Protein AF-0000000080483993 (afdb_homodimer)

Solvent-accessible surface area (backbone atoms only — not comparable to full-atom values): 46300 Å² total; per-residue (Å²): 133,82,78,55,28,38,34,27,38,22,36,31,54,15,24,45,31,13,52,54,37,19,35,74,72,31,67,90,57,52,43,38,30,31,16,55,50,74,76,43,24,55,48,66,78,45,36,43,39,36,49,42,57,65,27,68,32,56,55,56,38,40,80,44,51,74,67,56,42,43,74,70,64,41,46,71,38,61,44,19,34,75,73,39,64,38,76,88,79,33,33,34,33,32,42,36,91,91,43,74,48,76,46,68,36,58,33,37,35,47,22,60,23,54,44,73,37,56,80,77,38,41,50,57,85,25,47,48,41,38,55,79,76,46,67,58,36,29,47,27,52,35,19,25,64,27,53,48,90,73,44,50,73,73,65,46,38,41,70,92,58,47,55,56,69,59,26,50,56,29,15,70,34,80,47,57,62,26,35,35,30,39,22,33,39,70,66,28,43,35,36,52,45,22,49,47,71,70,75,36,49,39,34,41,25,18,57,48,83,49,39,39,59,85,42,30,68,73,42,15,51,53,49,50,54,50,40,45,74,72,62,38,44,77,37,63,57,39,50,67,50,30,42,37,61,67,79,81,49,30,36,35,25,44,32,34,93,88,48,72,46,80,26,45,27,35,38,43,42,70,48,71,42,47,47,36,76,68,44,54,90,65,35,52,61,37,95,81,61,19,33,33,48,53,63,52,24,39,35,76,33,83,57,31,30,43,22,26,38,14,16,38,43,34,24,51,74,76,68,42,78,36,73,61,82,50,69,42,64,11,30,46,22,10,30,18,34,14,30,30,75,53,70,48,78,33,63,38,62,49,35,35,69,34,39,35,51,58,52,77,69,35,22,28,14,26,20,47,42,60,53,58,65,62,34,39,75,69,72,44,53,61,48,73,38,74,42,72,35,49,34,15,24,80,54,32,83,84,48,38,62,28,38,29,35,40,24,27,24,59,86,79,36,30,39,39,21,29,24,30,28,19,66,56,69,25,34,64,52,38,28,40,54,29,47,36,40,75,61,59,34,29,31,69,57,51,38,50,53,41,57,47,43,36,42,90,67,14,16,67,64,39,43,67,30,49,31,24,48,56,36,53,74,74,98,131,82,75,56,27,38,32,25,38,21,36,31,52,14,24,44,31,12,50,53,37,19,35,73,72,31,67,92,57,50,44,38,31,32,15,55,48,74,77,44,25,53,48,64,79,43,35,45,40,36,47,42,58,65,27,70,32,55,56,56,38,40,79,43,50,73,67,56,42,44,73,69,64,41,46,70,37,62,43,21,33,74,73,40,64,39,76,89,79,31,33,33,33,33,44,35,91,90,44,72,50,76,44,66,35,59,33,36,36,47,22,61,22,53,43,75,37,56,83,79,39,40,52,56,86,25,47,48,42,41,53,79,76,46,67,58,36,30,45,27,51,36,21,27,65,26,53,47,90,73,46,49,73,73,65,47,37,42,70,91,55,48,56,56,68,59,26,49,57,30,14,70,35,80,47,58,60,26,34,35,30,40,23,32,40,70,67,27,43,34,37,51,46,23,50,48,68,71,76,35,51,39,32,42,25,18,56,48,82,49,39,40,61,85,42,30,66,71,42,15,52,53,49,52,56,50,39,45,74,73,62,38,45,76,35,65,57,39,48,69,49,30,42,38,62,66,79,81,49,30,36,36,26,43,31,34,92,88,48,72,45,81,25,45,27,32,36,44,43,71,47,71,42,47,48,38,75,65,45,55,91,64,36,49,60,38,97,79,62,19,34,34,47,53,64,51,23,38,37,74,31,83,56,31,30,44,22,25,38,13,15,38,44,35,26,52,72,74,66,41,76,37,72,61,82,49,67,43,62,9,29,45,23,10,30,17,34,14,30,30,74,54,71,51,78,34,63,36,60,50,37,34,70,35,40,36,50,57,51,77,69,34,22,27,14,25,19,47,42,61,54,57,65,62,33,38,74,66,71,42,53,59,48,72,38,73,42,73,35,50,34,14,23,81,52,35,80,84,48,36,62,27,39,29,34,40,24,28,24,61,87,78,37,32,39,38,22,29,23,30,30,18,66,57,69,24,34,65,50,36,30,39,54,31,47,36,40,73,60,59,34,30,29,70,56,50,39,52,53,42,58,48,42,36,43,89,68,14,18,66,65,39,44,68,31,50,31,25,48,55,36,53,72,74,98

Nearest PDB structures (foldseek):
  6pfz-assembly2_A  TM=9.411E-01  e=8.662E-50  Archaeoglobus fulgidus DSM 4304
  6pfz-assembly2_B  TM=9.373E-01  e=2.830E-49  Archaeoglobus fulgidus DSM 4304
  3ict-assembly1_A  TM=9.301E-01  e=1.311E-49  Bacillus anthracis str. Ames
  2bc0-assembly1_B  TM=9.216E-01  e=5.240E-45  Streptococcus pyogenes
  2bcp-assembly1_B  TM=9.224E-01  e=6.640E-45  Streptococcus pyogenes

InterPro domains:
  IPR004099 Pyridine nucleotide-disulphide oxidoreductase, dimerisation domain [PF02852] (357-459)
  IPR016156 FAD/NAD-linked reductase, dimerisation domain superfamily [SSF55424] (354-471)
  IPR023753 FAD/NAD(P)-binding domain [PF07992] (6-314)
  IPR036188 FAD/NAD(P)-binding domain superfamily [G3DSA:3.50.50.60] (7-343)
  IPR036188 FAD/NAD(P)-binding domain superfamily [G3DSA:3.50.50.60] (119-270)
  IPR036188 FAD/NAD(P)-binding domain superfamily [G3DSA:3.50.50.60] (344-474)
  IPR036188 FAD/NAD(P)-binding domain superfamily [SSF51905] (6-362)
  IPR050260 FAD-dependent oxidoreductase [PTHR43429] (174-462)

Foldseek 3Di:
DAAAAEEEEAAEQLRLLLQLLLCVLVVPGAYEYEAQALDGHFDLLCLLVLLLCNDFARCVRHPADPVRSVVSVYNYHYNKHFQAADLVQQWTWIQHPVGIDIGHHPFYEYANAWAFDDPPAALCQFPQHAERDDLQRSLLSSLLQDALVPDDPVRNHQPPRHPRVSNNVSNPDDHWQEEEEAAQEQVSLSNLNSSVSSVHQYEYEHLAAFRNVQQPDVQRVVLVVVSVVSRYHYHHNWHFRYFDDPVPRFTQWTDTPVDIDGTRHYYYGHDIGADAVRCPVPFDADPQRAFEADQQQHTPRPSYGYAAQRYWFAALQLRHTDGAHDSPLSNLSSNQNSCVNSPHHGTSDHAQSWDWHDRPQKIKIKGFHDDQVVCVVSPFNKDKDKDKDWQFAPPDPPIWIKIKMWMAGPVPQWTGMMMMMIRACGSVVRVLVNVSSNVRHGLVRSLVDPDDHDRVGAYPQRPSNVRSVVRVVVD/DAAAAEEEEAAEQQRLLLVLLLCVLVVPGAYEYEAQALDGHFDLLCLLVLLLCNDFARCVRHPADPVRSVVSVYNYDYNKHFQAADLVQQWTWIQHPVGIDIGHHPFYEYANAWAFDDPPAALCQFPQHAERDDLQRSLLSSLLQDALVPDDPVRNHQPPRHPRVSNNVSNPDDHWQEEEEAAQEQVSLSNLNSSVSSVHQYEYEHLAAFRNVQQPDVQRVVLVVVSVVSRYHYHHNWHFRYFDDPVPRFTQWTDTPVDIGGTRHYYYGHDIGAPQVRCPVPFDADPQRAFEADQQQHTPRPSYGYAAQRYWFAALQLRHTDGAHDSPLSNLSSNQNSCVNSPHHGTSDHAQSWDWHDRPQKIKIKGFHDDQVVCVVSPFNKDKDKDKDWQFAPPDPPIWIKIKMWMAGPVPQWTGMMMMMIRACGSVVRVLVNVSSNVRHGLVRSLPDPDDHDRVGAYPQRPSNVRSVVRVVVD

Secondary structure (DSSP, 8-state):
-----EEEE--SHHHHHHHHHHHHH-TTS-EEEE-SSS--SB-GGGHHHHHHTSS--GGGGBSS-HHHHHHTT-EEETT-EEEEEETTTTEEEEEETTEEEEEE-SEEEE---EEE--TT-BTTTSBTEE---SHHHHHHHHHHHS-TTT--TGGGT-GGGS-HHHHHHHHTSPPPSEEEEE--SHHHHHHHHHHHTTT-EEEEEESSSSSSGGG-HHHHHHHHHHHHHTTPEEEET----EEEE-SSSBEEEEE-SS-EEE-SEEEE---EEE--TTTTTTS-B-TTSSBP--TTSB-SSTTEEE-GGGB-EEETTT-SEE----HHHHHHHHHHHHHHHTT------EE---EEEEETTEEEEEEE---HHHHHHTT--EEEEEEEEESS-TTSTT--EEEEEEEEETTT-BEEEEEEEESSSHHHHHHHHHHHHHTT-BHHHHHT-----BTTTB-SS-HHHHHHHHHHHH-/-----EEEE--SHHHHHHHHHHHHH-TTS-EEEEESSS--SB-GGGHHHHHHTSS--GGGGBSS-HHHHHHTT-EEEET-EEEEEETTTTEEEEEETTEEEEEE-SEEEE---EEE--TT-BTTTSBTEE---SHHHHHHHHHHHS-TTT--TGGGT-GGGS-HHHHHHHHTSPPPSEEEEE--SHHHHHHHHHHHTTT-EEEEEESSSSSSGGG-HHHHHHHHHHHHHTTPEEEET----EEEE-SSSBEEEEE-SS-EEE-SEEEE---EEE--TTTTTTS-B-TTSSBP--TTSB-SSTTEEE-GGGB-EEETTT-SEE----HHHHHHHHHHHHHHHTT------EE---EEEEETTEEEEEEE---HHHHHHTT--EEEEEEEEESS-TTSTT--EEEEEEEEETTT-BEEEEEEEESSSHHHHHHHHHHHHHTT-BHHHHHT-----BTTTB-SS-HHHHHHHHHHHT-

Sequence (950 aa):
MSAEPFVVVGGDAAGLSAASKFLRIAPDREVIVFEKGRWVSYAHCGTPYFVKGEVEQLTDLLSLSPEQAEERGIDLRREHEVVAVDTDRQVVTVEGPDGRFEQPYSDLLVSTGARATTEPIEGFELDGAFKLHGLDDAAAIRSFLTDPEEASLDALGGGGLVDAERATHFAEMAPPESVAIVGGGFVGVEMAEALSAYDLDVHLFQRSGHVLKSFGEAVGEEVEAHLREQGVSLHLGEPVERLRSDGTGRIEAVVCPERELAVDGAMVGIGLRPNVELVSDQVELGETGAIKIDEYGRTSAEHVYAAGDCAEITHTVTGEPTWNTLGLPANRAGRAIGQTVAGVPEPVGTVAETSVVKAFDLECGRAGLIDLEEARDAGFDPVSETITAGSRSGYYPGAAETTVTLVADRDTGRLLGGSIVGTDRAAVRIDTVATALAAELTVEEVERLDLGYAPPFSPVWDPVLTAAKVLRGSMMSAEPFVVVGGDAAGLSAASKFLRIAPDREVIVFEKGRWVSYAHCGTPYFVKGEVEQLTDLLSLSPEQAEERGIDLRREHEVVAVDTDRQVVTVEGPDGRFEQPYSDLLVSTGARATTEPIEGFELDGAFKLHGLDDAAAIRSFLTDPEEASLDALGGGGLVDAERATHFAEMAPPESVAIVGGGFVGVEMAEALSAYDLDVHLFQRSGHVLKSFGEAVGEEVEAHLREQGVSLHLGEPVERLRSDGTGRIEAVVCPERELAVDGAMVGIGLRPNVELVSDQVELGETGAIKIDEYGRTSAEHVYAAGDCAEITHTVTGEPTWNTLGLPANRAGRAIGQTVAGVPEPVGTVAETSVVKAFDLECGRAGLIDLEEARDAGFDPVSETITAGSRSGYYPGAAETTVTLVADRDTGRLLGGSIVGTDRAAVRIDTVATALAAELTVEEVERLDLGYAPPFSPVWDPVLTAAKVLRGSM

pLDDT: mean 97.18, std 3.89, range [38.62, 98.94]

Structure (mmCIF, N/CA/C/O backbone):
data_AF-0000000080483993-model_v1
#
loop_
_entity.id
_entity.type
_entity.pdbx_description
1 polymer 'NADH oxidase'
#
loop_
_atom_site.group_PDB
_atom_site.id
_atom_site.type_symbol
_atom_site.label_atom_id
_atom_site.label_alt_id
_atom_site.label_comp_id
_atom_site.label_asym_id
_atom_site.label_entity_id
_atom_site.label_seq_id
_atom_site.pdbx_PDB_ins_code
_atom_site.Cartn_x
_atom_site.Cartn_y
_atom_site.Cartn_z
_atom_site.occupancy
_atom_site.B_iso_or_equiv
_atom_site.auth_seq_id
_atom_site.auth_comp_id
_atom_site.auth_asym_id
_atom_site.auth_atom_id
_atom_site.pdbx_PDB_model_num
ATOM 1 N N . MET A 1 1 ? 14.164 -49.969 10.859 1 38.62 1 MET A N 1
ATOM 2 C CA . MET A 1 1 ? 13.289 -49.969 9.68 1 38.62 1 MET A CA 1
ATOM 3 C C . MET A 1 1 ? 12.945 -48.531 9.266 1 38.62 1 MET A C 1
ATOM 5 O O . MET A 1 1 ? 12.375 -47.781 10.055 1 38.62 1 MET A O 1
ATOM 9 N N . SER A 1 2 ? 13.602 -47.844 8.344 1 52.78 2 SER A N 1
ATOM 10 C CA . SER A 1 2 ? 13.656 -46.438 8.039 1 52.78 2 SER A CA 1
ATOM 11 C C . SER A 1 2 ? 12.289 -45.906 7.605 1 52.78 2 SER A C 1
ATOM 13 O O . SER A 1 2 ? 11.539 -46.594 6.922 1 52.78 2 SER A O 1
ATOM 15 N N . ALA A 1 3 ? 11.562 -44.969 8.359 1 79.81 3 ALA A N 1
ATOM 16 C CA . ALA A 1 3 ? 10.219 -44.438 8.117 1 79.81 3 ALA A CA 1
ATOM 17 C C . ALA A 1 3 ? 10.031 -44.062 6.652 1 79.81 3 ALA A C 1
ATOM 19 O O . ALA A 1 3 ? 10.984 -43.656 5.988 1 79.81 3 ALA A O 1
ATOM 20 N N . GLU A 1 4 ? 8.945 -44.688 5.941 1 92.81 4 GLU A N 1
ATOM 21 C CA . GLU A 1 4 ? 8.586 -44.281 4.586 1 92.81 4 GLU A CA 1
ATOM 22 C C . GLU A 1 4 ? 8.688 -42.781 4.418 1 92.81 4 GLU A C 1
ATOM 24 O O . GLU A 1 4 ? 8.492 -42.031 5.375 1 92.81 4 GLU A O 1
ATOM 29 N N . PRO A 1 5 ? 9.102 -42.406 3.301 1 98.31 5 PRO A N 1
ATOM 30 C CA . PRO A 1 5 ? 9.336 -40.969 3.066 1 98.31 5 PRO A CA 1
ATOM 31 C C . PRO A 1 5 ? 8.039 -40.188 2.963 1 98.31 5 PRO A C 1
ATOM 33 O O . PRO A 1 5 ? 6.965 -40.75 2.771 1 98.31 5 PRO A O 1
ATOM 36 N N . PHE A 1 6 ? 8.125 -38.875 3.211 1 98.69 6 PHE A N 1
ATOM 37 C CA . PHE A 1 6 ? 7.133 -37.906 2.748 1 98.69 6 PHE A CA 1
ATOM 38 C C . PHE A 1 6 ? 7.191 -37.75 1.231 1 98.69 6 PHE A C 1
ATOM 40 O O . PHE A 1 6 ? 8.227 -37.375 0.68 1 98.69 6 PHE A O 1
ATOM 47 N N . VAL A 1 7 ? 6.137 -38.094 0.506 1 98.94 7 VAL A N 1
ATOM 48 C CA . VAL A 1 7 ? 6.121 -38.031 -0.951 1 98.94 7 VAL A CA 1
ATOM 49 C C . VAL A 1 7 ? 5.285 -36.844 -1.399 1 98.94 7 VAL A C 1
ATOM 51 O O . VAL A 1 7 ? 4.168 -36.625 -0.917 1 98.94 7 VAL A O 1
ATOM 54 N N . VAL A 1 8 ? 5.852 -36.031 -2.26 1 98.94 8 VAL A N 1
ATOM 55 C CA . VAL A 1 8 ? 5.203 -34.844 -2.83 1 98.94 8 VAL A CA 1
ATOM 56 C C . VAL A 1 8 ? 5.012 -35.031 -4.332 1 98.94 8 VAL A C 1
ATOM 58 O O . VAL A 1 8 ? 5.969 -35.344 -5.051 1 98.94 8 VAL A O 1
ATOM 61 N N . VAL A 1 9 ? 3.781 -34.906 -4.801 1 98.94 9 VAL A N 1
ATOM 62 C CA . VAL A 1 9 ? 3.486 -35 -6.227 1 98.94 9 VAL A CA 1
ATOM 63 C C . VAL A 1 9 ? 3.307 -33.594 -6.801 1 98.94 9 VAL A C 1
ATOM 65 O O . VAL A 1 9 ? 2.285 -32.938 -6.562 1 98.94 9 VAL A O 1
ATOM 68 N N . GLY A 1 10 ? 4.219 -33.188 -7.633 1 98.62 10 GLY A N 1
ATOM 69 C CA . GLY A 1 10 ? 4.27 -31.828 -8.156 1 98.62 10 GLY A CA 1
ATOM 70 C C . GLY A 1 10 ? 5.41 -31.016 -7.586 1 98.62 10 GLY A C 1
ATOM 71 O O . GLY A 1 10 ? 5.527 -30.859 -6.367 1 98.62 10 GLY A O 1
ATOM 72 N N . GLY A 1 11 ? 6.246 -30.516 -8.43 1 98.19 11 GLY A N 1
ATOM 73 C CA . GLY A 1 11 ? 7.461 -29.859 -7.98 1 98.19 11 GLY A CA 1
ATOM 74 C C . GLY A 1 11 ? 7.465 -28.359 -8.258 1 98.19 11 GLY A C 1
ATOM 75 O O . GLY A 1 11 ? 8.492 -27.797 -8.641 1 98.19 11 GLY A O 1
ATOM 76 N N . ASP A 1 12 ? 6.309 -27.672 -8.102 1 97.62 12 ASP A N 1
ATOM 77 C CA . ASP A 1 12 ? 6.266 -26.219 -8.242 1 97.62 12 ASP A CA 1
ATOM 78 C C . ASP A 1 12 ? 6.008 -25.547 -6.891 1 97.62 12 ASP A C 1
ATOM 80 O O . ASP A 1 12 ? 6.602 -25.922 -5.879 1 97.62 12 ASP A O 1
ATOM 84 N N . ALA A 1 13 ? 5.164 -24.516 -6.781 1 97.31 13 ALA A N 1
ATOM 85 C CA . ALA A 1 13 ? 5.074 -23.609 -5.648 1 97.31 13 ALA A CA 1
ATOM 86 C C . ALA A 1 13 ? 4.723 -24.344 -4.367 1 97.31 13 ALA A C 1
ATOM 88 O O . ALA A 1 13 ? 5.48 -24.312 -3.393 1 97.31 13 ALA A O 1
ATOM 89 N N . ALA A 1 14 ? 3.598 -25.062 -4.332 1 98.56 14 ALA A N 1
ATOM 90 C CA . ALA A 1 14 ? 3.135 -25.734 -3.117 1 98.56 14 ALA A CA 1
ATOM 91 C C . ALA A 1 14 ? 4.055 -26.891 -2.744 1 98.56 14 ALA A C 1
ATOM 93 O O . ALA A 1 14 ? 4.465 -27.016 -1.589 1 98.56 14 ALA A O 1
ATOM 94 N N . GLY A 1 15 ? 4.402 -27.703 -3.746 1 98.75 15 GLY A N 1
ATOM 95 C CA . GLY A 1 15 ? 5.16 -28.906 -3.492 1 98.75 15 GLY A CA 1
ATOM 96 C C . GLY A 1 15 ? 6.551 -28.641 -2.945 1 98.75 15 GLY A C 1
ATOM 97 O O . GLY A 1 15 ? 6.941 -29.203 -1.923 1 98.75 15 GLY A O 1
ATOM 98 N N . LEU A 1 16 ? 7.262 -27.797 -3.582 1 98.44 16 LEU A N 1
ATOM 99 C CA . 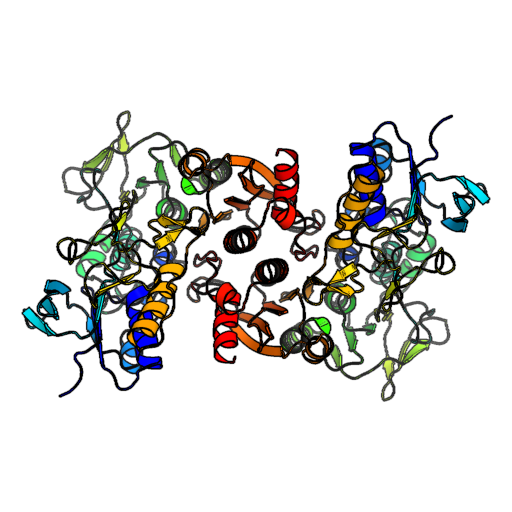LEU A 1 16 ? 8.641 -27.578 -3.16 1 98.44 16 LEU A CA 1
ATOM 100 C C . LEU A 1 16 ? 8.688 -26.734 -1.89 1 98.44 16 LEU A C 1
ATOM 102 O O . LEU A 1 16 ? 9.625 -26.844 -1.1 1 98.44 16 LEU A O 1
ATOM 106 N N . SER A 1 17 ? 7.664 -25.859 -1.682 1 98.31 17 SER A N 1
ATOM 107 C CA . SER A 1 17 ? 7.559 -25.172 -0.398 1 98.31 17 SER A CA 1
ATOM 108 C C . SER A 1 17 ? 7.359 -26.172 0.744 1 98.31 17 SER A C 1
ATOM 110 O O . SER A 1 17 ? 7.965 -26.016 1.809 1 98.31 17 SER A O 1
ATOM 112 N N . ALA A 1 18 ? 6.52 -27.141 0.502 1 98.81 18 ALA A N 1
ATOM 113 C CA . ALA A 1 18 ? 6.258 -28.172 1.509 1 98.81 18 ALA A CA 1
ATOM 114 C C . ALA A 1 18 ? 7.516 -28.969 1.808 1 98.81 18 ALA A C 1
ATOM 116 O O . ALA A 1 18 ? 7.871 -29.172 2.973 1 98.81 18 ALA A O 1
ATOM 117 N N . ALA A 1 19 ? 8.156 -29.438 0.732 1 98.75 19 ALA A N 1
ATOM 118 C CA . ALA A 1 19 ? 9.359 -30.25 0.888 1 98.75 19 ALA A CA 1
ATOM 119 C C . ALA A 1 19 ? 10.445 -29.484 1.643 1 98.75 19 ALA A C 1
ATOM 121 O O . ALA A 1 19 ? 11.078 -30.031 2.547 1 98.75 19 ALA A O 1
ATOM 122 N N . SER A 1 20 ? 10.641 -28.25 1.265 1 98.19 20 SER A N 1
ATOM 123 C CA . SER A 1 20 ? 11.672 -27.406 1.884 1 98.19 20 SER A CA 1
ATOM 124 C C . SER A 1 20 ? 11.391 -27.203 3.369 1 98.19 20 SER A C 1
ATOM 126 O O . SER A 1 20 ? 12.289 -27.344 4.199 1 98.19 20 SER A O 1
ATOM 128 N N . LYS A 1 21 ? 10.164 -26.844 3.709 1 97.94 21 LYS A N 1
ATOM 129 C CA . LYS A 1 21 ? 9.82 -26.594 5.105 1 97.94 21 LYS A CA 1
ATOM 130 C C . LYS A 1 21 ? 9.891 -27.875 5.93 1 97.94 21 LYS A C 1
ATOM 132 O O . LYS A 1 21 ? 10.328 -27.859 7.082 1 97.94 21 LYS A O 1
ATOM 137 N N . PHE A 1 22 ? 9.445 -28.984 5.395 1 98.44 22 PHE A N 1
ATOM 138 C CA . PHE A 1 22 ? 9.5 -30.281 6.047 1 98.44 22 PHE A CA 1
ATOM 139 C C . PHE A 1 22 ? 10.922 -30.609 6.48 1 98.44 22 PHE A C 1
ATOM 141 O O . PHE A 1 22 ? 11.156 -30.953 7.645 1 98.44 22 PHE A O 1
ATOM 148 N N . LEU A 1 23 ? 11.875 -30.453 5.586 1 98.06 23 LEU A N 1
ATOM 149 C CA . LEU A 1 23 ? 13.258 -30.812 5.855 1 98.06 23 LEU A CA 1
ATOM 150 C C . LEU A 1 23 ? 13.891 -29.875 6.867 1 98.06 23 LEU A C 1
ATOM 152 O O . LEU A 1 23 ? 14.797 -30.266 7.609 1 98.06 23 LEU A O 1
ATOM 156 N N . ARG A 1 24 ? 13.461 -28.641 6.871 1 96.5 24 ARG A N 1
ATOM 157 C CA . ARG A 1 24 ? 13.961 -27.688 7.855 1 96.5 24 ARG A CA 1
ATOM 158 C C . ARG A 1 24 ? 13.586 -28.125 9.273 1 96.5 24 ARG A C 1
ATOM 160 O O . ARG A 1 24 ? 14.352 -27.906 10.211 1 96.5 24 ARG A O 1
ATOM 167 N N . ILE A 1 25 ? 12.414 -28.75 9.391 1 97.12 25 ILE A N 1
ATOM 168 C CA . ILE A 1 25 ? 11.914 -29.141 10.703 1 97.12 25 ILE A CA 1
ATOM 169 C C . ILE A 1 25 ? 12.359 -30.562 11.023 1 97.12 25 ILE A C 1
ATOM 171 O O . ILE A 1 25 ? 12.734 -30.859 12.156 1 97.12 25 ILE A O 1
ATOM 175 N N . ALA A 1 26 ? 12.328 -31.391 9.984 1 97.06 26 ALA A N 1
ATOM 176 C CA . ALA A 1 26 ? 12.695 -32.812 10.141 1 97.06 26 ALA A CA 1
ATOM 177 C C . ALA A 1 26 ? 13.828 -33.188 9.195 1 97.06 26 ALA A C 1
ATOM 179 O O . ALA A 1 26 ? 13.641 -34 8.297 1 97.06 26 ALA A O 1
ATOM 180 N N . PRO A 1 27 ? 15.055 -32.75 9.484 1 95.44 27 PRO A N 1
ATOM 181 C CA . PRO A 1 27 ? 16.172 -32.938 8.555 1 95.44 27 PRO A CA 1
ATOM 182 C C . PRO A 1 27 ? 16.578 -34.406 8.422 1 95.44 27 PRO A C 1
ATOM 184 O O . PRO A 1 27 ? 17.234 -34.781 7.449 1 95.44 27 PRO A O 1
ATOM 187 N N . ASP A 1 28 ? 16.172 -35.219 9.359 1 95.19 28 ASP A N 1
ATOM 188 C CA . ASP A 1 28 ? 16.594 -36.625 9.359 1 95.19 28 ASP A CA 1
ATOM 189 C C . ASP A 1 28 ? 15.594 -37.5 8.617 1 95.19 28 ASP A C 1
ATOM 191 O O . ASP A 1 28 ? 15.828 -38.688 8.43 1 95.19 28 ASP A O 1
ATOM 195 N N . ARG A 1 29 ? 14.508 -36.906 8.18 1 96.75 29 ARG A N 1
ATOM 196 C CA . ARG A 1 29 ? 13.5 -37.656 7.434 1 96.75 29 ARG A CA 1
ATOM 197 C C . ARG A 1 29 ? 13.656 -37.438 5.934 1 96.75 29 ARG A C 1
ATOM 199 O O . ARG A 1 29 ? 14.336 -36.5 5.508 1 96.75 29 ARG A O 1
ATOM 206 N N . GLU A 1 30 ? 13.047 -38.344 5.246 1 97.38 30 GLU A N 1
ATOM 207 C CA . GLU A 1 30 ? 13.227 -38.312 3.799 1 97.38 30 GLU A CA 1
ATOM 208 C C . GLU A 1 30 ? 12 -37.688 3.107 1 97.38 30 GLU A C 1
ATOM 210 O O . GLU A 1 30 ? 10.867 -38 3.488 1 97.38 30 GLU A O 1
ATOM 215 N N . VAL A 1 31 ? 12.273 -36.906 2.115 1 98.5 31 VAL A N 1
ATOM 216 C CA . VAL A 1 31 ? 11.203 -36.375 1.267 1 98.5 31 VAL A CA 1
ATOM 217 C C . VAL A 1 31 ? 11.562 -36.594 -0.202 1 98.5 31 VAL A C 1
ATOM 219 O O . VAL A 1 31 ? 12.703 -36.344 -0.613 1 98.5 31 VAL A O 1
ATOM 222 N N . ILE A 1 32 ? 10.633 -37.125 -0.974 1 98.75 32 ILE A N 1
ATOM 223 C CA . ILE A 1 32 ? 10.773 -37.312 -2.412 1 98.75 32 ILE A CA 1
ATOM 224 C C . ILE A 1 32 ? 9.75 -36.469 -3.156 1 98.75 32 ILE A C 1
ATOM 226 O O . ILE A 1 32 ? 8.562 -36.5 -2.844 1 98.75 32 ILE A O 1
ATOM 230 N N . VAL A 1 33 ? 10.227 -35.656 -4.066 1 98.88 33 VAL A N 1
ATOM 231 C CA . VAL A 1 33 ? 9.336 -34.844 -4.91 1 98.88 33 VAL A CA 1
ATOM 232 C C . VAL A 1 33 ? 9.344 -35.406 -6.332 1 98.88 33 VAL A C 1
ATOM 234 O O . VAL A 1 33 ? 10.398 -35.5 -6.965 1 98.88 33 VAL A O 1
ATOM 237 N N . PHE A 1 34 ? 8.188 -35.812 -6.816 1 98.88 34 PHE A N 1
ATOM 238 C CA . PHE A 1 34 ? 8.039 -36.219 -8.203 1 98.88 34 PHE A CA 1
ATOM 239 C C . PHE A 1 34 ? 7.469 -35.094 -9.055 1 98.88 34 PHE A C 1
ATOM 241 O O . PHE A 1 34 ? 6.438 -34.5 -8.711 1 98.88 34 PHE A O 1
ATOM 248 N N . GLU A 1 35 ? 8.125 -34.75 -10.07 1 98.5 35 GLU A N 1
ATOM 249 C CA . GLU A 1 35 ? 7.668 -33.781 -11.062 1 98.5 35 GLU A CA 1
ATOM 250 C C . GLU A 1 35 ? 7.613 -34.375 -12.453 1 98.5 35 GLU A C 1
ATOM 252 O O . GLU A 1 35 ? 8.602 -34.969 -12.93 1 98.5 35 GLU A O 1
ATOM 257 N N . LYS A 1 36 ? 6.48 -34.312 -13.094 1 97.56 36 LYS A N 1
ATOM 258 C CA . LYS A 1 36 ? 6.312 -34.969 -14.398 1 97.56 36 LYS A CA 1
ATOM 259 C C . LYS A 1 36 ? 7.145 -34.25 -15.461 1 97.56 36 LYS A C 1
ATOM 261 O O . LYS A 1 36 ? 7.645 -34.875 -16.391 1 97.56 36 LYS A O 1
ATOM 266 N N . GLY A 1 37 ? 7.277 -32.938 -15.344 1 95.69 37 GLY A N 1
ATOM 267 C CA . GLY A 1 37 ? 7.992 -32.156 -16.344 1 95.69 37 GLY A CA 1
ATOM 268 C C . GLY A 1 37 ? 9.453 -31.953 -15.992 1 95.69 37 GLY A C 1
ATOM 269 O O . GLY A 1 37 ? 9.969 -32.531 -15.039 1 95.69 37 GLY A O 1
ATOM 270 N N . ARG A 1 38 ? 10.102 -31.062 -16.797 1 96 38 ARG A N 1
ATOM 271 C CA . ARG A 1 38 ? 11.508 -30.734 -16.609 1 96 38 ARG A CA 1
ATOM 272 C C . ARG A 1 38 ? 11.672 -29.516 -15.695 1 96 38 ARG A C 1
ATOM 274 O O . ARG A 1 38 ? 12.664 -29.406 -14.969 1 96 38 ARG A O 1
ATOM 281 N N . TRP A 1 39 ? 10.719 -28.594 -15.789 1 96.81 39 TRP A N 1
ATOM 282 C CA . TRP A 1 39 ? 10.773 -27.359 -15.023 1 96.81 39 TRP A CA 1
ATOM 283 C C . TRP A 1 39 ? 10.258 -27.562 -13.602 1 96.81 39 TRP A C 1
ATOM 285 O O . TRP A 1 39 ? 9.297 -28.312 -13.391 1 96.81 39 TRP A O 1
ATOM 295 N N . VAL A 1 40 ? 10.922 -26.906 -12.633 1 97 40 VAL A N 1
ATOM 296 C CA . VAL A 1 40 ? 10.438 -26.922 -11.258 1 97 40 VAL A CA 1
ATOM 297 C C . VAL A 1 40 ? 10.477 -25.5 -10.68 1 97 40 VAL A C 1
ATOM 299 O O . VAL A 1 40 ? 11.242 -24.656 -11.148 1 97 40 VAL A O 1
ATOM 302 N N . SER A 1 41 ? 9.617 -25.281 -9.719 1 96.56 41 SER A N 1
ATOM 303 C CA . SER A 1 41 ? 9.656 -24.078 -8.898 1 96.56 41 SER A CA 1
ATOM 304 C C . SER A 1 41 ? 9.766 -22.812 -9.75 1 96.56 41 SER A C 1
ATOM 306 O O . SER A 1 41 ? 10.672 -22 -9.562 1 96.56 41 SER A O 1
ATOM 308 N N . TYR A 1 42 ? 8.883 -22.734 -10.742 1 96.12 42 TYR A N 1
ATOM 309 C CA . TYR A 1 42 ? 8.93 -21.578 -11.633 1 96.12 42 TYR A CA 1
ATOM 310 C C . TYR A 1 42 ? 7.691 -20.703 -11.461 1 96.12 42 TYR A C 1
ATOM 312 O O . TYR A 1 42 ? 6.652 -21.172 -10.984 1 96.12 42 TYR A O 1
ATOM 320 N N . ALA A 1 43 ? 7.781 -19.469 -11.867 1 95.38 43 ALA A N 1
ATOM 321 C CA . ALA A 1 43 ? 6.719 -18.484 -11.734 1 95.38 43 ALA A CA 1
ATOM 322 C C . ALA A 1 43 ? 5.863 -18.422 -13 1 95.38 43 ALA A C 1
ATOM 324 O O . ALA A 1 43 ? 6.27 -17.844 -14.008 1 95.38 43 ALA A O 1
ATOM 325 N N . HIS A 1 44 ? 4.641 -18.891 -12.859 1 94.75 44 HIS A N 1
ATOM 326 C CA . HIS A 1 44 ? 3.693 -18.766 -13.961 1 94.75 44 HIS A CA 1
ATOM 327 C C . HIS A 1 44 ? 3.43 -17.297 -14.297 1 94.75 44 HIS A C 1
ATOM 329 O O . HIS A 1 44 ? 3.314 -16.938 -15.469 1 94.75 44 HIS A O 1
ATOM 335 N N . CYS A 1 45 ? 3.4 -16.5 -13.328 1 96.31 45 CYS A N 1
ATOM 336 C CA . CYS A 1 45 ? 2.99 -15.102 -13.469 1 96.31 45 CYS A CA 1
ATOM 337 C C . CYS A 1 45 ? 4.059 -14.297 -14.203 1 96.31 45 CYS A C 1
ATOM 339 O O . CYS A 1 45 ? 3.787 -13.188 -14.68 1 96.31 45 CYS A O 1
ATOM 341 N N . GLY A 1 46 ? 5.242 -14.82 -14.305 1 97.44 46 GLY A N 1
ATOM 342 C CA . GLY A 1 46 ? 6.316 -14.133 -15 1 97.44 46 GLY A CA 1
ATOM 343 C C . GLY A 1 46 ? 6.309 -14.383 -16.5 1 97.44 46 GLY A C 1
ATOM 344 O O . GLY A 1 46 ? 6.977 -13.672 -17.25 1 97.44 46 GLY A O 1
ATOM 345 N N . THR A 1 47 ? 5.543 -15.32 -17 1 98.19 47 THR A N 1
ATOM 346 C CA . THR A 1 47 ? 5.621 -15.805 -18.375 1 98.19 47 THR A CA 1
ATOM 347 C C . THR A 1 47 ? 5.203 -14.711 -19.344 1 98.19 47 THR A C 1
ATOM 349 O O . THR A 1 47 ? 5.816 -14.555 -20.406 1 98.19 47 THR A O 1
ATOM 352 N N . PRO A 1 48 ? 4.141 -13.891 -19.016 1 98.31 48 PRO A N 1
ATOM 353 C CA . PRO A 1 48 ? 3.828 -12.805 -19.953 1 98.31 48 PRO A CA 1
ATOM 354 C C . PRO A 1 48 ? 4.988 -11.836 -20.141 1 98.31 48 PRO A C 1
ATOM 356 O O . PRO A 1 48 ? 5.207 -11.328 -21.234 1 98.31 48 PRO A O 1
ATOM 359 N N . TYR A 1 49 ? 5.723 -11.641 -19.109 1 98.19 49 TYR A N 1
ATOM 360 C CA . TYR A 1 49 ? 6.809 -10.672 -19.156 1 98.19 49 TYR A CA 1
ATOM 361 C C . TYR A 1 49 ? 8.031 -11.25 -19.844 1 98.19 49 TYR A C 1
ATOM 363 O O . TYR A 1 49 ? 8.836 -10.516 -20.422 1 98.19 49 TYR A O 1
ATOM 371 N N . PHE A 1 50 ? 8.172 -12.562 -19.797 1 98.19 50 PHE A N 1
ATOM 372 C CA . PHE A 1 50 ? 9.164 -13.219 -20.641 1 98.19 50 PHE A CA 1
ATOM 373 C C . PHE A 1 50 ? 8.789 -13.086 -22.109 1 98.19 50 PHE A C 1
ATOM 375 O O . PHE A 1 50 ? 9.633 -12.727 -22.938 1 98.19 50 PHE A O 1
ATOM 382 N N . VAL A 1 51 ? 7.516 -13.391 -22.391 1 98.31 51 VAL A N 1
ATOM 383 C CA . VAL A 1 51 ? 7.055 -13.281 -23.766 1 98.31 51 VAL A CA 1
ATOM 384 C C . VAL A 1 51 ? 7.27 -11.859 -24.281 1 98.31 51 VAL A C 1
ATOM 386 O O . VAL A 1 51 ? 7.703 -11.656 -25.422 1 98.31 51 VAL A O 1
ATOM 389 N N . LYS A 1 52 ? 7.047 -10.891 -23.453 1 97.88 52 LYS A N 1
ATOM 390 C CA . LYS A 1 52 ? 7.172 -9.484 -23.797 1 97.88 52 LYS A CA 1
ATOM 391 C C . LYS A 1 52 ? 8.625 -9.109 -24.078 1 97.88 52 LYS A C 1
ATOM 393 O O . LYS A 1 52 ? 8.906 -8.148 -24.797 1 97.88 52 LYS A O 1
ATOM 398 N N . GLY A 1 53 ? 9.531 -9.82 -23.438 1 96.5 53 GLY A N 1
ATOM 399 C CA . GLY A 1 53 ? 10.945 -9.516 -23.578 1 96.5 53 GLY A CA 1
ATOM 400 C C . GLY A 1 53 ? 11.516 -8.758 -22.391 1 96.5 53 GLY A C 1
ATOM 401 O O . GLY A 1 53 ? 12.68 -8.367 -22.391 1 96.5 53 GLY A O 1
ATOM 402 N N . GLU A 1 54 ? 10.727 -8.609 -21.375 1 96.31 54 GLU A N 1
ATOM 403 C CA . GLU A 1 54 ? 11.172 -7.898 -20.188 1 96.31 54 GLU A CA 1
ATOM 404 C C . GLU A 1 54 ? 11.984 -8.805 -19.266 1 96.31 54 GLU A C 1
ATOM 406 O O . GLU A 1 54 ? 12.836 -8.328 -18.516 1 96.31 54 GLU A O 1
ATOM 411 N N . VAL A 1 55 ? 11.648 -10.062 -19.219 1 96.06 55 VAL A N 1
ATOM 412 C CA . VAL A 1 55 ? 12.445 -11.102 -18.594 1 96.06 55 VAL A CA 1
ATOM 413 C C . VAL A 1 55 ? 13.312 -11.797 -19.641 1 96.06 55 VAL A C 1
ATOM 415 O O . VAL A 1 55 ? 12.797 -12.305 -20.641 1 96.06 55 VAL A O 1
ATOM 418 N N . GLU A 1 56 ? 14.539 -11.867 -19.469 1 94.44 56 GLU A N 1
ATOM 419 C CA . GLU A 1 56 ? 15.477 -12.227 -20.531 1 94.44 56 GLU A CA 1
ATOM 420 C C . GLU A 1 56 ? 15.523 -13.742 -20.734 1 94.44 56 GLU A C 1
ATOM 422 O O . GLU A 1 56 ? 15.445 -14.227 -21.859 1 94.44 56 GLU A O 1
ATOM 427 N N . GLN A 1 57 ? 15.656 -14.453 -19.625 1 96.81 57 GLN A N 1
ATOM 428 C CA . GLN A 1 57 ? 15.844 -15.898 -19.703 1 96.81 57 GLN A CA 1
ATOM 429 C C . GLN A 1 57 ? 14.742 -16.641 -18.953 1 96.81 57 GLN A C 1
ATOM 431 O O . GLN A 1 57 ? 14.289 -16.203 -17.906 1 96.81 57 GLN A O 1
ATOM 436 N N . LEU A 1 58 ? 14.375 -17.766 -19.531 1 97.88 58 LEU A N 1
ATOM 437 C CA . LEU A 1 58 ? 13.391 -18.609 -18.875 1 97.88 58 LEU A CA 1
ATOM 438 C C . LEU A 1 58 ? 13.844 -18.969 -17.453 1 97.88 58 LEU A C 1
ATOM 440 O O . LEU A 1 58 ? 13.031 -19.016 -16.531 1 97.88 58 LEU A O 1
ATOM 444 N N . THR A 1 59 ? 15.117 -19.172 -17.281 1 97.12 59 THR A N 1
ATOM 445 C CA . THR A 1 59 ? 15.641 -19.609 -15.992 1 97.12 59 THR A CA 1
ATOM 446 C C . THR A 1 59 ? 15.531 -18.5 -14.961 1 97.12 59 THR A C 1
ATOM 448 O O . THR A 1 59 ? 15.656 -18.75 -13.758 1 97.12 59 THR A O 1
ATOM 451 N N . ASP A 1 60 ? 15.352 -17.203 -15.438 1 96.69 60 ASP A N 1
ATOM 452 C CA . ASP A 1 60 ? 15.133 -16.109 -14.508 1 96.69 60 ASP A CA 1
ATOM 453 C C . ASP A 1 60 ? 13.828 -16.297 -13.734 1 96.69 60 ASP A C 1
ATOM 455 O O . ASP A 1 60 ? 13.641 -15.695 -12.672 1 96.69 60 ASP A O 1
ATOM 459 N N . LEU A 1 61 ? 12.945 -17.125 -14.266 1 97.5 61 LEU A N 1
ATOM 460 C CA . LEU A 1 61 ? 11.625 -17.312 -13.672 1 97.5 61 LEU A CA 1
ATOM 461 C C . LEU A 1 61 ? 11.664 -18.422 -12.625 1 97.5 61 LEU A C 1
ATOM 463 O O . LEU A 1 61 ? 10.648 -18.719 -11.984 1 97.5 61 LEU A O 1
ATOM 467 N N . LEU A 1 62 ? 12.828 -19.078 -12.43 1 96.31 62 LEU A N 1
ATOM 468 C CA . LEU A 1 62 ? 12.961 -20.109 -11.406 1 96.31 62 LEU A CA 1
ATOM 469 C C . LEU A 1 62 ? 13.164 -19.484 -10.031 1 96.31 62 LEU A C 1
ATOM 471 O O . LEU A 1 62 ? 13.945 -18.547 -9.875 1 96.31 62 LEU A O 1
ATOM 475 N N . SER A 1 63 ? 12.43 -19.953 -9.086 1 93.81 63 SER A N 1
ATOM 476 C CA . SER A 1 63 ? 12.672 -19.562 -7.703 1 93.81 63 SER A CA 1
ATOM 477 C C . SER A 1 63 ? 13.688 -20.469 -7.031 1 93.81 63 SER A C 1
ATOM 479 O O . SER A 1 63 ? 14.375 -20.062 -6.094 1 93.81 63 SER A O 1
ATOM 481 N N . LEU A 1 64 ? 13.711 -21.656 -7.383 1 93 64 LEU A N 1
ATOM 482 C CA . LEU A 1 64 ? 14.602 -22.703 -6.902 1 93 64 LEU A CA 1
ATOM 483 C C . LEU A 1 64 ? 15.047 -23.609 -8.055 1 93 64 LEU A C 1
ATOM 485 O O . LEU A 1 64 ? 14.219 -24.234 -8.711 1 93 64 LEU A O 1
ATOM 489 N N . SER A 1 65 ? 16.359 -23.656 -8.258 1 93.62 65 SER A N 1
ATOM 490 C CA . SER A 1 65 ? 16.859 -24.547 -9.305 1 93.62 65 SER A CA 1
ATOM 491 C C . SER A 1 65 ? 16.859 -26 -8.828 1 93.62 65 SER A C 1
ATOM 493 O O . SER A 1 65 ? 16.812 -26.266 -7.625 1 93.62 65 SER A O 1
ATOM 495 N N . PRO A 1 66 ? 16.844 -26.875 -9.797 1 93.81 66 PRO A N 1
ATOM 496 C CA . PRO A 1 66 ? 16.969 -28.281 -9.406 1 93.81 66 PRO A CA 1
ATOM 497 C C . PRO A 1 66 ? 18.188 -28.547 -8.539 1 93.81 66 PRO A C 1
ATOM 499 O O . PRO A 1 66 ? 18.109 -29.297 -7.562 1 93.81 66 PRO A O 1
ATOM 502 N N . GLU A 1 67 ? 19.281 -27.875 -8.852 1 93.88 67 GLU A N 1
ATOM 503 C CA . GLU A 1 67 ? 20.5 -28.047 -8.078 1 93.88 67 GLU A CA 1
ATOM 504 C C . GLU A 1 67 ? 20.344 -27.531 -6.652 1 93.88 67 GLU A C 1
ATOM 506 O O . GLU A 1 67 ? 20.781 -28.156 -5.699 1 93.88 67 GLU A O 1
ATOM 511 N N . GLN A 1 68 ? 19.672 -26.438 -6.516 1 95.5 68 GLN A N 1
ATOM 512 C CA . GLN A 1 68 ? 19.438 -25.859 -5.199 1 95.5 68 GLN A CA 1
ATOM 513 C C . GLN A 1 68 ? 18.516 -26.75 -4.363 1 95.5 68 GLN A C 1
ATOM 515 O O . GLN A 1 68 ? 18.703 -26.859 -3.146 1 95.5 68 GLN A O 1
ATOM 520 N N . ALA A 1 69 ? 17.484 -27.297 -4.988 1 95.25 69 ALA A N 1
ATOM 521 C CA . ALA A 1 69 ? 16.594 -28.219 -4.297 1 95.25 69 ALA A CA 1
ATOM 522 C C . ALA A 1 69 ? 17.359 -29.422 -3.748 1 95.25 69 ALA A C 1
ATOM 524 O O . ALA A 1 69 ? 17.141 -29.828 -2.607 1 95.25 69 ALA A O 1
ATOM 525 N N . GLU A 1 70 ? 18.25 -29.922 -4.57 1 93.38 70 GLU A N 1
ATOM 526 C CA . GLU A 1 70 ? 19.062 -31.062 -4.156 1 93.38 70 GLU A CA 1
ATOM 527 C C . GLU A 1 70 ? 19.984 -30.688 -3.006 1 93.38 70 GLU A C 1
ATOM 529 O O . GLU A 1 70 ? 20.203 -31.469 -2.084 1 93.38 70 GLU A O 1
ATOM 534 N N . GLU A 1 71 ? 20.531 -29.531 -3.113 1 95.25 71 GLU A N 1
ATOM 535 C CA . GLU A 1 71 ? 21.406 -29.047 -2.059 1 95.25 71 GLU A CA 1
ATOM 536 C C . GLU A 1 71 ? 20.672 -28.938 -0.727 1 95.25 71 GLU A C 1
ATOM 538 O O . GLU A 1 71 ? 21.281 -29.078 0.337 1 95.25 71 GLU A O 1
ATOM 543 N N . ARG A 1 72 ? 19.391 -28.766 -0.77 1 94.12 72 ARG A N 1
ATOM 544 C CA . ARG A 1 72 ? 18.562 -28.656 0.43 1 94.12 72 ARG A CA 1
ATOM 545 C C . ARG A 1 72 ? 18.203 -30.047 0.974 1 94.12 72 ARG A C 1
ATOM 547 O O . ARG A 1 72 ? 17.516 -30.156 1.995 1 94.12 72 ARG A O 1
ATOM 554 N N . GLY A 1 73 ? 18.594 -31.031 0.261 1 96.38 73 GLY A N 1
ATOM 555 C CA . GLY A 1 73 ? 18.344 -32.375 0.714 1 96.38 73 GLY A CA 1
ATOM 556 C C . GLY A 1 73 ? 17.078 -32.969 0.135 1 96.38 73 GLY A C 1
ATOM 557 O O . GLY A 1 73 ? 16.672 -34.062 0.526 1 96.38 73 GLY A O 1
ATOM 558 N N . ILE A 1 74 ? 16.453 -32.344 -0.786 1 98.06 74 ILE A N 1
ATOM 559 C CA . ILE A 1 74 ? 15.227 -32.812 -1.408 1 98.06 74 ILE A CA 1
ATOM 560 C C . ILE A 1 74 ? 15.562 -33.844 -2.492 1 98.06 74 ILE A C 1
ATOM 562 O O . ILE A 1 74 ? 16.359 -33.562 -3.387 1 98.06 74 ILE A O 1
ATOM 566 N N . ASP A 1 75 ? 15.055 -35.031 -2.422 1 98.31 75 ASP A N 1
ATOM 567 C CA . ASP A 1 75 ? 15.133 -36 -3.52 1 98.31 75 ASP A CA 1
ATOM 568 C C . ASP A 1 75 ? 14.164 -35.625 -4.637 1 98.31 75 ASP A C 1
ATOM 570 O O . ASP A 1 75 ? 13.039 -36.125 -4.684 1 98.31 75 ASP A O 1
ATOM 574 N N . LEU A 1 76 ? 14.625 -34.75 -5.477 1 98.44 76 LEU A N 1
ATOM 575 C CA . LEU A 1 76 ? 13.812 -34.25 -6.582 1 98.44 76 LEU A CA 1
ATOM 576 C C . LEU A 1 76 ? 13.961 -35.156 -7.812 1 98.44 76 LEU A C 1
ATOM 578 O O . LEU A 1 76 ? 15.07 -35.344 -8.312 1 98.44 76 LEU A O 1
ATOM 582 N N . ARG A 1 77 ? 12.898 -35.719 -8.25 1 98.38 77 ARG A N 1
ATOM 583 C CA . ARG A 1 77 ? 12.867 -36.594 -9.43 1 98.38 77 ARG A CA 1
ATOM 584 C C . ARG A 1 77 ? 12.016 -35.969 -10.531 1 98.38 77 ARG A C 1
ATOM 586 O O . ARG A 1 77 ? 10.805 -36.188 -10.586 1 98.38 77 ARG A O 1
ATOM 593 N N . ARG A 1 78 ? 12.68 -35.312 -11.43 1 97.5 78 ARG A N 1
ATOM 594 C CA . ARG A 1 78 ? 12.023 -34.719 -12.586 1 97.5 78 ARG A CA 1
ATOM 595 C C . ARG A 1 78 ? 11.766 -35.75 -13.664 1 97.5 78 ARG A C 1
ATOM 597 O O . ARG A 1 78 ? 12.375 -36.844 -13.648 1 97.5 78 ARG A O 1
ATOM 604 N N . GLU A 1 79 ? 10.852 -35.438 -14.539 1 97.81 79 GLU A N 1
ATOM 605 C CA . GLU A 1 79 ? 10.445 -36.344 -15.602 1 97.81 79 GLU A CA 1
ATOM 606 C C . GLU A 1 79 ? 9.953 -37.688 -15.031 1 97.81 79 GLU A C 1
ATOM 608 O O . GLU A 1 79 ? 10.211 -38.75 -15.609 1 97.81 79 GLU A O 1
ATOM 613 N N . HIS A 1 80 ? 9.406 -37.656 -13.867 1 98.69 80 HIS A N 1
ATOM 614 C CA . HIS A 1 80 ? 8.727 -38.75 -13.195 1 98.69 80 HIS A CA 1
ATOM 615 C C . HIS A 1 80 ? 7.27 -38.406 -12.914 1 98.69 80 HIS A C 1
ATOM 617 O O . HIS A 1 80 ? 6.977 -37.562 -12.094 1 98.69 80 HIS A O 1
ATOM 623 N N . GLU A 1 81 ? 6.363 -39.062 -13.617 1 98.75 81 GLU A N 1
ATOM 624 C CA . GLU A 1 81 ? 4.934 -38.812 -13.461 1 98.75 81 GLU A CA 1
ATOM 625 C C . GLU A 1 81 ? 4.289 -39.812 -12.539 1 98.75 81 GLU A C 1
ATOM 627 O O . GLU A 1 81 ? 4.402 -41.031 -12.766 1 98.75 81 GLU A O 1
ATOM 632 N N . VAL A 1 82 ? 3.699 -39.375 -11.414 1 98.88 82 VAL A N 1
ATOM 633 C CA . VAL A 1 82 ? 2.865 -40.25 -10.602 1 98.88 82 VAL A CA 1
ATOM 634 C C . VAL A 1 82 ? 1.539 -40.5 -11.32 1 98.88 82 VAL A C 1
ATOM 636 O O . VAL A 1 82 ? 0.771 -39.562 -11.562 1 98.88 82 VAL A O 1
ATOM 639 N N . VAL A 1 83 ? 1.265 -41.781 -11.594 1 98.62 83 VAL A N 1
ATOM 640 C CA . VAL A 1 83 ? 0.137 -42.094 -12.469 1 98.62 83 VAL A CA 1
ATOM 641 C C . VAL A 1 83 ? -0.973 -42.781 -11.68 1 98.62 83 VAL A C 1
ATOM 643 O O . VAL A 1 83 ? -2.109 -42.875 -12.148 1 98.62 83 VAL A O 1
ATOM 646 N N . ALA A 1 84 ? -0.66 -43.156 -10.477 1 98.5 84 ALA A N 1
ATOM 647 C CA . ALA A 1 84 ? -1.675 -43.781 -9.633 1 98.5 84 ALA A CA 1
ATOM 648 C C . ALA A 1 84 ? -1.31 -43.656 -8.156 1 98.5 84 ALA A C 1
ATOM 650 O O . ALA A 1 84 ? -0.128 -43.625 -7.809 1 98.5 84 ALA A O 1
ATOM 651 N N . VAL A 1 85 ? -2.318 -43.625 -7.316 1 98.5 85 VAL A N 1
ATOM 652 C CA . VAL A 1 85 ? -2.176 -43.625 -5.863 1 98.5 85 VAL A CA 1
ATOM 653 C C . VAL A 1 85 ? -3.043 -44.719 -5.25 1 98.5 85 VAL A C 1
ATOM 655 O O . VAL A 1 85 ? -4.199 -44.906 -5.641 1 98.5 85 VAL A O 1
ATOM 658 N N . ASP A 1 86 ? -2.531 -45.5 -4.414 1 98.06 86 ASP A N 1
ATOM 659 C CA . ASP A 1 86 ? -3.254 -46.469 -3.584 1 98.06 86 ASP A CA 1
ATOM 660 C C . ASP A 1 86 ? -3.18 -46.094 -2.109 1 98.06 86 ASP A C 1
ATOM 662 O O . ASP A 1 86 ? -2.223 -46.438 -1.416 1 98.06 86 ASP A O 1
ATOM 666 N N . THR A 1 87 ? -4.191 -45.469 -1.654 1 97.75 87 THR A N 1
ATOM 667 C CA . THR A 1 87 ? -4.16 -44.906 -0.304 1 97.75 87 THR A CA 1
ATOM 668 C C . THR A 1 87 ? -4.254 -46.031 0.736 1 97.75 87 THR A C 1
ATOM 670 O O . THR A 1 87 ? -3.832 -45.844 1.88 1 97.75 87 THR A O 1
ATOM 673 N N . ASP A 1 88 ? -4.812 -47.156 0.425 1 96.5 88 ASP A N 1
ATOM 674 C CA . ASP A 1 88 ? -4.879 -48.312 1.346 1 96.5 88 ASP A CA 1
ATOM 675 C C . ASP A 1 88 ? -3.492 -48.875 1.597 1 96.5 88 ASP A C 1
ATOM 677 O O . ASP A 1 88 ? -3.143 -49.188 2.736 1 96.5 88 ASP A O 1
ATOM 681 N N . ARG A 1 89 ? -2.775 -49.031 0.521 1 97.25 89 ARG A N 1
ATOM 682 C CA . ARG A 1 89 ? -1.435 -49.625 0.615 1 97.25 89 ARG A CA 1
ATOM 683 C C . ARG A 1 89 ? -0.397 -48.531 0.892 1 97.25 89 ARG A C 1
ATOM 685 O O . ARG A 1 89 ? 0.754 -48.844 1.212 1 97.25 89 ARG A O 1
ATOM 692 N N . GLN A 1 90 ? -0.806 -47.281 0.752 1 97.94 90 GLN A N 1
ATOM 693 C CA . GLN A 1 90 ? 0.072 -46.125 0.898 1 97.94 90 GLN A CA 1
ATOM 694 C C . GLN A 1 90 ? 1.261 -46.188 -0.055 1 97.94 90 GLN A C 1
ATOM 696 O O . GLN A 1 90 ? 2.414 -46.125 0.373 1 97.94 90 GLN A O 1
ATOM 701 N N . VAL A 1 91 ? 0.942 -46.344 -1.305 1 98.31 91 VAL A N 1
ATOM 702 C CA . VAL A 1 91 ? 1.938 -46.406 -2.369 1 98.31 91 VAL A CA 1
ATOM 703 C C . VAL A 1 91 ? 1.487 -45.562 -3.557 1 98.31 91 VAL A C 1
ATOM 705 O O . VAL A 1 91 ? 0.288 -45.406 -3.807 1 98.31 91 VAL A O 1
ATOM 708 N N . VAL A 1 92 ? 2.438 -44.969 -4.215 1 98.75 92 VAL A N 1
ATOM 709 C CA . VAL A 1 92 ? 2.162 -44.312 -5.496 1 98.75 92 VAL A CA 1
ATOM 710 C C . VAL A 1 92 ? 2.855 -45.094 -6.621 1 98.75 92 VAL A C 1
ATOM 712 O O . VAL A 1 92 ? 3.91 -45.688 -6.41 1 98.75 92 VAL A O 1
ATOM 715 N N . THR A 1 93 ? 2.273 -45.125 -7.762 1 98.88 93 THR A N 1
ATOM 716 C CA . THR A 1 93 ? 2.891 -45.656 -8.969 1 98.88 93 THR A CA 1
ATOM 717 C C . THR A 1 93 ? 3.496 -44.562 -9.812 1 98.88 93 THR A C 1
ATOM 719 O O . THR A 1 93 ? 2.824 -43.562 -10.125 1 98.88 93 THR A O 1
ATOM 722 N N . VAL A 1 94 ? 4.742 -44.688 -10.172 1 98.81 94 VAL A N 1
ATOM 723 C CA . VAL A 1 94 ? 5.48 -43.656 -10.867 1 98.81 94 VAL A CA 1
ATOM 724 C C . VAL A 1 94 ? 5.941 -44.156 -12.227 1 98.81 94 VAL A C 1
ATOM 726 O O . VAL A 1 94 ? 6.414 -45.281 -12.352 1 98.81 94 VAL A O 1
ATOM 729 N N . GLU A 1 95 ? 5.695 -43.438 -13.25 1 98.69 95 GLU A N 1
ATOM 730 C CA . GLU A 1 95 ? 6.289 -43.656 -14.562 1 98.69 95 GLU A CA 1
ATOM 731 C C . GLU A 1 95 ? 7.484 -42.75 -14.789 1 98.69 95 GLU A C 1
ATOM 733 O O . GLU A 1 95 ? 7.336 -41.531 -14.805 1 98.69 95 GLU A O 1
ATOM 738 N N . GLY A 1 96 ? 8.688 -43.25 -14.883 1 97.56 96 GLY A N 1
ATOM 739 C CA . GLY A 1 96 ? 9.898 -42.469 -15.102 1 97.56 96 GLY A CA 1
ATOM 740 C C . GLY A 1 96 ? 10.672 -42.906 -16.328 1 97.56 96 GLY A C 1
ATOM 741 O O . GLY A 1 96 ? 10.211 -43.781 -17.094 1 97.56 96 GLY A O 1
ATOM 742 N N . PRO A 1 97 ? 11.758 -42.281 -16.547 1 97 97 PRO A N 1
ATOM 743 C CA . PRO A 1 97 ? 12.578 -42.594 -17.719 1 97 97 PRO A CA 1
ATOM 744 C C . PRO A 1 97 ? 13.031 -44.062 -17.734 1 97 97 PRO A C 1
ATOM 746 O O . PRO A 1 97 ? 13.227 -44.625 -18.812 1 97 97 PRO A O 1
ATOM 749 N N . ASP A 1 98 ? 13.195 -44.719 -16.547 1 97.31 98 ASP A N 1
ATOM 750 C CA . ASP A 1 98 ? 13.688 -46.094 -16.453 1 97.31 98 ASP A CA 1
ATOM 751 C C . ASP A 1 98 ? 12.531 -47.094 -16.297 1 97.31 98 ASP A C 1
ATOM 753 O O . ASP A 1 98 ? 12.75 -48.25 -16.016 1 97.31 98 ASP A O 1
ATOM 757 N N . GLY A 1 99 ? 11.375 -46.594 -16.391 1 97.56 99 GLY A N 1
ATOM 758 C CA . GLY A 1 99 ? 10.211 -47.469 -16.312 1 97.56 99 GLY A CA 1
ATOM 759 C C . GLY A 1 99 ? 9.312 -47.156 -15.133 1 97.56 99 GLY A C 1
ATOM 760 O O . GLY A 1 99 ? 9.578 -46.219 -14.375 1 97.56 99 GLY A O 1
ATOM 761 N N . ARG A 1 100 ? 8.344 -48.031 -15.062 1 98.19 100 ARG A N 1
ATOM 762 C CA . ARG A 1 100 ? 7.332 -47.844 -14.016 1 98.19 100 ARG A CA 1
ATOM 763 C C . ARG A 1 100 ? 7.766 -48.531 -12.719 1 98.19 100 ARG A C 1
ATOM 765 O O . ARG A 1 100 ? 8.336 -49.625 -12.734 1 98.19 100 ARG A O 1
ATOM 772 N N . PHE A 1 101 ? 7.559 -47.906 -11.508 1 98.44 101 PHE A N 1
ATOM 773 C CA . PHE A 1 101 ? 7.855 -48.5 -10.203 1 98.44 101 PHE A CA 1
ATOM 774 C C . PHE A 1 101 ? 6.887 -47.969 -9.148 1 98.44 101 PHE A C 1
ATOM 776 O O . PHE A 1 101 ? 6.16 -47 -9.391 1 98.44 101 PHE A O 1
ATOM 783 N N . GLU A 1 102 ? 6.867 -48.625 -8.023 1 98.38 102 GLU A N 1
ATOM 784 C CA . GLU A 1 102 ? 6.062 -48.219 -6.883 1 98.38 102 GLU A CA 1
ATOM 785 C C . GLU A 1 102 ? 6.922 -47.562 -5.812 1 98.38 102 GLU A C 1
ATOM 787 O O . GLU A 1 102 ? 8.055 -47.969 -5.574 1 98.38 102 GLU A O 1
ATOM 792 N N . GLN A 1 103 ? 6.43 -46.5 -5.25 1 98.56 103 GLN A N 1
ATOM 793 C CA . GLN A 1 103 ? 7.07 -45.781 -4.148 1 98.56 103 GLN A CA 1
ATOM 794 C C . GLN A 1 103 ? 6.156 -45.719 -2.926 1 98.56 103 GLN A C 1
ATOM 796 O O . GLN A 1 103 ? 5.098 -45.094 -2.959 1 98.56 103 GLN A O 1
ATOM 801 N N . PRO A 1 104 ? 6.508 -46.469 -1.878 1 98.38 104 PRO A N 1
ATOM 802 C CA . PRO A 1 104 ? 5.758 -46.312 -0.63 1 98.38 104 PRO A CA 1
ATOM 803 C C . PRO A 1 104 ? 5.902 -44.906 -0.047 1 98.38 104 PRO A C 1
ATOM 805 O O . PRO A 1 104 ? 6.887 -44.219 -0.324 1 98.38 104 PRO A O 1
ATOM 808 N N . TYR A 1 105 ? 4.914 -44.469 0.748 1 98.5 105 TYR A N 1
ATOM 809 C CA . TYR A 1 105 ? 4.992 -43.156 1.412 1 98.5 105 TYR A CA 1
ATOM 810 C C . TYR A 1 105 ? 4.453 -43.25 2.834 1 98.5 105 TYR A C 1
ATOM 812 O O . TYR A 1 105 ? 3.584 -44.062 3.129 1 98.5 105 TYR A O 1
ATOM 820 N N . SER A 1 106 ? 4.98 -42.406 3.754 1 97.88 106 SER A N 1
ATOM 821 C CA . SER A 1 106 ? 4.383 -42.188 5.066 1 97.88 106 SER A CA 1
ATOM 822 C C . SER A 1 106 ? 3.256 -41.156 5 1 97.88 106 SER A C 1
ATOM 824 O O . SER A 1 106 ? 2.197 -41.344 5.605 1 97.88 106 SER A O 1
ATOM 826 N N . ASP A 1 107 ? 3.551 -40.031 4.355 1 98.62 107 ASP A N 1
ATOM 827 C CA . ASP A 1 107 ? 2.6 -38.969 4.02 1 98.62 107 ASP A CA 1
ATOM 828 C C . ASP A 1 107 ? 2.709 -38.594 2.549 1 98.62 107 ASP A C 1
ATOM 830 O O . ASP A 1 107 ? 3.773 -38.719 1.942 1 98.62 107 ASP A O 1
ATOM 834 N N . LEU A 1 108 ? 1.578 -38.25 1.988 1 98.88 108 LEU A N 1
ATOM 835 C CA . LEU A 1 108 ? 1.513 -37.844 0.582 1 98.88 108 LEU A CA 1
ATOM 836 C C . LEU A 1 108 ? 0.939 -36.438 0.425 1 98.88 108 LEU A C 1
ATOM 838 O O . LEU A 1 108 ? -0.093 -36.125 1.018 1 98.88 108 LEU A O 1
ATOM 842 N N . LEU A 1 109 ? 1.615 -35.594 -0.243 1 98.94 109 LEU A N 1
ATOM 843 C CA . LEU A 1 109 ? 1.049 -34.312 -0.673 1 98.94 109 LEU A CA 1
ATOM 844 C C . LEU A 1 109 ? 0.739 -34.344 -2.166 1 98.94 109 LEU A C 1
ATOM 846 O O . LEU A 1 109 ? 1.631 -34.562 -2.986 1 98.94 109 LEU A O 1
ATOM 850 N N . VAL A 1 110 ? -0.507 -34.156 -2.451 1 98.94 110 VAL A N 1
ATOM 851 C CA . VAL A 1 110 ? -0.941 -33.969 -3.832 1 98.94 110 VAL A CA 1
ATOM 852 C C . VAL A 1 110 ? -0.926 -32.469 -4.18 1 98.94 110 VAL A C 1
ATOM 854 O O . VAL A 1 110 ? -1.744 -31.703 -3.67 1 98.94 110 VAL A O 1
ATOM 857 N N . SER A 1 111 ? -0.021 -32 -4.996 1 98.88 111 SER A N 1
ATOM 858 C CA . SER A 1 111 ? 0.119 -30.641 -5.473 1 98.88 111 SER A CA 1
ATOM 859 C C . SER A 1 111 ? 0.276 -30.594 -6.992 1 98.88 111 SER A C 1
ATOM 861 O O . SER A 1 111 ? 1.203 -29.969 -7.508 1 98.88 111 SER A O 1
ATOM 863 N N . THR A 1 112 ? -0.69 -31.125 -7.68 1 98.75 112 THR A N 1
ATOM 864 C CA . THR A 1 112 ? -0.643 -31.391 -9.117 1 98.75 112 THR A CA 1
ATOM 865 C C . THR A 1 112 ? -1.044 -30.141 -9.906 1 98.75 112 THR A C 1
ATOM 867 O O . THR A 1 112 ? -0.959 -30.125 -11.133 1 98.75 112 THR A O 1
ATOM 870 N N . GLY A 1 113 ? -1.468 -29.125 -9.219 1 98.31 113 GLY A N 1
ATOM 871 C CA . GLY A 1 113 ? -1.764 -27.844 -9.852 1 98.31 113 GLY A CA 1
ATOM 872 C C . GLY A 1 113 ? -3.012 -27.891 -10.711 1 98.31 113 GLY A C 1
ATOM 873 O O . GLY A 1 113 ? -3.984 -28.562 -10.375 1 98.31 113 GLY A O 1
ATOM 874 N N . ALA A 1 114 ? -3.102 -27.031 -11.688 1 98.38 114 ALA A N 1
ATOM 875 C CA . ALA A 1 114 ? -4.219 -26.891 -12.617 1 98.38 114 ALA A CA 1
ATOM 876 C C . ALA A 1 114 ? -3.73 -26.875 -14.062 1 98.38 114 ALA A C 1
ATOM 878 O O . ALA A 1 114 ? -2.527 -26.781 -14.312 1 98.38 114 ALA A O 1
ATOM 879 N N . ARG A 1 115 ? -4.609 -27.062 -14.961 1 97.12 115 ARG A N 1
ATOM 880 C CA . ARG A 1 115 ? -4.289 -26.969 -16.375 1 97.12 115 ARG A CA 1
ATOM 881 C C . ARG A 1 115 ? -5.168 -25.938 -17.078 1 97.12 115 ARG A C 1
ATOM 883 O O . ARG A 1 115 ? -6.316 -25.719 -16.688 1 97.12 115 ARG A O 1
ATOM 890 N N . ALA A 1 116 ? -4.641 -25.297 -18.125 1 96.81 116 ALA A N 1
ATOM 891 C CA . ALA A 1 116 ? -5.414 -24.359 -18.938 1 96.81 116 ALA A CA 1
ATOM 892 C C . ALA A 1 116 ? -6.473 -25.078 -19.766 1 96.81 116 ALA A C 1
ATOM 894 O O . ALA A 1 116 ? -6.211 -26.156 -20.312 1 96.81 116 ALA A O 1
ATOM 895 N N . THR A 1 117 ? -7.645 -24.516 -19.797 1 95.75 117 THR A N 1
ATOM 896 C CA . THR A 1 117 ? -8.727 -25.078 -20.609 1 95.75 117 THR A CA 1
ATOM 897 C C . THR A 1 117 ? -8.734 -24.469 -22 1 95.75 117 THR A C 1
ATOM 899 O O . THR A 1 117 ? -8.43 -23.281 -22.156 1 95.75 117 THR A O 1
ATOM 902 N N . THR A 1 118 ? -8.977 -25.281 -22.969 1 93.75 118 THR A N 1
ATOM 903 C CA . THR A 1 118 ? -9.086 -24.781 -24.328 1 93.75 118 THR A CA 1
ATOM 904 C C . THR A 1 118 ? -10.453 -25.125 -24.922 1 93.75 118 THR A C 1
ATOM 906 O O . THR A 1 118 ? -10.883 -24.5 -25.891 1 93.75 118 THR A O 1
ATOM 909 N N . GLU A 1 119 ? -11.039 -26.172 -24.312 1 91.62 119 GLU A N 1
ATOM 910 C CA . GLU A 1 119 ? -12.438 -26.422 -24.672 1 91.62 119 GLU A CA 1
ATOM 911 C C . GLU A 1 119 ? -13.336 -25.297 -24.188 1 91.62 119 GLU A C 1
ATOM 913 O O . GLU A 1 119 ? -13.125 -24.75 -23.109 1 91.62 119 GLU A O 1
ATOM 918 N N . PRO A 1 120 ? -14.172 -24.875 -25 1 92.62 120 PRO A N 1
ATOM 919 C CA . PRO A 1 120 ? -14.758 -25.516 -26.172 1 92.62 120 PRO A CA 1
ATOM 920 C C . PRO A 1 120 ? -14.227 -24.938 -27.484 1 92.62 120 PRO A C 1
ATOM 922 O O . PRO A 1 120 ? -14.836 -25.125 -28.531 1 92.62 120 PRO A O 1
ATOM 925 N N . ILE A 1 121 ? -13.188 -24.188 -27.406 1 96.31 121 ILE A N 1
ATOM 926 C CA . ILE A 1 121 ? -12.695 -23.562 -28.625 1 96.31 121 ILE A CA 1
ATOM 927 C C . ILE A 1 121 ? -12.227 -24.625 -29.609 1 96.31 121 ILE A C 1
ATOM 929 O O . ILE A 1 121 ? -11.156 -25.203 -29.438 1 96.31 121 ILE A O 1
ATOM 933 N N . GLU A 1 122 ? -12.93 -24.859 -30.703 1 96.38 122 GLU A N 1
ATOM 934 C CA . GLU A 1 122 ? -12.531 -25.828 -31.719 1 96.38 122 GLU A CA 1
ATOM 935 C C . GLU A 1 122 ? -11.336 -25.312 -32.531 1 96.38 122 GLU A C 1
ATOM 937 O O . GLU A 1 122 ? -11.234 -24.125 -32.812 1 96.38 122 GLU A O 1
ATOM 942 N N . GLY A 1 123 ? -10.461 -26.172 -32.875 1 96.25 123 GLY A N 1
ATOM 943 C CA . GLY A 1 123 ? -9.344 -25.797 -33.719 1 96.25 123 GLY A CA 1
ATOM 944 C C . GLY A 1 123 ? -8.117 -25.359 -32.969 1 96.25 123 GLY A C 1
ATOM 945 O O . GLY A 1 123 ? -7.148 -24.875 -33.531 1 96.25 123 GLY A O 1
ATOM 946 N N . PHE A 1 124 ? -8.094 -25.547 -31.672 1 95.56 124 PHE A N 1
ATOM 947 C CA . PHE A 1 124 ? -6.996 -25.109 -30.812 1 95.56 124 PHE A CA 1
ATOM 948 C C . PHE A 1 124 ? -5.707 -25.828 -31.188 1 95.56 124 PHE A C 1
ATOM 950 O O . PHE A 1 124 ? -4.609 -25.344 -30.891 1 95.56 124 PHE A O 1
ATOM 957 N N . GLU A 1 125 ? -5.762 -26.922 -31.875 1 94.75 125 GLU A N 1
ATOM 958 C CA . GLU A 1 125 ? -4.594 -27.734 -32.188 1 94.75 125 GLU A CA 1
ATOM 959 C C . GLU A 1 125 ? -3.84 -27.172 -33.406 1 94.75 125 GLU A C 1
ATOM 961 O O . GLU A 1 125 ? -2.75 -27.656 -33.719 1 94.75 125 GLU A O 1
ATOM 966 N N . LEU A 1 126 ? -4.398 -26.156 -34 1 97.06 126 LEU A N 1
ATOM 967 C CA . LEU A 1 126 ? -3.783 -25.562 -35.188 1 97.06 126 LEU A CA 1
ATOM 968 C C . LEU A 1 126 ? -2.461 -24.891 -34.844 1 97.06 126 LEU A C 1
ATOM 970 O O . LEU A 1 126 ? -2.312 -24.328 -33.75 1 97.06 126 LEU A O 1
ATOM 974 N N . ASP A 1 127 ? -1.526 -24.938 -35.812 1 97.12 127 ASP A N 1
ATOM 975 C CA . ASP A 1 127 ? -0.295 -24.172 -35.656 1 97.12 127 ASP A CA 1
ATOM 976 C C . ASP A 1 127 ? -0.586 -22.672 -35.594 1 97.12 127 ASP A C 1
ATOM 978 O O . ASP A 1 127 ? -1.341 -22.156 -36.406 1 97.12 127 ASP A O 1
ATOM 982 N N . GLY A 1 128 ? -0.059 -22.094 -34.594 1 97.12 128 GLY A N 1
ATOM 983 C CA . GLY A 1 128 ? -0.301 -20.672 -34.375 1 97.12 128 GLY A CA 1
ATOM 984 C C . GLY A 1 128 ? -1.307 -20.406 -33.281 1 97.12 128 GLY A C 1
ATOM 985 O O . GLY A 1 128 ? -1.534 -19.25 -32.906 1 97.12 128 GLY A O 1
ATOM 986 N N . ALA A 1 129 ? -1.895 -21.438 -32.781 1 97.81 129 ALA A N 1
ATOM 987 C CA . ALA A 1 129 ? -2.768 -21.344 -31.625 1 97.81 129 ALA A CA 1
ATOM 988 C C . ALA A 1 129 ? -2.033 -21.781 -30.359 1 97.81 129 ALA A C 1
ATOM 990 O O . ALA A 1 129 ? -1.309 -22.781 -30.375 1 97.81 129 ALA A O 1
ATOM 991 N N . PHE A 1 130 ? -2.146 -20.938 -29.312 1 98.19 130 PHE A N 1
ATOM 992 C CA . PHE A 1 130 ? -1.387 -21.203 -28.094 1 98.19 130 PHE A CA 1
ATOM 993 C C . PHE A 1 130 ? -2.27 -21.047 -26.859 1 98.19 130 PHE A C 1
ATOM 995 O O . PHE A 1 130 ? -3.279 -20.328 -26.906 1 98.19 130 PHE A O 1
ATOM 1002 N N . LYS A 1 131 ? -1.987 -21.75 -25.844 1 97.75 131 LYS A N 1
ATOM 1003 C CA . LYS A 1 131 ? -2.307 -21.391 -24.469 1 97.75 131 LYS A CA 1
ATOM 1004 C C . LYS A 1 131 ? -1.057 -20.953 -23.703 1 97.75 131 LYS A C 1
ATOM 1006 O O . LYS A 1 131 ? 0.063 -21.125 -24.188 1 97.75 131 LYS A O 1
ATOM 1011 N N . LEU A 1 132 ? -1.233 -20.312 -22.641 1 97.44 132 LEU A N 1
ATOM 1012 C CA . LEU A 1 132 ? -0.083 -19.953 -21.812 1 97.44 132 LEU A CA 1
ATOM 1013 C C . LEU A 1 132 ? -0.233 -20.5 -20.391 1 97.44 132 LEU A C 1
ATOM 1015 O O . LEU A 1 132 ? -0.893 -19.875 -19.562 1 97.44 132 LEU A O 1
ATOM 1019 N N . HIS A 1 133 ? 0.393 -21.562 -20.125 1 96.06 133 HIS A N 1
ATOM 1020 C CA . HIS A 1 133 ? 0.447 -22.188 -18.797 1 96.06 133 HIS A CA 1
ATOM 1021 C C . HIS A 1 133 ? 1.735 -22.984 -18.625 1 96.06 133 HIS A C 1
ATOM 1023 O O . HIS A 1 133 ? 1.751 -24.203 -18.828 1 96.06 133 HIS A O 1
ATOM 1029 N N . GLY A 1 134 ? 2.744 -22.297 -18.266 1 95.38 134 GLY A N 1
ATOM 1030 C CA . GLY A 1 134 ? 4.051 -22.906 -18.062 1 95.38 134 GLY A CA 1
ATOM 1031 C C . GLY A 1 134 ? 5.121 -22.328 -18.969 1 95.38 134 GLY A C 1
ATOM 1032 O O . GLY A 1 134 ? 4.816 -21.562 -19.891 1 95.38 134 GLY A O 1
ATOM 1033 N N . LEU A 1 135 ? 6.309 -22.75 -18.781 1 97.88 135 LEU A N 1
ATOM 1034 C CA . LEU A 1 135 ? 7.461 -22.141 -19.422 1 97.88 135 LEU A CA 1
ATOM 1035 C C . LEU A 1 135 ? 7.609 -22.625 -20.859 1 97.88 135 LEU A C 1
ATOM 1037 O O . LEU A 1 135 ? 8.086 -21.891 -21.734 1 97.88 135 LEU A O 1
ATOM 1041 N N . ASP A 1 136 ? 7.164 -23.828 -21.125 1 97.19 136 ASP A N 1
ATOM 1042 C CA . ASP A 1 136 ? 7.234 -24.328 -22.484 1 97.19 136 ASP A CA 1
ATOM 1043 C C . ASP A 1 136 ? 6.285 -23.562 -23.406 1 97.19 136 ASP A C 1
ATOM 1045 O O . ASP A 1 136 ? 6.609 -23.312 -24.578 1 97.19 136 ASP A O 1
ATOM 1049 N N . ASP A 1 137 ? 5.098 -23.266 -22.875 1 97.94 137 ASP A N 1
ATOM 1050 C CA . ASP A 1 137 ? 4.184 -22.438 -23.641 1 97.94 137 ASP A CA 1
ATOM 1051 C C . ASP A 1 137 ? 4.797 -21.062 -23.922 1 97.94 137 ASP A C 1
ATOM 1053 O O . ASP A 1 137 ? 4.711 -20.562 -25.047 1 97.94 137 ASP A O 1
ATOM 1057 N N . ALA A 1 138 ? 5.391 -20.484 -22.922 1 98.5 138 ALA A N 1
ATOM 1058 C CA . ALA A 1 138 ? 6.02 -19.172 -23.062 1 98.5 138 ALA A CA 1
ATOM 1059 C C . ALA A 1 138 ? 7.133 -19.219 -24.109 1 98.5 138 ALA A C 1
ATOM 1061 O O . ALA A 1 138 ? 7.246 -18.312 -24.938 1 98.5 138 ALA A O 1
ATOM 1062 N N . ALA A 1 139 ? 7.938 -20.234 -24.062 1 98.12 139 ALA A N 1
ATOM 1063 C CA . ALA A 1 139 ? 9.031 -20.406 -25.016 1 98.12 139 ALA A CA 1
ATOM 1064 C C . ALA A 1 139 ? 8.5 -20.516 -26.438 1 98.12 139 ALA A C 1
ATOM 1066 O O . ALA A 1 139 ? 9.062 -19.906 -27.359 1 98.12 139 ALA A O 1
ATOM 1067 N N . ALA A 1 140 ? 7.457 -21.266 -26.594 1 97.88 140 ALA A N 1
ATOM 1068 C CA . ALA A 1 140 ? 6.863 -21.453 -27.922 1 97.88 140 ALA A CA 1
ATOM 1069 C C . ALA A 1 140 ? 6.32 -20.141 -28.469 1 97.88 140 ALA A C 1
ATOM 1071 O O . ALA A 1 140 ? 6.531 -19.812 -29.641 1 97.88 140 ALA A O 1
ATOM 1072 N N . ILE A 1 141 ? 5.641 -19.422 -27.609 1 98.38 141 ILE A N 1
ATOM 1073 C CA . ILE A 1 141 ? 5.051 -18.156 -28.031 1 98.38 141 ILE A CA 1
ATOM 1074 C C . ILE A 1 141 ? 6.156 -17.156 -28.391 1 98.38 141 ILE A C 1
ATOM 1076 O O . ILE A 1 141 ? 6.094 -16.516 -29.438 1 98.38 141 ILE A O 1
ATOM 1080 N N . ARG A 1 142 ? 7.156 -17.047 -27.531 1 98 142 ARG A N 1
ATOM 1081 C CA . ARG A 1 142 ? 8.281 -16.156 -27.812 1 98 142 ARG A CA 1
ATOM 1082 C C . ARG A 1 142 ? 8.953 -16.531 -29.125 1 98 142 ARG A C 1
ATOM 1084 O O . ARG A 1 142 ? 9.305 -15.641 -29.922 1 98 142 ARG A O 1
ATOM 1091 N N . SER A 1 143 ? 9.156 -17.75 -29.391 1 97.69 143 SER A N 1
ATOM 1092 C CA . SER A 1 143 ? 9.75 -18.219 -30.641 1 97.69 143 SER A CA 1
ATOM 1093 C C . SER A 1 143 ? 8.898 -17.828 -31.844 1 97.69 143 SER A C 1
ATOM 1095 O O . SER A 1 143 ? 9.422 -17.406 -32.875 1 97.69 143 SER A O 1
ATOM 1097 N N . PHE A 1 144 ? 7.582 -17.969 -31.703 1 97.69 144 PHE A N 1
ATOM 1098 C CA . PHE A 1 144 ? 6.625 -17.672 -32.75 1 97.69 144 PHE A CA 1
ATOM 1099 C C . PHE A 1 144 ? 6.656 -16.188 -33.125 1 97.69 144 PHE A C 1
ATOM 1101 O O . PHE A 1 144 ? 6.469 -15.812 -34.281 1 97.69 144 PHE A O 1
ATOM 1108 N N . LEU A 1 145 ? 6.965 -15.359 -32.062 1 97.69 145 LEU A N 1
ATOM 1109 C CA . LEU A 1 145 ? 6.91 -13.906 -32.219 1 97.69 145 LEU A CA 1
ATOM 1110 C C . LEU A 1 145 ? 8.234 -13.367 -32.75 1 97.69 145 LEU A C 1
ATOM 1112 O O . LEU A 1 145 ? 8.305 -12.219 -33.219 1 97.69 145 LEU A O 1
ATOM 1116 N N . THR A 1 146 ? 9.242 -14.148 -32.688 1 95.38 146 THR A N 1
ATOM 1117 C CA . THR A 1 146 ? 10.594 -13.703 -33 1 95.38 146 THR A CA 1
ATOM 1118 C C . THR A 1 146 ? 10.922 -14 -34.469 1 95.38 146 THR A C 1
ATOM 1120 O O . THR A 1 146 ? 10.57 -15.055 -35 1 95.38 146 THR A O 1
ATOM 1123 N N . ASP A 1 147 ? 11.625 -13.07 -35.094 1 93.88 147 ASP A N 1
ATOM 1124 C CA . ASP A 1 147 ? 12.102 -13.289 -36.469 1 93.88 147 ASP A CA 1
ATOM 1125 C C . ASP A 1 147 ? 12.969 -14.547 -36.562 1 93.88 147 ASP A C 1
ATOM 1127 O O . ASP A 1 147 ? 13.883 -14.734 -35.75 1 93.88 147 ASP A O 1
ATOM 1131 N N . PRO A 1 148 ? 12.672 -15.359 -37.469 1 91.88 148 PRO A N 1
ATOM 1132 C CA . PRO A 1 148 ? 13.398 -16.625 -37.594 1 91.88 148 PRO A CA 1
ATOM 1133 C C . PRO A 1 148 ? 14.914 -16.422 -37.625 1 91.88 148 PRO A C 1
ATOM 1135 O O . PRO A 1 148 ? 15.664 -17.281 -37.156 1 91.88 148 PRO A O 1
ATOM 1138 N N . GLU A 1 149 ? 15.375 -15.352 -38.125 1 91.62 149 GLU A N 1
ATOM 1139 C CA . GLU A 1 149 ? 16.797 -15.078 -38.219 1 91.62 149 GLU A CA 1
ATOM 1140 C C . GLU A 1 149 ? 17.406 -14.773 -36.875 1 91.62 149 GLU A C 1
ATOM 1142 O O . GLU A 1 149 ? 18.609 -14.953 -36.656 1 91.62 149 GLU A O 1
ATOM 1147 N N . GLU A 1 150 ? 16.594 -14.414 -35.969 1 90.19 150 GLU A N 1
ATOM 1148 C CA . GLU A 1 150 ? 17.062 -14.008 -34.656 1 90.19 150 GLU A CA 1
ATOM 1149 C C . GLU A 1 150 ? 16.734 -15.07 -33.625 1 90.19 150 GLU A C 1
ATOM 1151 O O . GLU A 1 150 ? 17.344 -15.109 -32.531 1 90.19 150 GLU A O 1
ATOM 1156 N N . ALA A 1 151 ? 15.805 -15.922 -33.969 1 88.25 151 ALA A N 1
ATOM 1157 C CA . ALA A 1 151 ? 15.32 -16.906 -33 1 88.25 151 ALA A CA 1
ATOM 1158 C C . ALA A 1 151 ? 16.344 -18.016 -32.812 1 88.25 151 ALA A C 1
ATOM 1160 O O . ALA A 1 151 ? 16.953 -18.5 -33.75 1 88.25 151 ALA A O 1
ATOM 1161 N N . SER A 1 152 ? 16.688 -18.312 -31.562 1 91.56 152 SER A N 1
ATOM 1162 C CA . SER A 1 152 ? 17.547 -19.453 -31.203 1 91.56 152 SER A CA 1
ATOM 1163 C C . SER A 1 152 ? 17.156 -20.031 -29.859 1 91.56 152 SER A C 1
ATOM 1165 O O . SER A 1 152 ? 16.672 -19.297 -28.984 1 91.56 152 SER A O 1
ATOM 1167 N N . LEU A 1 153 ? 17.375 -21.234 -29.734 1 94.25 153 LEU A N 1
ATOM 1168 C CA . LEU A 1 153 ? 17.094 -21.906 -28.469 1 94.25 153 LEU A CA 1
ATOM 1169 C C . LEU A 1 153 ? 17.906 -21.281 -27.344 1 94.25 153 LEU A C 1
ATOM 1171 O O . LEU A 1 153 ? 17.422 -21.172 -26.219 1 94.25 153 LEU A O 1
ATOM 1175 N N . ASP A 1 154 ? 19.078 -20.891 -27.656 1 94.44 154 ASP A N 1
ATOM 1176 C CA . ASP A 1 154 ? 19.969 -20.297 -26.656 1 94.44 154 ASP A CA 1
ATOM 1177 C C . ASP A 1 154 ? 19.422 -18.984 -26.125 1 94.44 154 ASP A C 1
ATOM 1179 O O . ASP A 1 154 ? 19.578 -18.656 -24.953 1 94.44 154 ASP A O 1
ATOM 1183 N N . ALA A 1 155 ? 18.828 -18.297 -26.969 1 94.56 155 ALA A N 1
ATOM 1184 C CA . ALA A 1 155 ? 18.297 -16.984 -26.625 1 94.56 155 ALA A CA 1
ATOM 1185 C C . ALA A 1 155 ? 17.141 -17.094 -25.641 1 94.56 155 ALA A C 1
ATOM 1187 O O . ALA A 1 155 ? 16.828 -16.156 -24.906 1 94.56 155 ALA A O 1
ATOM 1188 N N . LEU A 1 156 ? 16.516 -18.203 -25.531 1 96.81 156 LEU A N 1
ATOM 1189 C CA . LEU A 1 156 ? 15.391 -18.422 -24.625 1 96.81 156 LEU A CA 1
ATOM 1190 C C . LEU A 1 156 ? 15.875 -18.578 -23.188 1 96.81 156 LEU A C 1
ATOM 1192 O O . LEU A 1 156 ? 15.094 -18.406 -22.234 1 96.81 156 LEU A O 1
ATOM 1196 N N . GLY A 1 157 ? 17.219 -19.047 -22.953 1 94.94 157 GLY A N 1
ATOM 1197 C CA . GLY A 1 157 ? 17.828 -19.125 -21.641 1 94.94 157 GLY A CA 1
ATOM 1198 C C . GLY A 1 157 ? 17.297 -20.266 -20.797 1 94.94 157 GLY A C 1
ATOM 1199 O O . GLY A 1 157 ? 17.219 -20.156 -19.578 1 94.94 157 GLY A O 1
ATOM 1200 N N . GLY A 1 158 ? 16.953 -21.438 -21.266 1 93.75 158 GLY A N 1
ATOM 1201 C CA . GLY A 1 158 ? 16.422 -22.562 -20.516 1 93.75 158 GLY A CA 1
ATOM 1202 C C . GLY A 1 158 ? 17.25 -23.828 -20.656 1 93.75 158 GLY A C 1
ATOM 1203 O O . GLY A 1 158 ? 17.047 -24.797 -19.938 1 93.75 158 GLY A O 1
ATOM 1204 N N . GLY A 1 159 ? 18.266 -23.672 -21.531 1 91.56 159 GLY A N 1
ATOM 1205 C CA . GLY A 1 159 ? 19.125 -24.812 -21.781 1 91.56 159 GLY A CA 1
ATOM 1206 C C . GLY A 1 159 ? 18.359 -26.078 -22.078 1 91.56 159 GLY A C 1
ATOM 1207 O O . GLY A 1 159 ? 17.453 -26.078 -22.906 1 91.56 159 GLY A O 1
ATOM 1208 N N . GLY A 1 160 ? 18.734 -27.172 -21.422 1 91.69 160 GLY A N 1
ATOM 1209 C CA . GLY A 1 160 ? 18.156 -28.484 -21.672 1 91.69 160 GLY A CA 1
ATOM 1210 C C . GLY A 1 160 ? 16.75 -28.625 -21.141 1 91.69 160 GLY A C 1
ATOM 1211 O O . GLY A 1 160 ? 16.078 -29.625 -21.391 1 91.69 160 GLY A O 1
ATOM 1212 N N . LEU A 1 161 ? 16.25 -27.578 -20.531 1 95.5 161 LEU A N 1
ATOM 1213 C CA . LEU A 1 161 ? 14.922 -27.656 -19.938 1 95.5 161 LEU A CA 1
ATOM 1214 C C . LEU A 1 161 ? 13.844 -27.312 -20.953 1 95.5 161 LEU A C 1
ATOM 1216 O O . LEU A 1 161 ? 12.672 -27.641 -20.781 1 95.5 161 LEU A O 1
ATOM 1220 N N . VAL A 1 162 ? 14.227 -26.594 -22.016 1 96.25 162 VAL A N 1
ATOM 1221 C CA . VAL A 1 162 ? 13.289 -26.094 -23.016 1 96.25 162 VAL A CA 1
ATOM 1222 C C . VAL A 1 162 ? 12.828 -27.234 -23.922 1 96.25 162 VAL A C 1
ATOM 1224 O O . VAL A 1 162 ? 13.625 -28.109 -24.281 1 96.25 162 VAL A O 1
ATOM 1227 N N . ASP A 1 163 ? 11.555 -27.281 -24.219 1 96.69 163 ASP A N 1
ATOM 1228 C CA . ASP A 1 163 ? 11.078 -28.141 -25.297 1 96.69 163 ASP A CA 1
ATOM 1229 C C . ASP A 1 163 ? 11.617 -27.688 -26.641 1 96.69 163 ASP A C 1
ATOM 1231 O O . ASP A 1 163 ? 10.961 -26.938 -27.375 1 96.69 163 ASP A O 1
ATOM 1235 N N . ALA A 1 164 ? 12.719 -28.219 -27.016 1 96.31 164 ALA A N 1
ATOM 1236 C CA . ALA A 1 164 ? 13.469 -27.734 -28.172 1 96.31 164 ALA A CA 1
ATOM 1237 C C . ALA A 1 164 ? 12.68 -27.953 -29.469 1 96.31 164 ALA A C 1
ATOM 1239 O O . ALA A 1 164 ? 12.695 -27.094 -30.344 1 96.31 164 ALA A O 1
ATOM 1240 N N . GLU A 1 165 ? 12.117 -29.078 -29.578 1 97 165 GLU A N 1
ATOM 1241 C CA . GLU A 1 165 ? 11.367 -29.406 -30.797 1 97 165 GLU A CA 1
ATOM 1242 C C . GLU A 1 165 ? 10.234 -28.391 -31.031 1 97 165 GLU A C 1
ATOM 1244 O O . GLU A 1 165 ? 10.102 -27.859 -32.125 1 97 165 GLU A O 1
ATOM 1249 N N . ARG A 1 166 ? 9.492 -28.156 -29.984 1 97 166 ARG A N 1
ATOM 1250 C CA . ARG A 1 166 ? 8.367 -27.234 -30.094 1 97 166 ARG A CA 1
ATOM 1251 C C . ARG A 1 166 ? 8.836 -25.812 -30.359 1 97 166 ARG A C 1
ATOM 1253 O O . ARG A 1 166 ? 8.281 -25.125 -31.203 1 97 166 ARG A O 1
ATOM 1260 N N . ALA A 1 167 ? 9.836 -25.359 -29.641 1 97.25 167 ALA A N 1
ATOM 1261 C CA . ALA A 1 167 ? 10.367 -24.016 -29.797 1 97.25 167 ALA A CA 1
ATOM 1262 C C . ALA A 1 167 ? 10.906 -23.797 -31.203 1 97.25 167 ALA A C 1
ATOM 1264 O O . ALA A 1 167 ? 10.656 -22.766 -31.828 1 97.25 167 ALA A O 1
ATOM 1265 N N . THR A 1 168 ? 11.602 -24.781 -31.75 1 96.75 168 THR A N 1
ATOM 1266 C CA . THR A 1 168 ? 12.18 -24.688 -33.094 1 96.75 168 THR A CA 1
ATOM 1267 C C . THR A 1 168 ? 11.094 -24.656 -34.156 1 96.75 168 THR A C 1
ATOM 1269 O O . THR A 1 168 ? 11.188 -23.906 -35.125 1 96.75 168 THR A O 1
ATOM 1272 N N . HIS A 1 169 ? 10.109 -25.484 -33.938 1 96.69 169 HIS A N 1
ATOM 1273 C CA . HIS A 1 169 ? 8.984 -25.531 -34.875 1 96.69 169 HIS A CA 1
ATOM 1274 C C . HIS A 1 169 ? 8.383 -24.141 -35.062 1 96.69 169 HIS A C 1
ATOM 1276 O O . HIS A 1 169 ? 8.195 -23.688 -36.188 1 96.69 169 HIS A O 1
ATOM 1282 N N . PHE A 1 170 ? 8.148 -23.438 -34.031 1 97 170 PHE A N 1
ATOM 1283 C CA . PHE A 1 170 ? 7.488 -22.141 -34.094 1 97 170 PHE A CA 1
ATOM 1284 C C . PHE A 1 170 ? 8.484 -21.047 -34.5 1 97 170 PHE A C 1
ATOM 1286 O O . PHE A 1 170 ? 8.109 -20.047 -35.125 1 97 170 PHE A O 1
ATOM 1293 N N . ALA A 1 171 ? 9.766 -21.25 -34.188 1 96.06 171 ALA A N 1
ATOM 1294 C CA . ALA A 1 171 ? 10.805 -20.297 -34.594 1 96.06 171 ALA A CA 1
ATOM 1295 C C . ALA A 1 171 ? 10.953 -20.266 -36.125 1 96.06 171 ALA A C 1
ATOM 1297 O O . ALA A 1 171 ? 11.398 -19.266 -36.688 1 96.06 171 ALA A O 1
ATOM 1298 N N . GLU A 1 172 ? 10.57 -21.328 -36.719 1 95.06 172 GLU A N 1
ATOM 1299 C CA . GLU A 1 172 ? 10.742 -21.453 -38.156 1 95.06 172 GLU A CA 1
ATOM 1300 C C . GLU A 1 172 ? 9.555 -20.859 -38.906 1 95.06 172 GLU A C 1
ATOM 1302 O O . GLU A 1 172 ? 9.625 -20.641 -40.125 1 95.06 172 GLU A O 1
ATOM 1307 N N . MET A 1 173 ? 8.57 -20.547 -38.219 1 93.81 173 MET A N 1
ATOM 1308 C CA . MET A 1 173 ? 7.387 -19.953 -38.844 1 93.81 173 MET A CA 1
ATOM 1309 C C . MET A 1 173 ? 7.562 -18.453 -39 1 93.81 173 MET A C 1
ATOM 1311 O O . MET A 1 173 ? 8.297 -17.812 -38.25 1 93.81 173 MET A O 1
ATOM 1315 N N . ALA A 1 174 ? 6.852 -17.938 -40.031 1 92.38 174 ALA A N 1
ATOM 1316 C CA . ALA A 1 174 ? 6.805 -16.469 -40.188 1 92.38 174 ALA A CA 1
ATOM 1317 C C . ALA A 1 174 ? 6.094 -15.844 -38.969 1 92.38 174 ALA A C 1
ATOM 1319 O O . ALA A 1 174 ? 5.027 -16.297 -38.562 1 92.38 174 ALA A O 1
ATOM 1320 N N . PRO A 1 175 ? 6.73 -14.82 -38.406 1 95 175 PRO A N 1
ATOM 1321 C CA . PRO A 1 175 ? 6.059 -14.148 -37.312 1 95 175 PRO A CA 1
ATOM 1322 C C . PRO A 1 175 ? 4.699 -13.57 -37.688 1 95 175 PRO A C 1
ATOM 1324 O O . PRO A 1 175 ? 4.516 -13.141 -38.844 1 95 175 PRO A O 1
ATOM 1327 N N . PRO A 1 176 ? 3.826 -13.523 -36.781 1 97.06 176 PRO A N 1
ATOM 1328 C CA . PRO A 1 176 ? 2.486 -13.016 -37.062 1 97.06 176 PRO A CA 1
ATOM 1329 C C . PRO A 1 176 ? 2.453 -11.492 -37.188 1 97.06 176 PRO A C 1
ATOM 1331 O O . PRO A 1 176 ? 3.297 -10.805 -36.625 1 97.06 176 PRO A O 1
ATOM 1334 N N . GLU A 1 177 ? 1.495 -11.031 -37.938 1 97.44 177 GLU A N 1
ATOM 1335 C CA . GLU A 1 177 ? 1.202 -9.602 -38 1 97.44 177 GLU A CA 1
ATOM 1336 C C . GLU A 1 177 ? -0.028 -9.25 -37.188 1 97.44 177 GLU A C 1
ATOM 1338 O O . GLU A 1 177 ? -0.184 -8.109 -36.75 1 97.44 177 GLU A O 1
ATOM 1343 N N . SER A 1 178 ? -0.859 -10.203 -36.969 1 98.5 178 SER A N 1
ATOM 1344 C CA . SER A 1 178 ? -2.084 -10.039 -36.219 1 98.5 178 SER A CA 1
ATOM 1345 C C . SER A 1 178 ? -2.338 -11.242 -35.312 1 98.5 178 SER A C 1
ATOM 1347 O O . SER A 1 178 ? -2.066 -12.383 -35.688 1 98.5 178 SER A O 1
ATOM 1349 N N . VAL A 1 179 ? -2.795 -10.961 -34.094 1 98.69 179 VAL A N 1
ATOM 1350 C CA . VAL A 1 179 ? -3.051 -12.039 -33.125 1 98.69 179 VAL A CA 1
ATOM 1351 C C . VAL A 1 179 ? -4.379 -11.789 -32.406 1 98.69 179 VAL A C 1
ATOM 1353 O O . VAL A 1 179 ? -4.75 -10.648 -32.156 1 98.69 179 VAL A O 1
ATOM 1356 N N . ALA A 1 180 ? -5.117 -12.852 -32.156 1 98.62 180 ALA A N 1
ATOM 1357 C CA . ALA A 1 180 ? -6.316 -12.812 -31.328 1 98.62 180 ALA A CA 1
ATOM 1358 C C . ALA A 1 180 ? -6.043 -13.383 -29.953 1 98.62 180 ALA A C 1
ATOM 1360 O O . ALA A 1 180 ? -5.332 -14.383 -29.812 1 98.62 180 ALA A O 1
ATOM 1361 N N . ILE A 1 181 ? -6.441 -12.688 -28.969 1 98.75 181 ILE A N 1
ATOM 1362 C CA . ILE A 1 181 ? -6.484 -13.203 -27.594 1 98.75 181 ILE A CA 1
ATOM 1363 C C . ILE A 1 181 ? -7.918 -13.578 -27.234 1 98.75 181 ILE A C 1
ATOM 1365 O O . ILE A 1 181 ? -8.812 -12.727 -27.25 1 98.75 181 ILE A O 1
ATOM 1369 N N . VAL A 1 182 ? -8.125 -14.836 -26.984 1 98.19 182 VAL A N 1
ATOM 1370 C CA . VAL A 1 182 ? -9.445 -15.328 -26.609 1 98.19 182 VAL A CA 1
ATOM 1371 C C . VAL A 1 182 ? -9.531 -15.43 -25.078 1 98.19 182 VAL A C 1
ATOM 1373 O O . VAL A 1 182 ? -9.023 -16.375 -24.484 1 98.19 182 VAL A O 1
ATOM 1376 N N . GLY A 1 183 ? -10.297 -14.516 -24.438 1 97.56 183 GLY A N 1
ATOM 1377 C CA . GLY A 1 183 ? -10.406 -14.422 -23 1 97.56 183 GLY A CA 1
ATOM 1378 C C . GLY A 1 183 ? -9.797 -13.148 -22.438 1 97.56 183 GLY A C 1
ATOM 1379 O O . GLY A 1 183 ? -8.617 -12.883 -22.641 1 97.56 183 GLY A O 1
ATOM 1380 N N . GLY A 1 184 ? -10.57 -12.43 -21.75 1 97.69 184 GLY A N 1
ATOM 1381 C CA . GLY A 1 184 ? -10.141 -11.164 -21.188 1 97.69 184 GLY A CA 1
ATOM 1382 C C . GLY A 1 184 ? -9.883 -11.227 -19.688 1 97.69 184 GLY A C 1
ATOM 1383 O O . GLY A 1 184 ? -10.141 -10.258 -18.969 1 97.69 184 GLY A O 1
ATOM 1384 N N . GLY A 1 185 ? -9.398 -12.391 -19.156 1 96.56 185 GLY A N 1
ATOM 1385 C CA . GLY A 1 185 ? -8.977 -12.523 -17.766 1 96.56 185 GLY A CA 1
ATOM 1386 C C . GLY A 1 185 ? -7.574 -12.008 -17.516 1 96.56 185 GLY A C 1
ATOM 1387 O O . GLY A 1 185 ? -7.082 -11.148 -18.266 1 96.56 185 GLY A O 1
ATOM 1388 N N . PHE A 1 186 ? -6.871 -12.461 -16.484 1 95.38 186 PHE A N 1
ATOM 1389 C CA . PHE A 1 186 ? -5.547 -12.008 -16.094 1 95.38 186 PHE A CA 1
ATOM 1390 C C . PHE A 1 186 ? -4.551 -12.164 -17.234 1 95.38 186 PHE A C 1
ATOM 1392 O O . PHE A 1 186 ? -3.969 -11.18 -17.703 1 95.38 186 PHE A O 1
ATOM 1399 N N . VAL A 1 187 ? -4.488 -13.359 -17.688 1 96.25 187 VAL A N 1
ATOM 1400 C CA . VAL A 1 187 ? -3.471 -13.695 -18.688 1 96.25 187 VAL A CA 1
ATOM 1401 C C . VAL A 1 187 ? -3.764 -12.969 -20 1 96.25 187 VAL A C 1
ATOM 1403 O O . VAL A 1 187 ? -2.844 -12.516 -20.688 1 96.25 187 VAL A O 1
ATOM 1406 N N . GLY A 1 188 ? -5.066 -12.867 -20.328 1 97.94 188 GLY A N 1
ATOM 1407 C CA . GLY A 1 188 ? -5.438 -12.156 -21.531 1 97.94 188 GLY A CA 1
ATOM 1408 C C . GLY A 1 188 ? -4.996 -10.703 -21.531 1 97.94 188 GLY A C 1
ATOM 1409 O O . GLY A 1 188 ? -4.414 -10.219 -22.516 1 97.94 188 GLY A O 1
ATOM 1410 N N . VAL A 1 189 ? -5.238 -10.047 -20.453 1 98.56 189 VAL A N 1
ATOM 1411 C CA . VAL A 1 189 ? -4.902 -8.633 -20.328 1 98.56 189 VAL A CA 1
ATOM 1412 C C . VAL A 1 189 ? -3.383 -8.461 -20.297 1 98.56 189 VAL A C 1
ATOM 1414 O O . VAL A 1 189 ? -2.84 -7.57 -20.953 1 98.56 189 VAL A O 1
ATOM 1417 N N . GLU A 1 190 ? -2.668 -9.273 -19.562 1 98.31 190 GLU A N 1
ATOM 1418 C CA . GLU A 1 190 ? -1.21 -9.219 -19.516 1 98.31 190 GLU A CA 1
ATOM 1419 C C . GLU A 1 190 ? -0.594 -9.5 -20.875 1 98.31 190 GLU A C 1
ATOM 1421 O O . GLU A 1 190 ? 0.371 -8.844 -21.281 1 98.31 190 GLU A O 1
ATOM 1426 N N . MET A 1 191 ? -1.182 -10.414 -21.594 1 98.56 191 MET A N 1
ATOM 1427 C CA . MET A 1 191 ? -0.639 -10.789 -22.891 1 98.56 191 MET A CA 1
ATOM 1428 C C . MET A 1 191 ? -0.965 -9.734 -23.953 1 98.56 191 MET A C 1
ATOM 1430 O O . MET A 1 191 ? -0.222 -9.562 -24.922 1 98.56 191 MET A O 1
ATOM 1434 N N . ALA A 1 192 ? -2.098 -9.031 -23.734 1 98.75 192 ALA A N 1
ATOM 1435 C CA . ALA A 1 192 ? -2.348 -7.895 -24.625 1 98.75 192 ALA A CA 1
ATOM 1436 C C . ALA A 1 192 ? -1.183 -6.91 -24.594 1 98.75 192 ALA A C 1
ATOM 1438 O O . ALA A 1 192 ? -0.735 -6.434 -25.641 1 98.75 192 ALA A O 1
ATOM 1439 N N . GLU A 1 193 ? -0.704 -6.637 -23.422 1 98.25 193 GLU A N 1
ATOM 1440 C CA . GLU A 1 193 ? 0.467 -5.777 -23.281 1 98.25 193 GLU A CA 1
ATOM 1441 C C . GLU A 1 193 ? 1.705 -6.422 -23.906 1 98.25 193 GLU A C 1
ATOM 1443 O O . GLU A 1 193 ? 2.441 -5.777 -24.656 1 98.25 193 GLU A O 1
ATOM 1448 N N . ALA A 1 194 ? 1.945 -7.707 -23.609 1 98.44 194 ALA A N 1
ATOM 1449 C CA . ALA A 1 194 ? 3.135 -8.414 -24.078 1 98.44 194 ALA A CA 1
ATOM 1450 C C . ALA A 1 194 ? 3.195 -8.438 -25.594 1 98.44 194 ALA A C 1
ATOM 1452 O O . ALA A 1 194 ? 4.23 -8.125 -26.188 1 98.44 194 ALA A O 1
ATOM 1453 N N . LEU A 1 195 ? 2.072 -8.766 -26.219 1 98.44 195 LEU A N 1
ATOM 1454 C CA . LEU A 1 195 ? 2.02 -8.914 -27.672 1 98.44 195 LEU A CA 1
ATOM 1455 C C . LEU A 1 195 ? 2.105 -7.555 -28.359 1 98.44 195 LEU A C 1
ATOM 1457 O O . LEU A 1 195 ? 2.666 -7.441 -29.453 1 98.44 195 LEU A O 1
ATOM 1461 N N . SER A 1 196 ? 1.528 -6.52 -27.703 1 98 196 SER A N 1
ATOM 1462 C CA . SER A 1 196 ? 1.586 -5.172 -28.25 1 98 196 SER A CA 1
ATOM 1463 C C . SER A 1 196 ? 3.027 -4.684 -28.375 1 98 196 SER A C 1
ATOM 1465 O O . SER A 1 196 ? 3.33 -3.824 -29.203 1 98 196 SER A O 1
ATOM 1467 N N . ALA A 1 197 ? 3.891 -5.246 -27.609 1 96.88 197 ALA A N 1
ATOM 1468 C CA . ALA A 1 197 ? 5.293 -4.84 -27.625 1 96.88 197 ALA A CA 1
ATOM 1469 C C . ALA A 1 197 ? 5.977 -5.285 -28.906 1 96.88 197 ALA A C 1
ATOM 1471 O O . ALA A 1 197 ? 7.07 -4.82 -29.234 1 96.88 197 ALA A O 1
ATOM 1472 N N . TYR A 1 198 ? 5.379 -6.164 -29.719 1 96.44 198 TYR A N 1
ATOM 1473 C CA . TYR A 1 198 ? 5.93 -6.684 -30.953 1 96.44 198 TYR A CA 1
ATOM 1474 C C . TYR A 1 198 ? 5.309 -5.988 -32.156 1 96.44 198 TYR A C 1
ATOM 1476 O O . TYR A 1 198 ? 5.441 -6.453 -33.312 1 96.44 198 TYR A O 1
ATOM 1484 N N . ASP A 1 199 ? 4.555 -4.875 -31.922 1 93.94 199 ASP A N 1
ATOM 1485 C CA . ASP A 1 199 ? 3.92 -4.07 -32.969 1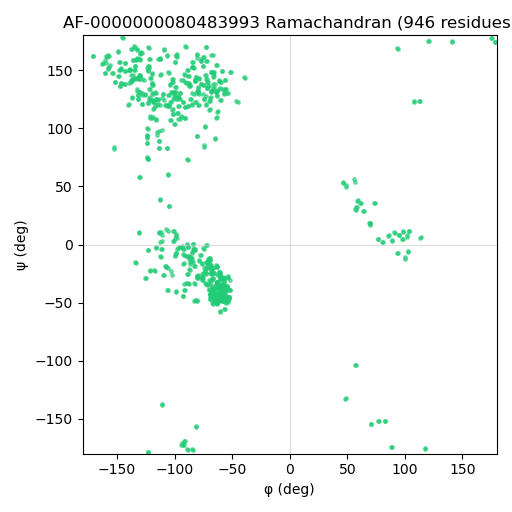 93.94 199 ASP A CA 1
ATOM 1486 C C . ASP A 1 199 ? 2.916 -4.902 -33.75 1 93.94 199 ASP A C 1
ATOM 1488 O O . ASP A 1 199 ? 2.869 -4.816 -35 1 93.94 199 ASP A O 1
ATOM 1492 N N . LEU A 1 200 ? 2.234 -5.781 -33.125 1 97.44 200 LEU A N 1
ATOM 1493 C CA . LEU A 1 200 ? 1.206 -6.625 -33.719 1 97.44 200 LEU A CA 1
ATOM 1494 C C . LEU A 1 200 ? -0.156 -5.941 -33.656 1 97.44 200 LEU A C 1
ATOM 1496 O O . LEU A 1 200 ? -0.384 -5.062 -32.844 1 97.44 200 LEU A O 1
ATOM 1500 N N . ASP A 1 201 ? -0.97 -6.266 -34.625 1 98.5 201 ASP A N 1
ATOM 1501 C CA . ASP A 1 201 ? -2.395 -5.969 -34.531 1 98.5 201 ASP A CA 1
ATOM 1502 C C . ASP A 1 201 ? -3.074 -6.922 -33.531 1 98.5 201 ASP A C 1
ATOM 1504 O O . ASP A 1 201 ? -3.363 -8.07 -33.875 1 98.5 201 ASP A O 1
ATOM 1508 N N . VAL A 1 202 ? -3.336 -6.445 -32.312 1 98.81 202 VAL A N 1
ATOM 1509 C CA . VAL A 1 202 ? -3.801 -7.305 -31.219 1 98.81 202 VAL A CA 1
ATOM 1510 C C . VAL A 1 202 ? -5.312 -7.156 -31.062 1 98.81 202 VAL A C 1
ATOM 1512 O O . VAL A 1 202 ? -5.82 -6.043 -30.891 1 98.81 202 VAL A O 1
ATOM 1515 N N . HIS A 1 203 ? -6.039 -8.266 -31.094 1 98.75 203 HIS A N 1
ATOM 1516 C CA . HIS A 1 203 ? -7.477 -8.336 -30.891 1 98.75 203 HIS A CA 1
ATOM 1517 C C . HIS A 1 203 ? -7.812 -9.156 -29.641 1 98.75 203 HIS A C 1
ATOM 1519 O O . HIS A 1 203 ? -7.449 -10.328 -29.562 1 98.75 203 HIS A O 1
ATOM 1525 N N . LEU A 1 204 ? -8.461 -8.555 -28.688 1 98.69 204 LEU A N 1
ATOM 1526 C CA . LEU A 1 204 ? -8.859 -9.273 -27.469 1 98.69 204 LEU A CA 1
ATOM 1527 C C . LEU A 1 204 ? -10.359 -9.539 -27.469 1 98.69 204 LEU A C 1
ATOM 1529 O O . LEU A 1 204 ? -11.164 -8.609 -27.562 1 98.69 204 LEU A O 1
ATOM 1533 N N . PHE A 1 205 ? -10.719 -10.805 -27.438 1 98.12 205 PHE A N 1
ATOM 1534 C CA . PHE A 1 205 ? -12.109 -11.234 -27.406 1 98.12 205 PHE A CA 1
ATOM 1535 C C . PHE A 1 205 ? -12.531 -11.617 -25.984 1 98.12 205 PHE A C 1
ATOM 1537 O O . PHE A 1 205 ? -11.805 -12.336 -25.297 1 98.12 205 PHE A O 1
ATOM 1544 N N . GLN A 1 206 ? -13.586 -11.156 -25.516 1 96.56 206 GLN A N 1
ATOM 1545 C CA . GLN A 1 206 ? -14.18 -11.492 -24.234 1 96.56 206 GLN A CA 1
ATOM 1546 C C . GLN A 1 206 ? -15.672 -11.805 -24.375 1 96.56 206 GLN A C 1
ATOM 1548 O O . GLN A 1 206 ? -16.422 -11.008 -24.938 1 96.56 206 GLN A O 1
ATOM 1553 N N . ARG A 1 207 ? -16.031 -12.984 -23.891 1 93.31 207 ARG A N 1
ATOM 1554 C CA . ARG A 1 207 ? -17.406 -13.453 -24.031 1 93.31 207 ARG A CA 1
ATOM 1555 C C . ARG A 1 207 ? -18.375 -12.547 -23.297 1 93.31 207 ARG A C 1
ATOM 1557 O O . ARG A 1 207 ? -19.484 -12.297 -23.781 1 93.31 207 ARG A O 1
ATOM 1564 N N . SER A 1 208 ? -17.953 -12.039 -22.141 1 88.69 208 SER A N 1
ATOM 1565 C CA . SER A 1 208 ? -18.828 -11.172 -21.344 1 88.69 208 SER A CA 1
ATOM 1566 C C . SER A 1 208 ? -18.594 -9.703 -21.688 1 88.69 208 SER A C 1
ATOM 1568 O O . SER A 1 208 ? -17.828 -9.383 -22.594 1 88.69 208 SER A O 1
ATOM 1570 N N . GLY A 1 209 ? -19.219 -8.914 -20.906 1 89.94 209 GLY A N 1
ATOM 1571 C CA . GLY A 1 209 ? -19.219 -7.492 -21.219 1 89.94 209 GLY A CA 1
ATOM 1572 C C . GLY A 1 209 ? -17.969 -6.777 -20.75 1 89.94 209 GLY A C 1
ATOM 1573 O O . GLY A 1 209 ? -17.656 -5.684 -21.219 1 89.94 209 GLY A O 1
ATOM 1574 N N . HIS A 1 210 ? -17.219 -7.312 -19.844 1 95.69 210 HIS A N 1
ATOM 1575 C CA . HIS A 1 210 ? -16.047 -6.613 -19.328 1 95.69 210 HIS A CA 1
ATOM 1576 C C . HIS A 1 210 ? -14.852 -7.555 -19.203 1 95.69 210 HIS A C 1
ATOM 1578 O O . HIS A 1 210 ? -15.016 -8.742 -18.906 1 95.69 210 HIS A O 1
ATOM 1584 N N . VAL A 1 211 ? -13.672 -7.039 -19.531 1 97.94 211 VAL A N 1
ATOM 1585 C CA . VAL A 1 211 ? -12.453 -7.75 -19.156 1 97.94 211 VAL A CA 1
ATOM 1586 C C . VAL A 1 211 ? -12.297 -7.746 -17.641 1 97.94 211 VAL A C 1
ATOM 1588 O O . VAL A 1 211 ? -12.953 -6.965 -16.938 1 97.94 211 VAL A O 1
ATOM 1591 N N . LEU A 1 212 ? -11.492 -8.578 -17.109 1 97.75 212 LEU A N 1
ATOM 1592 C CA . LEU A 1 212 ? -11.219 -8.648 -15.688 1 97.75 212 LEU A CA 1
ATOM 1593 C C . LEU A 1 212 ? -12.516 -8.609 -14.883 1 97.75 212 LEU A C 1
ATOM 1595 O O . LEU A 1 212 ? -12.656 -7.793 -13.969 1 97.75 212 LEU A O 1
ATOM 1599 N N . LYS A 1 213 ? -13.375 -9.469 -15.219 1 95.44 213 LYS A N 1
ATOM 1600 C CA . LYS A 1 213 ? -14.719 -9.5 -14.641 1 95.44 213 LYS A CA 1
ATOM 1601 C C . LYS A 1 213 ? -14.656 -9.547 -13.117 1 95.44 213 LYS A C 1
ATOM 1603 O O . LYS A 1 213 ? -15.461 -8.906 -12.438 1 95.44 213 LYS A O 1
ATOM 1608 N N . SER A 1 214 ? -13.711 -10.281 -12.547 1 95.38 214 SER A N 1
ATOM 1609 C CA . SER A 1 214 ? -13.641 -10.484 -11.109 1 95.38 214 SER A CA 1
ATOM 1610 C C . SER A 1 214 ? -13.242 -9.203 -10.383 1 95.38 214 SER A C 1
ATOM 1612 O O . SER A 1 214 ? -13.367 -9.109 -9.164 1 95.38 214 SER A O 1
ATOM 1614 N N . PHE A 1 215 ? -12.797 -8.195 -11.109 1 98 215 PHE A N 1
ATOM 1615 C CA . PHE A 1 215 ? -12.375 -6.938 -10.508 1 98 215 PHE A CA 1
ATOM 1616 C C . PHE A 1 215 ? -13.539 -5.953 -10.453 1 98 215 PHE A C 1
ATOM 1618 O O . PHE A 1 215 ? -13.422 -4.883 -9.852 1 98 215 PHE A O 1
ATOM 1625 N N . GLY A 1 216 ? -14.617 -6.262 -11.062 1 97.44 216 GLY A N 1
ATOM 1626 C CA . GLY A 1 216 ? -15.773 -5.379 -11.086 1 97.44 216 GLY A CA 1
ATOM 1627 C C . GLY A 1 216 ? -15.812 -4.477 -12.305 1 97.44 216 GLY A C 1
ATOM 1628 O O . GLY A 1 216 ? -14.82 -4.352 -13.023 1 97.44 216 GLY A O 1
ATOM 1629 N N . GLU A 1 217 ? -16.922 -3.852 -12.484 1 97.19 217 GLU A N 1
ATOM 1630 C CA . GLU A 1 217 ? -17.203 -3.07 -13.688 1 97.19 217 GLU A CA 1
ATOM 1631 C C . GLU A 1 217 ? -16.297 -1.838 -13.766 1 97.19 217 GLU A C 1
ATOM 1633 O O . GLU A 1 217 ? -15.812 -1.486 -14.836 1 97.19 217 GLU A O 1
ATOM 1638 N N . ALA A 1 218 ? -16.078 -1.183 -12.633 1 98.12 218 ALA A N 1
ATOM 1639 C CA . ALA A 1 218 ? -15.305 0.056 -12.633 1 98.12 218 ALA A CA 1
ATOM 1640 C C . ALA A 1 218 ? -13.875 -0.188 -13.125 1 98.12 218 ALA A C 1
ATOM 1642 O O . ALA A 1 218 ? -13.359 0.575 -13.938 1 98.12 218 ALA A O 1
ATOM 1643 N N . VAL A 1 219 ? -13.266 -1.259 -12.656 1 98.62 219 VAL A N 1
ATOM 1644 C CA . VAL A 1 219 ? -11.914 -1.604 -13.086 1 98.62 219 VAL A CA 1
ATOM 1645 C C . VAL A 1 219 ? -11.93 -2.041 -14.547 1 98.62 219 VAL A C 1
ATOM 1647 O O . VAL A 1 219 ? -11.086 -1.612 -15.336 1 98.62 219 VAL A O 1
ATOM 1650 N N . GLY A 1 220 ? -12.883 -2.93 -14.906 1 98.44 220 GLY A N 1
ATOM 1651 C CA . GLY A 1 220 ? -13 -3.387 -16.281 1 98.44 220 GLY A CA 1
ATOM 1652 C C . GLY A 1 220 ? -13.102 -2.248 -17.281 1 98.44 220 GLY A C 1
ATOM 1653 O O . GLY A 1 220 ? -12.398 -2.248 -18.297 1 98.44 220 GLY A O 1
ATOM 1654 N N . GLU A 1 221 ? -13.938 -1.283 -16.953 1 98.25 221 GLU A N 1
ATOM 1655 C CA . GLU A 1 221 ? -14.164 -0.152 -17.844 1 98.25 221 GLU A CA 1
ATOM 1656 C C . GLU A 1 221 ? -12.891 0.675 -18.016 1 98.25 221 GLU A C 1
ATOM 1658 O O . GLU A 1 221 ? -12.562 1.089 -19.141 1 98.25 221 GLU A O 1
ATOM 1663 N N . GLU A 1 222 ? -12.227 0.923 -16.922 1 98.56 222 GLU A N 1
ATOM 1664 C CA . GLU A 1 222 ? -10.984 1.69 -17 1 98.56 222 GLU A CA 1
ATOM 1665 C C . GLU A 1 222 ? -9.93 0.955 -17.812 1 98.56 222 GLU A C 1
ATOM 1667 O O . GLU A 1 222 ? -9.219 1.566 -18.609 1 98.56 222 GLU A O 1
ATOM 1672 N N . VAL A 1 223 ? -9.805 -0.306 -17.609 1 98.81 223 VAL A N 1
ATOM 1673 C CA . VAL A 1 223 ? -8.812 -1.111 -18.312 1 98.81 223 VAL A CA 1
ATOM 1674 C C . VAL A 1 223 ? -9.148 -1.152 -19.812 1 98.81 223 VAL A C 1
ATOM 1676 O O . VAL A 1 223 ? -8.258 -1.024 -20.656 1 98.81 223 VAL A O 1
ATOM 1679 N N . GLU A 1 224 ? -10.406 -1.347 -20.109 1 98.75 224 GLU A N 1
ATOM 1680 C CA . GLU A 1 224 ? -10.844 -1.393 -21.516 1 98.75 224 GLU A CA 1
ATOM 1681 C C . GLU A 1 224 ? -10.516 -0.094 -22.234 1 98.75 224 GLU A C 1
ATOM 1683 O O . GLU A 1 224 ? -9.984 -0.118 -23.344 1 98.75 224 GLU A O 1
ATOM 1688 N N . ALA A 1 225 ? -10.844 1.021 -21.578 1 98.62 225 ALA A N 1
ATOM 1689 C CA . ALA A 1 225 ? -10.508 2.316 -22.172 1 98.62 225 ALA A CA 1
ATOM 1690 C C . ALA A 1 225 ? -9.008 2.447 -22.406 1 98.62 225 ALA A C 1
ATOM 1692 O O . ALA A 1 225 ? -8.578 2.92 -23.453 1 98.62 225 ALA A O 1
ATOM 1693 N N . HIS A 1 226 ? -8.25 2.012 -21.453 1 98.62 226 HIS A N 1
ATOM 1694 C CA . HIS A 1 226 ? -6.797 2.121 -21.531 1 98.62 226 HIS A CA 1
ATOM 1695 C C . HIS A 1 226 ? -6.23 1.199 -22.609 1 98.62 226 HIS A C 1
ATOM 1697 O O . HIS A 1 226 ? -5.309 1.576 -23.328 1 98.62 226 HIS A O 1
ATOM 1703 N N . LEU A 1 227 ? -6.742 -0.057 -22.703 1 98.75 227 LEU A N 1
ATOM 1704 C CA . LEU A 1 227 ? -6.32 -0.983 -23.75 1 98.75 227 LEU A CA 1
ATOM 1705 C C . LEU A 1 227 ? -6.547 -0.381 -25.125 1 98.75 227 LEU A C 1
ATOM 1707 O O . LEU A 1 227 ? -5.672 -0.458 -26 1 98.75 227 LEU A O 1
ATOM 1711 N N . ARG A 1 228 ? -7.688 0.206 -25.344 1 98.62 228 ARG A N 1
ATOM 1712 C CA . ARG A 1 228 ? -7.98 0.852 -26.625 1 98.62 228 ARG A CA 1
ATOM 1713 C C . ARG A 1 228 ? -6.988 1.976 -26.906 1 98.62 228 ARG A C 1
ATOM 1715 O O . ARG A 1 228 ? -6.5 2.109 -28.031 1 98.62 228 ARG A O 1
ATOM 1722 N N . GLU A 1 229 ? -6.703 2.748 -25.859 1 98.38 229 GLU A N 1
ATOM 1723 C CA . GLU A 1 229 ? -5.73 3.83 -26 1 98.38 229 GLU A CA 1
ATOM 1724 C C . GLU A 1 229 ? -4.363 3.293 -26.406 1 98.38 229 GLU A C 1
ATOM 1726 O O . GLU A 1 229 ? -3.605 3.973 -27.109 1 98.38 229 GLU A O 1
ATOM 1731 N N . GLN A 1 230 ? -4.074 2.072 -26 1 98.06 230 GLN A N 1
ATOM 1732 C CA . GLN A 1 230 ? -2.785 1.452 -26.281 1 98.06 230 GLN A CA 1
ATOM 1733 C C . GLN A 1 230 ? -2.822 0.706 -27.609 1 98.06 230 GLN A C 1
ATOM 1735 O O . GLN A 1 230 ? -1.863 0.02 -27.969 1 98.06 230 GLN A O 1
ATOM 1740 N N . GLY A 1 231 ? -3.963 0.721 -28.297 1 98.12 231 GLY A N 1
ATOM 1741 C CA . GLY A 1 231 ? -4.039 0.194 -29.656 1 98.12 231 GLY A CA 1
ATOM 1742 C C . GLY A 1 231 ? -4.586 -1.221 -29.719 1 98.12 231 GLY A C 1
ATOM 1743 O O . GLY A 1 231 ? -4.527 -1.87 -30.75 1 98.12 231 GLY A O 1
ATOM 1744 N N . VAL A 1 232 ? -5.125 -1.725 -28.641 1 98.81 232 VAL A N 1
ATOM 1745 C CA . VAL A 1 232 ? -5.707 -3.062 -28.625 1 98.81 232 VAL A CA 1
ATOM 1746 C C . VAL A 1 232 ? -7.16 -2.998 -29.094 1 98.81 232 VAL A C 1
ATOM 1748 O O . VAL A 1 232 ? -7.945 -2.189 -28.578 1 98.81 232 VAL A O 1
ATOM 1751 N N . SER A 1 233 ? -7.512 -3.77 -30.094 1 98.62 233 SER A N 1
ATOM 1752 C CA . SER A 1 233 ? -8.906 -3.875 -30.516 1 98.62 233 SER A CA 1
ATOM 1753 C C . SER A 1 233 ? -9.695 -4.801 -29.594 1 98.62 233 SER A C 1
ATOM 1755 O O . SER A 1 233 ? -9.375 -5.984 -29.469 1 98.62 233 SER A O 1
ATOM 1757 N N . LEU A 1 234 ? -10.727 -4.258 -28.969 1 98.5 234 LEU A N 1
ATOM 1758 C CA . LEU A 1 234 ? -11.516 -5.043 -28.031 1 98.5 234 LEU A CA 1
ATOM 1759 C C . LEU A 1 234 ? -12.812 -5.531 -28.672 1 98.5 234 LEU A C 1
ATOM 1761 O O . LEU A 1 234 ? -13.492 -4.766 -29.359 1 98.5 234 LEU A O 1
ATOM 1765 N N . HIS A 1 235 ? -13.023 -6.77 -28.562 1 97.94 235 HIS A N 1
ATOM 1766 C CA . HIS A 1 235 ? -14.258 -7.414 -28.984 1 97.94 235 HIS A CA 1
ATOM 1767 C C . HIS A 1 235 ? -15.031 -7.969 -27.797 1 97.94 235 HIS A C 1
ATOM 1769 O O . HIS A 1 235 ? -14.953 -9.164 -27.5 1 97.94 235 HIS A O 1
ATOM 1775 N N . LEU A 1 236 ? -15.789 -7.129 -27.141 1 96.81 236 LEU A N 1
ATOM 1776 C CA . LEU A 1 236 ? -16.547 -7.477 -25.938 1 96.81 236 LEU A CA 1
ATOM 1777 C C . LEU A 1 236 ? -17.922 -8.023 -26.297 1 96.81 236 LEU A C 1
ATOM 1779 O O . LEU A 1 236 ? -18.547 -7.547 -27.25 1 96.81 236 LEU A O 1
ATOM 1783 N N . GLY A 1 237 ? -18.406 -9 -25.484 1 95.31 237 GLY A N 1
ATOM 1784 C CA . GLY A 1 237 ? -19.672 -9.648 -25.812 1 95.31 237 GLY A CA 1
ATOM 1785 C C . GLY A 1 237 ? -19.594 -10.523 -27.031 1 95.31 237 GLY A C 1
ATOM 1786 O O . GLY A 1 237 ? -20.625 -10.773 -27.688 1 95.31 237 GLY A O 1
ATOM 1787 N N . GLU A 1 238 ? -18.375 -10.891 -27.391 1 95.06 238 GLU A N 1
ATOM 1788 C CA . GLU A 1 238 ? -18.172 -11.664 -28.609 1 95.06 238 GLU A CA 1
ATOM 1789 C C . GLU A 1 238 ? -17.438 -12.969 -28.312 1 95.06 238 GLU A C 1
ATOM 1791 O O . GLU A 1 238 ? -16.203 -13.031 -28.406 1 95.06 238 GLU A O 1
ATOM 1796 N N . PRO A 1 239 ? -18.156 -14.031 -28.094 1 95.38 239 PRO A N 1
ATOM 1797 C CA . PRO A 1 239 ? -17.5 -15.312 -27.828 1 95.38 239 PRO A CA 1
ATOM 1798 C C . PRO A 1 239 ? -16.844 -15.914 -29.078 1 95.38 239 PRO A C 1
ATOM 1800 O O . PRO A 1 239 ? -17.422 -15.859 -30.172 1 95.38 239 PRO A O 1
ATOM 1803 N N . VAL A 1 240 ? -15.672 -16.391 -29.016 1 97.25 240 VAL A N 1
ATOM 1804 C CA . VAL A 1 240 ? -15.016 -17.125 -30.078 1 97.25 240 VAL A CA 1
ATOM 1805 C C . VAL A 1 240 ? -15.438 -18.594 -30.047 1 97.25 240 VAL A C 1
ATOM 1807 O O . VAL A 1 240 ? -15.375 -19.234 -28.984 1 97.25 240 VAL A O 1
ATOM 1810 N N . GLU A 1 241 ? -15.844 -19.109 -31.141 1 96.94 241 GLU A N 1
ATOM 1811 C CA . GLU A 1 241 ? -16.328 -20.484 -31.203 1 96.94 241 GLU A CA 1
ATOM 1812 C C . GLU A 1 241 ? -15.25 -21.438 -31.703 1 96.94 241 GLU A C 1
ATOM 1814 O O . GLU A 1 241 ? -15.141 -22.562 -31.234 1 96.94 241 GLU A O 1
ATOM 1819 N N . ARG A 1 242 ? -14.516 -20.938 -32.688 1 97.12 242 ARG A N 1
ATOM 1820 C CA . ARG A 1 242 ? -13.531 -21.844 -33.281 1 97.12 242 ARG A CA 1
ATOM 1821 C C . ARG A 1 242 ? -12.406 -21.062 -33.969 1 97.12 242 ARG A C 1
ATOM 1823 O O . ARG A 1 242 ? -12.57 -19.875 -34.281 1 97.12 242 ARG A O 1
ATOM 1830 N N . LEU A 1 243 ? -11.273 -21.688 -34.031 1 98.31 243 LEU A N 1
ATOM 1831 C CA . LEU A 1 243 ? -10.148 -21.25 -34.875 1 98.31 243 LEU A CA 1
ATOM 1832 C C . LEU A 1 243 ? -10.148 -21.984 -36.219 1 98.31 243 LEU A C 1
ATOM 1834 O O . LEU A 1 243 ? -10.266 -23.203 -36.25 1 98.31 243 LEU A O 1
ATOM 1838 N N . ARG A 1 244 ? -10.031 -21.219 -37.25 1 98.06 244 ARG A N 1
ATOM 1839 C CA . ARG A 1 244 ? -10.117 -21.828 -38.562 1 98.06 244 ARG A CA 1
ATOM 1840 C C . ARG A 1 244 ? -8.734 -22 -39.188 1 98.06 244 ARG A C 1
ATOM 1842 O O . ARG A 1 244 ? -7.887 -21.125 -39.062 1 98.06 244 ARG A O 1
ATOM 1849 N N . SER A 1 245 ? -8.562 -23.078 -39.875 1 97 245 SER A N 1
ATOM 1850 C CA . SER A 1 245 ? -7.309 -23.422 -40.531 1 97 245 SER A CA 1
ATOM 1851 C C . SER A 1 245 ? -7.207 -22.781 -41.906 1 97 245 SER A C 1
ATOM 1853 O O . SER A 1 245 ? -8.219 -22.547 -42.562 1 97 245 SER A O 1
ATOM 1855 N N . ASP A 1 246 ? -6.059 -22.562 -42.312 1 93.88 246 ASP A N 1
ATOM 1856 C CA . ASP A 1 246 ? -5.809 -22.109 -43.656 1 93.88 246 ASP A CA 1
ATOM 1857 C C . ASP A 1 246 ? -5.754 -23.266 -44.656 1 93.88 246 ASP A C 1
ATOM 1859 O O . ASP A 1 246 ? -5.43 -23.094 -45.812 1 93.88 246 ASP A O 1
ATOM 1863 N N . GLY A 1 247 ? -5.934 -24.391 -44.219 1 94.94 247 GLY A N 1
ATOM 1864 C CA . GLY A 1 247 ? -5.863 -25.578 -45.031 1 94.94 247 GLY A CA 1
ATOM 1865 C C . GLY A 1 247 ? -4.551 -26.328 -44.906 1 94.94 247 GLY A C 1
ATOM 1866 O O . GLY A 1 247 ? -4.453 -27.5 -45.281 1 94.94 247 GLY A O 1
ATOM 1867 N N . THR A 1 248 ? -3.562 -25.734 -44.281 1 94.19 248 THR A N 1
ATOM 1868 C CA . THR A 1 248 ? -2.248 -26.344 -44.156 1 94.19 248 THR A CA 1
ATOM 1869 C C . THR A 1 248 ? -1.974 -26.703 -42.688 1 94.19 248 THR A C 1
ATOM 1871 O O . THR A 1 248 ? -0.858 -27.094 -42.344 1 94.19 248 THR A O 1
ATOM 1874 N N . GLY A 1 249 ? -2.986 -26.438 -41.875 1 95.25 249 GLY A N 1
ATOM 1875 C CA . GLY A 1 249 ? -2.818 -26.75 -40.438 1 95.25 249 GLY A CA 1
ATOM 1876 C C . GLY A 1 249 ? -2.443 -25.547 -39.625 1 95.25 249 GLY A C 1
ATOM 1877 O O . GLY A 1 249 ? -2.24 -25.656 -38.406 1 95.25 249 GLY A O 1
ATOM 1878 N N . ARG A 1 250 ? -2.412 -24.438 -40.219 1 96.31 250 ARG A N 1
ATOM 1879 C CA . ARG A 1 250 ? -2.135 -23.172 -39.531 1 96.31 250 ARG A CA 1
ATOM 1880 C C . ARG A 1 250 ? -3.406 -22.344 -39.375 1 96.31 250 ARG A C 1
ATOM 1882 O O . ARG A 1 250 ? -4.324 -22.438 -40.188 1 96.31 250 ARG A O 1
ATOM 1889 N N . ILE A 1 251 ? -3.441 -21.625 -38.344 1 97.44 251 ILE A N 1
ATOM 1890 C CA . ILE A 1 251 ? -4.602 -20.781 -38.094 1 97.44 251 ILE A CA 1
ATOM 1891 C C . ILE A 1 251 ? -4.676 -19.672 -39.156 1 97.44 251 ILE A C 1
ATOM 1893 O O . ILE A 1 251 ? -3.645 -19.156 -39.594 1 97.44 251 ILE A O 1
ATOM 1897 N N . GLU A 1 252 ? -5.898 -19.328 -39.531 1 97.62 252 GLU A N 1
ATOM 1898 C CA . GLU A 1 252 ? -6.047 -18.219 -40.469 1 97.62 252 GLU A CA 1
ATOM 1899 C C . GLU A 1 252 ? -7.133 -17.25 -40 1 97.62 252 GLU A C 1
ATOM 1901 O O . GLU A 1 252 ? -7.199 -16.125 -40.469 1 97.62 252 GLU A O 1
ATOM 1906 N N . ALA A 1 253 ? -7.949 -17.75 -39.062 1 98.38 253 ALA A N 1
ATOM 1907 C CA . ALA A 1 253 ? -9.008 -16.844 -38.594 1 98.38 253 ALA A CA 1
ATOM 1908 C C . ALA A 1 253 ? -9.594 -17.297 -37.281 1 98.38 253 ALA A C 1
ATOM 1910 O O . ALA A 1 253 ? -9.445 -18.453 -36.875 1 98.38 253 ALA A O 1
ATOM 1911 N N . VAL A 1 254 ? -10.18 -16.312 -36.531 1 98.06 254 VAL A N 1
ATOM 1912 C CA . VAL A 1 254 ? -11.07 -16.594 -35.438 1 98.06 254 VAL A CA 1
ATOM 1913 C C . VAL A 1 254 ? -12.523 -16.453 -35.875 1 98.06 254 VAL A C 1
ATOM 1915 O O . VAL A 1 254 ? -12.859 -15.547 -36.625 1 98.06 254 VAL A O 1
ATOM 1918 N N . VAL A 1 255 ? -13.297 -17.406 -35.469 1 98.25 255 VAL A N 1
ATOM 1919 C CA . VAL A 1 255 ? -14.695 -17.438 -35.875 1 98.25 255 VAL A CA 1
ATOM 1920 C C . VAL A 1 255 ? -15.602 -17.203 -34.688 1 98.25 255 VAL A C 1
ATOM 1922 O O . VAL A 1 255 ? -15.508 -17.906 -33.656 1 98.25 255 VAL A O 1
ATOM 1925 N N . CYS A 1 256 ? -16.359 -16.188 -34.781 1 96.94 256 CYS A N 1
ATOM 1926 C CA . CYS A 1 256 ? -17.422 -15.844 -33.844 1 96.94 256 CYS A CA 1
ATOM 1927 C C . CYS A 1 256 ? -18.797 -16.047 -34.469 1 96.94 256 CYS A C 1
ATOM 1929 O O . CYS A 1 256 ? -18.906 -16.344 -35.656 1 96.94 256 CYS A O 1
ATOM 1931 N N . PRO A 1 257 ? -19.844 -16.016 -33.688 1 93.69 257 PRO A N 1
ATOM 1932 C CA . PRO A 1 257 ? -21.172 -16.25 -34.281 1 93.69 257 PRO A CA 1
ATOM 1933 C C . PRO A 1 257 ? -21.5 -15.281 -35.406 1 93.69 257 PRO A C 1
ATOM 1935 O O . PRO A 1 257 ? -22.062 -15.695 -36.438 1 93.69 257 PRO A O 1
ATOM 1938 N N . GLU A 1 258 ? -21.062 -14.055 -35.25 1 91.75 258 GLU A N 1
ATOM 1939 C CA . GLU A 1 258 ? -21.531 -13.055 -36.188 1 91.75 258 GLU A CA 1
ATOM 1940 C C . GLU A 1 258 ? -20.406 -12.578 -37.094 1 91.75 258 GLU A C 1
ATOM 1942 O O . GLU A 1 258 ? -20.625 -11.781 -38 1 91.75 258 GLU A O 1
ATOM 1947 N N . ARG A 1 259 ? -19.219 -13.047 -36.875 1 92.44 259 ARG A N 1
ATOM 1948 C CA . ARG A 1 259 ? -18.141 -12.547 -37.719 1 92.44 259 ARG A CA 1
ATOM 1949 C C . ARG A 1 259 ? -16.938 -13.5 -37.688 1 92.44 259 ARG A C 1
ATOM 1951 O O . ARG A 1 259 ? -16.859 -14.367 -36.812 1 92.44 259 ARG A O 1
ATOM 1958 N N . GLU A 1 260 ? -16.219 -13.32 -38.688 1 97.12 260 GLU A N 1
ATOM 1959 C CA . GLU A 1 260 ? -14.906 -13.945 -38.781 1 97.12 260 GLU A CA 1
ATOM 1960 C C . GLU A 1 260 ? -13.805 -12.898 -38.906 1 97.12 260 GLU A C 1
ATOM 1962 O O . GLU A 1 260 ? -13.969 -11.891 -39.594 1 97.12 260 GLU A O 1
ATOM 1967 N N . LEU A 1 261 ? -12.758 -13.086 -38.219 1 98.25 261 LEU A N 1
ATOM 1968 C CA . LEU A 1 261 ? -11.633 -12.156 -38.25 1 98.25 261 LEU A CA 1
ATOM 1969 C C . LEU A 1 261 ? -10.352 -12.883 -38.656 1 98.25 261 LEU A C 1
ATOM 1971 O O . LEU A 1 261 ? -9.953 -13.852 -38 1 98.25 261 LEU A O 1
ATOM 1975 N N . ALA A 1 262 ? -9.742 -12.43 -39.719 1 98.25 262 ALA A N 1
ATOM 1976 C CA . ALA A 1 262 ? -8.461 -12.992 -40.125 1 98.25 262 ALA A CA 1
ATOM 1977 C C . ALA A 1 262 ? -7.359 -12.633 -39.156 1 98.25 262 ALA A C 1
ATOM 1979 O O . ALA A 1 262 ? -7.234 -11.477 -38.75 1 98.25 262 ALA A O 1
ATOM 1980 N N . VAL A 1 263 ? -6.641 -13.68 -38.656 1 98.31 263 VAL A N 1
ATOM 1981 C CA . VAL A 1 263 ? -5.496 -13.484 -37.781 1 98.31 263 VAL A CA 1
ATOM 1982 C C . VAL A 1 263 ? -4.414 -14.516 -38.094 1 98.31 263 VAL A C 1
ATOM 1984 O O . VAL A 1 263 ? -4.707 -15.586 -38.656 1 98.31 263 VAL A O 1
ATOM 1987 N N . ASP A 1 264 ? -3.148 -14.18 -37.75 1 97.62 264 ASP A N 1
ATOM 1988 C CA . ASP A 1 264 ? -2.012 -15.062 -38 1 97.62 264 ASP A CA 1
ATOM 1989 C C . ASP A 1 264 ? -1.747 -15.961 -36.781 1 97.62 264 ASP A C 1
ATOM 1991 O O . ASP A 1 264 ? -1.008 -16.938 -36.906 1 97.62 264 ASP A O 1
ATOM 1995 N N . GLY A 1 265 ? -2.264 -15.656 -35.656 1 98.12 265 GLY A N 1
ATOM 1996 C CA . GLY A 1 265 ? -2.08 -16.391 -34.438 1 98.12 265 GLY A CA 1
ATOM 1997 C C . GLY A 1 265 ? -3.186 -16.141 -33.406 1 98.12 265 GLY A C 1
ATOM 1998 O O . GLY A 1 265 ? -3.953 -15.188 -33.562 1 98.12 265 GLY A O 1
ATOM 1999 N N . ALA A 1 266 ? -3.297 -17 -32.438 1 98.38 266 ALA A N 1
ATOM 2000 C CA . ALA A 1 266 ? -4.297 -16.859 -31.391 1 98.38 266 ALA A CA 1
ATOM 2001 C C . ALA A 1 266 ? -3.777 -17.391 -30.062 1 98.38 266 ALA A C 1
ATOM 2003 O O . ALA A 1 266 ? -3.047 -18.391 -30.031 1 98.38 266 ALA A O 1
ATOM 2004 N N . MET A 1 267 ? -4.027 -16.75 -29.031 1 98.06 267 MET A N 1
ATOM 2005 C CA . MET A 1 267 ? -3.832 -17.266 -27.672 1 98.06 267 MET A CA 1
ATOM 2006 C C . MET A 1 267 ? -5.172 -17.5 -26.984 1 98.06 267 MET A C 1
ATOM 2008 O O . MET A 1 267 ? -6.012 -16.609 -26.922 1 98.06 267 MET A O 1
ATOM 2012 N N . VAL A 1 268 ? -5.363 -18.688 -26.5 1 98 268 VAL A N 1
ATOM 2013 C CA . VAL A 1 268 ? -6.602 -19.062 -25.828 1 98 268 VAL A CA 1
ATOM 2014 C C . VAL A 1 268 ? -6.375 -19.109 -24.312 1 98 268 VAL A C 1
ATOM 2016 O O . VAL A 1 268 ? -5.641 -19.969 -23.812 1 98 268 VAL A O 1
ATOM 2019 N N . GLY A 1 269 ? -6.883 -18.172 -23.594 1 96.69 269 GLY A N 1
ATOM 2020 C CA . GLY A 1 269 ? -6.863 -18.078 -22.141 1 96.69 269 GLY A CA 1
ATOM 2021 C C . GLY A 1 269 ? -8.25 -17.953 -21.531 1 96.69 269 GLY A C 1
ATOM 2022 O O . GLY A 1 269 ? -8.625 -16.875 -21.062 1 96.69 269 GLY A O 1
ATOM 2023 N N . ILE A 1 270 ? -9.016 -19.078 -21.5 1 95.56 270 ILE A N 1
ATOM 2024 C CA . ILE A 1 270 ? -10.43 -18.969 -21.141 1 95.56 270 ILE A CA 1
ATOM 2025 C C . ILE A 1 270 ? -10.672 -19.672 -19.812 1 95.56 270 ILE A C 1
ATOM 2027 O O . ILE A 1 270 ? -11.82 -19.922 -19.438 1 95.56 270 ILE A O 1
ATOM 2031 N N . GLY A 1 271 ? -9.617 -20.047 -19.109 1 94.69 271 GLY A N 1
ATOM 2032 C CA . GLY A 1 271 ? -9.812 -20.562 -17.766 1 94.69 271 GLY A CA 1
ATOM 2033 C C . GLY A 1 271 ? -8.891 -21.734 -17.453 1 94.69 271 GLY A C 1
ATOM 2034 O O . GLY A 1 271 ? -8.094 -22.141 -18.281 1 94.69 271 GLY A O 1
ATOM 2035 N N . LEU A 1 272 ? -8.938 -22.188 -16.188 1 97.19 272 LEU A N 1
ATOM 2036 C CA . LEU A 1 272 ? -8.156 -23.312 -15.656 1 97.19 272 LEU A CA 1
ATOM 2037 C C . LEU A 1 272 ? -9.07 -24.391 -15.109 1 97.19 272 LEU A C 1
ATOM 2039 O O . LEU A 1 272 ? -10.25 -24.156 -14.859 1 97.19 272 LEU A O 1
ATOM 2043 N N . ARG A 1 273 ? -8.578 -25.531 -15 1 97.75 273 ARG A N 1
ATOM 2044 C CA . ARG A 1 273 ? -9.219 -26.656 -14.32 1 97.75 273 ARG A CA 1
ATOM 2045 C C . ARG A 1 273 ? -8.25 -27.344 -13.375 1 97.75 273 ARG A C 1
ATOM 2047 O O . ARG A 1 273 ? -7.094 -27.594 -13.734 1 97.75 273 ARG A O 1
ATOM 2054 N N . PRO A 1 274 ? -8.711 -27.641 -12.117 1 98.62 274 PRO A N 1
ATOM 2055 C CA . PRO A 1 274 ? -7.805 -28.312 -11.195 1 98.62 274 PRO A CA 1
ATOM 2056 C C . PRO A 1 274 ? -7.469 -29.734 -11.641 1 98.62 274 PRO A C 1
ATOM 2058 O O . PRO A 1 274 ? -8.336 -30.453 -12.164 1 98.62 274 PRO A O 1
ATOM 2061 N N . ASN A 1 275 ? -6.199 -30.141 -11.516 1 98.62 275 ASN A N 1
ATOM 2062 C CA . ASN A 1 275 ? -5.777 -31.5 -11.781 1 98.62 275 ASN A CA 1
ATOM 2063 C C . ASN A 1 275 ? -6.066 -32.438 -10.594 1 98.62 275 ASN A C 1
ATOM 2065 O O . ASN A 1 275 ? -5.227 -32.594 -9.711 1 98.62 275 ASN A O 1
ATOM 2069 N N . VAL A 1 276 ? -7.242 -33.094 -10.641 1 98.69 276 VAL A N 1
ATOM 2070 C CA . VAL A 1 276 ? -7.66 -33.844 -9.453 1 98.69 276 VAL A CA 1
ATOM 2071 C C . VAL A 1 276 ? -7.742 -35.312 -9.773 1 98.69 276 VAL A C 1
ATOM 2073 O O . VAL A 1 276 ? -7.957 -36.156 -8.883 1 98.69 276 VAL A O 1
ATOM 2076 N N . GLU A 1 277 ? -7.496 -35.719 -11.023 1 98.25 277 GLU A N 1
ATOM 2077 C CA . GLU A 1 277 ? -7.801 -37.062 -11.516 1 98.25 277 GLU A CA 1
ATOM 2078 C C . GLU A 1 277 ? -6.996 -38.125 -10.773 1 98.25 277 GLU A C 1
ATOM 2080 O O . GLU A 1 277 ? -7.48 -39.25 -10.555 1 98.25 277 GLU A O 1
ATOM 2085 N N . LEU A 1 278 ? -5.832 -37.781 -10.375 1 98.38 278 LEU A N 1
ATOM 2086 C CA . LEU A 1 278 ? -4.914 -38.719 -9.742 1 98.38 278 LEU A CA 1
ATOM 2087 C C . LEU A 1 278 ? -5.547 -39.344 -8.492 1 98.38 278 LEU A C 1
ATOM 2089 O O . LEU A 1 278 ? -5.285 -40.5 -8.172 1 98.38 278 LEU A O 1
ATOM 2093 N N . VAL A 1 279 ? -6.398 -38.5 -7.797 1 98.38 279 VAL A N 1
ATOM 2094 C CA . VAL A 1 279 ? -6.871 -39 -6.504 1 98.38 279 VAL A CA 1
ATOM 2095 C C . VAL A 1 279 ? -8.391 -38.844 -6.418 1 98.38 279 VAL A C 1
ATOM 2097 O O . VAL A 1 279 ? -8.969 -38.969 -5.336 1 98.38 279 VAL A O 1
ATOM 2100 N N . SER A 1 280 ? -9.031 -38.531 -7.531 1 97.75 280 SER A N 1
ATOM 2101 C CA . SER A 1 280 ? -10.453 -38.188 -7.52 1 97.75 280 SER A CA 1
ATOM 2102 C C . SER A 1 280 ? -11.297 -39.344 -6.992 1 97.75 280 SER A C 1
ATOM 2104 O O . SER A 1 280 ? -12.398 -39.125 -6.477 1 97.75 280 SER A O 1
ATOM 2106 N N . ASP A 1 281 ? -10.805 -40.594 -7.082 1 96.62 281 ASP A N 1
ATOM 2107 C CA . ASP A 1 281 ? -11.547 -41.75 -6.613 1 96.62 281 ASP A CA 1
ATOM 2108 C C . ASP A 1 281 ? -11.172 -42.094 -5.176 1 96.62 281 ASP A C 1
ATOM 2110 O O . ASP A 1 281 ? -11.773 -43 -4.566 1 96.62 281 ASP A O 1
ATOM 2114 N N . GLN A 1 282 ? -10.258 -41.375 -4.617 1 96.44 282 GLN A N 1
ATOM 2115 C CA . GLN A 1 282 ? -9.711 -41.75 -3.314 1 96.44 282 GLN A CA 1
ATOM 2116 C C . GLN A 1 282 ? -10.016 -40.656 -2.273 1 96.44 282 GLN A C 1
ATOM 2118 O O . GLN A 1 282 ? -9.961 -40.938 -1.069 1 96.44 282 GLN A O 1
ATOM 2123 N N . VAL A 1 283 ? -10.258 -39.438 -2.729 1 98.38 283 VAL A N 1
ATOM 2124 C CA . VAL A 1 283 ? -10.5 -38.344 -1.809 1 98.38 283 VAL A CA 1
ATOM 2125 C C . VAL A 1 283 ? -11.789 -37.625 -2.201 1 98.38 283 VAL A C 1
ATOM 2127 O O . VAL A 1 283 ? -12.289 -37.781 -3.311 1 98.38 283 VAL A O 1
ATOM 2130 N N . GLU A 1 284 ? -12.312 -36.812 -1.302 1 98.69 284 GLU A N 1
ATOM 2131 C CA . GLU A 1 284 ? -13.484 -36 -1.578 1 98.69 284 GLU A CA 1
ATOM 2132 C C . GLU A 1 284 ? -13.109 -34.75 -2.361 1 98.69 284 GLU A C 1
ATOM 2134 O O . GLU A 1 284 ? -12.133 -34.062 -2.031 1 98.69 284 GLU A O 1
ATOM 2139 N N . LEU A 1 285 ? -13.797 -34.5 -3.396 1 98.69 285 LEU A N 1
ATOM 2140 C CA . LEU A 1 285 ? -13.711 -33.219 -4.105 1 98.69 285 LEU A CA 1
ATOM 2141 C C . LEU A 1 285 ? -14.734 -32.25 -3.576 1 98.69 285 LEU A C 1
ATOM 2143 O O . LEU A 1 285 ? -15.828 -32.625 -3.154 1 98.69 285 LEU A O 1
ATOM 2147 N N . GLY A 1 286 ? -14.367 -30.984 -3.584 1 98.31 286 GLY A N 1
ATOM 2148 C CA . GLY A 1 286 ? -15.297 -29.953 -3.141 1 98.31 286 GLY A CA 1
ATOM 2149 C C . GLY A 1 286 ? -16.234 -29.5 -4.234 1 98.31 286 GLY A C 1
ATOM 2150 O O . GLY A 1 286 ? -16.203 -30 -5.355 1 98.31 286 GLY A O 1
ATOM 2151 N N . GLU A 1 287 ? -17.062 -28.484 -3.924 1 96.44 287 GLU A N 1
ATOM 2152 C CA . GLU A 1 287 ? -18.062 -27.953 -4.852 1 96.44 287 GLU A CA 1
ATOM 2153 C C . GLU A 1 287 ? -17.391 -27.234 -6.02 1 96.44 287 GLU A C 1
ATOM 2155 O O . GLU A 1 287 ? -17.984 -27.094 -7.094 1 96.44 287 GLU A O 1
ATOM 2160 N N . THR A 1 288 ? -16.188 -26.828 -5.785 1 97.31 288 THR A N 1
ATOM 2161 C CA . THR A 1 288 ? -15.461 -26.109 -6.824 1 97.31 288 THR A CA 1
ATOM 2162 C C . THR A 1 288 ? -14.898 -27.078 -7.859 1 97.31 288 THR A C 1
ATOM 2164 O O . THR A 1 288 ? -14.453 -26.672 -8.93 1 97.31 288 THR A O 1
ATOM 2167 N N . GLY A 1 289 ? -14.883 -28.328 -7.547 1 98.12 289 GLY A N 1
ATOM 2168 C CA . GLY A 1 289 ? -14.258 -29.328 -8.391 1 98.12 289 GLY A CA 1
ATOM 2169 C C . GLY A 1 289 ? -12.828 -29.625 -7.996 1 98.12 289 GLY A C 1
ATOM 2170 O O . GLY A 1 289 ? -12.219 -30.578 -8.508 1 98.12 289 GLY A O 1
ATOM 2171 N N . ALA A 1 290 ? -12.266 -28.875 -7.066 1 98.81 290 ALA A N 1
ATOM 2172 C CA . ALA A 1 290 ? -10.922 -29.109 -6.543 1 98.81 290 ALA A CA 1
ATOM 2173 C C . ALA A 1 290 ? -10.961 -30.031 -5.328 1 98.81 290 ALA A C 1
ATOM 2175 O O . ALA A 1 290 ? -12.039 -30.391 -4.844 1 98.81 290 ALA A O 1
ATOM 2176 N N . ILE A 1 291 ? -9.812 -30.453 -4.898 1 98.94 291 ILE A N 1
ATOM 2177 C CA . ILE A 1 291 ? -9.734 -31.391 -3.789 1 98.94 291 ILE A CA 1
ATOM 2178 C C . ILE A 1 291 ? -10.148 -30.703 -2.492 1 98.94 291 ILE A C 1
ATOM 2180 O O . ILE A 1 291 ? -9.641 -29.625 -2.168 1 98.94 291 ILE A O 1
ATOM 2184 N N . LYS A 1 292 ? -11.164 -31.25 -1.794 1 98.88 292 LYS A N 1
ATOM 2185 C CA . LYS A 1 292 ? -11.57 -30.734 -0.492 1 98.88 292 LYS A CA 1
ATOM 2186 C C . LYS A 1 292 ? -10.492 -30.969 0.558 1 98.88 292 LYS A C 1
ATOM 2188 O O . LYS A 1 292 ? -9.953 -32.062 0.663 1 98.88 292 LYS A O 1
ATOM 2193 N N . ILE A 1 293 ? -10.133 -29.969 1.334 1 98.81 293 ILE A N 1
ATOM 2194 C CA . ILE A 1 293 ? -9.133 -30.109 2.391 1 98.81 293 ILE A CA 1
ATOM 2195 C C . ILE A 1 293 ? -9.656 -29.469 3.674 1 98.81 293 ILE A C 1
ATOM 2197 O O . ILE A 1 293 ? -10.57 -28.641 3.635 1 98.81 293 ILE A O 1
ATOM 2201 N N . ASP A 1 294 ? -9.109 -29.828 4.777 1 98.5 294 ASP A N 1
ATOM 2202 C CA . ASP A 1 294 ? -9.406 -29.141 6.031 1 98.5 294 ASP A CA 1
ATOM 2203 C C . ASP A 1 294 ? -8.422 -28 6.289 1 98.5 294 ASP A C 1
ATOM 2205 O O . ASP A 1 294 ? -7.695 -27.594 5.383 1 98.5 294 ASP A O 1
ATOM 2209 N N . GLU A 1 295 ? -8.398 -27.422 7.434 1 98.12 295 GLU A N 1
ATOM 2210 C CA . GLU A 1 295 ? -7.625 -26.234 7.754 1 98.12 295 GLU A CA 1
ATOM 2211 C C . GLU A 1 295 ? -6.129 -26.531 7.762 1 98.12 295 GLU A C 1
ATOM 2213 O O . GLU A 1 295 ? -5.309 -25.609 7.754 1 98.12 295 GLU A O 1
ATOM 2218 N N . TYR A 1 296 ? -5.762 -27.797 7.762 1 98.69 296 TYR A N 1
ATOM 2219 C CA . TYR A 1 296 ? -4.348 -28.156 7.785 1 98.69 296 TYR A CA 1
ATOM 2220 C C . TYR A 1 296 ? -3.928 -28.797 6.465 1 98.69 296 TYR A C 1
ATOM 2222 O O . TYR A 1 296 ? -2.844 -29.375 6.367 1 98.69 296 TYR A O 1
ATOM 2230 N N . GLY A 1 297 ? -4.781 -28.75 5.434 1 98.81 297 GLY A N 1
ATOM 2231 C CA . GLY A 1 297 ? -4.477 -29.281 4.113 1 98.81 297 GLY A CA 1
ATOM 2232 C C . GLY A 1 297 ? -4.762 -30.766 3.984 1 98.81 297 GLY A C 1
ATOM 2233 O O . GLY A 1 297 ? -4.406 -31.391 2.979 1 98.81 297 GLY A O 1
ATOM 2234 N N . ARG A 1 298 ? -5.383 -31.375 4.984 1 98.75 298 ARG A N 1
ATOM 2235 C CA . ARG A 1 298 ? -5.684 -32.812 4.957 1 98.75 298 ARG A CA 1
ATOM 2236 C C . ARG A 1 298 ? -6.887 -33.094 4.066 1 98.75 298 ARG A C 1
ATOM 2238 O O . ARG A 1 298 ? -7.863 -32.344 4.07 1 98.75 298 ARG A O 1
ATOM 2245 N N . THR A 1 299 ? -6.754 -34.156 3.291 1 98.88 299 THR A N 1
ATOM 2246 C CA . THR A 1 299 ? -7.883 -34.656 2.502 1 98.88 299 THR A CA 1
ATOM 2247 C C . THR A 1 299 ? -8.711 -35.656 3.301 1 98.88 299 THR A C 1
ATOM 2249 O O . THR A 1 299 ? -8.461 -35.875 4.488 1 98.88 299 THR A O 1
ATOM 2252 N N . SER A 1 300 ? -9.742 -36.219 2.615 1 98.69 300 SER A N 1
ATOM 2253 C CA . SER A 1 300 ? -10.578 -37.219 3.277 1 98.69 300 SER A CA 1
ATOM 2254 C C . SER A 1 300 ? -9.836 -38.531 3.455 1 98.69 300 SER A C 1
ATOM 2256 O O . SER A 1 300 ? -10.266 -39.406 4.219 1 98.69 300 SER A O 1
ATOM 2258 N N . ALA A 1 301 ? -8.766 -38.781 2.699 1 98.5 301 ALA A N 1
ATOM 2259 C CA . ALA A 1 301 ? -7.941 -39.969 2.879 1 98.5 301 ALA A CA 1
ATOM 2260 C C . ALA A 1 301 ? -6.871 -39.719 3.943 1 98.5 301 ALA A C 1
ATOM 2262 O O . ALA A 1 301 ? -6.246 -38.656 3.986 1 98.5 301 ALA A O 1
ATOM 2263 N N . GLU A 1 302 ? -6.672 -40.688 4.789 1 97.5 302 GLU A N 1
ATOM 2264 C CA . GLU A 1 302 ? -5.672 -40.594 5.844 1 97.5 302 GLU A CA 1
ATOM 2265 C C . GLU A 1 302 ? -4.27 -40.406 5.262 1 97.5 302 GLU A C 1
ATOM 2267 O O . GLU A 1 302 ? -3.93 -41.062 4.262 1 97.5 302 GLU A O 1
ATOM 2272 N N . HIS A 1 303 ? -3.445 -39.5 5.762 1 97.69 303 HIS A N 1
ATOM 2273 C CA . HIS A 1 303 ? -2.045 -39.25 5.434 1 97.69 303 HIS A CA 1
ATOM 2274 C C . HIS A 1 303 ? -1.899 -38.688 4.027 1 97.69 303 HIS A C 1
ATOM 2276 O O . HIS A 1 303 ? -0.828 -38.75 3.424 1 97.69 303 HIS A O 1
ATOM 2282 N N . VAL A 1 304 ? -3.02 -38.156 3.482 1 98.88 304 VAL A N 1
ATOM 2283 C CA . VAL A 1 304 ? -2.984 -37.531 2.166 1 98.88 304 VAL A CA 1
ATOM 2284 C C . VAL A 1 304 ? -3.385 -36.062 2.287 1 98.88 304 VAL A C 1
ATOM 2286 O O . VAL A 1 304 ? -4.453 -35.75 2.816 1 98.88 304 VAL A O 1
ATOM 2289 N N . TYR A 1 305 ? -2.529 -35.188 1.851 1 98.94 305 TYR A N 1
ATOM 2290 C CA . TYR A 1 305 ? -2.703 -33.75 1.845 1 98.94 305 TYR A CA 1
ATOM 2291 C C . TYR A 1 305 ? -2.811 -33.219 0.421 1 98.94 305 TYR A C 1
ATOM 2293 O O . TYR A 1 305 ? -2.438 -33.906 -0.534 1 98.94 305 TYR A O 1
ATOM 2301 N N . ALA A 1 306 ? -3.365 -32 0.249 1 98.94 306 ALA A N 1
ATOM 2302 C CA . ALA A 1 306 ? -3.395 -31.328 -1.045 1 98.94 306 ALA A CA 1
ATOM 2303 C C . ALA A 1 306 ? -3.189 -29.828 -0.883 1 98.94 306 ALA A C 1
ATOM 2305 O O . ALA A 1 306 ? -3.559 -29.25 0.143 1 98.94 306 ALA A O 1
ATOM 2306 N N . ALA A 1 307 ? -2.607 -29.203 -1.855 1 98.69 307 ALA A N 1
ATOM 2307 C CA . ALA A 1 307 ? -2.346 -27.781 -1.832 1 98.69 307 ALA A CA 1
ATOM 2308 C C . ALA A 1 307 ? -2.133 -27.234 -3.244 1 98.69 307 ALA A C 1
ATOM 2310 O O . ALA A 1 307 ? -1.783 -27.984 -4.156 1 98.69 307 ALA A O 1
ATOM 2311 N N . GLY A 1 308 ? -2.27 -25.938 -3.305 1 98.38 308 GLY A N 1
ATOM 2312 C CA . GLY A 1 308 ? -2.086 -25.266 -4.586 1 98.38 308 GLY A CA 1
ATOM 2313 C C . GLY A 1 308 ? -3.326 -25.312 -5.461 1 98.38 308 GLY A C 1
ATOM 2314 O O . GLY A 1 308 ? -4.449 -25.344 -4.953 1 98.38 308 GLY A O 1
ATOM 2315 N N . ASP A 1 309 ? -3.109 -25.281 -6.73 1 98.5 309 ASP A N 1
ATOM 2316 C CA . ASP A 1 309 ? -4.203 -25.031 -7.668 1 98.5 309 ASP A CA 1
ATOM 2317 C C . ASP A 1 309 ? -5.082 -26.266 -7.816 1 98.5 309 ASP A C 1
ATOM 2319 O O . ASP A 1 309 ? -6.129 -26.219 -8.461 1 98.5 309 ASP A O 1
ATOM 2323 N N . CYS A 1 310 ? -4.75 -27.406 -7.156 1 98.81 310 CYS A N 1
ATOM 2324 C CA . CYS A 1 310 ? -5.594 -28.594 -7.246 1 98.81 310 CYS A CA 1
ATOM 2325 C C . CYS A 1 310 ? -6.523 -28.688 -6.043 1 98.81 310 CYS A C 1
ATOM 2327 O O . CYS A 1 310 ? -7.383 -29.578 -5.988 1 98.81 310 CYS A O 1
ATOM 2329 N N . ALA A 1 311 ? -6.387 -27.797 -5.109 1 98.88 311 ALA A N 1
ATOM 2330 C CA . ALA A 1 311 ? -7.105 -27.938 -3.846 1 98.88 311 ALA A CA 1
ATOM 2331 C C . ALA A 1 311 ? -7.984 -26.719 -3.574 1 98.88 311 ALA A C 1
ATOM 2333 O O . ALA A 1 311 ? -7.688 -25.609 -4.039 1 98.88 311 ALA A O 1
ATOM 2334 N N . GLU A 1 312 ? -9.07 -26.953 -2.824 1 98.62 312 GLU A N 1
ATOM 2335 C CA . GLU A 1 312 ? -9.875 -25.859 -2.281 1 98.62 312 GLU A CA 1
ATOM 2336 C C . GLU A 1 312 ? -9.172 -25.203 -1.103 1 98.62 312 GLU A C 1
ATOM 2338 O O . GLU A 1 312 ? -8.242 -25.766 -0.526 1 98.62 312 GLU A O 1
ATOM 2343 N N . ILE A 1 313 ? -9.57 -24.062 -0.788 1 98.5 313 ILE A N 1
ATOM 2344 C CA . ILE A 1 313 ? -9.125 -23.312 0.385 1 98.5 313 ILE A CA 1
ATOM 2345 C C . ILE A 1 313 ? -10.266 -22.438 0.899 1 98.5 313 ILE A C 1
ATOM 2347 O O . ILE A 1 313 ? -11.203 -22.125 0.159 1 98.5 313 ILE A O 1
ATOM 2351 N N . THR A 1 314 ? -10.273 -22.047 2.139 1 98.56 314 THR A N 1
ATOM 2352 C CA . THR A 1 314 ? -11.375 -21.312 2.752 1 98.56 314 THR A CA 1
ATOM 2353 C C . THR A 1 314 ? -11.305 -19.828 2.385 1 98.56 314 THR A C 1
ATOM 2355 O O . THR A 1 314 ? -10.234 -19.219 2.43 1 98.56 314 THR A O 1
ATOM 2358 N N . HIS A 1 315 ? -12.461 -19.281 2.025 1 98.62 315 HIS A N 1
ATOM 2359 C CA . HIS A 1 315 ? -12.555 -17.859 1.731 1 98.62 315 HIS A CA 1
ATOM 2360 C C . HIS A 1 315 ? -12.641 -17.031 3.014 1 98.62 315 HIS A C 1
ATOM 2362 O O . HIS A 1 315 ? -13.508 -17.281 3.855 1 98.62 315 HIS A O 1
ATOM 2368 N N . THR A 1 316 ? -11.805 -15.992 3.062 1 98.38 316 THR A N 1
ATOM 2369 C CA . THR A 1 316 ? -11.641 -15.188 4.27 1 98.38 316 THR A CA 1
ATOM 2370 C C . THR A 1 316 ? -12.961 -14.547 4.672 1 98.38 316 THR A C 1
ATOM 2372 O O . THR A 1 316 ? -13.273 -14.445 5.863 1 98.38 316 THR A O 1
ATOM 2375 N N . VAL A 1 317 ? -13.828 -14.109 3.746 1 98.69 317 VAL A N 1
ATOM 2376 C CA . VAL A 1 317 ? -15 -13.289 4.016 1 98.69 317 VAL A CA 1
ATOM 2377 C C . VAL A 1 317 ? -16.219 -14.18 4.219 1 98.69 317 VAL A C 1
ATOM 2379 O O . VAL A 1 317 ? -16.984 -14.008 5.176 1 98.69 317 VAL A O 1
ATOM 2382 N N . THR A 1 318 ? -16.406 -15.211 3.361 1 98.25 318 THR A N 1
ATOM 2383 C CA . THR A 1 318 ? -17.609 -16.031 3.408 1 98.25 318 THR A CA 1
ATOM 2384 C C . THR A 1 318 ? -17.438 -17.203 4.367 1 98.25 318 THR A C 1
ATOM 2386 O O . THR A 1 318 ? -18.422 -17.781 4.836 1 98.25 318 THR A O 1
ATOM 2389 N N . GLY A 1 319 ? -16.172 -17.625 4.594 1 97.75 319 GLY A N 1
ATOM 2390 C CA . GLY A 1 319 ? -15.914 -18.812 5.395 1 97.75 319 GLY A CA 1
ATOM 2391 C C . GLY A 1 319 ? -16.188 -20.109 4.656 1 97.75 319 GLY A C 1
ATOM 2392 O O . GLY A 1 319 ? -16.078 -21.203 5.23 1 97.75 319 GLY A O 1
ATOM 2393 N N . GLU A 1 320 ? -16.516 -20 3.422 1 97.44 320 GLU A N 1
ATOM 2394 C CA . GLU A 1 320 ? -16.812 -21.172 2.6 1 97.44 320 GLU A CA 1
ATOM 2395 C C . GLU A 1 320 ? -15.617 -21.562 1.733 1 97.44 320 GLU A C 1
ATOM 2397 O O . GLU A 1 320 ? -14.734 -20.734 1.479 1 97.44 320 GLU A O 1
ATOM 2402 N N . PRO A 1 321 ? -15.547 -22.812 1.296 1 97.81 321 PRO A N 1
ATOM 2403 C CA . PRO A 1 321 ? -14.477 -23.219 0.386 1 97.81 321 PRO A CA 1
ATOM 2404 C C . PRO A 1 321 ? -14.508 -22.453 -0.938 1 97.81 321 PRO A C 1
ATOM 2406 O O . PRO A 1 321 ? -15.578 -22.188 -1.47 1 97.81 321 PRO A O 1
ATOM 2409 N N . THR A 1 322 ? -13.391 -22.141 -1.396 1 98.12 322 THR A N 1
ATOM 2410 C CA . THR A 1 322 ? -13.211 -21.516 -2.709 1 98.12 322 THR A CA 1
ATOM 2411 C C . THR A 1 322 ? -12.016 -22.141 -3.434 1 98.12 322 THR A C 1
ATOM 2413 O O . THR A 1 322 ? -11.32 -22.984 -2.879 1 98.12 322 THR A O 1
ATOM 2416 N N . TRP A 1 323 ? -11.891 -21.844 -4.676 1 98.06 323 TRP A N 1
ATOM 2417 C CA . TRP A 1 323 ? -10.766 -22.266 -5.5 1 98.06 323 TRP A CA 1
ATOM 2418 C C . TRP A 1 323 ? -9.961 -21.078 -5.992 1 98.06 323 TRP A C 1
ATOM 2420 O O . TRP A 1 323 ? -10.453 -20.266 -6.777 1 98.06 323 TRP A O 1
ATOM 2430 N N . ASN A 1 324 ? -8.789 -20.906 -5.461 1 94.81 324 ASN A N 1
ATOM 2431 C CA . ASN A 1 324 ? -7.91 -19.766 -5.695 1 94.81 324 ASN A CA 1
ATOM 2432 C C . ASN A 1 324 ? -6.586 -20.203 -6.316 1 94.81 324 ASN A C 1
ATOM 2434 O O . ASN A 1 324 ? -5.816 -20.938 -5.699 1 94.81 324 ASN A O 1
ATOM 2438 N N . THR A 1 325 ? -6.277 -19.797 -7.473 1 95.06 325 THR A N 1
ATOM 2439 C CA . THR A 1 325 ? -5.109 -20.25 -8.219 1 95.06 325 THR A CA 1
ATOM 2440 C C . THR A 1 325 ? -4.027 -19.188 -8.242 1 95.06 325 THR A C 1
ATOM 2442 O O . THR A 1 325 ? -3.645 -18.703 -9.305 1 95.06 325 THR A O 1
ATOM 2445 N N . LEU A 1 326 ? -3.553 -18.812 -7.055 1 96.19 326 LEU A N 1
ATOM 2446 C CA . LEU A 1 326 ? -2.539 -17.781 -6.934 1 96.19 326 LEU A CA 1
ATOM 2447 C C . LEU A 1 326 ? -1.303 -18.297 -6.211 1 96.19 326 LEU A C 1
ATOM 2449 O O . LEU A 1 326 ? -1.39 -19.266 -5.445 1 96.19 326 LEU A O 1
ATOM 2453 N N . GLY A 1 327 ? -0.201 -17.703 -6.5 1 96.88 327 GLY A N 1
ATOM 2454 C CA . GLY A 1 327 ? 1.102 -18.172 -6.055 1 96.88 327 GLY A CA 1
ATOM 2455 C C . GLY A 1 327 ? 1.272 -18.109 -4.551 1 96.88 327 GLY A C 1
ATOM 2456 O O . GLY A 1 327 ? 1.795 -19.047 -3.943 1 96.88 327 GLY A O 1
ATOM 2457 N N . LEU A 1 328 ? 0.819 -17.047 -3.912 1 98.06 328 LEU A N 1
ATOM 2458 C CA . LEU A 1 328 ? 1.059 -16.875 -2.482 1 98.06 328 LEU A CA 1
ATOM 2459 C C . LEU A 1 328 ? 0.3 -17.938 -1.681 1 98.06 328 LEU A C 1
ATOM 2461 O O . LEU A 1 328 ? 0.887 -18.625 -0.847 1 98.06 328 LEU A O 1
ATOM 2465 N N . PRO A 1 329 ? -0.999 -18.141 -1.893 1 98 329 PRO A N 1
ATOM 2466 C CA . P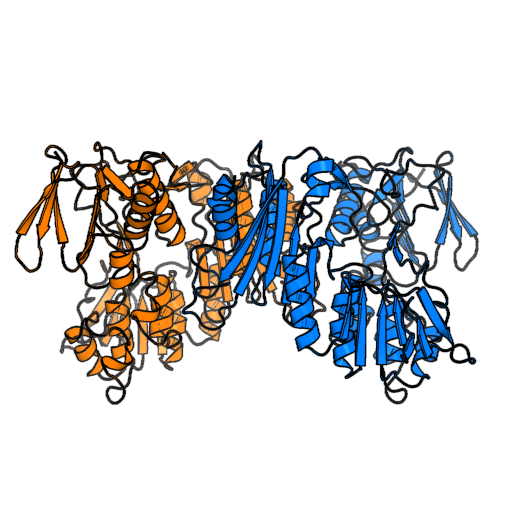RO A 1 329 ? -1.694 -19.188 -1.132 1 98 329 PRO A CA 1
ATOM 2467 C C . PRO A 1 329 ? -1.104 -20.578 -1.361 1 98 329 PRO A C 1
ATOM 2469 O O . PRO A 1 329 ? -1.065 -21.391 -0.438 1 98 329 PRO A O 1
ATOM 2472 N N . ALA A 1 330 ? -0.657 -20.828 -2.602 1 98.44 330 ALA A N 1
ATOM 2473 C CA . ALA A 1 330 ? -0.037 -22.125 -2.877 1 98.44 330 ALA A CA 1
ATOM 2474 C C . ALA A 1 330 ? 1.225 -22.312 -2.041 1 98.44 330 ALA A C 1
ATOM 2476 O O . ALA A 1 330 ? 1.409 -23.359 -1.416 1 98.44 330 ALA A O 1
ATOM 2477 N N . ASN A 1 331 ? 2.105 -21.297 -2.057 1 98.38 331 ASN A N 1
ATOM 2478 C CA . ASN A 1 331 ? 3.336 -21.344 -1.273 1 98.38 331 ASN A CA 1
ATOM 2479 C C . ASN A 1 331 ? 3.045 -21.469 0.219 1 98.38 331 ASN A C 1
ATOM 2481 O O . ASN A 1 331 ? 3.65 -22.297 0.907 1 98.38 331 ASN A O 1
ATOM 2485 N N . ARG A 1 332 ? 2.154 -20.672 0.676 1 98.31 332 ARG A N 1
ATOM 2486 C CA . ARG A 1 332 ? 1.803 -20.656 2.092 1 98.31 332 ARG A CA 1
ATOM 2487 C C . ARG A 1 332 ? 1.238 -22 2.531 1 98.31 332 ARG A C 1
ATOM 2489 O O . ARG A 1 332 ? 1.64 -22.547 3.564 1 98.31 332 ARG A O 1
ATOM 2496 N N . ALA A 1 333 ? 0.328 -22.547 1.738 1 98.69 333 ALA A N 1
ATOM 2497 C CA . ALA A 1 333 ? -0.269 -23.844 2.068 1 98.69 333 ALA A CA 1
ATOM 2498 C C . ALA A 1 333 ? 0.777 -24.953 2.039 1 98.69 333 ALA A C 1
ATOM 2500 O O . ALA A 1 333 ? 0.792 -25.828 2.912 1 98.69 333 ALA A O 1
ATOM 2501 N N . GLY A 1 334 ? 1.634 -24.922 0.996 1 98.81 334 GLY A N 1
ATOM 2502 C CA . GLY A 1 334 ? 2.721 -25.875 0.95 1 98.81 334 GLY A CA 1
ATOM 2503 C C . GLY A 1 334 ? 3.6 -25.844 2.186 1 98.81 334 GLY A C 1
ATOM 2504 O O . GLY A 1 334 ? 3.838 -26.891 2.811 1 98.81 334 GLY A O 1
ATOM 2505 N N . ARG A 1 335 ? 4.02 -24.703 2.543 1 98.5 335 ARG A N 1
ATOM 2506 C CA . ARG A 1 335 ? 4.871 -24.531 3.717 1 98.5 335 ARG A CA 1
ATOM 2507 C C . ARG A 1 335 ? 4.18 -25.047 4.977 1 98.5 335 ARG A C 1
ATOM 2509 O O . ARG A 1 335 ? 4.789 -25.734 5.785 1 98.5 335 ARG A O 1
ATOM 2516 N N . ALA A 1 336 ? 2.91 -24.688 5.156 1 98.75 336 ALA A N 1
ATOM 2517 C CA . ALA A 1 336 ? 2.139 -25.094 6.328 1 98.75 336 ALA A CA 1
ATOM 2518 C C . ALA A 1 336 ? 2.014 -26.609 6.406 1 98.75 336 ALA A C 1
ATOM 2520 O O . ALA A 1 336 ? 2.182 -27.203 7.473 1 98.75 336 ALA A O 1
ATOM 2521 N N . ILE A 1 337 ? 1.772 -27.25 5.289 1 98.88 337 ILE A N 1
ATOM 2522 C CA . ILE A 1 337 ? 1.598 -28.703 5.254 1 98.88 337 ILE A CA 1
ATOM 2523 C C . ILE A 1 337 ? 2.93 -29.391 5.547 1 98.88 337 ILE A C 1
ATOM 2525 O O . ILE A 1 337 ? 2.973 -30.375 6.273 1 98.88 337 ILE A O 1
ATOM 2529 N N . GLY A 1 338 ? 4.035 -28.844 4.934 1 98.81 338 GLY A N 1
ATOM 2530 C CA . GLY A 1 338 ? 5.34 -29.359 5.289 1 98.81 338 GLY A CA 1
ATOM 2531 C C . GLY A 1 338 ? 5.598 -29.359 6.785 1 98.81 338 GLY A C 1
ATOM 2532 O O . GLY A 1 338 ? 6.082 -30.359 7.34 1 98.81 338 GLY A O 1
ATOM 2533 N N . GLN A 1 339 ? 5.258 -28.297 7.387 1 98.5 339 GLN A N 1
ATOM 2534 C CA . GLN A 1 339 ? 5.418 -28.172 8.828 1 98.5 339 GLN A CA 1
ATOM 2535 C C . GLN A 1 339 ? 4.52 -29.156 9.578 1 98.5 339 GLN A C 1
ATOM 2537 O O . GLN A 1 339 ? 4.957 -29.797 10.531 1 98.5 339 GLN A O 1
ATOM 2542 N N . THR A 1 340 ? 3.256 -29.234 9.18 1 98.75 340 THR A N 1
ATOM 2543 C CA . THR A 1 340 ? 2.285 -30.141 9.789 1 98.75 340 THR A CA 1
ATOM 2544 C C . THR A 1 340 ? 2.756 -31.594 9.688 1 98.75 340 THR A C 1
ATOM 2546 O O . THR A 1 340 ? 2.721 -32.312 10.68 1 98.75 340 THR A O 1
ATOM 2549 N N . VAL A 1 341 ? 3.244 -32 8.539 1 98.56 341 VAL A N 1
ATOM 2550 C CA . VAL A 1 341 ? 3.709 -33.375 8.305 1 98.56 341 VAL A CA 1
ATOM 2551 C C . VAL A 1 341 ? 4.949 -33.656 9.148 1 98.56 341 VAL A C 1
ATOM 2553 O O . VAL A 1 341 ? 5.152 -34.781 9.617 1 98.56 341 VAL A O 1
ATOM 2556 N N . ALA A 1 342 ? 5.734 -32.625 9.422 1 98.19 342 ALA A N 1
ATOM 2557 C CA . ALA A 1 342 ? 6.949 -32.75 10.219 1 98.19 342 ALA A CA 1
ATOM 2558 C C . ALA A 1 342 ? 6.621 -32.844 11.703 1 98.19 342 ALA A C 1
ATOM 2560 O O . ALA A 1 342 ? 7.504 -33.062 12.531 1 98.19 342 ALA A O 1
ATOM 2561 N N . GLY A 1 343 ? 5.402 -32.625 12.07 1 97.69 343 GLY A N 1
ATOM 2562 C CA . GLY A 1 343 ? 5.004 -32.844 13.445 1 97.69 343 GLY A CA 1
ATOM 2563 C C . GLY A 1 343 ? 4.625 -31.578 14.188 1 97.69 343 GLY A C 1
ATOM 2564 O O . GLY A 1 343 ? 4.312 -31.609 15.375 1 97.69 343 GLY A O 1
ATOM 2565 N N . VAL A 1 344 ? 4.578 -30.453 13.5 1 97.5 344 VAL A N 1
ATOM 2566 C CA . VAL A 1 344 ? 4.203 -29.172 14.094 1 97.5 344 VAL A CA 1
ATOM 2567 C C . VAL A 1 344 ? 3.02 -28.578 13.328 1 97.5 344 VAL A C 1
ATOM 2569 O O . VAL A 1 344 ? 3.199 -27.766 12.43 1 97.5 344 VAL A O 1
ATOM 2572 N N . PRO A 1 345 ? 1.874 -28.906 13.672 1 98.12 345 PRO A N 1
ATOM 2573 C CA . PRO A 1 345 ? 0.685 -28.531 12.914 1 98.12 345 PRO A CA 1
ATOM 2574 C C . PRO A 1 345 ? 0.594 -27.016 12.688 1 98.12 345 PRO A C 1
ATOM 2576 O O . PRO A 1 345 ? 0.809 -26.234 13.617 1 98.12 345 PRO A O 1
ATOM 2579 N N . GLU A 1 346 ? 0.366 -26.609 11.477 1 98.19 346 GLU A N 1
ATOM 2580 C CA . GLU A 1 346 ? 0.216 -25.234 11.016 1 98.19 346 GLU A CA 1
ATOM 2581 C C . GLU A 1 346 ? -0.943 -25.109 10.031 1 98.19 346 GLU A C 1
ATOM 2583 O O . GLU A 1 346 ? -1.013 -25.844 9.047 1 98.19 346 GLU A O 1
ATOM 2588 N N . PRO A 1 347 ? -1.89 -24.203 10.281 1 98.5 347 PRO A N 1
ATOM 2589 C CA . PRO A 1 347 ? -2.984 -24.016 9.328 1 98.5 347 PRO A CA 1
ATOM 2590 C C . PRO A 1 347 ? -2.518 -23.438 7.996 1 98.5 347 PRO A C 1
ATOM 2592 O O . PRO A 1 347 ? -1.609 -22.609 7.969 1 98.5 347 PRO A O 1
ATOM 2595 N N . VAL A 1 348 ? -3.205 -23.828 6.898 1 98.56 348 VAL A N 1
ATOM 2596 C CA . VAL A 1 348 ? -2.84 -23.359 5.562 1 98.56 348 VAL A CA 1
ATOM 2597 C C . VAL A 1 348 ? -3.318 -21.922 5.363 1 98.56 348 VAL A C 1
ATOM 2599 O O . VAL A 1 348 ? -2.891 -21.25 4.43 1 98.56 348 VAL A O 1
ATOM 2602 N N . GLY A 1 349 ? -4.25 -21.469 6.254 1 97.75 349 GLY A N 1
ATOM 2603 C CA . GLY A 1 349 ? -4.773 -20.125 6.16 1 97.75 349 GLY A CA 1
ATOM 2604 C C . GLY A 1 349 ? -5.984 -20 5.254 1 97.75 349 GLY A C 1
ATOM 2605 O O . GLY A 1 349 ? -6.562 -21.016 4.859 1 97.75 349 GLY A O 1
ATOM 2606 N N . THR A 1 350 ? -6.473 -18.828 5.008 1 98.56 350 THR A N 1
ATOM 2607 C CA . THR A 1 350 ? -7.609 -18.469 4.164 1 98.56 350 THR A CA 1
ATOM 2608 C C . THR A 1 350 ? -7.188 -17.5 3.066 1 98.56 350 THR A C 1
ATOM 2610 O O . THR A 1 350 ? -6.047 -17.031 3.049 1 98.56 350 THR A O 1
ATOM 2613 N N . VAL A 1 351 ? -8.062 -17.297 2.148 1 98.56 351 VAL A N 1
ATOM 2614 C CA . VAL A 1 351 ? -7.75 -16.375 1.067 1 98.56 351 VAL A CA 1
ATOM 2615 C C . VAL A 1 351 ? -8.898 -15.383 0.885 1 98.56 351 VAL A C 1
ATOM 2617 O O . VAL A 1 351 ? -10.07 -15.75 1.034 1 98.56 351 VAL A O 1
ATOM 2620 N N . ALA A 1 352 ? -8.531 -14.141 0.591 1 98.38 352 ALA A N 1
ATOM 2621 C CA . ALA A 1 352 ? -9.492 -13.125 0.181 1 98.38 352 ALA A CA 1
ATOM 2622 C C . ALA A 1 352 ? -9.523 -12.969 -1.337 1 98.38 352 ALA A C 1
ATOM 2624 O O . ALA A 1 352 ? -10.109 -12.023 -1.862 1 98.38 352 ALA A O 1
ATOM 2625 N N . GLU A 1 353 ? -8.797 -13.914 -1.957 1 97.75 353 GLU A N 1
ATOM 2626 C CA . GLU A 1 353 ? -8.641 -13.891 -3.408 1 97.75 353 GLU A CA 1
ATOM 2627 C C . GLU A 1 353 ? -8.016 -12.57 -3.867 1 97.75 353 GLU A C 1
ATOM 2629 O O . GLU A 1 353 ? -8.398 -12.031 -4.906 1 97.75 353 GLU A O 1
ATOM 2634 N N . THR A 1 354 ? -7.176 -12.023 -3.053 1 98.81 354 THR A N 1
ATOM 2635 C CA . THR A 1 354 ? -6.484 -10.789 -3.408 1 98.81 354 THR A CA 1
ATOM 2636 C C . THR A 1 354 ? -5.645 -10.977 -4.668 1 98.81 354 THR A C 1
ATOM 2638 O O . THR A 1 354 ? -4.84 -11.906 -4.75 1 98.81 354 THR A O 1
ATOM 2641 N N . SER A 1 355 ? -5.902 -10.141 -5.645 1 98.44 355 SER A N 1
ATOM 2642 C CA . SER A 1 355 ? -5.227 -10.227 -6.938 1 98.44 355 SER A CA 1
ATOM 2643 C C . SER A 1 355 ? -4.848 -8.844 -7.453 1 98.44 355 SER A C 1
ATOM 2645 O O . SER A 1 355 ? -5.574 -7.871 -7.242 1 98.44 355 SER A O 1
ATOM 2647 N N . VAL A 1 356 ? -3.723 -8.773 -8.039 1 98.56 356 VAL A N 1
ATOM 2648 C CA . VAL A 1 356 ? -3.299 -7.539 -8.695 1 98.56 356 VAL A CA 1
ATOM 2649 C C . VAL A 1 356 ? -2.814 -7.844 -10.109 1 98.56 356 VAL A C 1
ATOM 2651 O O . VAL A 1 356 ? -2.271 -8.922 -10.367 1 98.56 356 VAL A O 1
ATOM 2654 N N . VAL A 1 357 ? -3.057 -6.941 -11.07 1 98.19 357 VAL A N 1
ATOM 2655 C CA . VAL A 1 357 ? -2.695 -7.137 -12.477 1 98.19 357 VAL A CA 1
ATOM 2656 C C . VAL A 1 357 ? -2.242 -5.812 -13.078 1 98.19 357 VAL A C 1
ATOM 2658 O O . VAL A 1 357 ? -2.781 -4.754 -12.75 1 98.19 357 VAL A O 1
ATOM 2661 N N . LYS A 1 358 ? -1.219 -5.875 -13.852 1 98.31 358 LYS A N 1
ATOM 2662 C CA . LYS A 1 358 ? -0.754 -4.73 -14.633 1 98.31 358 LYS A CA 1
ATOM 2663 C C . LYS A 1 358 ? -1.364 -4.73 -16.031 1 98.31 358 LYS A C 1
ATOM 2665 O O . LYS A 1 358 ? -1.307 -5.738 -16.734 1 98.31 358 LYS A O 1
ATOM 2670 N N . ALA A 1 359 ? -2.031 -3.766 -16.438 1 98.5 359 ALA A N 1
ATOM 2671 C CA . ALA A 1 359 ? -2.514 -3.512 -17.797 1 98.5 359 ALA A CA 1
ATOM 2672 C C . ALA A 1 359 ? -1.831 -2.289 -18.406 1 98.5 359 ALA A C 1
ATOM 2674 O O . ALA A 1 359 ? -2.354 -1.174 -18.328 1 98.5 359 ALA A O 1
ATOM 2675 N N . PHE A 1 360 ? -0.662 -2.533 -19.078 1 98.06 360 PHE A N 1
ATOM 2676 C CA . PHE A 1 360 ? 0.191 -1.443 -19.531 1 98.06 360 PHE A CA 1
ATOM 2677 C C . PHE A 1 360 ? 0.604 -0.552 -18.375 1 98.06 360 PHE A C 1
ATOM 2679 O O . PHE A 1 360 ? 1.283 -1.004 -17.453 1 98.06 360 PHE A O 1
ATOM 2686 N N . ASP A 1 361 ? -0.042 0.656 -18.281 1 97.19 361 ASP A N 1
ATOM 2687 C CA . ASP A 1 361 ? 0.366 1.582 -17.234 1 97.19 361 ASP A CA 1
ATOM 2688 C C . ASP A 1 361 ? -0.57 1.496 -16.031 1 97.19 361 ASP A C 1
ATOM 2690 O O . ASP A 1 361 ? -0.287 2.066 -14.977 1 97.19 361 ASP A O 1
ATOM 2694 N N . LEU A 1 362 ? -1.622 0.777 -16.125 1 98.69 362 LEU A N 1
ATOM 2695 C CA . LEU A 1 362 ? -2.602 0.7 -15.055 1 98.69 362 LEU A CA 1
ATOM 2696 C C . LEU A 1 362 ? -2.234 -0.398 -14.062 1 98.69 362 LEU A C 1
ATOM 2698 O O . LEU A 1 362 ? -1.762 -1.466 -14.461 1 98.69 362 LEU A O 1
ATOM 2702 N N . GLU A 1 363 ? -2.371 -0.076 -12.836 1 98.75 363 GLU A N 1
ATOM 2703 C CA . GLU A 1 363 ? -2.311 -1.032 -11.734 1 98.75 363 GLU A CA 1
ATOM 2704 C C . GLU A 1 363 ? -3.705 -1.347 -11.203 1 98.75 363 GLU A C 1
ATOM 2706 O O . GLU A 1 363 ? -4.445 -0.44 -10.812 1 98.75 363 GLU A O 1
ATOM 2711 N N . CYS A 1 364 ? -4.078 -2.586 -11.211 1 98.81 364 CYS A N 1
ATOM 2712 C CA . CYS A 1 364 ? -5.402 -3.004 -10.766 1 98.81 364 CYS A CA 1
ATOM 2713 C C . CYS A 1 364 ? -5.305 -3.967 -9.586 1 98.81 364 CYS A C 1
ATOM 2715 O O . CYS A 1 364 ? -4.41 -4.812 -9.547 1 98.81 364 CYS A O 1
ATOM 2717 N N . GLY A 1 365 ? -6.164 -3.83 -8.602 1 98.88 365 GLY A N 1
ATOM 2718 C CA . GLY A 1 365 ? -6.23 -4.734 -7.465 1 98.88 365 GLY A CA 1
ATOM 2719 C C . GLY A 1 365 ? -7.652 -5.062 -7.047 1 98.88 365 GLY A C 1
ATOM 2720 O O . GLY A 1 365 ? -8.57 -4.273 -7.273 1 98.88 365 GLY A O 1
ATOM 2721 N N . ARG A 1 366 ? -7.879 -6.223 -6.492 1 98.81 366 ARG A N 1
ATOM 2722 C CA . ARG A 1 366 ? -9.156 -6.605 -5.895 1 98.81 366 ARG A CA 1
ATOM 2723 C C . ARG A 1 366 ? -8.945 -7.531 -4.703 1 98.81 366 ARG A C 1
ATOM 2725 O O . ARG A 1 366 ? -7.945 -8.25 -4.637 1 98.81 366 ARG A O 1
ATOM 2732 N N . ALA A 1 367 ? -9.805 -7.52 -3.779 1 98.88 367 ALA A N 1
ATOM 2733 C CA . ALA A 1 367 ? -9.82 -8.422 -2.629 1 98.88 367 ALA A CA 1
ATOM 2734 C C . ALA A 1 367 ? -11.25 -8.625 -2.123 1 98.88 367 ALA A C 1
ATOM 2736 O O . ALA A 1 367 ? -12.047 -7.684 -2.086 1 98.88 367 ALA A O 1
ATOM 2737 N N . GLY A 1 368 ? -11.57 -9.844 -1.752 1 98.81 368 GLY A N 1
ATOM 2738 C CA . GLY A 1 368 ? -12.867 -10.141 -1.171 1 98.81 368 GLY A CA 1
ATOM 2739 C C . GLY A 1 368 ? -13.977 -10.211 -2.199 1 98.81 368 GLY A C 1
ATOM 2740 O O . GLY A 1 368 ? -13.766 -10.664 -3.324 1 98.81 368 GLY A O 1
ATOM 2741 N N . LEU A 1 369 ? -15.219 -9.898 -1.789 1 98.75 369 LEU A N 1
ATOM 2742 C CA . LEU A 1 369 ? -16.406 -9.961 -2.641 1 98.75 369 LEU A CA 1
ATOM 2743 C C . LEU A 1 369 ? -16.641 -8.625 -3.338 1 98.75 369 LEU A C 1
ATOM 2745 O O . LEU A 1 369 ? -16.844 -7.605 -2.676 1 98.75 369 LEU A O 1
ATOM 2749 N N . ILE A 1 370 ? -16.594 -8.672 -4.602 1 98.25 370 ILE A N 1
ATOM 2750 C CA . ILE A 1 370 ? -16.859 -7.48 -5.402 1 98.25 370 ILE A CA 1
ATOM 2751 C C . ILE A 1 370 ? -18.234 -7.598 -6.059 1 98.25 370 ILE A C 1
ATOM 2753 O O . ILE A 1 370 ? -18.969 -6.609 -6.16 1 98.25 370 ILE A O 1
ATOM 2757 N N . ASP A 1 371 ? -18.578 -8.797 -6.512 1 97.31 371 ASP A N 1
ATOM 2758 C CA . ASP A 1 371 ? -19.859 -9.086 -7.145 1 97.31 371 ASP A CA 1
ATOM 2759 C C . ASP A 1 371 ? -20.984 -9.133 -6.113 1 97.31 371 ASP A C 1
ATOM 2761 O O . ASP A 1 371 ? -20.953 -9.938 -5.18 1 97.31 371 ASP A O 1
ATOM 2765 N N . LEU A 1 372 ? -22.016 -8.375 -6.301 1 98.06 372 LEU A N 1
ATOM 2766 C CA . LEU A 1 372 ? -23.094 -8.242 -5.316 1 98.06 372 LEU A CA 1
ATOM 2767 C C . LEU A 1 372 ? -23.938 -9.508 -5.262 1 98.06 372 LEU A C 1
ATOM 2769 O O . LEU A 1 372 ? -24.453 -9.867 -4.203 1 98.06 372 LEU A O 1
ATOM 2773 N N . GLU A 1 373 ? -24.125 -10.148 -6.367 1 97.62 373 GLU A N 1
ATOM 2774 C CA . GLU A 1 373 ? -24.891 -11.391 -6.375 1 97.62 373 GLU A CA 1
ATOM 2775 C C . GLU A 1 373 ? -24.172 -12.484 -5.598 1 97.62 373 GLU A C 1
ATOM 2777 O O . GLU A 1 373 ? -24.797 -13.242 -4.848 1 97.62 373 GLU A O 1
ATOM 2782 N N . GLU A 1 374 ? -22.859 -12.555 -5.844 1 96.94 374 GLU A N 1
ATOM 2783 C CA . GLU A 1 374 ? -22.078 -13.508 -5.07 1 96.94 374 GLU A CA 1
ATOM 2784 C C . GLU A 1 374 ? -22.188 -13.227 -3.572 1 96.94 374 GLU A C 1
ATOM 2786 O O . GLU A 1 374 ? -22.25 -14.156 -2.766 1 96.94 374 GLU A O 1
ATOM 2791 N N . ALA A 1 375 ? -22.141 -11.953 -3.18 1 98.5 375 ALA A N 1
ATOM 2792 C CA . ALA A 1 375 ? -22.281 -11.57 -1.778 1 98.5 375 ALA A CA 1
ATOM 2793 C C . ALA A 1 375 ? -23.641 -11.969 -1.225 1 98.5 375 ALA A C 1
ATOM 2795 O O . ALA A 1 375 ? -23.734 -12.469 -0.102 1 98.5 375 ALA A O 1
ATOM 2796 N N . ARG A 1 376 ? -24.703 -11.75 -2.002 1 98.5 376 ARG A N 1
ATOM 2797 C CA . ARG A 1 376 ? -26.047 -12.133 -1.579 1 98.5 376 ARG A CA 1
ATOM 2798 C C . ARG A 1 376 ? -26.141 -13.641 -1.403 1 98.5 376 ARG A C 1
ATOM 2800 O O . ARG A 1 376 ? -26.734 -14.117 -0.432 1 98.5 376 ARG A O 1
ATOM 2807 N N . ASP A 1 377 ? -25.578 -14.352 -2.373 1 97.69 377 ASP A N 1
ATOM 2808 C CA . ASP A 1 377 ? -25.594 -15.812 -2.307 1 97.69 377 ASP A CA 1
ATOM 2809 C C . ASP A 1 377 ? -24.891 -16.312 -1.047 1 97.69 377 ASP A C 1
ATOM 2811 O O . ASP A 1 377 ? -25.234 -17.375 -0.521 1 97.69 377 ASP A O 1
ATOM 2815 N N . ALA A 1 378 ? -23.922 -15.562 -0.563 1 97.81 378 ALA A N 1
ATOM 2816 C CA . ALA A 1 378 ? -23.172 -15.938 0.633 1 97.81 378 ALA A CA 1
ATOM 2817 C C . ALA A 1 378 ? -23.922 -15.523 1.899 1 97.81 378 ALA A C 1
ATOM 2819 O O . ALA A 1 378 ? -23.438 -15.742 3.012 1 97.81 378 ALA A O 1
ATOM 2820 N N . GLY A 1 379 ? -25.031 -14.852 1.754 1 98.19 379 GLY A N 1
ATOM 2821 C CA . GLY A 1 379 ? -25.891 -14.555 2.896 1 98.19 379 GLY A CA 1
ATOM 2822 C C . GLY A 1 379 ? -25.766 -13.117 3.367 1 98.19 379 GLY A C 1
ATOM 2823 O O . GLY A 1 379 ? -26.297 -12.766 4.426 1 98.19 379 GLY A O 1
ATOM 2824 N N . PHE A 1 380 ? -25.125 -12.258 2.598 1 98.69 380 PHE A N 1
ATOM 2825 C CA . PHE A 1 380 ? -24.969 -10.859 2.998 1 98.69 380 PHE A CA 1
ATOM 2826 C C . PHE A 1 380 ? -26.016 -9.984 2.332 1 98.69 380 PHE A C 1
ATOM 2828 O O . PHE A 1 380 ? -26.719 -10.422 1.413 1 98.69 380 PHE A O 1
ATOM 2835 N N . ASP A 1 381 ? -26.234 -8.773 2.82 1 98.69 381 ASP A N 1
ATOM 2836 C CA . ASP A 1 381 ? -26.969 -7.691 2.178 1 98.69 381 ASP A CA 1
ATOM 2837 C C . ASP A 1 381 ? -26.031 -6.602 1.674 1 98.69 381 ASP A C 1
ATOM 2839 O O . ASP A 1 381 ? -25.891 -5.555 2.307 1 98.69 381 ASP A O 1
ATOM 2843 N N . PRO A 1 382 ? -25.484 -6.797 0.535 1 98.62 382 PRO A N 1
ATOM 2844 C CA . PRO A 1 382 ? -24.344 -5.988 0.1 1 98.62 382 PRO A CA 1
ATOM 2845 C C . PRO A 1 382 ? -24.75 -4.609 -0.409 1 98.62 382 PRO A C 1
ATOM 2847 O O . PRO A 1 382 ? -25.812 -4.469 -1.037 1 98.62 382 PRO A O 1
ATOM 2850 N N . VAL A 1 383 ? -23.969 -3.621 -0.123 1 98.62 383 VAL A N 1
ATOM 2851 C CA . VAL A 1 383 ? -23.984 -2.273 -0.682 1 98.62 383 VAL A CA 1
ATOM 2852 C C . VAL A 1 383 ? -22.609 -1.903 -1.203 1 98.62 383 VAL A C 1
ATOM 2854 O O . VAL A 1 383 ? -21.594 -2.289 -0.617 1 98.62 383 VAL A O 1
ATOM 2857 N N . SER A 1 384 ? -22.562 -1.221 -2.293 1 98.75 384 SER A N 1
ATOM 2858 C CA . SER A 1 384 ? -21.297 -0.891 -2.936 1 98.75 384 SER A CA 1
ATOM 2859 C C . SER A 1 384 ? -21.266 0.574 -3.359 1 98.75 384 SER A C 1
ATOM 2861 O O . SER A 1 384 ? -22.281 1.146 -3.734 1 98.75 384 SER A O 1
ATOM 2863 N N . GLU A 1 385 ? -20.109 1.212 -3.23 1 98.81 385 GLU A N 1
ATOM 2864 C CA . GLU A 1 385 ? -19.844 2.545 -3.764 1 98.81 385 GLU A CA 1
ATOM 2865 C C . GLU A 1 385 ? -18.516 2.592 -4.5 1 98.81 385 GLU A C 1
ATOM 2867 O O . GLU A 1 385 ? -17.562 1.896 -4.125 1 98.81 385 GLU A O 1
ATOM 2872 N N . THR A 1 386 ? -18.469 3.312 -5.535 1 98.88 386 THR A N 1
ATOM 2873 C CA . THR A 1 386 ? -17.266 3.588 -6.305 1 98.88 386 THR A CA 1
ATOM 2874 C C . THR A 1 386 ? -16.922 5.078 -6.277 1 98.88 386 THR A C 1
ATOM 2876 O O . THR A 1 386 ? -17.812 5.918 -6.48 1 98.88 386 THR A O 1
ATOM 2879 N N . ILE A 1 387 ? -15.688 5.375 -5.977 1 98.81 387 ILE A N 1
ATOM 2880 C CA . ILE A 1 387 ? -15.258 6.766 -6.027 1 98.81 387 ILE A CA 1
ATOM 2881 C C . ILE A 1 387 ? -13.969 6.879 -6.844 1 98.81 387 ILE A C 1
ATOM 2883 O O . ILE A 1 387 ? -13.297 5.875 -7.098 1 98.81 387 ILE A O 1
ATOM 2887 N N . THR A 1 388 ? -13.68 8.008 -7.32 1 98.69 388 THR A N 1
ATOM 2888 C CA . THR A 1 388 ? -12.375 8.359 -7.879 1 98.69 388 THR A CA 1
ATOM 2889 C C . THR A 1 388 ? -11.742 9.5 -7.086 1 98.69 388 THR A C 1
ATOM 2891 O O . THR A 1 388 ? -12.383 10.508 -6.812 1 98.69 388 THR A O 1
ATOM 2894 N N . ALA A 1 389 ? -10.539 9.297 -6.582 1 98.06 389 ALA A N 1
ATOM 2895 C CA . ALA A 1 389 ? -9.797 10.281 -5.793 1 98.06 389 ALA A CA 1
ATOM 2896 C C . ALA A 1 389 ? -8.344 10.359 -6.25 1 98.06 389 ALA A C 1
ATOM 2898 O O . ALA A 1 389 ? -7.902 9.562 -7.09 1 98.06 389 ALA A O 1
ATOM 2899 N N . GLY A 1 390 ? -7.641 11.352 -5.738 1 97.94 390 GLY A N 1
ATOM 2900 C CA . GLY A 1 390 ? -6.242 11.5 -6.094 1 97.94 390 GLY A CA 1
ATOM 2901 C C . GLY A 1 390 ? -5.344 10.469 -5.445 1 97.94 390 GLY A C 1
ATOM 2902 O O . GLY A 1 390 ? -5.566 10.078 -4.297 1 97.94 390 GLY A O 1
ATOM 2903 N N . SER A 1 391 ? -4.285 10.055 -6.164 1 97.69 391 SER A N 1
ATOM 2904 C CA . SER A 1 391 ? -3.33 9.078 -5.66 1 97.69 391 SER A CA 1
ATOM 2905 C C . SER A 1 391 ? -2.387 9.695 -4.637 1 97.69 391 SER A C 1
ATOM 2907 O O . SER A 1 391 ? -1.816 8.992 -3.801 1 97.69 391 SER A O 1
ATOM 2909 N N . ARG A 1 392 ? -2.104 10.93 -4.754 1 97.12 392 ARG A N 1
ATOM 2910 C CA . ARG A 1 392 ? -1.267 11.758 -3.893 1 97.12 392 ARG A CA 1
ATOM 2911 C C . ARG A 1 392 ? -1.808 13.18 -3.807 1 97.12 392 ARG A C 1
ATOM 2913 O O . ARG A 1 392 ? -2.918 13.461 -4.266 1 97.12 392 ARG A O 1
ATOM 2920 N N . SER A 1 393 ? -1.122 14.008 -2.99 1 95.25 393 SER A N 1
ATOM 2921 C CA . SER A 1 393 ? -1.586 15.391 -2.92 1 95.25 393 SER A CA 1
ATOM 2922 C C . SER A 1 393 ? -1.648 16.031 -4.305 1 95.25 393 SER A C 1
ATOM 2924 O O . SER A 1 393 ? -0.72 15.883 -5.102 1 95.25 393 SER A O 1
ATOM 2926 N N . GLY A 1 394 ? -2.744 16.719 -4.605 1 93.81 394 GLY A N 1
ATOM 2927 C CA . GLY A 1 394 ? -2.988 17.266 -5.926 1 93.81 394 GLY A CA 1
ATOM 2928 C C . GLY A 1 394 ? -1.896 18.219 -6.383 1 93.81 394 GLY A C 1
ATOM 2929 O O . GLY A 1 394 ? -1.628 18.328 -7.582 1 93.81 394 GLY A O 1
ATOM 2930 N N . TYR A 1 395 ? -1.252 18.875 -5.449 1 94.81 395 TYR A N 1
ATOM 2931 C CA . TYR A 1 395 ? -0.243 19.875 -5.773 1 94.81 395 TYR A CA 1
ATOM 2932 C C . TYR A 1 395 ? 1.112 19.219 -6.023 1 94.81 395 TYR A C 1
ATOM 2934 O O . TYR A 1 395 ? 2.037 19.875 -6.516 1 94.81 395 TYR A O 1
ATOM 2942 N N . TYR A 1 396 ? 1.299 18.016 -5.66 1 96.31 396 TYR A N 1
ATOM 2943 C CA . TYR A 1 396 ? 2.57 17.328 -5.887 1 96.31 396 TYR A CA 1
ATOM 2944 C C . TYR A 1 396 ? 2.646 16.781 -7.305 1 96.31 396 TYR A C 1
ATOM 2946 O O . TYR A 1 396 ? 1.669 16.234 -7.82 1 96.31 396 TYR A O 1
ATOM 2954 N N . PRO A 1 397 ? 3.762 16.859 -7.934 1 95.19 397 PRO A N 1
ATOM 2955 C CA . PRO A 1 397 ? 3.898 16.359 -9.305 1 95.19 397 PRO A CA 1
ATOM 2956 C C . PRO A 1 397 ? 3.602 14.875 -9.422 1 95.19 397 PRO A C 1
ATOM 2958 O O . PRO A 1 397 ? 3.988 14.094 -8.547 1 95.19 397 PRO A O 1
ATOM 2961 N N . GLY A 1 398 ? 2.92 14.5 -10.5 1 93.88 398 GLY A N 1
ATOM 2962 C CA . GLY A 1 398 ? 2.67 13.094 -10.789 1 93.88 398 GLY A CA 1
ATOM 2963 C C . GLY A 1 398 ? 1.393 12.578 -10.156 1 93.88 398 GLY A C 1
ATOM 2964 O O . GLY A 1 398 ? 1.07 11.391 -10.281 1 93.88 398 GLY A O 1
ATOM 2965 N N . ALA A 1 399 ? 0.675 13.414 -9.523 1 94.19 399 ALA A N 1
ATOM 2966 C CA . ALA A 1 399 ? -0.621 13.016 -8.984 1 94.19 399 ALA A CA 1
ATOM 2967 C C . ALA A 1 399 ? -1.536 12.484 -10.078 1 94.19 399 ALA A C 1
ATOM 2969 O O . ALA A 1 399 ? -1.564 13.016 -11.188 1 94.19 399 ALA A O 1
ATOM 2970 N N . ALA A 1 400 ? -2.17 11.336 -9.789 1 97.31 400 ALA A N 1
ATOM 2971 C CA . ALA A 1 400 ? -3.074 10.68 -10.727 1 97.31 400 ALA A CA 1
ATOM 2972 C C . ALA A 1 400 ? -4.375 10.266 -10.039 1 97.31 400 ALA A C 1
ATOM 2974 O O . ALA A 1 400 ? -4.477 10.312 -8.812 1 97.31 400 ALA A O 1
ATOM 2975 N N . GLU A 1 401 ? -5.285 9.914 -10.867 1 97.69 401 GLU A N 1
ATOM 2976 C CA . GLU A 1 401 ? -6.562 9.445 -10.336 1 97.69 401 GLU A CA 1
ATOM 2977 C C . GLU A 1 401 ? -6.48 7.98 -9.922 1 97.69 401 GLU A C 1
ATOM 2979 O O . GLU A 1 401 ? -5.785 7.188 -10.555 1 97.69 401 GLU A O 1
ATOM 2984 N N . THR A 1 402 ? -7.145 7.656 -8.891 1 98.75 402 THR A N 1
ATOM 2985 C CA . THR A 1 402 ? -7.34 6.293 -8.406 1 98.75 402 THR A CA 1
ATOM 2986 C C . THR A 1 402 ? -8.82 6.008 -8.18 1 98.75 402 THR A C 1
ATOM 2988 O O . THR A 1 402 ? -9.484 6.723 -7.426 1 98.75 402 THR A O 1
ATOM 2991 N N . THR A 1 403 ? -9.359 5.031 -8.836 1 98.94 403 THR A N 1
ATOM 2992 C CA . THR A 1 403 ? -10.75 4.625 -8.656 1 98.94 403 THR A CA 1
ATOM 2993 C C . THR A 1 403 ? -10.852 3.441 -7.699 1 98.94 403 THR A C 1
ATOM 2995 O O . THR A 1 403 ? -10.148 2.441 -7.867 1 98.94 403 THR A O 1
ATOM 2998 N N . VAL A 1 404 ? -11.664 3.57 -6.691 1 98.94 404 VAL A N 1
ATOM 2999 C CA . VAL A 1 404 ? -11.82 2.547 -5.66 1 98.94 404 VAL A CA 1
ATOM 3000 C C . VAL A 1 404 ? -13.289 2.164 -5.527 1 98.94 404 VAL A C 1
ATOM 3002 O O . VAL A 1 404 ? -14.156 3.035 -5.449 1 98.94 404 VAL A O 1
ATOM 3005 N N . THR A 1 405 ? -13.602 0.921 -5.566 1 98.94 405 THR A N 1
ATOM 3006 C CA . THR A 1 405 ? -14.898 0.366 -5.199 1 98.94 405 THR A CA 1
ATOM 3007 C C . THR A 1 405 ? -14.805 -0.428 -3.9 1 98.94 405 THR A C 1
ATOM 3009 O O . THR A 1 405 ? -13.898 -1.25 -3.738 1 98.94 405 THR A O 1
ATOM 3012 N N . LEU A 1 406 ? -15.656 -0.165 -2.971 1 98.94 406 LEU A N 1
ATOM 3013 C CA . LEU A 1 406 ? -15.773 -0.984 -1.77 1 98.94 406 LEU A CA 1
ATOM 3014 C C . LEU A 1 406 ? -17.172 -1.582 -1.65 1 98.94 406 LEU A C 1
ATOM 3016 O O . LEU A 1 406 ? -18.141 -1.005 -2.145 1 98.94 406 LEU A O 1
ATOM 3020 N N . VAL A 1 407 ? -17.297 -2.762 -1.101 1 98.94 407 VAL A N 1
ATOM 3021 C CA . VAL A 1 407 ? -18.531 -3.475 -0.831 1 98.94 407 VAL A CA 1
ATOM 3022 C C . VAL A 1 407 ? -18.641 -3.785 0.66 1 98.94 407 VAL A C 1
ATOM 3024 O O . VAL A 1 407 ? -17.672 -4.227 1.279 1 98.94 407 VAL A O 1
ATOM 3027 N N . ALA A 1 408 ? -19.734 -3.551 1.245 1 98.88 408 ALA A N 1
ATOM 3028 C CA . ALA A 1 408 ? -19.969 -3.822 2.662 1 98.88 408 ALA A CA 1
ATOM 3029 C C . ALA A 1 408 ? -21.297 -4.547 2.877 1 98.88 408 ALA A C 1
ATOM 3031 O O . ALA A 1 408 ? -22.141 -4.586 1.982 1 98.88 408 ALA A O 1
ATOM 3032 N N . ASP A 1 409 ? -21.438 -5.199 3.998 1 98.81 409 ASP A N 1
ATOM 3033 C CA . ASP A 1 409 ? -22.703 -5.77 4.453 1 98.81 409 ASP A CA 1
ATOM 3034 C C . ASP A 1 409 ? -23.547 -4.727 5.188 1 98.81 409 ASP A C 1
ATOM 3036 O O . ASP A 1 409 ? -23.141 -4.215 6.23 1 98.81 409 ASP A O 1
ATOM 3040 N N . ARG A 1 410 ? -24.734 -4.43 4.727 1 98 410 ARG A N 1
ATOM 3041 C CA . ARG A 1 410 ? -25.594 -3.412 5.328 1 98 410 ARG A CA 1
ATOM 3042 C C . ARG A 1 410 ? -25.938 -3.773 6.766 1 98 410 ARG A C 1
ATOM 3044 O O . ARG A 1 410 ? -26.031 -2.896 7.629 1 98 410 ARG A O 1
ATOM 3051 N N . ASP A 1 411 ? -26.141 -4.996 7.023 1 97.75 411 ASP A N 1
ATOM 3052 C CA . ASP A 1 411 ? -26.625 -5.473 8.312 1 97.75 411 ASP A CA 1
ATOM 3053 C C . ASP A 1 411 ? -25.578 -5.277 9.406 1 97.75 411 ASP A C 1
ATOM 3055 O O . ASP A 1 411 ? -25.891 -4.805 10.5 1 97.75 411 ASP A O 1
ATOM 3059 N N . THR A 1 412 ? -24.344 -5.625 9.086 1 98.19 412 THR A N 1
ATOM 3060 C CA . THR A 1 412 ? -23.312 -5.676 10.125 1 98.19 412 THR A CA 1
ATOM 3061 C C . THR A 1 412 ? -22.344 -4.516 9.969 1 98.19 412 THR A C 1
ATOM 3063 O O . THR A 1 412 ? -21.578 -4.215 10.891 1 98.19 412 THR A O 1
ATOM 3066 N N . GLY A 1 413 ? -22.281 -3.887 8.797 1 98.62 413 GLY A N 1
ATOM 3067 C CA . GLY A 1 413 ? -21.297 -2.863 8.5 1 98.62 413 GLY A CA 1
ATOM 3068 C C . GLY A 1 413 ? -19.938 -3.434 8.109 1 98.62 413 GLY A C 1
ATOM 3069 O O . GLY A 1 413 ? -19.016 -2.686 7.789 1 98.62 413 GLY A O 1
ATOM 3070 N N . ARG A 1 414 ? -19.844 -4.738 8.047 1 98.81 414 ARG A N 1
ATOM 3071 C CA . ARG A 1 414 ? -18.578 -5.398 7.754 1 98.81 414 ARG A CA 1
ATOM 3072 C C . ARG A 1 414 ? -18.141 -5.137 6.32 1 98.81 414 ARG A C 1
ATOM 3074 O O . ARG A 1 414 ? -18.953 -5.176 5.395 1 98.81 414 ARG A O 1
ATOM 3081 N N . LEU A 1 415 ? -16.875 -4.746 6.156 1 98.94 415 LEU A N 1
ATOM 3082 C CA . LEU A 1 415 ? -16.312 -4.695 4.816 1 98.94 415 LEU A CA 1
ATOM 3083 C C . LEU A 1 415 ? -16.266 -6.086 4.191 1 98.94 415 LEU A C 1
ATOM 3085 O O . LEU A 1 415 ? -15.812 -7.043 4.828 1 98.94 415 LEU A O 1
ATOM 3089 N N . LEU A 1 416 ? -16.719 -6.238 2.943 1 98.94 416 LEU A N 1
ATOM 3090 C CA . LEU A 1 416 ? -16.781 -7.547 2.299 1 98.94 416 LEU A CA 1
ATOM 3091 C C . LEU A 1 416 ? -15.75 -7.652 1.182 1 98.94 416 LEU A C 1
ATOM 3093 O O . LEU A 1 416 ? -15.359 -8.758 0.795 1 98.94 416 LEU A O 1
ATOM 3097 N N . GLY A 1 417 ? -15.367 -6.547 0.6 1 98.94 417 GLY A N 1
ATOM 3098 C CA . GLY A 1 417 ? -14.406 -6.57 -0.487 1 98.94 417 GLY A CA 1
ATOM 3099 C C . GLY A 1 417 ? -14.172 -5.207 -1.109 1 98.94 417 GLY A C 1
ATOM 3100 O O . GLY A 1 417 ? -14.727 -4.207 -0.648 1 98.94 417 GLY A O 1
ATOM 3101 N N . GLY A 1 418 ? -13.273 -5.16 -2.066 1 98.88 418 GLY A N 1
ATOM 3102 C CA . GLY A 1 418 ? -13 -3.939 -2.805 1 98.88 418 GLY A CA 1
ATOM 3103 C C . GLY A 1 418 ? -12.094 -4.16 -4.004 1 98.88 418 GLY A C 1
ATOM 3104 O O . GLY A 1 418 ? -11.492 -5.223 -4.148 1 98.88 418 GLY A O 1
ATOM 3105 N N . SER A 1 419 ? -12.109 -3.195 -4.902 1 98.94 419 SER A N 1
ATOM 3106 C CA . SER A 1 419 ? -11.219 -3.156 -6.059 1 98.94 419 SER A CA 1
ATOM 3107 C C . SER A 1 419 ? -10.656 -1.757 -6.273 1 98.94 419 SER A C 1
ATOM 3109 O O . SER A 1 419 ? -11.172 -0.782 -5.723 1 98.94 419 SER A O 1
ATOM 3111 N N . ILE A 1 420 ? -9.57 -1.65 -6.957 1 98.94 420 ILE A N 1
ATOM 3112 C CA . ILE A 1 420 ? -8.867 -0.384 -7.145 1 98.94 420 ILE A CA 1
ATOM 3113 C C . ILE A 1 420 ? -8.172 -0.376 -8.5 1 98.94 420 ILE A C 1
ATOM 3115 O O . ILE A 1 420 ? -7.73 -1.421 -8.984 1 98.94 420 ILE A O 1
ATOM 3119 N N . VAL A 1 421 ? -8.086 0.72 -9.172 1 98.94 421 VAL A N 1
ATOM 3120 C CA . VAL A 1 421 ? -7.363 0.865 -10.43 1 98.94 421 VAL A CA 1
ATOM 3121 C C . VAL A 1 421 ? -6.785 2.275 -10.539 1 98.94 421 VAL A C 1
ATOM 3123 O O . VAL A 1 421 ? -7.43 3.248 -10.133 1 98.94 421 VAL A O 1
ATOM 3126 N N . GLY A 1 422 ? -5.648 2.449 -10.938 1 98.75 422 GLY A N 1
ATOM 3127 C CA . GLY A 1 422 ? -4.93 3.691 -11.164 1 98.75 422 GLY A CA 1
ATOM 3128 C C . GLY A 1 422 ? -3.504 3.479 -11.633 1 98.75 422 GLY A C 1
ATOM 3129 O O . GLY A 1 422 ? -3.021 2.346 -11.672 1 98.75 422 GLY A O 1
ATOM 3130 N N . THR A 1 423 ? -2.766 4.504 -11.984 1 98.25 423 THR A N 1
ATOM 3131 C CA . THR A 1 423 ? -1.435 4.375 -12.562 1 98.25 423 THR A CA 1
ATOM 3132 C C . THR A 1 423 ? -0.359 4.605 -11.508 1 98.25 423 THR A C 1
ATOM 3134 O O . THR A 1 423 ? 0.829 4.406 -11.766 1 98.25 423 THR A O 1
ATOM 3137 N N . ASP A 1 424 ? -0.843 5.066 -10.312 1 97.81 424 ASP A N 1
ATOM 3138 C CA . ASP A 1 424 ? 0.119 5.473 -9.289 1 97.81 424 ASP A CA 1
ATOM 3139 C C . ASP A 1 424 ? -0.116 4.719 -7.984 1 97.81 424 ASP A C 1
ATOM 3141 O O . ASP A 1 424 ? -0.861 5.184 -7.117 1 97.81 424 ASP A O 1
ATOM 3145 N N . ARG A 1 425 ? 0.563 3.572 -7.785 1 97 425 ARG A N 1
ATOM 3146 C CA . ARG A 1 425 ? 0.664 2.77 -6.57 1 97 425 ARG A CA 1
ATOM 3147 C C . ARG A 1 425 ? -0.693 2.195 -6.18 1 97 425 ARG A C 1
ATOM 3149 O O . ARG A 1 425 ? -0.955 1.955 -5 1 97 425 ARG A O 1
ATOM 3156 N N . ALA A 1 426 ? -1.568 1.958 -7.141 1 98.38 426 ALA A N 1
ATOM 3157 C CA . ALA A 1 426 ? -2.896 1.426 -6.852 1 98.38 426 ALA A CA 1
ATOM 3158 C C . ALA A 1 426 ? -2.816 -0.027 -6.391 1 98.38 426 ALA A C 1
ATOM 3160 O O . ALA A 1 426 ? -3.49 -0.42 -5.434 1 98.38 426 ALA A O 1
ATOM 3161 N N . ALA A 1 427 ? -1.937 -0.807 -6.992 1 97.94 427 ALA A N 1
ATOM 3162 C CA . ALA A 1 427 ? -1.866 -2.246 -6.746 1 97.94 427 ALA A CA 1
ATOM 3163 C C . ALA A 1 427 ? -1.527 -2.539 -5.289 1 97.94 427 ALA A C 1
ATOM 3165 O O . ALA A 1 427 ? -2.189 -3.354 -4.641 1 97.94 427 ALA A O 1
ATOM 3166 N N . VAL A 1 428 ? -0.526 -1.83 -4.758 1 97.75 428 VAL A N 1
ATOM 3167 C CA . VAL A 1 428 ? -0.056 -2.109 -3.404 1 97.75 428 VAL A CA 1
ATOM 3168 C C . VAL A 1 428 ? -1.076 -1.604 -2.389 1 97.75 428 VAL A C 1
ATOM 3170 O O . VAL A 1 428 ? -1.193 -2.154 -1.291 1 97.75 428 VAL A O 1
ATOM 3173 N N . ARG A 1 429 ? -1.946 -0.609 -2.758 1 98.38 429 ARG A N 1
ATOM 3174 C CA . ARG A 1 429 ? -2.957 -0.033 -1.877 1 98.38 429 ARG A CA 1
ATOM 3175 C C . ARG A 1 429 ? -4.039 -1.057 -1.541 1 98.38 429 ARG A C 1
ATOM 3177 O O . ARG A 1 429 ? -4.645 -0.997 -0.47 1 98.38 429 ARG A O 1
ATOM 3184 N N . ILE A 1 430 ? -4.242 -2.078 -2.412 1 98.88 430 ILE A N 1
ATOM 3185 C CA . ILE A 1 430 ? -5.312 -3.051 -2.223 1 98.88 430 ILE A CA 1
ATOM 3186 C C . ILE A 1 430 ? -5.035 -3.887 -0.975 1 98.88 430 ILE A C 1
ATOM 3188 O O . ILE A 1 430 ? -5.949 -4.484 -0.404 1 98.88 430 ILE A O 1
ATOM 3192 N N . ASP A 1 431 ? -3.742 -3.924 -0.525 1 98.88 431 ASP A N 1
ATOM 3193 C CA . ASP A 1 431 ? -3.354 -4.734 0.625 1 98.88 431 ASP A CA 1
ATOM 3194 C C . ASP A 1 431 ? -3.951 -4.18 1.916 1 98.88 431 ASP A C 1
ATOM 3196 O O . ASP A 1 431 ? -4.129 -4.914 2.889 1 98.88 431 ASP A O 1
ATOM 3200 N N . THR A 1 432 ? -4.258 -2.826 1.926 1 98.94 432 THR A N 1
ATOM 3201 C CA . THR A 1 432 ? -5 -2.262 3.047 1 98.94 432 THR A CA 1
ATOM 3202 C C . THR A 1 432 ? -6.379 -2.91 3.164 1 98.94 432 THR A C 1
ATOM 3204 O O . THR A 1 432 ? -6.793 -3.303 4.254 1 98.94 432 THR A O 1
ATOM 3207 N N . VAL A 1 433 ? -7.051 -3.096 2.029 1 98.94 433 VAL A N 1
ATOM 3208 C CA . VAL A 1 433 ? -8.367 -3.723 1.991 1 98.94 433 VAL A CA 1
ATOM 3209 C C . VAL A 1 433 ? -8.25 -5.195 2.377 1 98.94 433 VAL A C 1
ATOM 3211 O O . VAL A 1 433 ? -9.031 -5.695 3.191 1 98.94 433 VAL A O 1
ATOM 3214 N N . ALA A 1 434 ? -7.23 -5.898 1.804 1 98.94 434 ALA A N 1
ATOM 3215 C CA . ALA A 1 434 ? -7.012 -7.312 2.111 1 98.94 434 ALA A CA 1
ATOM 3216 C C . ALA A 1 434 ? -6.797 -7.52 3.607 1 98.94 434 ALA A C 1
ATOM 3218 O O . ALA A 1 434 ? -7.344 -8.453 4.195 1 98.94 434 ALA A O 1
ATOM 3219 N N . THR A 1 435 ? -6.008 -6.648 4.223 1 98.94 435 THR A N 1
ATOM 3220 C CA . THR A 1 435 ? -5.734 -6.734 5.652 1 98.94 435 THR A CA 1
ATOM 3221 C C . THR A 1 435 ? -7 -6.477 6.465 1 98.94 435 THR A C 1
ATOM 3223 O O . THR A 1 435 ? -7.266 -7.168 7.449 1 98.94 435 THR A O 1
ATOM 3226 N N . ALA A 1 436 ? -7.77 -5.473 6.055 1 98.94 436 ALA A N 1
ATOM 3227 C CA . ALA A 1 436 ? -9.031 -5.156 6.727 1 98.94 436 ALA A CA 1
ATOM 3228 C C . ALA A 1 436 ? -9.992 -6.336 6.672 1 98.94 436 ALA A C 1
ATOM 3230 O O . ALA A 1 436 ? -10.711 -6.605 7.637 1 98.94 436 ALA A O 1
ATOM 3231 N N . LEU A 1 437 ? -10.047 -7.051 5.527 1 98.94 437 LEU A N 1
ATOM 3232 C CA . LEU A 1 437 ? -10.906 -8.219 5.367 1 98.94 437 LEU A CA 1
ATOM 3233 C C . LEU A 1 437 ? -10.5 -9.328 6.32 1 98.94 437 LEU A C 1
ATOM 3235 O O . LEU A 1 437 ? -11.344 -9.953 6.961 1 98.94 437 LEU A O 1
ATOM 3239 N N . ALA A 1 438 ? -9.172 -9.609 6.359 1 98.75 438 ALA A N 1
ATOM 3240 C CA . ALA A 1 438 ? -8.656 -10.656 7.238 1 98.75 438 ALA A CA 1
ATOM 3241 C C . ALA A 1 438 ? -9.039 -10.391 8.688 1 98.75 438 ALA A C 1
ATOM 3243 O O . ALA A 1 438 ? -9.266 -11.328 9.461 1 98.75 438 ALA A O 1
ATOM 3244 N N . ALA A 1 439 ? -9.148 -9.086 9.047 1 98.69 439 ALA A N 1
ATOM 3245 C CA . ALA A 1 439 ? -9.438 -8.68 10.422 1 98.69 439 ALA A CA 1
ATOM 3246 C C . ALA A 1 439 ? -10.93 -8.445 10.625 1 98.69 439 ALA A C 1
ATOM 3248 O O . ALA A 1 439 ? -11.359 -8.047 11.711 1 98.69 439 ALA A O 1
ATOM 3249 N N . GLU A 1 440 ? -11.773 -8.578 9.602 1 98.62 440 GLU A N 1
ATOM 3250 C CA . GLU A 1 440 ? -13.219 -8.414 9.617 1 98.62 440 GLU A CA 1
ATOM 3251 C C . GLU A 1 440 ? -13.617 -7.016 10.078 1 98.62 440 GLU A C 1
ATOM 3253 O O . GLU A 1 440 ? -14.547 -6.855 10.875 1 98.62 440 GLU A O 1
ATOM 3258 N N . LEU A 1 441 ? -12.844 -6.051 9.656 1 98.88 441 LEU A N 1
ATOM 3259 C CA . LEU A 1 441 ? -13.156 -4.672 10.023 1 98.88 441 LEU A CA 1
ATOM 3260 C C . LEU A 1 441 ? -14.461 -4.219 9.383 1 98.88 441 LEU A C 1
ATOM 3262 O O . LEU A 1 441 ? -14.797 -4.645 8.273 1 98.88 441 LEU A O 1
ATOM 3266 N N . THR A 1 442 ? -15.18 -3.348 10.047 1 98.81 442 THR A N 1
ATOM 3267 C CA . THR A 1 442 ? -16.328 -2.658 9.461 1 98.81 442 THR A CA 1
ATOM 3268 C C . THR A 1 442 ? -15.875 -1.485 8.602 1 98.81 442 THR A C 1
ATOM 3270 O O . THR A 1 442 ? -14.727 -1.043 8.703 1 98.81 442 THR A O 1
ATOM 3273 N N . VAL A 1 443 ? -16.75 -1.019 7.773 1 98.75 443 VAL A N 1
ATOM 3274 C CA . VAL A 1 443 ? -16.484 0.142 6.934 1 98.75 443 VAL A CA 1
ATOM 3275 C C . VAL A 1 443 ? -16.156 1.349 7.812 1 98.75 443 VAL A C 1
ATOM 3277 O O . VAL A 1 443 ? -15.281 2.156 7.469 1 98.75 443 VAL A O 1
ATOM 3280 N N . GLU A 1 444 ? -16.844 1.49 8.906 1 98.25 444 GLU A N 1
ATOM 3281 C CA . GLU A 1 444 ? -16.578 2.572 9.852 1 98.25 444 GLU A CA 1
ATOM 3282 C C . GLU A 1 444 ? -15.156 2.502 10.398 1 98.25 444 GLU A C 1
ATOM 3284 O O . GLU A 1 444 ? -14.484 3.525 10.516 1 98.25 444 GLU A O 1
ATOM 3289 N N . GLU A 1 445 ? -14.727 1.326 10.766 1 98.56 445 GLU A N 1
ATOM 3290 C CA . GLU A 1 445 ? -13.367 1.13 11.273 1 98.56 445 GLU A CA 1
ATOM 3291 C C . GLU A 1 445 ? -12.336 1.409 10.188 1 98.56 445 GLU A C 1
ATOM 3293 O O . GLU A 1 445 ? -11.273 1.973 10.469 1 98.56 445 GLU A O 1
ATOM 3298 N N . VAL A 1 446 ? -12.625 1.003 8.922 1 98.88 446 VAL A N 1
ATOM 3299 C CA . VAL A 1 446 ? -11.719 1.265 7.812 1 98.88 446 VAL A CA 1
ATOM 3300 C C . VAL A 1 446 ? -11.586 2.771 7.598 1 98.88 446 VAL A C 1
ATOM 3302 O O . VAL A 1 446 ? -10.477 3.275 7.379 1 98.88 446 VAL A O 1
ATOM 3305 N N . GLU A 1 447 ? -12.695 3.5 7.625 1 98.62 447 GLU A N 1
ATOM 3306 C CA . GLU A 1 447 ? -12.688 4.949 7.465 1 98.62 447 GLU A CA 1
ATOM 3307 C C . GLU A 1 447 ? -11.758 5.613 8.477 1 98.62 447 GLU A C 1
ATOM 3309 O O . GLU A 1 447 ? -11.156 6.652 8.188 1 98.62 447 GLU A O 1
ATOM 3314 N N . ARG A 1 448 ? -11.531 5.008 9.664 1 97.94 448 ARG A N 1
ATOM 3315 C CA . ARG A 1 448 ? -10.812 5.637 10.758 1 97.94 448 ARG A CA 1
ATOM 3316 C C . ARG A 1 448 ? -9.375 5.125 10.836 1 97.94 448 ARG A C 1
ATOM 3318 O O . ARG A 1 448 ? -8.641 5.445 11.773 1 97.94 448 ARG A O 1
ATOM 3325 N N . LEU A 1 449 ? -8.984 4.246 9.875 1 98.69 449 LEU A N 1
ATOM 3326 C CA . LEU A 1 449 ? -7.609 3.762 9.875 1 98.69 449 LEU A CA 1
ATOM 3327 C C . LEU A 1 449 ? -6.621 4.922 9.82 1 98.69 449 LEU A C 1
ATOM 3329 O O . LEU A 1 449 ? -6.867 5.922 9.133 1 98.69 449 LEU A O 1
ATOM 3333 N N . ASP A 1 450 ? -5.523 4.805 10.539 1 98.62 450 ASP A N 1
ATOM 3334 C CA . ASP A 1 450 ? -4.434 5.777 10.562 1 98.62 450 ASP A CA 1
ATOM 3335 C C . ASP A 1 450 ? -3.406 5.48 9.477 1 98.62 450 ASP A C 1
ATOM 3337 O O . ASP A 1 450 ? -2.289 5.051 9.773 1 98.62 450 ASP A O 1
ATOM 3341 N N . LEU A 1 451 ? -3.789 5.762 8.195 1 98.69 451 LEU A N 1
ATOM 3342 C CA . LEU A 1 451 ? -2.91 5.469 7.07 1 98.69 451 LEU A CA 1
ATOM 3343 C C . LEU A 1 451 ? -1.902 6.594 6.859 1 98.69 451 LEU A C 1
ATOM 3345 O O . LEU A 1 451 ? -2.125 7.723 7.301 1 98.69 451 LEU A O 1
ATOM 3349 N N . GLY A 1 452 ? -0.796 6.254 6.215 1 98.12 452 GLY A N 1
ATOM 3350 C CA . GLY A 1 452 ? 0.293 7.199 6.031 1 98.12 452 GLY A CA 1
ATOM 3351 C C . GLY A 1 452 ? -0.031 8.297 5.035 1 98.12 452 GLY A C 1
ATOM 3352 O O . GLY A 1 452 ? -0.66 8.039 4.004 1 98.12 452 GLY A O 1
ATOM 3353 N N . TYR A 1 453 ? 0.406 9.461 5.41 1 96.81 453 TYR A N 1
ATOM 3354 C CA . TYR A 1 453 ? 0.221 10.609 4.527 1 96.81 453 TYR A CA 1
ATOM 3355 C C . TYR A 1 453 ? 1.518 11.398 4.379 1 96.81 453 TYR A C 1
ATOM 3357 O O . TYR A 1 453 ? 2.152 11.75 5.375 1 96.81 453 TYR A O 1
ATOM 3365 N N . ALA A 1 454 ? 1.924 11.656 3.236 1 97.88 454 ALA A N 1
ATOM 3366 C CA . ALA A 1 454 ? 2.861 12.664 2.742 1 97.88 454 ALA A CA 1
ATOM 3367 C C . ALA A 1 454 ? 2.566 13.023 1.288 1 97.88 454 ALA A C 1
ATOM 3369 O O . ALA A 1 454 ? 2.168 12.164 0.5 1 97.88 454 ALA A O 1
ATOM 3370 N N . PRO A 1 455 ? 2.809 14.242 0.906 1 97.31 455 PRO A N 1
ATOM 3371 C CA . PRO A 1 455 ? 2.408 14.719 -0.419 1 97.31 455 PRO A CA 1
ATOM 3372 C C . PRO A 1 455 ? 2.885 13.805 -1.546 1 97.31 455 PRO A C 1
ATOM 3374 O O . PRO A 1 455 ? 2.131 13.531 -2.482 1 97.31 455 PRO A O 1
ATOM 3377 N N . PRO A 1 456 ? 4.09 13.25 -1.485 1 97.81 456 PRO A N 1
ATOM 3378 C CA . PRO A 1 456 ? 4.562 12.438 -2.611 1 97.81 456 PRO A CA 1
ATOM 3379 C C . PRO A 1 456 ? 3.844 11.094 -2.713 1 97.81 456 PRO A C 1
ATOM 3381 O O . PRO A 1 456 ? 3.926 10.422 -3.746 1 97.81 456 PRO A O 1
ATOM 3384 N N . PHE A 1 457 ? 3.117 10.648 -1.639 1 98 457 PHE A N 1
ATOM 3385 C CA . PHE A 1 457 ? 2.758 9.234 -1.615 1 98 457 PHE A CA 1
ATOM 3386 C C . PHE A 1 457 ? 1.251 9.062 -1.461 1 98 457 PHE A C 1
ATOM 3388 O O . PHE A 1 457 ? 0.693 8.039 -1.868 1 98 457 PHE A O 1
ATOM 3395 N N . SER A 1 458 ? 0.615 9.992 -0.828 1 97.81 458 SER A N 1
ATOM 3396 C CA . SER A 1 458 ? -0.806 9.891 -0.512 1 97.81 458 SER A CA 1
ATOM 3397 C C . SER A 1 458 ? -1.409 11.258 -0.209 1 97.81 458 SER A C 1
ATOM 3399 O O . SER A 1 458 ? -0.728 12.141 0.317 1 97.81 458 SER A O 1
ATOM 3401 N N . PRO A 1 459 ? -2.691 11.438 -0.55 1 97.12 459 PRO A N 1
ATOM 3402 C CA . PRO A 1 459 ? -3.396 12.586 0.02 1 97.12 459 PRO A CA 1
ATOM 3403 C C . PRO A 1 459 ? -3.719 12.406 1.502 1 97.12 459 PRO A C 1
ATOM 3405 O O . PRO A 1 459 ? -3.49 11.328 2.061 1 97.12 459 PRO A O 1
ATOM 3408 N N . VAL A 1 460 ? -4.145 13.445 2.098 1 97.19 460 VAL A N 1
ATOM 3409 C CA . VAL A 1 460 ? -4.465 13.391 3.521 1 97.19 460 VAL A CA 1
ATOM 3410 C C . VAL A 1 460 ? -5.449 12.258 3.789 1 97.19 460 VAL A C 1
ATOM 3412 O O . VAL A 1 460 ? -5.273 11.484 4.734 1 97.19 460 VAL A O 1
ATOM 3415 N N . TRP A 1 461 ? -6.5 12.203 2.961 1 97.69 461 TRP A N 1
ATOM 3416 C CA . TRP A 1 461 ? -7.418 11.07 2.971 1 97.69 461 TRP A CA 1
ATOM 3417 C C . TRP A 1 461 ? -7.105 10.102 1.834 1 97.69 461 TRP A C 1
ATOM 3419 O O . TRP A 1 461 ? -7.441 10.367 0.677 1 97.69 461 TRP A O 1
ATOM 3429 N N . ASP A 1 462 ? -6.48 9.008 2.156 1 98.56 462 ASP A N 1
ATOM 3430 C CA . ASP A 1 462 ? -6.195 7.977 1.159 1 98.56 462 ASP A CA 1
ATOM 3431 C C . ASP A 1 462 ? -7.457 7.598 0.386 1 98.56 462 ASP A C 1
ATOM 3433 O O . ASP A 1 462 ? -8.555 7.598 0.943 1 98.56 462 ASP A O 1
ATOM 3437 N N . PRO A 1 463 ? -7.328 7.215 -0.867 1 98.75 463 PRO A N 1
ATOM 3438 C CA . PRO A 1 463 ? -8.5 6.832 -1.656 1 98.75 463 PRO A CA 1
ATOM 3439 C C . PRO A 1 463 ? -9.336 5.746 -0.983 1 98.75 463 PRO A C 1
ATOM 3441 O O . PRO A 1 463 ? -10.562 5.738 -1.106 1 98.75 463 PRO A O 1
ATOM 3444 N N . VAL A 1 464 ? -8.711 4.828 -0.298 1 98.88 464 VAL A N 1
ATOM 3445 C CA . VAL A 1 464 ? -9.43 3.756 0.381 1 98.88 464 VAL A CA 1
ATOM 3446 C C . VAL A 1 464 ? -10.273 4.336 1.515 1 98.88 464 VAL A C 1
ATOM 3448 O O . VAL A 1 464 ? -11.43 3.939 1.705 1 98.88 464 VAL A O 1
ATOM 3451 N N . LEU A 1 465 ? -9.742 5.277 2.295 1 98.81 465 LEU A N 1
ATOM 3452 C CA . LEU A 1 465 ? -10.484 5.93 3.365 1 98.81 465 LEU A CA 1
ATOM 3453 C C . LEU A 1 465 ? -11.664 6.723 2.803 1 98.81 465 LEU A C 1
ATOM 3455 O O . LEU A 1 465 ? -12.75 6.715 3.377 1 98.81 465 LEU A O 1
ATOM 3459 N N . THR A 1 466 ? -11.359 7.453 1.728 1 98.69 466 THR A N 1
ATOM 3460 C CA . THR A 1 466 ? -12.406 8.227 1.078 1 98.69 466 THR A CA 1
ATOM 3461 C C . THR A 1 466 ? -13.547 7.32 0.62 1 98.69 466 THR A C 1
ATOM 3463 O O . THR A 1 466 ? -14.719 7.648 0.805 1 98.69 466 THR A O 1
ATOM 3466 N N . ALA A 1 467 ? -13.164 6.18 -0 1 98.94 467 ALA A N 1
ATOM 3467 C CA . ALA A 1 467 ? -14.18 5.219 -0.436 1 98.94 467 ALA A CA 1
ATOM 3468 C C . ALA A 1 467 ? -14.984 4.703 0.748 1 98.94 467 ALA A C 1
ATOM 3470 O O . ALA A 1 467 ? -16.203 4.547 0.651 1 98.94 467 ALA A O 1
ATOM 3471 N N . ALA A 1 468 ? -14.328 4.398 1.819 1 98.88 468 ALA A N 1
ATOM 3472 C CA . ALA A 1 468 ? -15.016 3.92 3.018 1 98.88 468 ALA A CA 1
ATOM 3473 C C . ALA A 1 468 ? -15.992 4.969 3.547 1 98.88 468 ALA A C 1
ATOM 3475 O O . ALA A 1 468 ? -17.109 4.637 3.947 1 98.88 468 ALA A O 1
ATOM 3476 N N . LYS A 1 469 ? -15.547 6.203 3.566 1 98.12 469 LYS A N 1
ATOM 3477 C CA . LYS A 1 469 ? -16.391 7.309 4.02 1 98.12 469 LYS A CA 1
ATOM 3478 C C . LYS A 1 469 ? -17.672 7.402 3.193 1 98.12 469 LYS A C 1
ATOM 3480 O O . LYS A 1 469 ? -18.766 7.508 3.744 1 98.12 469 LYS A O 1
ATOM 3485 N N . VAL A 1 470 ? -17.531 7.367 1.885 1 98.5 470 VAL A N 1
ATOM 3486 C CA . VAL A 1 470 ? -18.672 7.484 0.985 1 98.5 470 VAL A CA 1
ATOM 3487 C C . VAL A 1 470 ? -19.578 6.27 1.142 1 98.5 470 VAL A C 1
ATOM 3489 O O . VAL A 1 470 ? -20.812 6.406 1.203 1 98.5 470 VAL A O 1
ATOM 3492 N N . LEU A 1 471 ? -19 5.102 1.207 1 98.75 471 LEU A N 1
ATOM 3493 C CA . LEU A 1 471 ? -19.766 3.875 1.375 1 98.75 471 LEU A CA 1
ATOM 3494 C C . LEU A 1 471 ? -20.547 3.902 2.682 1 98.75 471 LEU A C 1
ATOM 3496 O O . LEU A 1 471 ? -21.719 3.514 2.713 1 98.75 471 LEU A O 1
ATOM 3500 N N . ARG A 1 472 ? -19.953 4.312 3.768 1 97.62 472 ARG A N 1
ATOM 3501 C CA . ARG A 1 472 ? -20.625 4.418 5.055 1 97.62 472 ARG A CA 1
ATOM 3502 C C . ARG A 1 472 ? -21.859 5.312 4.957 1 97.62 472 ARG A C 1
ATOM 3504 O O . ARG A 1 472 ? -22.906 5 5.523 1 97.62 472 ARG A O 1
ATOM 3511 N N . GLY A 1 473 ? -21.719 6.434 4.203 1 95.44 473 GLY A N 1
ATOM 3512 C CA . GLY A 1 473 ? -22.828 7.352 4.02 1 95.44 473 GLY A CA 1
ATOM 3513 C C . GLY A 1 473 ? -24.016 6.719 3.305 1 95.44 473 GLY A C 1
ATOM 3514 O O . GLY A 1 473 ? -25.156 7.148 3.48 1 95.44 473 GLY A O 1
ATOM 3515 N N . SER A 1 474 ? -23.703 5.727 2.537 1 94.88 474 SER A N 1
ATOM 3516 C CA . SER A 1 474 ? -24.75 5.086 1.736 1 94.88 474 SER A CA 1
ATOM 3517 C C . SER A 1 474 ? -25.406 3.936 2.496 1 94.88 474 SER A C 1
ATOM 3519 O O . SER A 1 474 ? -26.344 3.318 2.004 1 94.88 474 SER A O 1
ATOM 3521 N N . MET A 1 475 ? -24.859 3.576 3.588 1 94.69 475 MET A N 1
ATOM 3522 C CA . MET A 1 475 ? -25.391 2.484 4.402 1 94.69 475 MET A CA 1
ATOM 3523 C C . MET A 1 475 ? -26.406 3.006 5.414 1 94.69 475 MET A C 1
ATOM 3525 O O . MET A 1 475 ? -27.281 2.268 5.852 1 94.69 475 MET A O 1
ATOM 3529 N N . MET B 1 1 ? -34.969 33.25 20.047 1 38.75 1 MET B N 1
ATOM 3530 C CA . MET B 1 1 ? -33.625 33.656 20.516 1 38.75 1 MET B CA 1
ATOM 3531 C C . MET B 1 1 ? -32.531 32.812 19.859 1 38.75 1 MET B C 1
ATOM 3533 O O . MET B 1 1 ? -32.562 31.594 19.953 1 38.75 1 MET B O 1
ATOM 3537 N N . SER B 1 2 ? -31.844 33.219 18.812 1 53 2 SER B N 1
ATOM 3538 C CA . SER B 1 2 ? -31.031 32.438 17.875 1 53 2 SER B CA 1
ATOM 3539 C C . SER B 1 2 ? -29.859 31.766 18.578 1 53 2 SER B C 1
ATOM 3541 O O . SER B 1 2 ? -29.281 32.344 19.5 1 53 2 SER B O 1
ATOM 3543 N N . ALA B 1 3 ? -29.766 30.375 18.672 1 79.31 3 ALA B N 1
ATOM 3544 C CA . ALA B 1 3 ? -28.766 29.594 19.406 1 79.31 3 ALA B CA 1
ATOM 3545 C C . ALA B 1 3 ? -27.359 30.125 19.125 1 79.31 3 ALA B C 1
ATOM 3547 O O . ALA B 1 3 ? -27.078 30.609 18.031 1 79.31 3 ALA B O 1
ATOM 3548 N N . GLU B 1 4 ? -26.578 30.516 20.266 1 92.44 4 GLU B N 1
ATOM 3549 C CA . GLU B 1 4 ? -25.172 30.891 20.125 1 92.44 4 GLU B CA 1
ATOM 3550 C C . GLU B 1 4 ? -24.453 29.984 19.125 1 92.44 4 GLU B C 1
ATOM 3552 O O . GLU B 1 4 ? -24.828 28.812 18.969 1 92.44 4 GLU B O 1
ATOM 3557 N N . PRO B 1 5 ? -23.594 30.547 18.422 1 98.31 5 PRO B N 1
ATOM 3558 C CA . PRO B 1 5 ? -22.938 29.797 17.359 1 98.31 5 PRO B CA 1
ATOM 3559 C C . PRO B 1 5 ? -21.938 28.766 17.891 1 98.31 5 PRO B C 1
ATOM 3561 O O . PRO B 1 5 ? -21.547 28.844 19.062 1 98.31 5 PRO B O 1
ATOM 3564 N N . PHE B 1 6 ? -21.625 27.75 17.078 1 98.69 6 PHE B N 1
ATOM 3565 C CA . PHE B 1 6 ? -20.422 26.953 17.219 1 98.69 6 PHE B CA 1
ATOM 3566 C C . PHE B 1 6 ? -19.188 27.766 16.859 1 98.69 6 PHE B C 1
ATOM 3568 O O . PHE B 1 6 ? -19.062 28.266 15.742 1 98.69 6 PHE B O 1
ATOM 3575 N N . VAL B 1 7 ? -18.281 28.016 17.812 1 98.94 7 VAL B N 1
ATOM 3576 C CA . VAL B 1 7 ? -17.094 28.828 17.578 1 98.94 7 VAL B CA 1
ATOM 3577 C C . VAL B 1 7 ? -15.867 27.922 17.469 1 98.94 7 VAL B C 1
ATOM 3579 O O . VAL B 1 7 ? -15.664 27.031 18.312 1 98.94 7 VAL B O 1
ATOM 3582 N N . VAL B 1 8 ? -15.109 28.094 16.406 1 98.94 8 VAL B N 1
ATOM 3583 C CA . VAL B 1 8 ? -13.883 27.344 16.141 1 98.94 8 VAL B CA 1
ATOM 3584 C C . VAL B 1 8 ? -12.688 28.297 16.188 1 98.94 8 VAL B C 1
ATOM 3586 O O . VAL B 1 8 ? -12.672 29.328 15.508 1 98.94 8 VAL B O 1
ATOM 3589 N N . VAL B 1 9 ? -11.703 27.984 17.016 1 98.94 9 VAL B N 1
ATOM 3590 C CA . VAL B 1 9 ? -10.477 28.766 17.094 1 98.94 9 VAL B CA 1
ATOM 3591 C C . VAL B 1 9 ? -9.367 28.062 16.328 1 98.94 9 VAL B C 1
ATOM 3593 O O . VAL B 1 9 ? -8.828 27.047 16.781 1 98.94 9 VAL B O 1
ATOM 3596 N N . GLY B 1 10 ? -8.945 28.641 15.242 1 98.62 10 GLY B N 1
ATOM 3597 C CA . GLY B 1 10 ? -7.996 28.031 14.32 1 98.62 10 GLY B CA 1
ATOM 3598 C C . GLY B 1 10 ? -8.633 27.594 13.016 1 98.62 10 GLY B C 1
ATOM 3599 O O . GLY B 1 10 ? -9.586 26.812 13.016 1 98.62 10 GLY B O 1
ATOM 3600 N N . GLY B 1 11 ? -8.141 28.078 11.93 1 98.12 11 GLY B N 1
ATOM 3601 C CA . GLY B 1 11 ? -8.773 27.844 10.641 1 98.12 11 GLY B CA 1
ATOM 3602 C C . GLY B 1 11 ? -7.941 26.984 9.719 1 98.12 11 GLY B C 1
ATOM 3603 O O . GLY B 1 11 ? -7.871 27.25 8.516 1 98.12 11 GLY B O 1
ATOM 3604 N N . ASP B 1 12 ? -7.254 25.938 10.25 1 97.56 12 ASP B N 1
ATOM 3605 C CA . ASP B 1 12 ? -6.531 25 9.398 1 97.56 12 ASP B CA 1
ATOM 3606 C C . ASP B 1 12 ? -7.207 23.625 9.398 1 97.56 12 ASP B C 1
ATOM 3608 O O . ASP B 1 12 ? -8.43 23.531 9.281 1 97.56 12 ASP B O 1
ATOM 3612 N N . ALA B 1 13 ? -6.496 22.5 9.484 1 97.38 13 ALA B N 1
ATOM 3613 C CA . ALA B 1 13 ? -6.977 21.156 9.18 1 97.38 13 ALA B CA 1
ATOM 3614 C C . ALA B 1 13 ? -8.141 20.781 10.078 1 97.38 13 ALA B C 1
ATOM 3616 O O . ALA B 1 13 ? -9.242 20.484 9.602 1 97.38 13 ALA B O 1
ATOM 3617 N N . ALA B 1 14 ? -7.953 20.797 11.406 1 98.56 14 ALA B N 1
ATOM 3618 C CA . ALA B 1 14 ? -8.984 20.359 12.336 1 98.56 14 ALA B CA 1
ATOM 3619 C C . ALA B 1 14 ? -10.172 2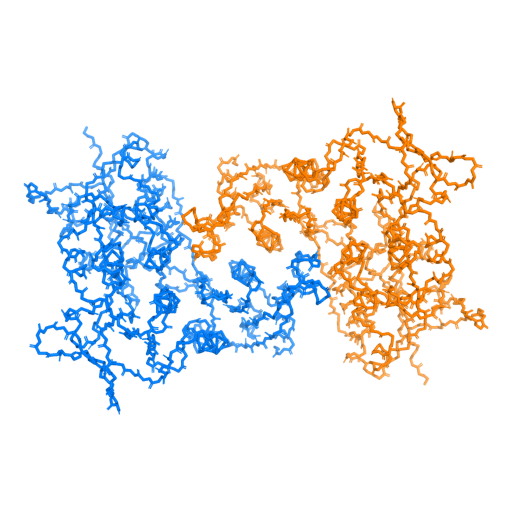1.312 12.352 1 98.56 14 ALA B C 1
ATOM 3621 O O . ALA B 1 14 ? -11.32 20.891 12.258 1 98.56 14 ALA B O 1
ATOM 3622 N N . GLY B 1 15 ? -9.867 22.609 12.414 1 98.69 15 GLY B N 1
ATOM 3623 C CA . GLY B 1 15 ? -10.906 23.625 12.562 1 98.69 15 GLY B CA 1
ATOM 3624 C C . GLY B 1 15 ? -11.859 23.672 11.383 1 98.69 15 GLY B C 1
ATOM 3625 O O . GLY B 1 15 ? -13.078 23.625 11.555 1 98.69 15 GLY B O 1
ATOM 3626 N N . LEU B 1 16 ? -11.32 23.75 10.227 1 98.44 16 LEU B N 1
ATOM 3627 C CA . LEU B 1 16 ? -12.188 23.922 9.062 1 98.44 16 LEU B CA 1
ATOM 3628 C C . LEU B 1 16 ? -12.867 22.594 8.711 1 98.44 16 LEU B C 1
ATOM 3630 O O . LEU B 1 16 ? -13.969 22.594 8.148 1 98.44 16 LEU B O 1
ATOM 3634 N N . SER B 1 17 ? -12.219 21.453 9.031 1 98.31 17 SER B N 1
ATOM 3635 C CA . SER B 1 17 ? -12.906 20.172 8.891 1 98.31 17 SER B CA 1
ATOM 3636 C C . SER B 1 17 ? -14.125 20.094 9.805 1 98.31 17 SER B C 1
ATOM 3638 O O . SER B 1 17 ? -15.188 19.625 9.391 1 98.31 17 SER B O 1
ATOM 3640 N N . ALA B 1 18 ? -13.961 20.578 11.023 1 98.81 18 ALA B N 1
ATOM 3641 C CA . ALA B 1 18 ? -15.062 20.578 11.984 1 98.81 18 ALA B CA 1
ATOM 3642 C C . ALA B 1 18 ? -16.203 21.484 11.508 1 98.81 18 ALA B C 1
ATOM 3644 O O . ALA B 1 18 ? -17.359 21.078 11.516 1 98.81 18 ALA B O 1
ATOM 3645 N N . ALA B 1 19 ? -15.82 22.703 11.117 1 98.69 19 ALA B N 1
ATOM 3646 C CA . ALA B 1 19 ? -16.812 23.656 10.664 1 98.69 19 ALA B CA 1
ATOM 3647 C C . ALA B 1 19 ? -17.594 23.125 9.461 1 98.69 19 ALA B C 1
ATOM 3649 O O . ALA B 1 19 ? -18.812 23.234 9.406 1 98.69 19 ALA B O 1
ATOM 3650 N N . SER B 1 20 ? -16.875 22.578 8.516 1 98.19 20 SER B N 1
ATOM 3651 C CA . SER B 1 20 ? -17.484 22.047 7.301 1 98.19 20 SER B CA 1
ATOM 3652 C C . SER B 1 20 ? -18.453 20.906 7.613 1 98.19 20 SER B C 1
ATOM 3654 O O . SER B 1 20 ? -19.578 20.891 7.105 1 98.19 20 SER B O 1
ATOM 3656 N N . LYS B 1 21 ? -18.031 19.969 8.422 1 97.94 21 LYS B N 1
ATOM 3657 C CA . LYS B 1 21 ? -18.875 18.828 8.75 1 97.94 21 LYS B CA 1
ATOM 3658 C C . LYS B 1 21 ? -20.094 19.25 9.57 1 97.94 21 LYS B C 1
ATOM 3660 O O . LYS B 1 21 ? -21.188 18.734 9.383 1 97.94 21 LYS B O 1
ATOM 3665 N N . PHE B 1 22 ? -19.906 20.156 10.5 1 98.44 22 PHE B N 1
ATOM 3666 C CA . PHE B 1 22 ? -20.984 20.703 11.328 1 98.44 22 PHE B CA 1
ATOM 3667 C C . PHE B 1 22 ? -22.109 21.25 10.461 1 98.44 22 PHE B C 1
ATOM 3669 O O . PHE B 1 22 ? -23.266 20.906 10.648 1 98.44 22 PHE B O 1
ATOM 3676 N N . LEU B 1 23 ? -21.75 22.062 9.477 1 98 23 LEU B N 1
ATOM 3677 C CA . LEU B 1 23 ? -22.75 22.719 8.633 1 98 23 LEU B CA 1
ATOM 3678 C C . LEU B 1 23 ? -23.453 21.734 7.723 1 98 23 LEU B C 1
ATOM 3680 O O . LEU B 1 23 ? -24.609 21.938 7.344 1 98 23 LEU B O 1
ATOM 3684 N N . ARG B 1 24 ? -22.75 20.688 7.34 1 96.44 24 ARG B N 1
ATOM 3685 C CA . ARG B 1 24 ? -23.375 19.656 6.52 1 96.44 24 ARG B CA 1
ATOM 3686 C C . ARG B 1 24 ? -24.5 18.969 7.277 1 96.44 24 ARG B C 1
ATOM 3688 O O . ARG B 1 24 ? -25.5 18.578 6.68 1 96.44 24 ARG B O 1
ATOM 3695 N N . ILE B 1 25 ? -24.312 18.844 8.594 1 97.06 25 ILE B N 1
ATOM 3696 C CA . ILE B 1 25 ? -25.297 18.141 9.414 1 97.06 25 ILE B CA 1
ATOM 3697 C C . ILE B 1 25 ? -26.344 19.109 9.945 1 97.06 25 ILE B C 1
ATOM 3699 O O . ILE B 1 25 ? -27.531 18.797 9.992 1 97.06 25 ILE B O 1
ATOM 3703 N N . ALA B 1 26 ? -25.828 20.297 10.32 1 97.06 26 ALA B N 1
ATOM 3704 C CA . ALA B 1 26 ? -26.703 21.328 10.891 1 97.06 26 ALA B CA 1
ATOM 3705 C C . ALA B 1 26 ? -26.625 22.625 10.086 1 97.06 26 ALA B C 1
ATOM 3707 O O . ALA B 1 26 ? -26.172 23.641 10.594 1 97.06 26 ALA B O 1
ATOM 3708 N N . PRO B 1 27 ? -27.234 22.641 8.898 1 95.44 27 PRO B N 1
ATOM 3709 C CA . PRO B 1 27 ? -27.078 23.797 8 1 95.44 27 PRO B CA 1
ATOM 3710 C C . PRO B 1 27 ? -27.766 25.047 8.523 1 95.44 27 PRO B C 1
ATOM 3712 O O . PRO B 1 27 ? -27.453 26.156 8.086 1 95.44 27 PRO B O 1
ATOM 3715 N N . ASP B 1 28 ? -28.656 24.891 9.461 1 95.19 28 ASP B N 1
ATOM 3716 C CA . ASP B 1 28 ? -29.422 26.047 9.953 1 95.19 28 ASP B CA 1
ATOM 3717 C C . ASP B 1 28 ? -28.734 26.672 11.164 1 95.19 28 ASP B C 1
ATOM 3719 O O . ASP B 1 28 ? -29.188 27.703 11.664 1 95.19 28 ASP B O 1
ATOM 3723 N N . ARG B 1 29 ? -27.656 26.062 11.609 1 96.75 29 ARG B N 1
ATOM 3724 C CA . ARG B 1 29 ? -26.906 26.609 12.734 1 96.75 29 ARG B CA 1
ATOM 3725 C C . ARG B 1 29 ? -25.703 27.406 12.258 1 96.75 29 ARG B C 1
ATOM 3727 O O . ARG B 1 29 ? -25.281 27.281 11.109 1 96.75 29 ARG B O 1
ATOM 3734 N N . GLU B 1 30 ? -25.25 28.203 13.172 1 97.31 30 GLU B N 1
ATOM 3735 C CA . GLU B 1 30 ? -24.172 29.109 12.797 1 97.31 30 GLU B CA 1
ATOM 3736 C C . GLU B 1 30 ? -22.828 28.609 13.312 1 97.31 30 GLU B C 1
ATOM 3738 O O . GLU B 1 30 ? -22.734 28.109 14.438 1 97.31 30 GLU B O 1
ATOM 3743 N N . VAL B 1 31 ? -21.828 28.75 12.477 1 98.44 31 VAL B N 1
ATOM 3744 C CA . VAL B 1 31 ? -20.469 28.453 12.883 1 98.44 31 VAL B CA 1
ATOM 3745 C C . VAL B 1 31 ? -19.547 29.609 12.516 1 98.44 31 VAL B C 1
ATOM 3747 O O . VAL B 1 31 ? -19.641 30.156 11.414 1 98.44 31 VAL B O 1
ATOM 3750 N N . ILE B 1 32 ? -18.734 30.047 13.461 1 98.75 32 ILE B N 1
ATOM 3751 C CA . ILE B 1 32 ? -17.734 31.109 13.258 1 98.75 32 ILE B CA 1
ATOM 3752 C C . ILE B 1 32 ? -16.328 30.531 13.453 1 98.75 32 ILE B C 1
ATOM 3754 O O . ILE B 1 32 ? -16.047 29.875 14.461 1 98.75 32 ILE B O 1
ATOM 3758 N N . VAL B 1 33 ? -15.5 30.703 12.461 1 98.88 33 VAL B N 1
ATOM 3759 C CA . VAL B 1 33 ? -14.102 30.281 12.562 1 98.88 33 VAL B CA 1
ATOM 3760 C C . VAL B 1 33 ? -13.203 31.516 12.68 1 98.88 33 VAL B C 1
ATOM 3762 O O . VAL B 1 33 ? -13.219 32.375 11.812 1 98.88 33 VAL B O 1
ATOM 3765 N N . PHE B 1 34 ? -12.461 31.609 13.758 1 98.88 34 PHE B N 1
ATOM 3766 C CA . PHE B 1 34 ? -11.469 32.656 13.922 1 98.88 34 PHE B CA 1
ATOM 3767 C C . PHE B 1 34 ? -10.07 32.125 13.578 1 98.88 34 PHE B C 1
ATOM 3769 O O . PHE B 1 34 ? -9.641 31.109 14.102 1 98.88 34 PHE B O 1
ATOM 3776 N N . GLU B 1 35 ? -9.414 32.75 12.703 1 98.5 35 GLU B N 1
ATOM 3777 C CA . GLU B 1 35 ? -8.023 32.5 12.352 1 98.5 35 GLU B CA 1
ATOM 3778 C C . GLU B 1 35 ? -7.148 33.719 12.555 1 98.5 35 GLU B C 1
ATOM 3780 O O . GLU B 1 35 ? -7.457 34.812 12.047 1 98.5 35 GLU B O 1
ATOM 3785 N N . LYS B 1 36 ? -6.109 33.594 13.32 1 97.5 36 LYS B N 1
ATOM 3786 C CA . LYS B 1 36 ? -5.262 34.75 13.633 1 97.5 36 LYS B CA 1
ATOM 3787 C C . LYS B 1 36 ? -4.508 35.219 12.406 1 97.5 36 LYS B C 1
ATOM 3789 O O . LYS B 1 36 ? -4.258 36.406 12.25 1 97.5 36 LYS B O 1
ATOM 3794 N N . GLY B 1 37 ? -4.121 34.312 11.555 1 95.62 37 GLY B N 1
ATOM 3795 C CA . GLY B 1 37 ? -3.338 34.656 10.375 1 95.62 37 GLY B CA 1
ATOM 3796 C C . GLY B 1 37 ? -4.184 34.875 9.141 1 95.62 37 GLY B C 1
ATOM 3797 O O . GLY B 1 37 ? -5.414 34.938 9.227 1 95.62 37 GLY B O 1
ATOM 3798 N N . ARG B 1 38 ? -3.479 35.031 7.984 1 95.94 38 ARG B N 1
ATOM 3799 C CA . ARG B 1 38 ? -4.129 35.25 6.699 1 95.94 38 ARG B CA 1
ATOM 3800 C C . ARG B 1 38 ? -4.422 33.938 5.988 1 95.94 38 ARG B C 1
ATOM 3802 O O . ARG B 1 38 ? -5.398 33.844 5.238 1 95.94 38 ARG B O 1
ATOM 3809 N N . TRP B 1 39 ? -3.549 32.969 6.188 1 96.75 39 TRP B N 1
ATOM 3810 C CA . TRP B 1 39 ? -3.672 31.656 5.52 1 96.75 39 TRP B CA 1
ATOM 3811 C C . TRP B 1 39 ? -4.652 30.766 6.262 1 96.75 39 TRP B C 1
ATOM 3813 O O . TRP B 1 39 ? -4.691 30.75 7.492 1 96.75 39 TRP B O 1
ATOM 3823 N N . VAL B 1 40 ? -5.441 30 5.484 1 96.88 40 VAL B N 1
ATOM 3824 C CA . VAL B 1 40 ? -6.316 29 6.078 1 96.88 40 VAL B CA 1
ATOM 3825 C C . VAL B 1 40 ? -6.207 27.688 5.289 1 96.88 40 VAL B C 1
ATOM 3827 O O . VAL B 1 40 ? -5.836 27.703 4.113 1 96.88 40 VAL B O 1
ATOM 3830 N N . SER B 1 41 ? -6.488 26.609 5.973 1 96.44 41 SER B N 1
ATOM 3831 C CA . SER B 1 41 ? -6.672 25.297 5.348 1 96.44 41 SER B CA 1
ATOM 3832 C C . SER B 1 41 ? -5.527 24.984 4.391 1 96.44 41 SER B C 1
ATOM 3834 O O . SER B 1 41 ? -5.758 24.672 3.219 1 96.44 41 SER B O 1
ATOM 3836 N N . TYR B 1 42 ? -4.312 25.125 4.895 1 96.06 42 TYR B N 1
ATOM 3837 C CA . TYR B 1 42 ? -3.16 24.875 4.039 1 96.06 42 TYR B CA 1
ATOM 3838 C C . TYR B 1 42 ? -2.373 23.656 4.539 1 96.06 42 TYR B C 1
ATOM 3840 O O . TYR B 1 42 ? -2.475 23.281 5.707 1 96.06 42 TYR B O 1
ATOM 3848 N N . ALA B 1 43 ? -1.586 23.078 3.67 1 95.38 43 ALA B N 1
ATOM 3849 C CA . ALA B 1 43 ? -0.801 21.875 3.951 1 95.38 43 ALA B CA 1
ATOM 3850 C C . ALA B 1 43 ? 0.609 22.234 4.406 1 95.38 43 ALA B C 1
ATOM 3852 O O . ALA B 1 43 ? 1.459 22.609 3.592 1 95.38 43 ALA B O 1
ATOM 3853 N N . HIS B 1 44 ? 0.866 22 5.676 1 94.81 44 HIS B N 1
ATOM 3854 C CA . HIS B 1 44 ? 2.221 22.172 6.188 1 94.81 44 HIS B CA 1
ATOM 3855 C C . HIS B 1 44 ? 3.203 21.25 5.48 1 94.81 44 HIS B C 1
ATOM 3857 O O . HIS B 1 44 ? 4.332 21.641 5.184 1 94.81 44 HIS B O 1
ATOM 3863 N N . CYS B 1 45 ? 2.779 20.109 5.168 1 96.38 45 CYS B N 1
ATOM 3864 C CA . CYS B 1 45 ? 3.65 19.062 4.645 1 96.38 45 CYS B CA 1
ATOM 3865 C C . CYS B 1 45 ? 4.074 19.359 3.215 1 96.38 45 CYS B C 1
ATOM 3867 O O . CYS B 1 45 ? 5.027 18.766 2.705 1 96.38 45 CYS B O 1
ATOM 3869 N N . GLY B 1 46 ? 3.408 20.281 2.576 1 97.5 46 GLY B N 1
ATOM 3870 C CA . GLY B 1 46 ? 3.758 20.656 1.217 1 97.5 46 GLY B CA 1
ATOM 3871 C C . GLY B 1 46 ? 4.844 21.719 1.151 1 97.5 46 GLY B C 1
ATOM 3872 O O . GLY B 1 46 ? 5.43 21.938 0.091 1 97.5 46 GLY B O 1
ATOM 3873 N N . THR B 1 47 ? 5.195 22.344 2.24 1 98.19 47 THR B N 1
ATOM 3874 C CA . THR B 1 47 ? 6.051 23.531 2.264 1 98.19 47 THR B CA 1
ATOM 3875 C C . THR B 1 47 ? 7.465 23.188 1.809 1 98.19 47 THR B C 1
ATOM 3877 O O . THR B 1 47 ? 8.094 23.953 1.076 1 98.19 47 THR B O 1
ATOM 3880 N N . PRO B 1 48 ? 8.016 21.969 2.209 1 98.31 48 PRO B N 1
ATOM 3881 C CA . PRO B 1 48 ? 9.344 21.641 1.679 1 98.31 48 PRO B CA 1
ATOM 3882 C C . PRO B 1 48 ? 9.367 21.562 0.155 1 98.31 48 PRO B C 1
ATOM 3884 O O . PRO B 1 48 ? 10.352 21.953 -0.478 1 98.31 48 PRO B O 1
ATOM 3887 N N . TYR B 1 49 ? 8.297 21.125 -0.386 1 98.19 49 TYR B N 1
ATOM 3888 C CA . TYR B 1 49 ? 8.242 20.922 -1.83 1 98.19 49 TYR B CA 1
ATOM 3889 C C . TYR B 1 49 ? 7.996 22.234 -2.557 1 98.19 49 TYR B C 1
ATOM 3891 O O . TYR B 1 49 ? 8.391 22.391 -3.713 1 98.19 49 TYR B O 1
ATOM 3899 N N . PHE B 1 50 ? 7.352 23.172 -1.888 1 98.19 50 PHE B N 1
ATOM 3900 C CA . PHE B 1 50 ? 7.309 24.531 -2.4 1 98.19 50 PHE B CA 1
ATOM 3901 C C . PHE B 1 50 ? 8.695 25.156 -2.398 1 98.19 50 PHE B C 1
ATOM 3903 O O . PHE B 1 50 ? 9.125 25.75 -3.396 1 98.19 50 PHE B O 1
ATOM 3910 N N . VAL B 1 51 ? 9.375 25.016 -1.248 1 98.31 51 VAL B N 1
ATOM 3911 C CA . VAL B 1 51 ? 10.719 25.578 -1.143 1 98.31 51 VAL B CA 1
ATOM 3912 C C . VAL B 1 51 ? 11.609 24.969 -2.232 1 98.31 51 VAL B C 1
ATOM 3914 O O . VAL B 1 51 ? 12.398 25.688 -2.855 1 98.31 51 VAL B O 1
ATOM 3917 N N . LYS B 1 52 ? 11.445 23.719 -2.51 1 97.88 52 LYS B N 1
ATOM 3918 C CA . LYS B 1 52 ? 12.242 23 -3.498 1 97.88 52 LYS B CA 1
ATOM 3919 C C . LYS B 1 52 ? 11.953 23.5 -4.91 1 97.88 52 LYS B C 1
ATOM 3921 O O . LYS B 1 52 ? 12.797 23.391 -5.801 1 97.88 52 LYS B O 1
ATOM 3926 N N . GLY B 1 53 ? 10.758 23.984 -5.121 1 96.44 53 GLY B N 1
ATOM 3927 C CA . GLY B 1 53 ? 10.352 24.438 -6.441 1 96.44 53 GLY B CA 1
ATOM 3928 C C . GLY B 1 53 ? 9.469 23.438 -7.168 1 96.44 53 GLY B C 1
ATOM 3929 O O . GLY B 1 53 ? 9.102 23.656 -8.328 1 96.44 53 GLY B O 1
ATOM 3930 N N . GLU B 1 54 ? 9.078 22.422 -6.477 1 96.31 54 GLU B N 1
ATOM 3931 C CA . GLU B 1 54 ? 8.227 21.406 -7.082 1 96.31 54 GLU B CA 1
ATOM 3932 C C . GLU B 1 54 ? 6.758 21.812 -7.059 1 96.31 54 GLU B C 1
ATOM 3934 O O . GLU B 1 54 ? 5.973 21.391 -7.902 1 96.31 54 GLU B O 1
ATOM 3939 N N . VAL B 1 55 ? 6.352 22.531 -6.043 1 96.19 55 VAL B N 1
ATOM 3940 C CA . VAL B 1 55 ? 5.059 23.203 -5.969 1 96.19 55 VAL B CA 1
ATOM 3941 C C . VAL B 1 55 ? 5.211 24.656 -6.398 1 96.19 55 VAL B C 1
ATOM 3943 O O . VAL B 1 55 ? 6.023 25.391 -5.832 1 96.19 55 VAL B O 1
ATOM 3946 N N . GLU B 1 56 ? 4.492 25.109 -7.301 1 94.44 56 GLU B N 1
ATOM 3947 C CA . GLU B 1 56 ? 4.754 26.359 -7.984 1 94.44 56 GLU B CA 1
ATOM 3948 C C . GLU B 1 56 ? 4.27 27.547 -7.156 1 94.44 56 GLU B C 1
ATOM 3950 O O . GLU B 1 56 ? 5 28.531 -6.977 1 94.44 56 GLU B O 1
ATOM 3955 N N . GLN B 1 57 ? 3.035 27.453 -6.68 1 96.88 57 GLN B N 1
ATOM 3956 C CA . GLN B 1 57 ? 2.424 28.578 -5.984 1 96.88 57 GLN B CA 1
ATOM 3957 C C . GLN B 1 57 ? 2.029 28.203 -4.559 1 96.88 57 GLN B C 1
ATOM 3959 O O . GLN B 1 57 ? 1.581 27.078 -4.312 1 96.88 57 GLN B O 1
ATOM 3964 N N . LEU B 1 58 ? 2.201 29.156 -3.684 1 97.88 58 LEU B N 1
ATOM 3965 C CA . LEU B 1 58 ? 1.776 28.938 -2.305 1 97.88 58 LEU B CA 1
ATOM 3966 C C . LEU B 1 58 ? 0.305 28.547 -2.246 1 97.88 58 LEU B C 1
ATOM 3968 O O . LEU B 1 58 ? -0.082 27.688 -1.436 1 97.88 58 LEU B O 1
ATOM 3972 N N . THR B 1 59 ? -0.498 29.094 -3.104 1 97.12 59 THR B N 1
ATOM 3973 C CA . THR B 1 59 ? -1.935 28.859 -3.072 1 97.12 59 THR B CA 1
ATOM 3974 C C . THR B 1 59 ? -2.244 27.422 -3.498 1 97.12 59 THR B C 1
ATOM 3976 O O . THR B 1 59 ? -3.354 26.922 -3.275 1 97.12 59 THR B O 1
ATOM 3979 N N . ASP B 1 60 ? -1.261 26.734 -4.191 1 96.69 60 ASP B N 1
ATOM 3980 C CA . ASP B 1 60 ? -1.445 25.328 -4.531 1 96.69 60 ASP B CA 1
ATOM 3981 C C . ASP B 1 60 ? -1.54 24.469 -3.277 1 96.69 60 ASP B C 1
ATOM 3983 O O . ASP B 1 60 ? -2.057 23.344 -3.324 1 96.69 60 ASP B O 1
ATOM 3987 N N . LEU B 1 61 ? -1.06 25 -2.162 1 97.56 61 LEU B N 1
ATOM 3988 C CA . LEU B 1 61 ? -1.011 24.234 -0.915 1 97.56 61 LEU B CA 1
ATOM 3989 C C . LEU B 1 61 ? -2.312 24.391 -0.135 1 97.56 61 LEU B C 1
ATOM 3991 O O . LEU B 1 61 ? -2.477 23.797 0.93 1 97.56 61 LEU B O 1
ATOM 3995 N N . LEU B 1 62 ? -3.26 25.203 -0.648 1 96.31 62 LEU B N 1
ATOM 3996 C CA . LEU B 1 62 ? -4.551 25.375 0.01 1 96.31 62 LEU B CA 1
ATOM 3997 C C . LEU B 1 62 ? -5.484 24.219 -0.318 1 96.31 62 LEU B C 1
ATOM 3999 O O . LEU B 1 62 ? -5.566 23.781 -1.472 1 96.31 62 LEU B O 1
ATOM 4003 N N . SER B 1 63 ? -6.09 23.672 0.674 1 93.81 63 SER B N 1
ATOM 4004 C CA . SER B 1 63 ? -7.137 22.672 0.451 1 93.81 63 SER B CA 1
ATOM 4005 C C . SER B 1 63 ? -8.5 23.344 0.281 1 93.81 63 SER B C 1
ATOM 4007 O O . SER B 1 63 ? -9.383 22.781 -0.375 1 93.81 63 SER B O 1
ATOM 4009 N N . LEU B 1 64 ? -8.719 24.375 0.923 1 92.81 64 LEU B N 1
ATOM 4010 C CA . LEU B 1 64 ? -9.93 25.188 0.9 1 92.81 64 LEU B CA 1
ATOM 4011 C C . LEU B 1 64 ? -9.586 26.672 0.915 1 92.81 64 LEU B C 1
ATOM 4013 O O . LEU B 1 64 ? -8.953 27.172 1.855 1 92.81 64 LEU B O 1
ATOM 4017 N N . SER B 1 65 ? -10.031 27.375 -0.126 1 93.31 65 SER B N 1
ATOM 4018 C CA . SER B 1 65 ? -9.797 28.812 -0.141 1 93.31 65 SER B CA 1
ATOM 4019 C C . SER B 1 65 ? -10.766 29.547 0.787 1 93.31 65 SER B C 1
ATOM 4021 O O . SER B 1 65 ? -11.812 29 1.151 1 93.31 65 SER B O 1
ATOM 4023 N N . PRO B 1 66 ? -10.336 30.719 1.173 1 93.38 66 PRO B N 1
ATOM 4024 C CA . PRO B 1 66 ? -11.281 31.5 1.967 1 93.38 66 PRO B CA 1
ATOM 4025 C C . PRO B 1 66 ? -12.633 31.688 1.28 1 93.38 66 PRO B C 1
ATOM 4027 O O . PRO B 1 66 ? -13.672 31.594 1.934 1 93.38 66 PRO B O 1
ATOM 4030 N N . GLU B 1 67 ? -12.609 31.859 -0.015 1 93.5 67 GLU B N 1
ATOM 4031 C CA . GLU B 1 67 ? -13.844 32.031 -0.779 1 93.5 67 GLU B CA 1
ATOM 4032 C C . GLU B 1 67 ? -14.688 30.75 -0.746 1 93.5 67 GLU B C 1
ATOM 4034 O O . GLU B 1 67 ? -15.906 30.812 -0.58 1 93.5 67 GLU B O 1
ATOM 4039 N N . GLN B 1 68 ? -14.055 29.641 -0.838 1 95.25 68 GLN B N 1
ATOM 4040 C CA . GLN B 1 68 ? -14.758 28.359 -0.802 1 95.25 68 GLN B CA 1
ATOM 4041 C C . GLN B 1 68 ? -15.367 28.109 0.572 1 95.25 68 GLN B C 1
ATOM 4043 O O . GLN B 1 68 ? -16.453 27.547 0.676 1 95.25 68 GLN B O 1
ATOM 4048 N N . ALA B 1 69 ? -14.625 28.422 1.624 1 94.94 69 ALA B N 1
ATOM 4049 C CA . ALA B 1 69 ? -15.141 28.297 2.982 1 94.94 69 ALA B CA 1
ATOM 4050 C C . ALA B 1 69 ? -16.422 29.125 3.164 1 94.94 69 ALA B C 1
ATOM 4052 O O . ALA B 1 69 ? -17.391 28.641 3.748 1 94.94 69 ALA B O 1
ATOM 4053 N N . GLU B 1 70 ? -16.375 30.312 2.631 1 93.06 70 GLU B N 1
ATOM 4054 C CA . GLU B 1 70 ? -17.531 31.203 2.725 1 93.06 70 GLU B CA 1
ATOM 4055 C C . GLU B 1 70 ? -18.719 30.641 1.931 1 93.06 70 GLU B C 1
ATOM 4057 O O . GLU B 1 70 ? -19.859 30.734 2.369 1 93.06 70 GLU B O 1
ATOM 4062 N N . GLU B 1 71 ? -18.406 30.125 0.807 1 94.94 71 GLU B N 1
ATOM 4063 C CA . GLU B 1 71 ? -19.438 29.516 -0.032 1 94.94 71 GLU B CA 1
ATOM 4064 C C . GLU B 1 71 ? -20.109 28.359 0.68 1 94.94 71 GLU B C 1
ATOM 4066 O O . GLU B 1 71 ? -21.281 28.078 0.439 1 94.94 71 GLU B O 1
ATOM 4071 N N . ARG B 1 72 ? -19.438 27.734 1.606 1 93.88 72 ARG B N 1
ATOM 4072 C CA . ARG B 1 72 ? -19.969 26.609 2.367 1 93.88 72 ARG B CA 1
ATOM 4073 C C . ARG B 1 72 ? -20.797 27.094 3.551 1 93.88 72 ARG B C 1
ATOM 4075 O O . ARG B 1 72 ? -21.344 26.281 4.309 1 93.88 72 ARG B O 1
ATOM 4082 N N . GLY B 1 73 ? -20.812 28.375 3.719 1 96.25 73 GLY B N 1
ATOM 4083 C CA . GLY B 1 73 ? -21.609 28.938 4.793 1 96.25 73 GLY B CA 1
ATOM 4084 C C . GLY B 1 73 ? -20.828 29.172 6.066 1 96.25 73 GLY B C 1
ATOM 4085 O O . GLY B 1 73 ? -21.391 29.531 7.098 1 96.25 73 GLY B O 1
ATOM 4086 N N . ILE B 1 74 ? -19.547 29.016 6.035 1 97.94 74 ILE B N 1
ATOM 4087 C CA . ILE B 1 74 ? -18.703 29.219 7.203 1 97.94 74 ILE B CA 1
ATOM 4088 C C . ILE B 1 74 ? -18.406 30.703 7.379 1 97.94 74 ILE B C 1
ATOM 4090 O O . ILE B 1 74 ? -17.953 31.359 6.449 1 97.94 74 ILE B O 1
ATOM 4094 N N . ASP B 1 75 ? -18.734 31.281 8.508 1 98.31 75 ASP B N 1
ATOM 4095 C CA . ASP B 1 75 ? -18.297 32.625 8.852 1 98.31 75 ASP B CA 1
ATOM 4096 C C . ASP B 1 75 ? -16.812 32.625 9.242 1 98.31 75 ASP B C 1
ATOM 4098 O O . ASP B 1 75 ? -16.484 32.562 10.422 1 98.31 75 ASP B O 1
ATOM 4102 N N . LEU B 1 76 ? -16 32.719 8.242 1 98.38 76 LEU B N 1
ATOM 4103 C CA . LEU B 1 76 ? -14.555 32.719 8.43 1 98.38 76 LEU B CA 1
ATOM 4104 C C . LEU B 1 76 ? -14.016 34.125 8.664 1 98.38 76 LEU B C 1
ATOM 4106 O O . LEU B 1 76 ? -14.188 35 7.824 1 98.38 76 LEU B O 1
ATOM 4110 N N . ARG B 1 77 ? -13.422 34.344 9.781 1 98.31 77 ARG B N 1
ATOM 4111 C CA . ARG B 1 77 ? -12.828 35.625 10.148 1 98.31 77 ARG B CA 1
ATOM 4112 C C . ARG B 1 77 ? -11.32 35.5 10.297 1 98.31 77 ARG B C 1
ATOM 4114 O O . ARG B 1 77 ? -10.82 35.188 11.383 1 98.31 77 ARG B O 1
ATOM 4121 N N . ARG B 1 78 ? -10.633 35.812 9.234 1 97.44 78 ARG B N 1
ATOM 4122 C CA . ARG B 1 78 ? -9.172 35.844 9.242 1 97.44 78 ARG B CA 1
ATOM 4123 C C . ARG B 1 78 ? -8.633 37.094 9.914 1 97.44 78 ARG B C 1
ATOM 4125 O O . ARG B 1 78 ? -9.359 38.094 10.062 1 97.44 78 ARG B O 1
ATOM 4132 N N . GLU B 1 79 ? -7.402 37 10.32 1 97.81 79 GLU B N 1
ATOM 4133 C CA . GLU B 1 79 ? -6.75 38.125 11.031 1 97.81 79 GLU B CA 1
ATOM 4134 C C . GLU B 1 79 ? -7.527 38.5 12.281 1 97.81 79 GLU B C 1
ATOM 4136 O O . GLU B 1 79 ? -7.613 39.688 12.633 1 97.81 79 GLU B O 1
ATOM 4141 N N . HIS B 1 80 ? -8.188 37.562 12.875 1 98.69 80 HIS B N 1
ATOM 4142 C CA . HIS B 1 80 ? -8.867 37.656 14.164 1 98.69 80 HIS B CA 1
ATOM 4143 C C . HIS B 1 80 ? -8.289 36.656 15.156 1 98.69 80 HIS B C 1
ATOM 4145 O O . HIS B 1 80 ? -8.453 35.438 14.992 1 98.69 80 HIS B O 1
ATOM 4151 N N . GLU B 1 81 ? -7.578 37.125 16.141 1 98.75 81 GLU B N 1
ATOM 4152 C CA . GLU B 1 81 ? -6.953 36.281 17.156 1 98.75 81 GLU B CA 1
ATOM 4153 C C . GLU B 1 81 ? -7.82 36.188 18.406 1 98.75 81 GLU B C 1
ATOM 4155 O O . GLU B 1 81 ? -8.188 37.188 19 1 98.75 81 GLU B O 1
ATOM 4160 N N . VAL B 1 82 ? -8.258 34.969 18.766 1 98.88 82 VAL B N 1
ATOM 4161 C CA . VAL B 1 82 ? -8.883 34.75 20.062 1 98.88 82 VAL B CA 1
ATOM 4162 C C . VAL B 1 82 ? -7.828 34.812 21.172 1 98.88 82 VAL B C 1
ATOM 4164 O O . VAL B 1 82 ? -6.898 34 21.188 1 98.88 82 VAL B O 1
ATOM 4167 N N . VAL B 1 83 ? -8.008 35.75 22.109 1 98.62 83 VAL B N 1
ATOM 4168 C CA . VAL B 1 83 ? -6.922 36 23.047 1 98.62 83 VAL B CA 1
ATOM 4169 C C . VAL B 1 83 ? -7.328 35.562 24.453 1 98.62 83 VAL B C 1
ATOM 4171 O O . VAL B 1 83 ? -6.484 35.438 25.344 1 98.62 83 VAL B O 1
ATOM 4174 N N . ALA B 1 84 ? -8.594 35.25 24.609 1 98.5 84 ALA B N 1
ATOM 4175 C CA . ALA B 1 84 ? -9.062 34.75 25.906 1 98.5 84 ALA B CA 1
ATOM 4176 C C . ALA B 1 84 ? -10.344 33.969 25.75 1 98.5 84 ALA B C 1
ATOM 4178 O O . ALA B 1 84 ? -11.141 34.188 24.844 1 98.5 84 ALA B O 1
ATOM 4179 N N . VAL B 1 85 ? -10.531 33.031 26.656 1 98.5 85 VAL B N 1
ATOM 4180 C CA . VAL B 1 85 ? -11.742 32.219 26.75 1 98.5 85 VAL B CA 1
ATOM 4181 C C . VAL B 1 85 ? -12.289 32.25 28.172 1 98.5 85 VAL B C 1
ATOM 4183 O O . VAL B 1 85 ? -11.531 32.125 29.141 1 98.5 85 VAL B O 1
ATOM 4186 N N . ASP B 1 86 ? -13.508 32.531 28.359 1 98.06 86 ASP B N 1
ATOM 4187 C CA . ASP B 1 86 ? -14.234 32.406 29.609 1 98.06 86 ASP B CA 1
ATOM 4188 C C . ASP B 1 86 ? -15.281 31.281 29.547 1 98.06 86 ASP B C 1
ATOM 4190 O O . ASP B 1 86 ? -16.406 31.5 29.078 1 98.06 86 ASP B O 1
ATOM 4194 N N . THR B 1 87 ? -14.938 30.172 30.047 1 97.75 87 THR B N 1
ATOM 4195 C CA . THR B 1 87 ? -15.789 29 29.891 1 97.75 87 THR B CA 1
ATOM 4196 C C . THR B 1 87 ? -17.031 29.109 30.766 1 97.75 87 THR B C 1
ATOM 4198 O O . THR B 1 87 ? -18.062 28.484 30.5 1 97.75 87 THR B O 1
ATOM 4201 N N . ASP B 1 88 ? -17 29.859 31.844 1 96.5 88 ASP B N 1
ATOM 4202 C CA . ASP B 1 88 ? -18.156 30.078 32.688 1 96.5 88 ASP B CA 1
ATOM 4203 C C . ASP B 1 88 ? -19.234 30.891 31.984 1 96.5 88 ASP B C 1
ATOM 4205 O O . ASP B 1 88 ? -20.422 30.578 32.062 1 96.5 88 ASP B O 1
ATOM 4209 N N . ARG B 1 89 ? -18.766 31.938 31.359 1 97.25 89 ARG B N 1
ATOM 4210 C CA . ARG B 1 89 ? -19.688 32.812 30.641 1 97.25 89 ARG B CA 1
ATOM 4211 C C . ARG B 1 89 ? -19.922 32.344 29.219 1 97.25 89 ARG B C 1
ATOM 4213 O O . ARG B 1 89 ? -20.828 32.812 28.531 1 97.25 89 ARG B O 1
ATOM 4220 N N . GLN B 1 90 ? -19.109 31.375 28.781 1 98 90 GLN B N 1
ATOM 4221 C CA . GLN B 1 90 ? -19.141 30.844 27.406 1 98 90 GLN B CA 1
ATOM 4222 C C . GLN B 1 90 ? -18.969 31.953 26.391 1 98 90 GLN B C 1
ATOM 4224 O O . GLN B 1 90 ? -19.781 32.125 25.484 1 98 90 GLN B O 1
ATOM 4229 N N . VAL B 1 91 ? -17.875 32.656 26.547 1 98.31 91 VAL B N 1
ATOM 4230 C CA . VAL B 1 91 ? -17.516 33.75 25.641 1 98.31 91 VAL B CA 1
ATOM 4231 C C . VAL B 1 91 ? -16.031 33.688 25.328 1 98.31 91 VAL B C 1
ATOM 4233 O O . VAL B 1 91 ? -15.227 33.25 26.156 1 98.31 91 VAL B O 1
ATOM 4236 N N . VAL B 1 92 ? -15.688 34.062 24.125 1 98.75 92 VAL B N 1
ATOM 4237 C CA . VAL B 1 92 ? -14.289 34.25 23.766 1 98.75 92 VAL B CA 1
ATOM 4238 C C . VAL B 1 92 ? -14.023 35.719 23.5 1 98.75 92 VAL B C 1
ATOM 4240 O O . VAL B 1 92 ? -14.914 36.469 23.062 1 98.75 92 VAL B O 1
ATOM 4243 N N . THR B 1 93 ? -12.867 36.188 23.828 1 98.88 93 THR B N 1
ATOM 4244 C CA . THR B 1 93 ? -12.414 37.531 23.484 1 98.88 93 THR B CA 1
ATOM 4245 C C . THR B 1 93 ? -11.562 37.531 22.234 1 98.88 93 THR B C 1
ATOM 4247 O O . THR B 1 93 ? -10.602 36.75 22.141 1 98.88 93 THR B O 1
ATOM 4250 N N . VAL B 1 94 ? -11.906 38.344 21.266 1 98.81 94 VAL B N 1
ATOM 4251 C CA . VAL B 1 94 ? -11.258 38.312 19.969 1 98.81 94 VAL B CA 1
ATOM 4252 C C . VAL B 1 94 ? -10.594 39.688 19.703 1 98.81 94 VAL B C 1
ATOM 4254 O O . VAL B 1 94 ? -11.172 40.719 19.984 1 98.81 94 VAL B O 1
ATOM 4257 N N . GLU B 1 95 ? -9.383 39.688 19.328 1 98.69 95 GLU B N 1
ATOM 4258 C CA . GLU B 1 95 ? -8.695 40.875 18.797 1 98.69 95 GLU B CA 1
ATOM 4259 C C . GLU B 1 95 ? -8.68 40.844 17.266 1 98.69 95 GLU B C 1
ATOM 4261 O O . GLU B 1 95 ? -8.086 39.969 16.656 1 98.69 95 GLU B O 1
ATOM 4266 N N . GLY B 1 96 ? -9.359 41.75 16.594 1 97.56 96 GLY B N 1
ATOM 4267 C CA . GLY B 1 96 ? -9.414 41.844 15.148 1 97.56 96 GLY B CA 1
ATOM 4268 C C . GLY B 1 96 ? -8.977 43.188 14.625 1 97.56 96 GLY B C 1
ATOM 4269 O O . GLY B 1 96 ? -8.516 44.031 15.383 1 97.56 96 GLY B O 1
ATOM 4270 N N . PRO B 1 97 ? -9.039 43.312 13.352 1 96.94 97 PRO B N 1
ATOM 4271 C CA . PRO B 1 97 ? -8.625 44.562 12.719 1 96.94 97 PRO B CA 1
ATOM 4272 C C . PRO B 1 97 ? -9.414 45.781 13.219 1 96.94 97 PRO B C 1
ATOM 4274 O O . PRO B 1 97 ? -8.891 46.906 13.25 1 96.94 97 PRO B O 1
ATOM 4277 N N . ASP B 1 98 ? -10.695 45.594 13.672 1 97.31 98 ASP B N 1
ATOM 4278 C CA . ASP B 1 98 ? -11.562 46.688 14.102 1 97.31 98 ASP B CA 1
ATOM 4279 C C . ASP B 1 98 ? -11.57 46.812 15.625 1 97.31 98 ASP B C 1
ATOM 4281 O O . ASP B 1 98 ? -12.375 47.562 16.188 1 97.31 98 ASP B O 1
ATOM 4285 N N . GLY B 1 99 ? -10.773 46.062 16.234 1 97.56 99 GLY B N 1
ATOM 4286 C CA . GLY B 1 99 ? -10.656 46.156 17.688 1 97.56 99 GLY B CA 1
ATOM 4287 C C . GLY B 1 99 ? -11.062 44.875 18.391 1 97.56 99 GLY B C 1
ATOM 4288 O O . GLY B 1 99 ? -11.383 43.875 17.734 1 97.56 99 GLY B O 1
ATOM 4289 N N . ARG B 1 100 ? -11.031 45.031 19.688 1 98.12 100 ARG B N 1
ATOM 4290 C CA . ARG B 1 100 ? -11.32 43.875 20.531 1 98.12 100 ARG B CA 1
ATOM 4291 C C . ARG B 1 100 ? -12.82 43.75 20.781 1 98.12 100 ARG B C 1
ATOM 4293 O O . ARG B 1 100 ? -13.516 44.75 20.969 1 98.12 100 ARG B O 1
ATOM 4300 N N . PHE B 1 101 ? -13.445 42.5 20.766 1 98.44 101 PHE B N 1
ATOM 4301 C CA . PHE B 1 101 ? -14.844 42.25 21.062 1 98.44 101 PHE B CA 1
ATOM 4302 C C . PHE B 1 101 ? -15.031 40.875 21.672 1 98.44 101 PHE B C 1
ATOM 4304 O O . PHE B 1 101 ? -14.117 40.062 21.641 1 98.44 101 PHE B O 1
ATOM 4311 N N . GLU B 1 102 ? -16.188 40.656 22.234 1 98.38 102 GLU B N 1
ATOM 4312 C CA . GLU B 1 102 ? -16.547 39.375 22.797 1 98.38 102 GLU B CA 1
ATOM 4313 C C . GLU B 1 102 ? -17.516 38.625 21.875 1 98.38 102 GLU B C 1
ATOM 4315 O O . GLU B 1 102 ? -18.391 39.25 21.266 1 98.38 102 GLU B O 1
ATOM 4320 N N . GLN B 1 103 ? -17.297 37.344 21.719 1 98.56 103 GLN B N 1
ATOM 4321 C CA . GLN B 1 103 ? -18.172 36.469 20.953 1 98.56 103 GLN B CA 1
ATOM 4322 C C . GLN B 1 103 ? -18.703 35.344 21.828 1 98.56 103 GLN B C 1
ATOM 4324 O O . GLN B 1 103 ? -17.938 34.5 22.297 1 98.56 103 GLN B O 1
ATOM 4329 N N . PRO B 1 104 ? -20 35.375 22.125 1 98.44 104 PRO B N 1
ATOM 4330 C CA . PRO B 1 104 ? -20.578 34.219 22.797 1 98.44 104 PRO B CA 1
ATOM 4331 C C . PRO B 1 104 ? -20.531 32.938 21.938 1 98.44 104 PRO B C 1
ATOM 4333 O O . PRO B 1 104 ? -20.469 33.031 20.703 1 98.44 104 PRO B O 1
ATOM 4336 N N . TYR B 1 105 ? -20.531 31.766 22.578 1 98.5 105 TYR B N 1
ATOM 4337 C CA . TYR B 1 105 ? -20.562 30.516 21.844 1 98.5 105 TYR B CA 1
ATOM 4338 C C . TYR B 1 105 ? -21.469 29.5 22.516 1 98.5 105 TYR B C 1
ATOM 4340 O O . TYR B 1 105 ? -21.656 29.547 23.734 1 98.5 105 TYR B O 1
ATOM 4348 N N . SER B 1 106 ? -22.094 28.594 21.734 1 97.88 106 SER B N 1
ATOM 4349 C CA . SER B 1 106 ? -22.781 27.422 22.266 1 97.88 106 SER B CA 1
ATOM 4350 C C . SER B 1 106 ? -21.797 26.281 22.547 1 97.88 106 SER B C 1
ATOM 4352 O O . SER B 1 106 ? -21.875 25.625 23.578 1 97.88 106 SER B O 1
ATOM 4354 N N . ASP B 1 107 ? -20.953 26.016 21.562 1 98.62 107 ASP B N 1
ATOM 4355 C CA . ASP B 1 107 ? -19.828 25.094 21.641 1 98.62 107 ASP B CA 1
ATOM 4356 C C . ASP B 1 107 ? -18.547 25.734 21.109 1 98.62 107 ASP B C 1
ATOM 4358 O O . ASP B 1 107 ? -18.609 26.625 20.25 1 98.62 107 ASP B O 1
ATOM 4362 N N . LEU B 1 108 ? -17.453 25.359 21.719 1 98.88 108 LEU B N 1
ATOM 4363 C CA . LEU B 1 108 ? -16.156 25.906 21.344 1 98.88 108 LEU B CA 1
ATOM 4364 C C . LEU B 1 108 ? -15.195 24.781 20.938 1 98.88 108 LEU B C 1
ATOM 4366 O O . LEU B 1 108 ? -15.07 23.781 21.656 1 98.88 108 LEU B O 1
ATOM 4370 N N . LEU B 1 109 ? -14.617 24.859 19.797 1 98.94 109 LEU B N 1
ATOM 4371 C CA . LEU B 1 109 ? -13.492 24 19.422 1 98.94 109 LEU B CA 1
ATOM 4372 C C . LEU B 1 109 ? -12.18 24.781 19.469 1 98.94 109 LEU B C 1
ATOM 4374 O O . LEU B 1 109 ? -12.031 25.797 18.781 1 98.94 109 LEU B O 1
ATOM 4378 N N . VAL B 1 110 ? -11.312 24.297 20.312 1 98.94 110 VAL B N 1
ATOM 4379 C CA . VAL B 1 110 ? -9.945 24.812 20.344 1 98.94 110 VAL B CA 1
ATOM 4380 C C . VAL B 1 110 ? -9.07 23.984 19.391 1 98.94 110 VAL B C 1
ATOM 4382 O O . VAL B 1 110 ? -8.781 22.828 19.656 1 98.94 110 VAL B O 1
ATOM 4385 N N . SER B 1 111 ? -8.656 24.531 18.281 1 98.88 111 SER B N 1
ATOM 4386 C CA . SER B 1 111 ? -7.777 23.922 17.281 1 98.88 111 SER B CA 1
ATOM 4387 C C . SER B 1 111 ? -6.629 24.844 16.922 1 98.88 111 SER B C 1
ATOM 4389 O O . SER B 1 111 ? -6.387 25.109 15.734 1 98.88 111 SER B O 1
ATOM 4391 N N . THR B 1 112 ? -5.855 25.234 17.891 1 98.75 112 THR B N 1
ATOM 4392 C CA . THR B 1 112 ? -4.848 26.281 17.812 1 98.75 112 THR B CA 1
ATOM 4393 C C . THR B 1 112 ? -3.533 25.719 17.266 1 98.75 112 THR B C 1
ATOM 4395 O O . THR B 1 112 ? -2.596 26.484 17 1 98.75 112 THR B O 1
ATOM 4398 N N . GLY B 1 113 ? -3.461 24.438 17.109 1 98.31 113 GLY B N 1
ATOM 4399 C CA . GLY B 1 113 ? -2.303 23.797 16.5 1 98.31 113 GLY B CA 1
ATOM 4400 C C . GLY B 1 113 ? -1.07 23.828 17.375 1 98.31 113 GLY B C 1
ATOM 4401 O O . GLY B 1 113 ? -1.175 23.703 18.594 1 98.31 113 GLY B O 1
ATOM 4402 N N . ALA B 1 114 ? 0.092 23.766 16.797 1 98.38 114 ALA B N 1
ATOM 4403 C CA . ALA B 1 114 ? 1.39 23.781 17.469 1 98.38 114 ALA B CA 1
ATOM 4404 C C . ALA B 1 114 ? 2.322 24.812 16.859 1 98.38 114 ALA B C 1
ATOM 4406 O O . ALA B 1 114 ? 2.016 25.391 15.812 1 98.38 114 ALA B O 1
ATOM 4407 N N . ARG B 1 115 ? 3.354 25.109 17.531 1 97.12 115 ARG B N 1
ATOM 4408 C CA . ARG B 1 115 ? 4.371 26.031 17.016 1 97.12 115 ARG B CA 1
ATOM 4409 C C . ARG B 1 115 ? 5.742 25.359 17 1 97.12 115 ARG B C 1
ATOM 4411 O O . ARG B 1 115 ? 6.035 24.516 17.844 1 97.12 115 ARG B O 1
ATOM 4418 N N . ALA B 1 116 ? 6.602 25.766 16.047 1 96.75 116 ALA B N 1
ATOM 4419 C CA . ALA B 1 116 ? 7.977 25.266 15.992 1 96.75 116 ALA B CA 1
ATOM 4420 C C . ALA B 1 116 ? 8.812 25.828 17.141 1 96.75 116 ALA B C 1
ATOM 4422 O O . ALA B 1 116 ? 8.688 27 17.5 1 96.75 116 ALA B O 1
ATOM 4423 N N . THR B 1 117 ? 9.586 24.969 17.734 1 95.69 117 THR B N 1
ATOM 4424 C CA . THR B 1 117 ? 10.484 25.391 18.797 1 95.69 117 THR B CA 1
ATOM 4425 C C . THR B 1 117 ? 11.844 25.797 18.25 1 95.69 117 THR B C 1
ATOM 4427 O O . THR B 1 117 ? 12.328 25.203 17.281 1 95.69 117 THR B O 1
ATOM 4430 N N . THR B 1 118 ? 12.391 26.844 18.781 1 93.56 118 THR B N 1
ATOM 4431 C CA . THR B 1 118 ? 13.727 27.25 18.375 1 93.56 118 THR B CA 1
ATOM 4432 C C . THR B 1 118 ? 14.68 27.281 19.578 1 93.56 118 THR B C 1
ATOM 4434 O O . THR B 1 118 ? 15.898 27.234 19.406 1 93.56 118 THR B O 1
ATOM 4437 N N . GLU B 1 119 ? 14.031 27.406 20.75 1 91.56 119 GLU B N 1
ATOM 4438 C CA . GLU B 1 119 ? 14.836 27.219 21.953 1 91.56 119 GLU B CA 1
ATOM 4439 C C . GLU B 1 119 ? 15.328 25.781 22.062 1 91.56 119 GLU B C 1
ATOM 4441 O O . GLU B 1 119 ? 14.594 24.844 21.734 1 91.56 119 GLU B O 1
ATOM 4446 N N . PRO B 1 120 ? 16.516 25.625 22.359 1 92.56 120 PRO B N 1
ATOM 4447 C CA . PRO B 1 120 ? 17.453 26.516 23.031 1 92.56 120 PRO B CA 1
ATOM 4448 C C . PRO B 1 120 ? 18.484 27.125 22.078 1 92.56 120 PRO B C 1
ATOM 4450 O O . PRO B 1 120 ? 19.516 27.641 22.516 1 92.56 120 PRO B O 1
ATOM 4453 N N . ILE B 1 121 ? 18.266 26.969 20.828 1 96.31 121 ILE B N 1
ATOM 4454 C CA . ILE B 1 121 ? 19.266 27.469 19.891 1 96.31 121 ILE B CA 1
ATOM 4455 C C . ILE B 1 121 ? 19.391 28.984 20 1 96.31 121 ILE B C 1
ATOM 4457 O O . ILE B 1 121 ? 18.531 29.719 19.531 1 96.31 121 ILE B O 1
ATOM 4461 N N . GLU B 1 122 ? 20.484 29.5 20.531 1 96.38 122 GLU B N 1
ATOM 4462 C CA . GLU B 1 122 ? 20.719 30.938 20.641 1 96.38 122 GLU B CA 1
ATOM 4463 C C . GLU B 1 122 ? 21.016 31.562 19.281 1 96.38 122 GLU B C 1
ATOM 4465 O O . GLU B 1 122 ? 21.688 30.938 18.453 1 96.38 122 GLU B O 1
ATOM 4470 N N . GLY B 1 123 ? 20.547 32.719 19.047 1 96.25 123 GLY B N 1
ATOM 4471 C CA . GLY B 1 123 ? 20.875 33.438 17.812 1 96.25 123 GLY B CA 1
ATOM 4472 C C . GLY B 1 123 ? 19.875 33.156 16.688 1 96.25 123 GLY B C 1
ATOM 4473 O O . GLY B 1 123 ? 20.109 33.562 15.547 1 96.25 123 GLY B O 1
ATOM 4474 N N . PHE B 1 124 ? 18.781 32.531 16.969 1 95.5 124 PHE B N 1
ATOM 4475 C CA . PHE B 1 124 ? 17.797 32.156 15.953 1 95.5 124 PHE B CA 1
ATOM 4476 C C . PHE B 1 124 ? 17.203 33.406 15.297 1 95.5 124 PHE B C 1
ATOM 4478 O O . PHE B 1 124 ? 16.688 33.344 14.188 1 95.5 124 PHE B O 1
ATOM 4485 N N . GLU B 1 125 ? 17.328 34.562 15.898 1 94.75 125 GLU B N 1
ATOM 4486 C CA . GLU B 1 125 ? 16.719 35.781 15.406 1 94.75 125 GLU B CA 1
ATOM 4487 C C . GLU B 1 125 ? 17.562 36.438 14.297 1 94.75 125 GLU B C 1
ATOM 4489 O O . GLU B 1 125 ? 17.125 37.406 13.664 1 94.75 125 GLU B O 1
ATOM 4494 N N . LEU B 1 126 ? 18.719 35.844 14.039 1 97.06 126 LEU B N 1
ATOM 4495 C CA . LEU B 1 126 ? 19.625 36.406 13.039 1 97.06 126 LEU B CA 1
ATOM 4496 C C . LEU B 1 126 ? 19.031 36.281 11.641 1 97.06 126 LEU B C 1
ATOM 4498 O O . LEU B 1 126 ? 18.328 35.312 11.344 1 97.06 126 LEU B O 1
ATOM 4502 N N . ASP B 1 127 ? 19.359 37.25 10.805 1 97.19 127 ASP B N 1
ATOM 4503 C CA . ASP B 1 127 ? 18.984 37.156 9.391 1 97.19 127 ASP B CA 1
ATOM 4504 C C . ASP B 1 127 ? 19.688 35.938 8.742 1 97.19 127 ASP B C 1
ATOM 4506 O O . ASP B 1 127 ? 20.891 35.75 8.914 1 97.19 127 ASP B O 1
ATOM 4510 N N . GLY B 1 128 ? 18.875 35.156 8.117 1 97.19 128 GLY B N 1
ATOM 4511 C CA . GLY B 1 128 ? 19.391 33.938 7.5 1 97.19 128 GLY B CA 1
ATOM 4512 C C . GLY B 1 128 ? 19.094 32.688 8.297 1 97.19 128 GLY B C 1
ATOM 4513 O O . GLY B 1 128 ? 19.375 31.594 7.848 1 97.19 128 GLY B O 1
ATOM 4514 N N . ALA B 1 129 ? 18.562 32.875 9.445 1 97.81 129 ALA B N 1
ATOM 4515 C CA . ALA B 1 129 ? 18.062 31.781 10.258 1 97.81 129 ALA B CA 1
ATOM 4516 C C . ALA B 1 129 ? 16.562 31.625 10.117 1 97.81 129 ALA B C 1
ATOM 4518 O O . ALA B 1 129 ? 15.828 32.625 10.133 1 97.81 129 ALA B O 1
ATOM 4519 N N . PHE B 1 130 ? 16.125 30.391 9.875 1 98.19 130 PHE B N 1
ATOM 4520 C CA . PHE B 1 130 ? 14.711 30.156 9.602 1 98.19 130 PHE B CA 1
ATOM 4521 C C . PHE B 1 130 ? 14.203 28.953 10.383 1 98.19 130 PHE B C 1
ATOM 4523 O O . PHE B 1 130 ? 14.977 28.062 10.758 1 98.19 130 PHE B O 1
ATOM 4530 N N . LYS B 1 131 ? 12.977 28.953 10.727 1 97.69 131 LYS B N 1
ATOM 4531 C CA . LYS B 1 131 ? 12.172 27.766 10.977 1 97.69 131 LYS B CA 1
ATOM 4532 C C . LYS B 1 131 ? 11.18 27.516 9.836 1 97.69 131 LYS B C 1
ATOM 4534 O O . LYS B 1 131 ? 10.992 28.391 8.977 1 97.69 131 LYS B O 1
ATOM 4539 N N . LEU B 1 132 ? 10.672 26.375 9.758 1 97.38 132 LEU B N 1
ATOM 4540 C CA . LEU B 1 132 ? 9.648 26.109 8.75 1 97.38 132 LEU B CA 1
ATOM 4541 C C . LEU B 1 132 ? 8.367 25.578 9.398 1 97.38 132 LEU B C 1
ATOM 4543 O O . LEU B 1 132 ? 8.258 24.391 9.68 1 97.38 132 LEU B O 1
ATOM 4547 N N . HIS B 1 133 ? 7.426 26.406 9.57 1 96 133 HIS B N 1
ATOM 4548 C CA . HIS B 1 133 ? 6.102 26.078 10.086 1 96 133 HIS B CA 1
ATOM 4549 C C . HIS B 1 133 ? 5.051 27.047 9.562 1 96 133 HIS B C 1
ATOM 4551 O O . HIS B 1 133 ? 4.691 28.016 10.25 1 96 133 HIS B O 1
ATOM 4557 N N . GLY B 1 134 ? 4.609 26.781 8.398 1 95.31 134 GLY B N 1
ATOM 4558 C CA . GLY B 1 134 ? 3.607 27.625 7.758 1 95.31 134 GLY B CA 1
ATOM 4559 C C . GLY B 1 134 ? 4.078 28.203 6.438 1 95.31 134 GLY B C 1
ATOM 4560 O O . GLY B 1 134 ? 5.254 28.094 6.09 1 95.31 134 GLY B O 1
ATOM 4561 N N . LEU B 1 135 ? 3.211 28.875 5.777 1 97.88 135 LEU B N 1
ATOM 4562 C CA . LEU B 1 135 ? 3.455 29.297 4.402 1 97.88 135 LEU B CA 1
ATOM 4563 C C . LEU B 1 135 ? 4.324 30.547 4.367 1 97.88 135 LEU B C 1
ATOM 4565 O O . LEU B 1 135 ? 5.098 30.75 3.43 1 97.88 135 LEU B O 1
ATOM 4569 N N . ASP B 1 136 ? 4.238 31.344 5.398 1 97.19 136 ASP B N 1
ATOM 4570 C CA . ASP B 1 136 ? 5.082 32.531 5.441 1 97.19 136 ASP B CA 1
ATOM 4571 C C . ASP B 1 136 ? 6.555 32.156 5.605 1 97.19 136 ASP B C 1
ATOM 4573 O O . ASP B 1 136 ? 7.434 32.812 5.035 1 97.19 136 ASP B O 1
ATOM 4577 N N . ASP B 1 137 ? 6.789 31.156 6.449 1 97.88 137 ASP B N 1
ATOM 4578 C CA . ASP B 1 137 ? 8.156 30.656 6.562 1 97.88 137 ASP B CA 1
ATOM 4579 C C . ASP B 1 137 ? 8.664 30.125 5.223 1 97.88 137 ASP B C 1
ATOM 4581 O O . ASP B 1 137 ? 9.797 30.406 4.828 1 97.88 137 ASP B O 1
ATOM 4585 N N . ALA B 1 138 ? 7.828 29.375 4.555 1 98.5 138 ALA B N 1
ATOM 4586 C CA . ALA B 1 138 ? 8.195 28.812 3.26 1 98.5 138 ALA B CA 1
ATOM 4587 C C . ALA B 1 138 ? 8.508 29.906 2.25 1 98.5 138 ALA B C 1
ATOM 4589 O O . ALA B 1 138 ? 9.484 29.828 1.501 1 98.5 138 ALA B O 1
ATOM 4590 N N . ALA B 1 139 ? 7.684 30.922 2.227 1 98.12 139 ALA B N 1
ATOM 4591 C CA . ALA B 1 139 ? 7.875 32.062 1.325 1 98.12 139 ALA B CA 1
ATOM 4592 C C . ALA B 1 139 ? 9.203 32.75 1.598 1 98.12 139 ALA B C 1
ATOM 4594 O O . ALA B 1 139 ? 9.93 33.125 0.665 1 98.12 139 ALA B O 1
ATOM 4595 N N . ALA B 1 140 ? 9.492 32.938 2.846 1 97.94 140 ALA B N 1
ATOM 4596 C CA . ALA B 1 140 ? 10.727 33.594 3.234 1 97.94 140 ALA B CA 1
ATOM 4597 C C . ALA B 1 140 ? 11.945 32.812 2.805 1 97.94 140 ALA B C 1
ATOM 4599 O O . ALA B 1 140 ? 12.914 33.344 2.277 1 97.94 140 ALA B O 1
ATOM 4600 N N . ILE B 1 141 ? 11.867 31.516 3.039 1 98.44 141 ILE B N 1
ATOM 4601 C CA . ILE B 1 141 ? 12.992 30.641 2.695 1 98.44 141 ILE B CA 1
ATOM 4602 C C . ILE B 1 141 ? 13.18 30.625 1.181 1 98.44 141 ILE B C 1
ATOM 4604 O O . ILE B 1 141 ? 14.305 30.766 0.689 1 98.44 141 ILE B O 1
ATOM 4608 N N . ARG B 1 142 ? 12.094 30.453 0.447 1 98 142 ARG B N 1
ATOM 4609 C CA . ARG B 1 142 ? 12.164 30.453 -1.011 1 98 142 ARG B CA 1
ATOM 4610 C C . ARG B 1 142 ? 12.758 31.766 -1.522 1 98 142 ARG B C 1
ATOM 4612 O O . ARG B 1 142 ? 13.578 31.766 -2.439 1 98 142 ARG B O 1
ATOM 4619 N N . SER B 1 143 ? 12.383 32.844 -0.998 1 97.75 143 SER B N 1
ATOM 4620 C CA . SER B 1 143 ? 12.898 34.156 -1.368 1 97.75 143 SER B CA 1
ATOM 4621 C C . SER B 1 143 ? 14.398 34.25 -1.096 1 97.75 143 SER B C 1
ATOM 4623 O O . SER B 1 143 ? 15.148 34.781 -1.918 1 97.75 143 SER B O 1
ATOM 4625 N N . PHE B 1 144 ? 14.828 33.719 0.047 1 97.75 144 PHE B N 1
ATOM 4626 C CA . PHE B 1 144 ? 16.219 33.75 0.474 1 97.75 144 PHE B CA 1
ATOM 4627 C C . PHE B 1 144 ? 17.094 32.969 -0.481 1 97.75 144 PHE B C 1
ATOM 4629 O O . PHE B 1 144 ? 18.25 33.312 -0.72 1 97.75 144 PHE B O 1
ATOM 4636 N N . LEU B 1 145 ? 16.469 31.891 -1.066 1 97.69 145 LEU B N 1
ATOM 4637 C CA . LEU B 1 145 ? 17.203 30.938 -1.904 1 97.69 145 LEU B CA 1
ATOM 4638 C C . LEU B 1 145 ? 17.266 31.422 -3.35 1 97.69 145 LEU B C 1
ATOM 4640 O O . LEU B 1 145 ? 18.062 30.922 -4.148 1 97.69 145 LEU B O 1
ATOM 4644 N N . THR B 1 146 ? 16.422 32.344 -3.678 1 95.44 146 THR B N 1
ATOM 4645 C CA . THR B 1 146 ? 16.25 32.781 -5.059 1 95.44 146 THR B CA 1
ATOM 4646 C C . THR B 1 146 ? 17.141 33.969 -5.359 1 95.44 146 THR B C 1
ATOM 4648 O O . THR B 1 146 ? 17.281 34.875 -4.527 1 95.44 146 THR B O 1
ATOM 4651 N N . ASP B 1 147 ? 17.703 34 -6.555 1 93.88 147 ASP B N 1
ATOM 4652 C CA . ASP B 1 147 ? 18.469 35.156 -7.004 1 93.88 147 ASP B CA 1
ATOM 4653 C C . ASP B 1 147 ? 17.625 36.438 -6.949 1 93.88 147 ASP B C 1
ATOM 4655 O O . ASP B 1 147 ? 16.5 36.469 -7.449 1 93.88 147 ASP B O 1
ATOM 4659 N N . PRO B 1 148 ? 18.172 37.406 -6.363 1 92 148 PRO B N 1
ATOM 4660 C CA . PRO B 1 148 ? 17.406 38.656 -6.207 1 92 148 PRO B CA 1
ATOM 4661 C C . PRO B 1 148 ? 16.844 39.188 -7.527 1 92 148 PRO B C 1
ATOM 4663 O O . PRO B 1 148 ? 15.781 39.781 -7.547 1 92 148 PRO B O 1
ATOM 4666 N N . GLU B 1 149 ? 17.453 38.906 -8.602 1 91.69 149 GLU B N 1
ATOM 4667 C CA . GLU B 1 149 ? 17 39.375 -9.906 1 91.69 149 GLU B CA 1
ATOM 4668 C C . GLU B 1 149 ? 15.773 38.594 -10.375 1 91.69 149 GLU B C 1
ATOM 4670 O O . GLU B 1 149 ? 15 39.094 -11.195 1 91.69 149 GLU B O 1
ATOM 4675 N N . GLU B 1 150 ? 15.594 37.469 -9.828 1 90.31 150 GLU B N 1
ATOM 4676 C CA . GLU B 1 150 ? 14.5 36.594 -10.234 1 90.31 150 GLU B CA 1
ATOM 4677 C C . GLU B 1 150 ? 13.383 36.594 -9.195 1 90.31 150 GLU B C 1
ATOM 4679 O O . GLU B 1 150 ? 12.25 36.219 -9.5 1 90.31 150 GLU B O 1
ATOM 4684 N N . ALA B 1 151 ? 13.742 37 -8.008 1 88.38 151 ALA B N 1
ATOM 4685 C CA . ALA B 1 151 ? 12.797 36.938 -6.895 1 88.38 151 ALA B CA 1
ATOM 4686 C C . ALA B 1 151 ? 11.711 38 -7.02 1 88.38 151 ALA B C 1
ATOM 4688 O O . ALA B 1 151 ? 12 39.156 -7.355 1 88.38 151 ALA B O 1
ATOM 4689 N N . SER B 1 152 ? 10.453 37.594 -6.93 1 91.69 152 SER B N 1
ATOM 4690 C CA . SER B 1 152 ? 9.328 38.531 -6.883 1 91.69 152 SER B CA 1
ATOM 4691 C C . SER B 1 152 ? 8.188 37.969 -6.043 1 91.69 152 SER B C 1
ATOM 4693 O O . SER B 1 152 ? 8.016 36.75 -5.953 1 91.69 152 SER B O 1
ATOM 4695 N N . LEU B 1 153 ? 7.508 38.812 -5.484 1 94.38 153 LEU B N 1
ATOM 4696 C CA . LEU B 1 153 ? 6.352 38.438 -4.688 1 94.38 153 LEU B CA 1
ATOM 4697 C C . LEU B 1 153 ? 5.34 37.656 -5.539 1 94.38 153 LEU B C 1
ATOM 4699 O O . LEU B 1 153 ? 4.715 36.719 -5.062 1 94.38 153 LEU B O 1
ATOM 4703 N N . ASP B 1 154 ? 5.219 38.062 -6.754 1 94.5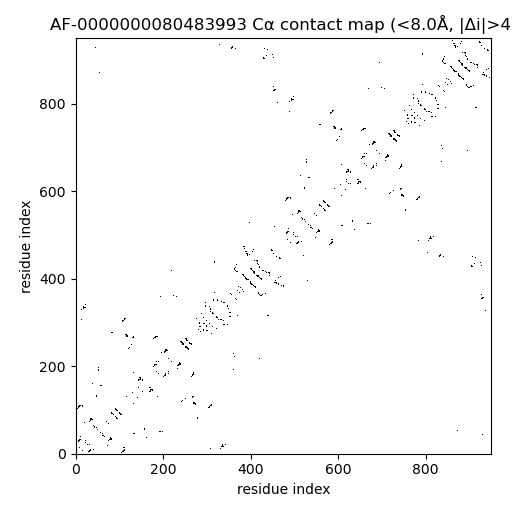6 154 ASP B N 1
ATOM 4704 C CA . ASP B 1 154 ? 4.266 37.438 -7.664 1 94.56 154 ASP B CA 1
ATOM 4705 C C . ASP B 1 154 ? 4.641 35.969 -7.938 1 94.56 154 ASP B C 1
ATOM 4707 O O . ASP B 1 154 ? 3.768 35.125 -8.078 1 94.56 154 ASP B O 1
ATOM 4711 N N . ALA B 1 155 ? 5.859 35.75 -7.984 1 94.62 155 ALA B N 1
ATOM 4712 C CA . ALA B 1 155 ? 6.348 34.406 -8.297 1 94.62 155 ALA B CA 1
ATOM 4713 C C . ALA B 1 155 ? 6.051 33.438 -7.164 1 94.62 155 ALA B C 1
ATOM 4715 O O . ALA B 1 155 ? 6 32.219 -7.375 1 94.62 155 ALA B O 1
ATOM 4716 N N . LEU B 1 156 ? 5.805 33.875 -5.988 1 96.88 156 LEU B N 1
ATOM 4717 C CA . LEU B 1 156 ? 5.504 33.031 -4.836 1 96.88 156 LEU B CA 1
ATOM 4718 C C . LEU B 1 156 ? 4.082 32.5 -4.922 1 96.88 156 LEU B C 1
ATOM 4720 O O . LEU B 1 156 ? 3.758 31.484 -4.273 1 96.88 156 LEU B O 1
ATOM 4724 N N . GLY B 1 157 ? 3.094 33.219 -5.68 1 95.06 157 GLY B N 1
ATOM 4725 C CA . GLY B 1 157 ? 1.74 32.75 -5.922 1 95.06 157 GLY B CA 1
ATOM 4726 C C . GLY B 1 157 ? 0.852 32.844 -4.695 1 95.06 157 GLY B C 1
ATOM 4727 O O . GLY B 1 157 ? -0.045 32 -4.523 1 95.06 157 GLY B O 1
ATOM 4728 N N . GLY B 1 158 ? 0.894 33.781 -3.807 1 93.88 158 GLY B N 1
ATOM 4729 C CA . GLY B 1 158 ? 0.09 33.906 -2.602 1 93.88 158 GLY B CA 1
ATOM 4730 C C . GLY B 1 158 ? -0.685 35.219 -2.533 1 93.88 158 GLY B C 1
ATOM 4731 O O . GLY B 1 158 ? -1.567 35.375 -1.688 1 93.88 158 GLY B O 1
ATOM 4732 N N . GLY B 1 159 ? -0.387 36.031 -3.555 1 91.56 159 GLY B N 1
ATOM 4733 C CA . GLY B 1 159 ? -1.05 37.344 -3.594 1 91.56 159 GLY B CA 1
ATOM 4734 C C . GLY B 1 159 ? -0.987 38.062 -2.273 1 91.56 159 GLY B C 1
ATOM 4735 O O . GLY B 1 159 ? 0.083 38.188 -1.675 1 91.56 159 GLY B O 1
ATOM 4736 N N . GLY B 1 160 ? -2.127 38.594 -1.844 1 91.62 160 GLY B N 1
ATOM 4737 C CA . GLY B 1 160 ? -2.209 39.406 -0.643 1 91.62 160 GLY B CA 1
ATOM 4738 C C . GLY B 1 160 ? -2.055 38.625 0.636 1 91.62 160 GLY B C 1
ATOM 4739 O O . GLY B 1 160 ? -1.96 39.188 1.725 1 91.62 160 GLY B O 1
ATOM 4740 N N . LEU B 1 161 ? -1.883 37.312 0.512 1 95.44 161 LEU B N 1
ATOM 4741 C CA . LEU B 1 161 ? -1.786 36.469 1.697 1 95.44 161 LEU B CA 1
ATOM 4742 C C . LEU B 1 161 ? -0.345 36.406 2.191 1 95.44 161 LEU B C 1
ATOM 4744 O O . LEU B 1 161 ? -0.099 36.031 3.344 1 95.44 161 LEU B O 1
ATOM 4748 N N . VAL B 1 162 ? 0.617 36.688 1.322 1 96.25 162 VAL B N 1
ATOM 4749 C CA . VAL B 1 162 ? 2.039 36.562 1.62 1 96.25 162 VAL B CA 1
ATOM 4750 C C . VAL B 1 162 ? 2.492 37.688 2.533 1 96.25 162 VAL B C 1
ATOM 4752 O O . VAL B 1 162 ? 2.057 38.844 2.379 1 96.25 162 VAL B O 1
ATOM 4755 N N . ASP B 1 163 ? 3.287 37.375 3.523 1 96.69 163 ASP B N 1
ATOM 4756 C CA . ASP B 1 163 ? 4.004 38.406 4.262 1 96.69 163 ASP B CA 1
ATOM 4757 C C . ASP B 1 163 ? 5.012 39.125 3.365 1 96.69 163 ASP B C 1
ATOM 4759 O O . ASP B 1 163 ? 6.191 38.75 3.338 1 96.69 163 ASP B O 1
ATOM 4763 N N . ALA B 1 164 ? 4.586 40.156 2.756 1 96.38 164 ALA B N 1
ATOM 4764 C CA . ALA B 1 164 ? 5.355 40.812 1.711 1 96.38 164 ALA B CA 1
ATOM 4765 C C . ALA B 1 164 ? 6.648 41.406 2.271 1 96.38 164 ALA B C 1
ATOM 4767 O O . ALA B 1 164 ? 7.695 41.344 1.621 1 96.38 164 ALA B O 1
ATOM 4768 N N . GLU B 1 165 ? 6.539 42.031 3.385 1 97 165 GLU B N 1
ATOM 4769 C CA . GLU B 1 165 ? 7.707 42.656 3.99 1 97 165 GLU B CA 1
ATOM 4770 C C . GLU B 1 165 ? 8.812 41.656 4.25 1 97 165 GLU B C 1
ATOM 4772 O O . GLU B 1 165 ? 9.969 41.875 3.877 1 97 165 GLU B O 1
ATOM 4777 N N . ARG B 1 166 ? 8.422 40.562 4.84 1 97 166 ARG B N 1
ATOM 4778 C CA . ARG B 1 166 ? 9.391 39.531 5.172 1 97 166 ARG B CA 1
ATOM 4779 C C . ARG B 1 166 ? 9.969 38.875 3.912 1 97 166 ARG B C 1
ATOM 4781 O O . ARG B 1 166 ? 11.18 38.688 3.811 1 97 166 ARG B O 1
ATOM 4788 N N . ALA B 1 167 ? 9.141 38.562 2.957 1 97.25 167 ALA B N 1
ATOM 4789 C CA . ALA B 1 167 ? 9.578 37.938 1.712 1 97.25 167 ALA B CA 1
ATOM 4790 C C . ALA B 1 167 ? 10.539 38.844 0.953 1 97.25 167 ALA B C 1
ATOM 4792 O O . ALA B 1 167 ? 11.562 38.406 0.445 1 97.25 167 ALA B O 1
ATOM 4793 N N . THR B 1 168 ? 10.25 40.125 0.899 1 96.81 168 THR B N 1
ATOM 4794 C CA . THR B 1 168 ? 11.078 41.094 0.189 1 96.81 168 THR B CA 1
ATOM 4795 C C . THR B 1 168 ? 12.43 41.25 0.879 1 96.81 168 THR B C 1
ATOM 4797 O O . THR B 1 168 ? 13.461 41.344 0.215 1 96.81 168 THR B O 1
ATOM 4800 N N . HIS B 1 169 ? 12.367 41.312 2.188 1 96.69 169 HIS B N 1
ATOM 4801 C CA . HIS B 1 169 ? 13.594 41.438 2.969 1 96.69 169 HIS B CA 1
ATOM 4802 C C . HIS B 1 169 ? 14.586 40.344 2.594 1 96.69 169 HIS B C 1
ATOM 4804 O O . HIS B 1 169 ? 15.758 40.625 2.314 1 96.69 169 HIS B O 1
ATOM 4810 N N . PHE B 1 170 ? 14.172 39.125 2.516 1 97 170 PHE B N 1
ATOM 4811 C CA . PHE B 1 170 ? 15.062 38 2.256 1 97 170 PHE B CA 1
ATOM 4812 C C . PHE B 1 170 ? 15.367 37.906 0.768 1 97 170 PHE B C 1
ATOM 4814 O O . PHE B 1 170 ? 16.438 37.406 0.384 1 97 170 PHE B O 1
ATOM 4821 N N . ALA B 1 171 ? 14.461 38.375 -0.093 1 96.06 171 ALA B N 1
ATOM 4822 C CA . ALA B 1 171 ? 14.695 38.375 -1.534 1 96.06 171 ALA B CA 1
ATOM 4823 C C . ALA B 1 171 ? 15.844 39.312 -1.895 1 96.06 171 ALA B C 1
ATOM 4825 O O . ALA B 1 171 ? 16.5 39.156 -2.92 1 96.06 171 ALA B O 1
ATOM 4826 N N . GLU B 1 172 ? 16.062 40.25 -1.057 1 95.12 172 GLU B N 1
ATOM 4827 C CA . GLU B 1 172 ? 17.078 41.281 -1.329 1 95.12 172 GLU B CA 1
ATOM 4828 C C . GLU B 1 172 ? 18.453 40.812 -0.852 1 95.12 172 GLU B C 1
ATOM 4830 O O . GLU B 1 172 ? 19.469 41.406 -1.217 1 95.12 172 GLU B O 1
ATOM 4835 N N . MET B 1 173 ? 18.484 39.781 -0.144 1 93.88 173 MET B N 1
ATOM 4836 C CA . MET B 1 173 ? 19.75 39.25 0.352 1 93.88 173 MET B CA 1
ATOM 4837 C C . MET B 1 173 ? 20.422 38.375 -0.7 1 93.88 173 MET B C 1
ATOM 4839 O O . MET B 1 173 ? 19.75 37.812 -1.547 1 93.88 173 MET B O 1
ATOM 4843 N N . ALA B 1 174 ? 21.781 38.344 -0.597 1 92.5 174 ALA B N 1
ATOM 4844 C CA . ALA B 1 174 ? 22.5 37.406 -1.438 1 92.5 174 ALA B CA 1
ATOM 4845 C C . ALA B 1 174 ? 22.141 35.969 -1.079 1 92.5 174 ALA B C 1
ATOM 4847 O O . ALA B 1 174 ? 22.109 35.594 0.1 1 92.5 174 ALA B O 1
ATOM 4848 N N . PRO B 1 175 ? 21.828 35.188 -2.119 1 95 175 PRO B N 1
ATOM 4849 C CA . PRO B 1 175 ? 21.531 33.781 -1.827 1 95 175 PRO B CA 1
ATOM 4850 C C . PRO B 1 175 ? 22.688 33.062 -1.152 1 95 175 PRO B C 1
ATOM 4852 O O . PRO B 1 175 ? 23.859 33.344 -1.431 1 95 175 PRO B O 1
ATOM 4855 N N . PRO B 1 176 ? 22.375 32.125 -0.346 1 97.06 176 PRO B N 1
ATOM 4856 C CA . PRO B 1 176 ? 23.422 31.375 0.368 1 97.06 176 PRO B CA 1
ATOM 4857 C C . PRO B 1 176 ? 24.156 30.375 -0.525 1 97.06 176 PRO B C 1
ATOM 4859 O O . PRO B 1 176 ? 23.594 29.906 -1.517 1 97.06 176 PRO B O 1
ATOM 4862 N N . GLU B 1 177 ? 25.359 30.109 -0.145 1 97.44 177 GLU B N 1
ATOM 4863 C CA . GLU B 1 177 ? 26.141 29.047 -0.77 1 97.44 177 GLU B CA 1
ATOM 4864 C C . GLU B 1 177 ? 26.172 27.797 0.117 1 97.44 177 GLU B C 1
ATOM 4866 O O . GLU B 1 177 ? 26.359 26.688 -0.374 1 97.44 177 GLU B O 1
ATOM 4871 N N . SER B 1 178 ? 26.016 28 1.371 1 98.5 178 SER B N 1
ATOM 4872 C CA . SER B 1 178 ? 26.016 26.938 2.355 1 98.5 178 SER B CA 1
ATOM 4873 C C . SER B 1 178 ? 24.922 27.125 3.4 1 98.5 178 SER B C 1
ATOM 4875 O O . SER B 1 178 ? 24.641 28.266 3.801 1 98.5 178 SER B O 1
ATOM 4877 N N . VAL B 1 179 ? 24.281 26.031 3.779 1 98.69 179 VAL B N 1
ATOM 4878 C CA . VAL B 1 179 ? 23.203 26.109 4.754 1 98.69 179 VAL B CA 1
ATOM 4879 C C . VAL B 1 179 ? 23.328 24.969 5.766 1 98.69 179 VAL B C 1
ATOM 4881 O O . VAL B 1 179 ? 23.766 23.859 5.418 1 98.69 179 VAL B O 1
ATOM 4884 N N . ALA B 1 180 ? 23.031 25.25 7.02 1 98.62 180 ALA B N 1
ATOM 4885 C CA . ALA B 1 180 ? 22.938 24.25 8.07 1 98.62 180 ALA B CA 1
ATOM 4886 C C . ALA B 1 180 ? 21.484 23.922 8.391 1 98.62 180 ALA B C 1
ATOM 4888 O O . ALA B 1 180 ? 20.641 24.828 8.438 1 98.62 180 ALA B O 1
ATOM 4889 N N . ILE B 1 181 ? 21.172 22.688 8.438 1 98.75 181 ILE B N 1
ATOM 4890 C CA . ILE B 1 181 ? 19.891 22.219 8.977 1 98.75 181 ILE B CA 1
ATOM 4891 C C . ILE B 1 181 ? 20.094 21.672 10.391 1 98.75 181 ILE B C 1
ATOM 4893 O O . ILE B 1 181 ? 20.859 20.734 10.594 1 98.75 181 ILE B O 1
ATOM 4897 N N . VAL B 1 182 ? 19.484 22.328 11.336 1 98.19 182 VAL B N 1
ATOM 4898 C CA . VAL B 1 182 ? 19.578 21.891 12.727 1 98.19 182 VAL B CA 1
ATOM 4899 C C . VAL B 1 182 ? 18.375 21.031 13.078 1 98.19 182 VAL B C 1
ATOM 4901 O O . VAL B 1 182 ? 17.266 21.547 13.305 1 98.19 182 VAL B O 1
ATOM 4904 N N . GLY B 1 183 ? 18.578 19.703 13.242 1 97.56 183 GLY B N 1
ATOM 4905 C CA . GLY B 1 183 ? 17.531 18.734 13.484 1 97.56 183 GLY B CA 1
ATOM 4906 C C . GLY B 1 183 ? 17.328 17.766 12.328 1 97.56 183 GLY B C 1
ATOM 4907 O O . GLY B 1 183 ? 17.062 18.188 11.203 1 97.56 183 GLY B O 1
ATOM 4908 N N . GLY B 1 184 ? 17.422 16.547 12.609 1 97.75 184 GLY B N 1
ATOM 4909 C CA . GLY B 1 184 ? 17.297 15.516 11.602 1 97.75 184 GLY B CA 1
ATOM 4910 C C . GLY B 1 184 ? 15.977 14.781 11.656 1 97.75 184 GLY B C 1
ATOM 4911 O O . GLY B 1 184 ? 15.922 13.578 11.391 1 97.75 184 GLY B O 1
ATOM 4912 N N . GLY B 1 185 ? 14.852 15.469 12.039 1 96.62 185 GLY B N 1
ATOM 4913 C CA . GLY B 1 185 ? 13.508 14.914 11.977 1 96.62 185 GLY B CA 1
ATOM 4914 C C . GLY B 1 185 ? 12.891 14.992 10.594 1 96.62 185 GLY B C 1
ATOM 4915 O O . GLY B 1 185 ? 13.609 15.047 9.594 1 96.62 185 GLY B O 1
ATOM 4916 N N . PHE B 1 186 ? 11.57 14.969 10.453 1 95.44 186 PHE B N 1
ATOM 4917 C CA . PHE B 1 186 ? 10.844 14.969 9.195 1 95.44 186 PHE B CA 1
ATOM 4918 C C . PHE B 1 186 ? 11.234 16.156 8.336 1 95.44 186 PHE B C 1
ATOM 4920 O O . PHE B 1 186 ? 11.742 16 7.223 1 95.44 186 PHE B O 1
ATOM 4927 N N . VAL B 1 187 ? 11.086 17.281 8.93 1 96.25 187 VAL B N 1
ATOM 4928 C CA . VAL B 1 187 ? 11.273 18.531 8.18 1 96.25 187 VAL B CA 1
ATOM 4929 C C . VAL B 1 187 ? 12.742 18.672 7.789 1 96.25 187 VAL B C 1
ATOM 4931 O O . VAL B 1 187 ? 13.055 19.141 6.691 1 96.25 187 VAL B O 1
ATOM 4934 N N . GLY B 1 188 ? 13.641 18.266 8.711 1 97.94 188 GLY B N 1
ATOM 4935 C CA . GLY B 1 188 ? 15.062 18.344 8.406 1 97.94 188 GLY B CA 1
ATOM 4936 C C . GLY B 1 188 ? 15.453 17.516 7.195 1 97.94 188 GLY B C 1
ATOM 4937 O O . GLY B 1 188 ? 16.156 18 6.309 1 97.94 188 GLY B O 1
ATOM 4938 N N . VAL B 1 189 ? 14.961 16.312 7.156 1 98.56 189 VAL B N 1
ATOM 4939 C CA . VAL B 1 189 ? 15.289 15.406 6.07 1 98.56 189 VAL B CA 1
ATOM 4940 C C . VAL B 1 189 ? 14.656 15.898 4.77 1 98.56 189 VAL B C 1
ATOM 4942 O O . VAL B 1 189 ? 15.297 15.883 3.715 1 98.56 189 VAL B O 1
ATOM 4945 N N . GLU B 1 190 ? 13.422 16.328 4.789 1 98.31 190 GLU B N 1
ATOM 4946 C CA . GLU B 1 190 ? 12.75 16.844 3.607 1 98.31 190 GLU B CA 1
ATOM 4947 C C . GLU B 1 190 ? 13.438 18.109 3.09 1 98.31 190 GLU B C 1
ATOM 4949 O O . GLU B 1 190 ? 13.586 18.281 1.88 1 98.31 190 GLU B O 1
ATOM 4954 N N . MET B 1 191 ? 13.891 18.922 3.996 1 98.56 191 MET B N 1
ATOM 4955 C CA . MET B 1 191 ? 14.523 20.188 3.602 1 98.56 191 MET B CA 1
ATOM 4956 C C . MET B 1 191 ? 15.938 19.938 3.078 1 98.56 191 MET B C 1
ATOM 4958 O O . MET B 1 191 ? 16.438 20.703 2.248 1 98.56 191 MET B O 1
ATOM 4962 N N . ALA B 1 192 ? 16.578 18.859 3.59 1 98.75 192 ALA B N 1
ATOM 4963 C CA . ALA B 1 192 ? 17.859 18.484 2.984 1 98.75 192 ALA B CA 1
ATOM 4964 C C . ALA B 1 192 ? 17.703 18.266 1.481 1 98.75 192 ALA B C 1
ATOM 4966 O O . ALA B 1 192 ? 18.531 18.734 0.693 1 98.75 192 ALA B O 1
ATOM 4967 N N . GLU B 1 193 ? 16.672 17.578 1.111 1 98.31 193 GLU B N 1
ATOM 4968 C CA . GLU B 1 193 ? 16.375 17.375 -0.305 1 98.31 193 GLU B CA 1
ATOM 4969 C C . GLU B 1 193 ? 16.047 18.703 -0.992 1 98.31 193 GLU B C 1
ATOM 4971 O O . GLU B 1 193 ? 16.562 19 -2.068 1 98.31 193 GLU B O 1
ATOM 4976 N N . ALA B 1 194 ? 15.18 19.516 -0.384 1 98.44 194 ALA B N 1
ATOM 4977 C CA . ALA B 1 194 ? 14.727 20.766 -0.975 1 98.44 194 ALA B CA 1
ATOM 4978 C C . ALA B 1 194 ? 15.891 21.719 -1.229 1 98.44 194 ALA B C 1
ATOM 4980 O O . ALA B 1 194 ? 16.016 22.281 -2.32 1 98.44 194 ALA B O 1
ATOM 4981 N N . LEU B 1 195 ? 16.766 21.844 -0.237 1 98.44 195 LEU B N 1
ATOM 4982 C CA . LEU B 1 195 ? 17.875 22.797 -0.32 1 98.44 195 LEU B CA 1
ATOM 4983 C C . LEU B 1 195 ? 18.938 22.297 -1.293 1 98.44 195 LEU B C 1
ATOM 4985 O O . LEU B 1 195 ? 19.594 23.094 -1.962 1 98.44 195 LEU B O 1
ATOM 4989 N N . SER B 1 196 ? 19.094 20.953 -1.349 1 98 196 SER B N 1
ATOM 4990 C CA . SER B 1 196 ? 20.062 20.359 -2.275 1 98 196 SER B CA 1
ATOM 4991 C C . SER B 1 196 ? 19.703 20.688 -3.723 1 98 196 SER B C 1
ATOM 4993 O O . SER B 1 196 ? 20.578 20.703 -4.59 1 98 196 SER B O 1
ATOM 4995 N N . ALA B 1 197 ? 18.469 20.969 -3.961 1 96.88 197 ALA B N 1
ATOM 4996 C CA . ALA B 1 197 ? 18.016 21.266 -5.312 1 96.88 197 ALA B CA 1
ATOM 4997 C C . ALA B 1 197 ? 18.547 22.625 -5.777 1 96.88 197 ALA B C 1
ATOM 4999 O O . ALA B 1 197 ? 18.5 22.938 -6.969 1 96.88 197 ALA B O 1
ATOM 5000 N N . TYR B 1 198 ? 19.078 23.469 -4.902 1 96.44 198 TYR B N 1
ATOM 5001 C CA . TYR B 1 198 ? 19.609 24.781 -5.215 1 96.44 198 TYR B CA 1
ATOM 5002 C C . TYR B 1 198 ? 21.125 24.766 -5.309 1 96.44 198 TYR B C 1
ATOM 5004 O O . TYR B 1 198 ? 21.781 25.812 -5.301 1 96.44 198 TYR B O 1
ATOM 5012 N N . ASP B 1 199 ? 21.734 23.547 -5.34 1 94 199 ASP B N 1
ATOM 5013 C CA . ASP B 1 199 ? 23.172 23.344 -5.461 1 94 199 ASP B CA 1
ATOM 5014 C C . ASP B 1 199 ? 23.922 23.969 -4.289 1 94 199 ASP B C 1
ATOM 5016 O O . ASP B 1 199 ? 24.953 24.625 -4.48 1 94 199 ASP B O 1
ATOM 5020 N N . LEU B 1 200 ? 23.359 23.922 -3.135 1 97.5 200 LEU B N 1
ATOM 5021 C CA . LEU B 1 200 ? 23.953 24.438 -1.904 1 97.5 200 LEU B CA 1
ATOM 5022 C C . LEU B 1 200 ? 24.812 23.375 -1.224 1 97.5 200 LEU B C 1
ATOM 50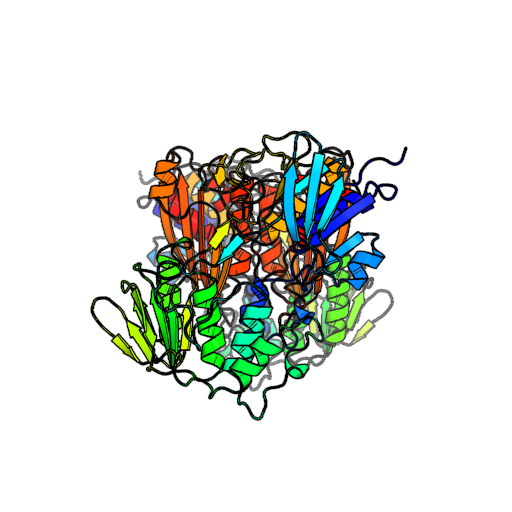24 O O . LEU B 1 200 ? 24.609 22.188 -1.441 1 97.5 200 LEU B O 1
ATOM 5028 N N . ASP B 1 201 ? 25.812 23.844 -0.531 1 98.5 201 ASP B N 1
ATOM 5029 C CA . ASP B 1 201 ? 26.484 22.984 0.437 1 98.5 201 ASP B CA 1
ATOM 5030 C C . ASP B 1 201 ? 25.625 22.781 1.685 1 98.5 201 ASP B C 1
ATOM 5032 O O . ASP B 1 201 ? 25.562 23.672 2.547 1 98.5 201 ASP B O 1
ATOM 5036 N N . VAL B 1 202 ? 24.969 21.625 1.795 1 98.81 202 VAL B N 1
ATOM 5037 C CA . VAL B 1 202 ? 23.969 21.391 2.834 1 98.81 202 VAL B CA 1
ATOM 5038 C C . VAL B 1 202 ? 24.578 20.562 3.965 1 98.81 202 VAL B C 1
ATOM 5040 O O . VAL B 1 202 ? 25.141 19.5 3.729 1 98.81 202 VAL B O 1
ATOM 5043 N N . HIS B 1 203 ? 24.5 21.062 5.184 1 98.75 203 HIS B N 1
ATOM 5044 C CA . HIS B 1 203 ? 24.953 20.391 6.402 1 98.75 203 HIS B CA 1
ATOM 5045 C C . HIS B 1 203 ? 23.781 20.094 7.332 1 98.75 203 HIS B C 1
ATOM 5047 O O . HIS B 1 203 ? 23.078 21 7.762 1 98.75 203 HIS B O 1
ATOM 5053 N N . LEU B 1 204 ? 23.562 18.844 7.629 1 98.69 204 LEU B N 1
ATOM 5054 C CA . LEU B 1 204 ? 22.484 18.453 8.547 1 98.69 204 LEU B CA 1
ATOM 5055 C C . LEU B 1 204 ? 23.062 18.031 9.898 1 98.69 204 LEU B C 1
ATOM 5057 O O . LEU B 1 204 ? 23.875 17.109 9.969 1 98.69 204 LEU B O 1
ATOM 5061 N N . PHE B 1 205 ? 22.672 18.734 10.938 1 98.06 205 PHE B N 1
ATOM 5062 C CA . PHE B 1 205 ? 23.094 18.453 12.305 1 98.06 205 PHE B CA 1
ATOM 5063 C C . PHE B 1 205 ? 22.016 17.703 13.062 1 98.06 205 PHE B C 1
ATOM 5065 O O . PHE B 1 205 ? 20.844 18.094 13.023 1 98.06 205 PHE B O 1
ATOM 5072 N N . GLN B 1 206 ? 22.312 16.672 13.688 1 96.56 206 GLN B N 1
ATOM 5073 C CA . GLN B 1 206 ? 21.422 15.898 14.547 1 96.56 206 GLN B CA 1
ATOM 5074 C C . GLN B 1 206 ? 22.078 15.594 15.891 1 96.56 206 GLN B C 1
ATOM 5076 O O . GLN B 1 206 ? 23.188 15.062 15.938 1 96.56 206 GLN B O 1
ATOM 5081 N N . ARG B 1 207 ? 21.375 15.969 16.953 1 93.25 207 ARG B N 1
ATOM 5082 C CA . ARG B 1 207 ? 21.906 15.82 18.297 1 93.25 207 ARG B CA 1
ATOM 5083 C C . ARG B 1 207 ? 22.141 14.352 18.641 1 93.25 207 ARG B C 1
ATOM 5085 O O . ARG B 1 207 ? 23.125 14 19.281 1 93.25 207 ARG B O 1
ATOM 5092 N N . SER B 1 208 ? 21.234 13.484 18.172 1 88.62 208 SER B N 1
ATOM 5093 C CA . SER B 1 208 ? 21.344 12.055 18.453 1 88.62 208 SER B CA 1
ATOM 5094 C C . SER B 1 208 ? 22.125 11.336 17.359 1 88.62 208 SER B C 1
ATOM 5096 O O . SER B 1 208 ? 22.641 11.969 16.422 1 88.62 208 SER B O 1
ATOM 5098 N N . GLY B 1 209 ? 22.109 10.07 17.5 1 89.81 209 GLY B N 1
ATOM 5099 C CA . GLY B 1 209 ? 22.938 9.281 16.609 1 89.81 209 GLY B CA 1
ATOM 5100 C C . GLY B 1 209 ? 22.281 9.016 15.266 1 89.81 209 GLY B C 1
ATOM 5101 O O . GLY B 1 209 ? 22.969 8.664 14.297 1 89.81 209 GLY B O 1
ATOM 5102 N N . HIS B 1 210 ? 21.016 9.148 15.117 1 95.62 210 HIS B N 1
ATOM 5103 C CA . HIS B 1 210 ? 20.359 8.844 13.852 1 95.62 210 HIS B CA 1
ATOM 5104 C C . HIS B 1 210 ? 19.344 9.914 13.484 1 95.62 210 HIS B C 1
ATOM 5106 O O . HIS B 1 210 ? 18.703 10.492 14.359 1 95.62 210 HIS B O 1
ATOM 5112 N N . VAL B 1 211 ? 19.266 10.227 12.188 1 97.94 211 VAL B N 1
ATOM 5113 C CA . VAL B 1 211 ? 18.125 11 11.703 1 97.94 211 VAL B CA 1
ATOM 5114 C C . VAL B 1 211 ? 16.859 10.156 11.797 1 97.94 211 VAL B C 1
ATOM 5116 O O . VAL B 1 211 ? 16.922 8.938 11.953 1 97.94 211 VAL B O 1
ATOM 5119 N N . LEU B 1 212 ? 15.742 10.75 11.727 1 97.75 212 LEU B N 1
ATOM 5120 C CA . LEU B 1 212 ? 14.453 10.062 11.758 1 97.75 212 LEU B CA 1
ATOM 5121 C C . LEU B 1 212 ? 14.422 9.031 12.883 1 97.75 212 LEU B C 1
ATOM 5123 O O . LEU B 1 212 ? 14.094 7.863 12.641 1 97.75 212 LEU B O 1
ATOM 5127 N N . LYS B 1 213 ? 14.719 9.469 14.023 1 95.44 213 LYS B N 1
ATOM 5128 C CA . LYS B 1 213 ? 14.852 8.602 15.195 1 95.44 213 LYS B CA 1
ATOM 5129 C C . LYS B 1 213 ? 13.602 7.758 15.391 1 95.44 213 LYS B C 1
ATOM 5131 O O . LYS B 1 213 ? 13.688 6.578 15.742 1 95.44 213 LYS B O 1
ATOM 5136 N N . SER B 1 214 ? 12.422 8.312 15.164 1 95.38 214 SER B N 1
ATOM 5137 C CA . SER B 1 214 ? 11.164 7.629 15.43 1 95.38 214 SER B CA 1
ATOM 5138 C C . SER B 1 214 ? 10.938 6.477 14.461 1 95.38 214 SER B C 1
ATOM 5140 O O . SER B 1 214 ? 10.062 5.637 14.672 1 95.38 214 SER B O 1
ATOM 5142 N N . PHE B 1 215 ? 11.734 6.387 13.406 1 98.06 215 PHE B N 1
ATOM 5143 C CA . PHE B 1 215 ? 11.586 5.328 12.414 1 98.06 215 PHE B CA 1
ATOM 5144 C C . PHE B 1 215 ? 12.477 4.137 12.758 1 98.06 215 PHE B C 1
ATOM 5146 O O . PHE B 1 215 ? 12.391 3.088 12.117 1 98.06 215 PHE B O 1
ATOM 5153 N N . GLY B 1 216 ? 13.312 4.273 13.711 1 97.44 216 GLY B N 1
ATOM 5154 C CA . GLY B 1 216 ? 14.219 3.203 14.102 1 97.44 216 GLY B CA 1
ATOM 5155 C C . GLY B 1 216 ? 15.57 3.285 13.422 1 97.44 216 GLY B C 1
ATOM 5156 O O . GLY B 1 216 ? 15.734 4.027 12.453 1 97.44 216 GLY B O 1
ATOM 5157 N N . GLU B 1 217 ? 16.469 2.502 13.898 1 97.12 217 GLU B N 1
ATOM 5158 C CA . GLU B 1 217 ? 17.875 2.559 13.484 1 97.12 217 GLU B CA 1
ATOM 5159 C C . GLU B 1 217 ? 18.031 2.117 12.031 1 97.12 217 GLU B C 1
ATOM 5161 O O . GLU B 1 217 ? 18.812 2.711 11.281 1 97.12 217 GLU B O 1
ATOM 5166 N N . ALA B 1 218 ? 17.297 1.093 11.625 1 98.06 218 ALA B N 1
ATOM 5167 C CA . ALA B 1 218 ? 17.453 0.552 10.281 1 98.06 218 ALA B CA 1
ATOM 5168 C C . ALA B 1 218 ? 17.094 1.596 9.227 1 98.06 218 ALA B C 1
ATOM 5170 O O . ALA B 1 218 ? 17.828 1.764 8.242 1 98.06 218 ALA B O 1
ATOM 5171 N N . VAL B 1 219 ? 16.016 2.311 9.445 1 98.62 219 VAL B N 1
ATOM 5172 C CA . VAL B 1 219 ? 15.602 3.359 8.516 1 98.62 219 VAL B CA 1
ATOM 5173 C C . VAL B 1 219 ? 16.594 4.523 8.578 1 98.62 219 VAL B C 1
ATOM 5175 O O . VAL B 1 219 ? 17.016 5.043 7.543 1 98.62 219 VAL B O 1
ATOM 5178 N N . GLY B 1 220 ? 16.953 4.961 9.812 1 98.44 220 GLY B N 1
ATOM 5179 C CA . GLY B 1 220 ? 17.906 6.043 9.969 1 98.44 220 GLY B CA 1
ATOM 5180 C C . GLY B 1 220 ? 19.203 5.809 9.227 1 98.44 220 GLY B C 1
ATOM 5181 O O . GLY B 1 220 ? 19.688 6.695 8.523 1 98.44 220 GLY B O 1
ATOM 5182 N N . GLU B 1 221 ? 19.719 4.594 9.367 1 98.25 221 GLU B N 1
ATOM 5183 C CA . GLU B 1 221 ? 20.984 4.246 8.742 1 98.25 221 GLU B CA 1
ATOM 5184 C C . GLU B 1 221 ? 20.891 4.301 7.223 1 98.25 221 GLU B C 1
ATOM 5186 O O . GLU B 1 221 ? 21.797 4.812 6.555 1 98.25 221 GLU B O 1
ATOM 5191 N N . GLU B 1 222 ? 19.828 3.754 6.707 1 98.56 222 GLU B N 1
ATOM 5192 C CA . GLU B 1 222 ? 19.641 3.771 5.262 1 98.56 222 GLU B CA 1
ATOM 5193 C C . GLU B 1 222 ? 19.5 5.199 4.738 1 98.56 222 GLU B C 1
ATOM 5195 O O . GLU B 1 222 ? 20.062 5.539 3.695 1 98.56 222 GLU B O 1
ATOM 5200 N N . VAL B 1 223 ? 18.766 6 5.414 1 98.81 223 VAL B N 1
ATOM 5201 C CA . VAL B 1 223 ? 18.547 7.383 5.004 1 98.81 223 VAL B CA 1
ATOM 5202 C C . VAL B 1 223 ? 19.859 8.164 5.078 1 98.81 223 VAL B C 1
ATOM 5204 O O . VAL B 1 223 ? 20.172 8.938 4.176 1 98.81 223 VAL B O 1
ATOM 5207 N N . GLU B 1 224 ? 20.594 7.965 6.148 1 98.75 224 GLU B N 1
ATOM 5208 C CA . GLU B 1 224 ? 21.875 8.641 6.324 1 98.75 224 GLU B CA 1
ATOM 5209 C C . GLU B 1 224 ? 22.828 8.312 5.184 1 98.75 224 GLU B C 1
ATOM 5211 O O . GLU B 1 224 ? 23.469 9.203 4.617 1 98.75 224 GLU B O 1
ATOM 5216 N N . ALA B 1 225 ? 22.922 7.012 4.875 1 98.62 225 ALA B N 1
ATOM 5217 C CA . ALA B 1 225 ? 23.781 6.602 3.762 1 98.62 225 ALA B CA 1
ATOM 5218 C C . ALA B 1 225 ? 23.328 7.266 2.459 1 98.62 225 ALA B C 1
ATOM 5220 O O . ALA B 1 225 ? 24.172 7.738 1.684 1 98.62 225 ALA B O 1
ATOM 5221 N N . HIS B 1 226 ? 22.062 7.32 2.252 1 98.62 226 HIS B N 1
ATOM 5222 C CA . HIS B 1 226 ? 21.516 7.887 1.024 1 98.62 226 HIS B CA 1
ATOM 5223 C C . HIS B 1 226 ? 21.734 9.398 0.967 1 98.62 226 HIS B C 1
ATOM 5225 O O . HIS B 1 226 ? 22.047 9.945 -0.092 1 98.62 226 HIS B O 1
ATOM 5231 N N . LEU B 1 227 ? 21.516 10.109 2.104 1 98.75 227 LEU B N 1
ATOM 5232 C CA . LEU B 1 227 ? 21.781 11.547 2.166 1 98.75 227 LEU B CA 1
ATOM 5233 C C . LEU B 1 227 ? 23.234 11.852 1.787 1 98.75 227 LEU B C 1
ATOM 5235 O O . LEU B 1 227 ? 23.484 12.773 1.014 1 98.75 227 LEU B O 1
ATOM 5239 N N . ARG B 1 228 ? 24.156 11.102 2.309 1 98.62 228 ARG B N 1
ATOM 5240 C CA . ARG B 1 228 ? 25.578 11.289 1.976 1 98.62 228 ARG B CA 1
ATOM 5241 C C . ARG B 1 228 ? 25.812 11.078 0.484 1 98.62 228 ARG B C 1
ATOM 5243 O O . ARG B 1 228 ? 26.547 11.852 -0.145 1 98.62 228 ARG B O 1
ATOM 5250 N N . GLU B 1 229 ? 25.172 10.047 -0.043 1 98.38 229 GLU B N 1
ATOM 5251 C CA . GLU B 1 229 ? 25.281 9.773 -1.474 1 98.38 229 GLU B CA 1
ATOM 5252 C C . GLU B 1 229 ? 24.766 10.945 -2.301 1 98.38 229 GLU B C 1
ATOM 5254 O O . GLU B 1 229 ? 25.25 11.195 -3.404 1 98.38 229 GLU B O 1
ATOM 5259 N N . GLN B 1 230 ? 23.812 11.664 -1.749 1 98.06 230 GLN B N 1
ATOM 5260 C CA . GLN B 1 230 ? 23.203 12.797 -2.445 1 98.06 230 GLN B CA 1
ATOM 5261 C C . GLN B 1 230 ? 23.969 14.086 -2.168 1 98.06 230 GLN B C 1
ATOM 5263 O O . GLN B 1 230 ? 23.547 15.164 -2.582 1 98.06 230 GLN B O 1
ATOM 5268 N N . GLY B 1 231 ? 25.031 14.016 -1.373 1 98.12 231 GLY B N 1
ATOM 5269 C CA . GLY B 1 231 ? 25.922 15.156 -1.197 1 98.12 231 GLY B CA 1
ATOM 5270 C C . GLY B 1 231 ? 25.625 15.945 0.065 1 98.12 231 GLY B C 1
ATOM 5271 O O . GLY B 1 231 ? 26.172 17.047 0.251 1 98.12 231 GLY B O 1
ATOM 5272 N N . VAL B 1 232 ? 24.812 15.438 0.949 1 98.81 232 VAL B N 1
ATOM 5273 C CA . VAL B 1 232 ? 24.516 16.125 2.205 1 98.81 232 VAL B CA 1
ATOM 5274 C C . VAL B 1 232 ? 25.562 15.758 3.252 1 98.81 232 VAL B C 1
ATOM 5276 O O . VAL B 1 232 ? 25.859 14.57 3.467 1 98.81 232 VAL B O 1
ATOM 5279 N N . SER B 1 233 ? 26.203 16.734 3.85 1 98.62 233 SER B N 1
ATOM 5280 C CA . SER B 1 233 ? 27.125 16.484 4.953 1 98.62 233 SER B CA 1
ATOM 5281 C C . SER B 1 233 ? 26.375 16.266 6.262 1 98.62 233 SER B C 1
ATOM 5283 O O . SER B 1 233 ? 25.641 17.141 6.727 1 98.62 233 SER B O 1
ATOM 5285 N N . LEU B 1 234 ? 26.562 15.102 6.844 1 98.5 234 LEU B N 1
ATOM 5286 C CA . LEU B 1 234 ? 25.859 14.766 8.07 1 98.5 234 LEU B CA 1
ATOM 5287 C C . LEU B 1 234 ? 26.75 14.961 9.289 1 98.5 234 LEU B C 1
ATOM 5289 O O . LEU B 1 234 ? 27.922 14.555 9.281 1 98.5 234 LEU B O 1
ATOM 5293 N N . HIS B 1 235 ? 26.25 15.664 10.211 1 97.88 235 HIS B N 1
ATOM 5294 C CA . HIS B 1 235 ? 26.891 15.852 11.516 1 97.88 235 HIS B CA 1
ATOM 5295 C C . HIS B 1 235 ? 26.062 15.211 12.625 1 97.88 235 HIS B C 1
ATOM 5297 O O . HIS B 1 235 ? 25.312 15.898 13.312 1 97.88 235 HIS B O 1
ATOM 5303 N N . LEU B 1 236 ? 26.234 13.922 12.82 1 96.75 236 LEU B N 1
ATOM 5304 C CA . LEU B 1 236 ? 25.484 13.141 13.805 1 96.75 236 LEU B CA 1
ATOM 5305 C C . LEU B 1 236 ? 26.172 13.18 15.164 1 96.75 236 LEU B C 1
ATOM 5307 O O . LEU B 1 236 ? 27.391 13.148 15.242 1 96.75 236 LEU B O 1
ATOM 5311 N N . GLY B 1 237 ? 25.344 13.188 16.25 1 95.25 237 GLY B N 1
ATOM 5312 C CA . GLY B 1 237 ? 25.906 13.305 17.578 1 95.25 237 GLY B CA 1
ATOM 5313 C C . GLY B 1 237 ? 26.484 14.68 17.859 1 95.25 237 GLY B C 1
ATOM 5314 O O . GLY B 1 237 ? 27.359 14.82 18.719 1 95.25 237 GLY B O 1
ATOM 5315 N N . GLU B 1 238 ? 26.062 15.633 17.062 1 95 238 GLU B N 1
ATOM 5316 C CA . GLU B 1 238 ? 26.609 16.984 17.172 1 95 238 GLU B CA 1
ATOM 5317 C C . GLU B 1 238 ? 25.5 18 17.406 1 95 238 GLU B C 1
ATOM 5319 O O . GLU B 1 238 ? 25 18.609 16.453 1 95 238 GLU B O 1
ATOM 5324 N N . PRO B 1 239 ? 25.219 18.328 18.625 1 95.38 239 PRO B N 1
ATOM 5325 C CA . PRO B 1 239 ? 24.188 19.328 18.922 1 95.38 239 PRO B CA 1
ATOM 5326 C C . PRO B 1 239 ? 24.641 20.75 18.562 1 95.38 239 PRO B C 1
ATOM 5328 O O . PRO B 1 239 ? 25.781 21.125 18.859 1 95.38 239 PRO B O 1
ATOM 5331 N N . VAL B 1 240 ? 23.859 21.516 17.938 1 97.25 240 VAL B N 1
ATOM 5332 C CA . VAL B 1 240 ? 24.109 22.922 17.688 1 97.25 240 VAL B CA 1
ATOM 5333 C C . VAL B 1 240 ? 23.656 23.75 18.906 1 97.25 240 VAL B C 1
ATOM 5335 O O . VAL B 1 240 ? 22.531 23.594 19.391 1 97.25 240 VAL B O 1
ATOM 5338 N N . GLU B 1 241 ? 24.5 24.594 19.359 1 97 241 GLU B N 1
ATOM 5339 C CA . GLU B 1 241 ? 24.203 25.391 20.547 1 97 241 GLU B CA 1
ATOM 5340 C C . GLU B 1 241 ? 23.719 26.781 20.188 1 97 241 GLU B C 1
ATOM 5342 O O . GLU B 1 241 ? 22.828 27.328 20.828 1 97 241 GLU B O 1
ATOM 5347 N N . ARG B 1 242 ? 24.391 27.328 19.172 1 97.12 242 ARG B N 1
ATOM 5348 C CA . ARG B 1 242 ? 24.031 28.719 18.844 1 97.12 242 ARG B CA 1
ATOM 5349 C C . ARG B 1 242 ? 24.391 29.031 17.391 1 97.12 242 ARG B C 1
ATOM 5351 O O . ARG B 1 242 ? 25.188 28.328 16.766 1 97.12 242 ARG B O 1
ATOM 5358 N N . LEU B 1 243 ? 23.688 29.969 16.844 1 98.31 243 LEU B N 1
ATOM 5359 C CA . LEU B 1 243 ? 24 30.625 15.578 1 98.31 243 LEU B CA 1
ATOM 5360 C C . LEU B 1 243 ? 24.781 31.922 15.812 1 98.31 243 LEU B C 1
ATOM 5362 O O . LEU B 1 243 ? 24.375 32.75 16.625 1 98.31 243 LEU B O 1
ATOM 5366 N N . ARG B 1 244 ? 25.844 32.062 15.125 1 98.06 244 ARG B N 1
ATOM 5367 C CA . ARG B 1 244 ? 26.688 33.219 15.359 1 98.06 244 ARG B CA 1
ATOM 5368 C C . ARG B 1 244 ? 26.469 34.281 14.281 1 98.06 244 ARG B C 1
ATOM 5370 O O . ARG B 1 244 ? 26.375 33.938 13.094 1 98.06 244 ARG B O 1
ATOM 5377 N N . SER B 1 245 ? 26.5 35.5 14.68 1 97 245 SER B N 1
ATOM 5378 C CA . SER B 1 245 ? 26.312 36.656 13.789 1 97 245 SER B CA 1
ATOM 5379 C C . SER B 1 245 ? 27.625 37.062 13.125 1 97 245 SER B C 1
ATOM 5381 O O . SER B 1 245 ? 28.703 36.875 13.695 1 97 245 SER B O 1
ATOM 5383 N N . ASP B 1 246 ? 27.516 37.625 12.031 1 93.88 246 ASP B N 1
ATOM 5384 C CA . ASP B 1 246 ? 28.672 38.219 11.359 1 93.88 246 ASP B CA 1
ATOM 5385 C C . ASP B 1 246 ? 28.938 39.625 11.875 1 93.88 246 ASP B C 1
ATOM 5387 O O . ASP B 1 246 ? 29.797 40.312 11.336 1 93.88 246 ASP B O 1
ATOM 5391 N N . GLY B 1 247 ? 28.219 40.062 12.742 1 94.94 247 GLY B N 1
ATOM 5392 C CA . GLY B 1 247 ? 28.344 41.406 13.273 1 94.94 247 GLY B CA 1
ATOM 5393 C C . GLY B 1 247 ? 27.344 42.375 12.703 1 94.94 247 GLY B C 1
ATOM 5394 O O . GLY B 1 247 ? 27.109 43.438 13.266 1 94.94 247 GLY B O 1
ATOM 5395 N N . THR B 1 248 ? 26.656 42 11.641 1 94.31 248 THR B N 1
ATOM 5396 C CA . THR B 1 248 ? 25.688 42.875 10.992 1 94.31 248 THR B CA 1
ATOM 5397 C C . THR B 1 248 ? 24.266 42.375 11.195 1 94.31 248 THR B C 1
ATOM 5399 O O . THR B 1 248 ? 23.312 42.906 10.609 1 94.31 248 THR B O 1
ATOM 5402 N N . GLY B 1 249 ? 24.172 41.312 11.961 1 95.31 249 GLY B N 1
ATOM 5403 C CA . GLY B 1 249 ? 22.859 40.75 12.219 1 95.31 249 GLY B CA 1
ATOM 5404 C C . GLY B 1 249 ? 22.516 39.562 11.32 1 95.31 249 GLY B C 1
ATOM 5405 O O . GLY B 1 249 ? 21.422 39 11.414 1 95.31 249 GLY B O 1
ATOM 5406 N N . ARG B 1 250 ? 23.438 39.156 10.539 1 96.31 250 ARG B N 1
ATOM 5407 C CA . ARG B 1 250 ? 23.297 38 9.68 1 96.31 250 ARG B CA 1
ATOM 5408 C C . ARG B 1 250 ? 24.078 36.812 10.219 1 96.31 250 ARG B C 1
ATOM 5410 O O . ARG B 1 250 ? 25.109 37 10.875 1 96.31 250 ARG B O 1
ATOM 5417 N N . ILE B 1 251 ? 23.562 35.688 9.977 1 97.5 251 ILE B N 1
ATOM 5418 C CA . ILE B 1 251 ? 24.25 34.469 10.43 1 97.5 251 ILE B CA 1
ATOM 5419 C C . ILE B 1 251 ? 25.562 34.312 9.68 1 97.5 251 ILE B C 1
ATOM 5421 O O . ILE B 1 251 ? 25.656 34.625 8.492 1 97.5 251 ILE B O 1
ATOM 5425 N N . GLU B 1 252 ? 26.562 33.781 10.391 1 97.69 252 GLU B N 1
ATOM 5426 C CA . GLU B 1 252 ? 27.828 33.5 9.719 1 97.69 252 GLU B CA 1
ATOM 5427 C C . GLU B 1 252 ? 28.344 32.125 10.078 1 97.69 252 GLU B C 1
ATOM 5429 O O . GLU B 1 252 ? 29.219 31.578 9.383 1 97.69 252 GLU B O 1
ATOM 5434 N N . ALA B 1 253 ? 27.75 31.562 11.156 1 98.31 253 ALA B N 1
ATOM 5435 C CA . ALA B 1 253 ? 28.25 30.25 11.523 1 98.31 253 ALA B CA 1
ATOM 5436 C C . ALA B 1 253 ? 27.281 29.531 12.453 1 98.31 253 ALA B C 1
ATOM 5438 O O . ALA B 1 253 ? 26.438 30.156 13.086 1 98.31 253 ALA B O 1
ATOM 5439 N N . VAL B 1 254 ? 27.375 28.188 12.438 1 98.06 254 VAL B N 1
ATOM 5440 C CA . VAL B 1 254 ? 26.766 27.344 13.469 1 98.06 254 VAL B CA 1
ATOM 5441 C C . VAL B 1 254 ? 27.844 26.922 14.477 1 98.06 254 VAL B C 1
ATOM 5443 O O . VAL B 1 254 ? 28.969 26.594 14.094 1 98.06 254 VAL B O 1
ATOM 5446 N N . VAL B 1 255 ? 27.469 27.016 15.719 1 98.25 255 VAL B N 1
ATOM 5447 C CA . VAL B 1 255 ? 28.438 26.719 16.781 1 98.25 255 VAL B CA 1
ATOM 5448 C C . VAL B 1 255 ? 27.984 25.469 17.531 1 98.25 255 VAL B C 1
ATOM 5450 O O . VAL B 1 255 ? 26.859 25.406 18.031 1 98.25 255 VAL B O 1
ATOM 5453 N N . CYS B 1 256 ? 28.812 24.5 17.516 1 96.94 256 CYS B N 1
ATOM 5454 C CA . CYS B 1 256 ? 28.688 23.281 18.297 1 96.94 256 CYS B CA 1
ATOM 5455 C C . CYS B 1 256 ? 29.719 23.219 19.406 1 96.94 256 CYS B C 1
ATOM 5457 O O . CYS B 1 256 ? 30.594 24.078 19.484 1 96.94 256 CYS B O 1
ATOM 5459 N N . PRO B 1 257 ? 29.609 22.328 20.328 1 93.62 257 PRO B N 1
ATOM 5460 C CA . PRO B 1 257 ? 30.562 22.281 21.438 1 93.62 257 PRO B CA 1
ATOM 5461 C C . PRO B 1 257 ? 32 22.141 20.953 1 93.62 257 PRO B C 1
ATOM 5463 O O . PRO B 1 257 ? 32.906 22.797 21.5 1 93.62 257 PRO B O 1
ATOM 5466 N N . GLU B 1 258 ? 32.188 21.375 19.906 1 91.62 258 GLU B N 1
ATOM 5467 C CA . GLU B 1 258 ? 33.562 21.047 19.547 1 91.62 258 GLU B CA 1
ATOM 5468 C C . GLU B 1 258 ? 33.969 21.719 18.234 1 91.62 258 GLU B C 1
ATOM 5470 O O . GLU B 1 258 ? 35.094 21.594 17.797 1 91.62 258 GLU B O 1
ATOM 5475 N N . ARG B 1 259 ? 33.062 22.391 17.609 1 92.31 259 ARG B N 1
ATOM 5476 C CA . ARG B 1 259 ? 33.406 22.984 16.312 1 92.31 259 ARG B CA 1
ATOM 5477 C C . ARG B 1 259 ? 32.469 24.125 15.945 1 92.31 259 ARG B C 1
ATOM 5479 O O . ARG B 1 259 ? 31.391 24.25 16.516 1 92.31 259 ARG B O 1
ATOM 5486 N N . GLU B 1 260 ? 33.031 24.891 15.133 1 97.12 260 GLU B N 1
ATOM 5487 C CA . GLU B 1 260 ? 32.25 25.922 14.453 1 97.12 260 GLU B CA 1
ATOM 5488 C C . GLU B 1 260 ? 32.281 25.719 12.938 1 97.12 260 GLU B C 1
ATOM 5490 O O . GLU B 1 260 ? 33.312 25.359 12.367 1 97.12 260 GLU B O 1
ATOM 5495 N N . LEU B 1 261 ? 31.172 25.875 12.32 1 98.25 261 LEU B N 1
ATOM 5496 C CA . LEU B 1 261 ? 31.078 25.719 10.867 1 98.25 261 LEU B CA 1
ATOM 5497 C C . LEU B 1 261 ? 30.516 26.984 10.227 1 98.25 261 LEU B C 1
ATOM 5499 O O . LEU B 1 261 ? 29.422 27.422 10.578 1 98.25 261 LEU B O 1
ATOM 5503 N N . ALA B 1 262 ? 31.281 27.547 9.328 1 98.25 262 ALA B N 1
ATOM 5504 C CA . ALA B 1 262 ? 30.797 28.703 8.586 1 98.25 262 ALA B CA 1
ATOM 5505 C C . ALA B 1 262 ? 29.672 28.328 7.645 1 98.25 262 ALA B C 1
ATOM 5507 O O . ALA B 1 262 ? 29.766 27.328 6.918 1 98.25 262 ALA B O 1
ATOM 5508 N N . VAL B 1 263 ? 28.531 29.062 7.762 1 98.31 263 VAL B N 1
ATOM 5509 C CA . VAL B 1 263 ? 27.391 28.875 6.867 1 98.31 263 VAL B CA 1
ATOM 5510 C C . VAL B 1 263 ? 26.734 30.219 6.57 1 98.31 263 VAL B C 1
ATOM 5512 O O . VAL B 1 263 ? 26.859 31.156 7.359 1 98.31 263 VAL B O 1
ATOM 5515 N N . ASP B 1 264 ? 26.016 30.297 5.422 1 97.69 264 ASP B N 1
ATOM 5516 C CA . ASP B 1 264 ? 25.344 31.516 5.008 1 97.69 264 ASP B CA 1
ATOM 5517 C C . ASP B 1 264 ? 23.906 31.531 5.512 1 97.69 264 ASP B C 1
ATOM 5519 O O . ASP B 1 264 ? 23.25 32.594 5.492 1 97.69 264 ASP B O 1
ATOM 5523 N N . GLY B 1 265 ? 23.375 30.438 5.898 1 98.12 265 GLY B N 1
ATOM 5524 C CA . GLY B 1 265 ? 22 30.281 6.371 1 98.12 265 GLY B CA 1
ATOM 5525 C C . GLY B 1 265 ? 21.812 29.062 7.25 1 98.12 265 GLY B C 1
ATOM 5526 O O . GLY B 1 265 ? 22.656 28.172 7.273 1 98.12 265 GLY B O 1
ATOM 5527 N N . ALA B 1 266 ? 20.734 29.047 7.996 1 98.38 266 ALA B N 1
ATOM 5528 C CA . ALA B 1 266 ? 20.422 27.906 8.852 1 98.38 266 ALA B CA 1
ATOM 5529 C C . ALA B 1 266 ? 18.906 27.703 8.953 1 98.38 266 ALA B C 1
ATOM 5531 O O . ALA B 1 266 ? 18.141 28.672 8.969 1 98.38 266 ALA B O 1
ATOM 5532 N N . MET B 1 267 ? 18.469 26.547 8.914 1 98.06 267 MET B N 1
ATOM 5533 C CA . MET B 1 267 ? 17.109 26.156 9.258 1 98.06 267 MET B CA 1
ATOM 5534 C C . MET B 1 267 ? 17.062 25.375 10.57 1 98.06 267 MET B C 1
ATOM 5536 O O . MET B 1 267 ? 17.766 24.375 10.719 1 98.06 267 MET B O 1
ATOM 5540 N N . VAL B 1 268 ? 16.281 25.844 11.5 1 97.94 268 VAL B N 1
ATOM 5541 C CA . VAL B 1 268 ? 16.141 25.188 12.797 1 97.94 268 VAL B CA 1
ATOM 5542 C C . VAL B 1 268 ? 14.828 24.422 12.867 1 97.94 268 VAL B C 1
ATOM 5544 O O . VAL B 1 268 ? 13.75 25.016 12.867 1 97.94 268 VAL B O 1
ATOM 5547 N N . GLY B 1 269 ? 14.875 23.125 12.812 1 96.62 269 GLY B N 1
ATOM 5548 C CA . GLY B 1 269 ? 13.75 22.219 12.953 1 96.62 269 GLY B CA 1
ATOM 5549 C C . GLY B 1 269 ? 13.945 21.203 14.062 1 96.62 269 GLY B C 1
ATOM 5550 O O . GLY B 1 269 ? 14.18 20.016 13.789 1 96.62 269 GLY B O 1
ATOM 5551 N N . ILE B 1 270 ? 13.805 21.641 15.344 1 95.5 270 ILE B N 1
ATOM 5552 C CA . ILE B 1 270 ? 14.195 20.781 16.453 1 95.5 270 ILE B CA 1
ATOM 5553 C C . ILE B 1 270 ? 12.961 20.375 17.25 1 95.5 270 ILE B C 1
ATOM 5555 O O . ILE B 1 270 ? 13.078 19.844 18.359 1 95.5 270 ILE B O 1
ATOM 5559 N N . GLY B 1 271 ? 11.781 20.656 16.734 1 94.62 271 GLY B N 1
ATOM 5560 C CA . GLY B 1 271 ? 10.586 20.156 17.391 1 94.62 271 GLY B CA 1
ATOM 5561 C C . GLY B 1 271 ? 9.438 21.141 17.406 1 94.62 271 GLY B C 1
ATOM 5562 O O . GLY B 1 271 ? 9.57 22.25 16.906 1 94.62 271 GLY B O 1
ATOM 5563 N N . LEU B 1 272 ? 8.273 20.703 17.906 1 97.19 272 LEU B N 1
ATOM 5564 C CA . LEU B 1 272 ? 7.047 21.484 18.016 1 97.19 272 LEU B CA 1
ATOM 5565 C C . LEU B 1 272 ? 6.574 21.531 19.469 1 97.19 272 LEU B C 1
ATOM 5567 O O . LEU B 1 272 ? 7.012 20.734 20.297 1 97.19 272 LEU B O 1
ATOM 5571 N N . ARG B 1 273 ? 5.797 22.453 19.766 1 97.69 273 ARG B N 1
ATOM 5572 C CA . ARG B 1 273 ? 5.094 22.578 21.047 1 97.69 273 ARG B CA 1
ATOM 5573 C C . ARG B 1 273 ? 3.617 22.891 20.828 1 97.69 273 ARG B C 1
ATOM 5575 O O . ARG B 1 273 ? 3.277 23.75 20 1 97.69 273 ARG B O 1
ATOM 5582 N N . PRO B 1 274 ? 2.717 22.156 21.531 1 98.62 274 PRO B N 1
ATOM 5583 C CA . PRO B 1 274 ? 1.295 22.453 21.359 1 98.62 274 PRO B CA 1
ATOM 5584 C C . PRO B 1 274 ? 0.916 23.844 21.859 1 98.62 274 PRO B C 1
ATOM 5586 O O . PRO B 1 274 ? 1.433 24.297 22.891 1 98.62 274 PRO B O 1
ATOM 5589 N N . ASN B 1 275 ? 0.074 24.562 21.109 1 98.62 275 ASN B N 1
ATOM 5590 C CA . ASN B 1 275 ? -0.466 25.844 21.547 1 98.62 275 ASN B CA 1
ATOM 5591 C C . ASN B 1 275 ? -1.648 25.656 22.5 1 98.62 275 ASN B C 1
ATOM 5593 O O . ASN B 1 275 ? -2.797 25.594 22.062 1 98.62 275 ASN B O 1
ATOM 5597 N N . VAL B 1 276 ? -1.359 25.656 23.812 1 98.69 276 VAL B N 1
ATOM 5598 C CA . VAL B 1 276 ? -2.416 25.297 24.766 1 98.69 276 VAL B CA 1
ATOM 5599 C C . VAL B 1 276 ? -2.732 26.484 25.656 1 98.69 276 VAL B C 1
ATOM 5601 O O . VAL B 1 276 ? -3.676 26.438 26.453 1 98.69 276 VAL B O 1
ATOM 5604 N N . GLU B 1 277 ? -2.023 27.609 25.516 1 98.25 277 GLU B N 1
ATOM 5605 C CA . GLU B 1 277 ? -2.041 28.719 26.484 1 98.25 277 GLU B CA 1
ATOM 5606 C C . GLU B 1 277 ? -3.428 29.344 26.578 1 98.25 277 GLU B C 1
ATOM 5608 O O . GLU B 1 277 ? -3.844 29.781 27.656 1 98.25 277 GLU B O 1
ATOM 5613 N N . LEU B 1 278 ? -4.121 29.344 25.5 1 98.44 278 LEU B N 1
ATOM 5614 C CA . LEU B 1 278 ? -5.422 29.984 25.422 1 98.44 278 LEU B CA 1
ATOM 5615 C C . LEU B 1 278 ? -6.379 29.422 26.469 1 98.44 278 LEU B C 1
ATOM 5617 O O . LEU B 1 278 ? -7.227 30.141 27 1 98.44 278 LEU B O 1
ATOM 5621 N N . VAL B 1 279 ? -6.211 28.078 26.766 1 98.38 279 VAL B N 1
ATOM 5622 C CA . VAL B 1 279 ? -7.223 27.453 27.609 1 98.38 279 VAL B CA 1
ATOM 5623 C C . VAL B 1 279 ? -6.543 26.688 28.734 1 98.38 279 VAL B C 1
ATOM 5625 O O . VAL B 1 279 ? -7.191 25.906 29.438 1 98.38 279 VAL B O 1
ATOM 5628 N N . SER B 1 280 ? -5.246 26.859 28.906 1 97.75 280 SER B N 1
ATOM 5629 C CA . SER B 1 280 ? -4.473 26.031 29.828 1 97.75 280 SER B CA 1
ATOM 5630 C C . SER B 1 280 ? -4.98 26.172 31.266 1 97.75 280 SER B C 1
ATOM 5632 O O . SER B 1 280 ? -4.805 25.266 32.062 1 97.75 280 SER B O 1
ATOM 5634 N N . ASP B 1 281 ? -5.648 27.312 31.594 1 96.62 281 ASP B N 1
ATOM 5635 C CA . ASP B 1 281 ? -6.164 27.531 32.938 1 96.62 281 ASP B CA 1
ATOM 5636 C C . ASP B 1 281 ? -7.617 27.078 33.062 1 96.62 281 ASP B C 1
ATOM 5638 O O . ASP B 1 281 ? -8.195 27.094 34.156 1 96.62 281 ASP B O 1
ATOM 5642 N N . GLN B 1 282 ? -8.164 26.609 31.984 1 96.38 282 GLN B N 1
ATOM 5643 C CA . GLN B 1 282 ? -9.594 26.312 31.953 1 96.38 282 GLN B CA 1
ATOM 5644 C C . GLN B 1 282 ? -9.836 24.828 31.703 1 96.38 282 GLN B C 1
ATOM 5646 O O . GLN B 1 282 ? -10.922 24.312 32 1 96.38 282 GLN B O 1
ATOM 5651 N N . VAL B 1 283 ? -8.875 24.141 31.125 1 98.38 283 VAL B N 1
ATOM 5652 C CA . VAL B 1 283 ? -9.039 22.734 30.797 1 98.38 283 VAL B CA 1
ATOM 5653 C C . VAL B 1 283 ? -7.848 21.938 31.328 1 98.38 283 VAL B C 1
ATOM 5655 O O . VAL B 1 283 ? -6.812 22.516 31.672 1 98.38 283 VAL B O 1
ATOM 5658 N N . GLU B 1 284 ? -7.992 20.641 31.406 1 98.69 284 GLU B N 1
ATOM 5659 C CA . GLU B 1 284 ? -6.906 19.75 31.797 1 98.69 284 GLU B CA 1
ATOM 5660 C C . GLU B 1 284 ? -5.941 19.5 30.641 1 98.69 284 GLU B C 1
ATOM 5662 O O . GLU B 1 284 ? -6.367 19.234 29.516 1 98.69 284 GLU B O 1
ATOM 5667 N N . LEU B 1 285 ? -4.711 19.672 30.906 1 98.69 285 LEU B N 1
ATOM 5668 C CA . LEU B 1 285 ? -3.666 19.25 29.984 1 98.69 285 LEU B CA 1
ATOM 5669 C C . LEU B 1 285 ? -3.213 17.828 30.281 1 98.69 285 LEU B C 1
ATOM 5671 O O . LEU B 1 285 ? -3.211 17.406 31.438 1 98.69 285 LEU B O 1
ATOM 5675 N N . GLY B 1 286 ? -2.861 17.109 29.25 1 98.25 286 GLY B N 1
ATOM 5676 C CA . GLY B 1 286 ? -2.369 15.758 29.422 1 98.25 286 GLY B CA 1
ATOM 5677 C C . GLY B 1 286 ? -0.887 15.703 29.75 1 98.25 286 GLY B C 1
ATOM 5678 O O . GLY B 1 286 ? -0.229 16.734 29.859 1 98.25 286 GLY B O 1
ATOM 5679 N N . GLU B 1 287 ? -0.349 14.477 29.859 1 96.5 287 GLU B N 1
ATOM 5680 C CA . GLU B 1 287 ? 1.053 14.258 30.203 1 96.5 287 GLU B CA 1
ATOM 5681 C C . GLU B 1 287 ? 1.976 14.719 29.078 1 96.5 287 GLU B C 1
ATOM 5683 O O . GLU B 1 287 ? 3.148 15.023 29.312 1 96.5 287 GLU B O 1
ATOM 5688 N N . THR B 1 288 ? 1.409 14.797 27.906 1 97.31 288 THR B N 1
ATOM 5689 C CA . THR B 1 288 ? 2.199 15.219 26.75 1 97.31 288 THR B CA 1
ATOM 5690 C C . THR B 1 288 ? 2.363 16.734 26.734 1 97.31 288 THR B C 1
ATOM 5692 O O . THR B 1 288 ? 3.176 17.266 25.969 1 97.31 288 THR B O 1
ATOM 5695 N N . GLY B 1 289 ? 1.602 17.406 27.516 1 98.12 289 GLY B N 1
ATOM 5696 C CA . GLY B 1 289 ? 1.571 18.859 27.484 1 98.12 289 GLY B CA 1
ATOM 5697 C C . GLY B 1 289 ? 0.487 19.422 26.578 1 98.12 289 GLY B C 1
ATOM 5698 O O . GLY B 1 289 ? 0.228 20.625 26.578 1 98.12 289 GLY B O 1
ATOM 5699 N N . ALA B 1 290 ? -0.194 18.578 25.828 1 98.81 290 ALA B N 1
ATOM 5700 C CA . ALA B 1 290 ? -1.312 18.969 24.969 1 98.81 290 ALA B CA 1
ATOM 5701 C C . ALA B 1 290 ? -2.635 18.875 25.734 1 98.81 290 ALA B C 1
ATOM 5703 O O . ALA B 1 290 ? -2.678 18.391 26.859 1 98.81 290 ALA B O 1
ATOM 5704 N N . ILE B 1 291 ? -3.662 19.391 25.125 1 98.94 291 ILE B N 1
ATOM 5705 C CA . ILE B 1 291 ? -4.965 19.406 25.781 1 98.94 291 ILE B CA 1
ATOM 5706 C C . ILE B 1 291 ? -5.52 18 25.891 1 98.94 291 ILE B C 1
ATOM 5708 O O . ILE B 1 291 ? -5.562 17.266 24.906 1 98.94 291 ILE B O 1
ATOM 5712 N N . LYS B 1 292 ? -5.852 17.547 27.125 1 98.88 292 LYS B N 1
ATOM 5713 C CA . LYS B 1 292 ? -6.484 16.25 27.328 1 98.88 292 LYS B CA 1
ATOM 5714 C C . LYS B 1 292 ? -7.902 16.234 26.766 1 98.88 292 LYS B C 1
ATOM 5716 O O . LYS B 1 292 ? -8.68 17.156 27 1 98.88 292 LYS B O 1
ATOM 5721 N N . ILE B 1 293 ? -8.273 15.219 26 1 98.81 293 ILE B N 1
ATOM 5722 C CA . ILE B 1 293 ? -9.617 15.094 25.438 1 98.81 293 ILE B CA 1
ATOM 5723 C C . ILE B 1 293 ? -10.133 13.672 25.656 1 98.81 293 ILE B C 1
ATOM 5725 O O . ILE B 1 293 ? -9.344 12.75 25.891 1 98.81 293 ILE B O 1
ATOM 5729 N N . ASP B 1 294 ? -11.391 13.492 25.609 1 98.5 294 ASP B N 1
ATOM 5730 C CA . ASP B 1 294 ? -11.969 12.156 25.609 1 98.5 294 ASP B CA 1
ATOM 5731 C C . ASP B 1 294 ? -12.148 11.625 24.203 1 98.5 294 ASP B C 1
ATOM 5733 O O . ASP B 1 294 ? -11.594 12.172 23.25 1 98.5 294 ASP B O 1
ATOM 5737 N N . GLU B 1 295 ? -12.828 10.555 24 1 98.12 295 GLU B N 1
ATOM 5738 C CA . GLU B 1 295 ? -12.938 9.852 22.719 1 98.12 295 GLU B CA 1
ATOM 5739 C C . GLU B 1 295 ? -13.742 10.664 21.719 1 98.12 295 GLU B C 1
ATOM 5741 O O . GLU B 1 295 ? -13.727 10.367 20.516 1 98.12 295 GLU B O 1
ATOM 5746 N N . TYR B 1 296 ? -14.43 11.688 22.172 1 98.62 296 TYR B N 1
ATOM 5747 C CA . TYR B 1 296 ? -15.242 12.508 21.281 1 98.62 296 TYR B CA 1
ATOM 5748 C C . TYR B 1 296 ? -14.648 13.898 21.125 1 98.62 296 TYR B C 1
ATOM 5750 O O . TYR B 1 296 ? -15.297 14.805 20.594 1 98.62 296 TYR B O 1
ATOM 5758 N N . GLY B 1 297 ? -13.438 14.141 21.641 1 98.81 297 GLY B N 1
ATOM 5759 C CA . GLY B 1 297 ? -12.742 15.406 21.516 1 98.81 297 GLY B CA 1
ATOM 5760 C C . GLY B 1 297 ? -13.117 16.406 22.594 1 98.81 297 GLY B C 1
ATOM 5761 O O . GLY B 1 297 ? -12.742 17.578 22.531 1 98.81 297 GLY B O 1
ATOM 5762 N N . ARG B 1 298 ? -13.883 15.977 23.609 1 98.75 298 ARG B N 1
ATOM 5763 C CA . ARG B 1 298 ? -14.305 16.859 24.688 1 98.75 298 ARG B CA 1
ATOM 5764 C C . ARG B 1 298 ? -13.172 17.094 25.672 1 98.75 298 ARG B C 1
ATOM 5766 O O . ARG B 1 298 ? -12.422 16.172 26 1 98.75 298 ARG B O 1
ATOM 5773 N N . THR B 1 299 ? -13.055 18.359 26.094 1 98.88 299 THR B N 1
ATOM 5774 C CA . THR B 1 299 ? -12.117 18.688 27.156 1 98.88 299 THR B CA 1
ATOM 5775 C C . THR B 1 299 ? -12.781 18.562 28.516 1 98.88 299 THR B C 1
ATOM 5777 O O . THR B 1 299 ? -13.93 18.125 28.625 1 98.88 299 THR B O 1
ATOM 5780 N N . SER B 1 300 ? -12.008 18.938 29.578 1 98.69 300 SER B N 1
ATOM 5781 C CA . SER B 1 300 ? -12.57 18.891 30.922 1 98.69 300 SER B CA 1
ATOM 5782 C C . SER B 1 300 ? -13.586 20.016 31.141 1 98.69 300 SER B C 1
ATOM 5784 O O . SER B 1 300 ? -14.352 19.984 32.094 1 98.69 300 SER B O 1
ATOM 5786 N N . ALA B 1 301 ? -13.562 21.062 30.328 1 98.5 301 ALA B N 1
ATOM 5787 C CA . ALA B 1 301 ? -14.562 22.125 30.406 1 98.5 301 ALA B CA 1
ATOM 5788 C C . ALA B 1 301 ? -15.797 21.781 29.578 1 98.5 301 ALA B C 1
ATOM 5790 O O . ALA B 1 301 ? -15.68 21.266 28.453 1 98.5 301 ALA B O 1
ATOM 5791 N N . GLU B 1 302 ? -16.938 22.016 30.109 1 97.56 302 GLU B N 1
ATOM 5792 C CA . GLU B 1 302 ? -18.188 21.734 29.406 1 97.56 302 GLU B CA 1
ATOM 5793 C C . GLU B 1 302 ? -18.297 22.547 28.109 1 97.56 302 GLU B C 1
ATOM 5795 O O . GLU B 1 302 ? -17.922 23.719 28.078 1 97.56 302 GLU B O 1
ATOM 5800 N N . HIS B 1 303 ? -18.688 21.938 26.984 1 97.69 303 HIS B N 1
ATOM 5801 C CA . HIS B 1 303 ? -18.953 22.531 25.688 1 97.69 303 HIS B CA 1
ATOM 5802 C C . HIS B 1 303 ? -17.672 23.031 25.016 1 97.69 303 HIS B C 1
ATOM 5804 O O . HIS B 1 303 ? -17.719 23.891 24.141 1 97.69 303 HIS B O 1
ATOM 5810 N N . VAL B 1 304 ? -16.531 22.531 25.531 1 98.88 304 VAL B N 1
ATOM 5811 C CA . VAL B 1 304 ? -15.242 22.891 24.938 1 98.88 304 VAL B CA 1
ATOM 5812 C C . VAL B 1 304 ? -14.555 21.641 24.406 1 98.88 304 VAL B C 1
ATOM 5814 O O . VAL B 1 304 ? -14.367 20.672 25.141 1 98.88 304 VAL B O 1
ATOM 5817 N N . TYR B 1 305 ? -14.234 21.641 23.141 1 98.94 305 TYR B N 1
ATOM 5818 C CA . TYR B 1 305 ? -13.555 20.578 22.422 1 98.94 305 TYR B CA 1
ATOM 5819 C C . TYR B 1 305 ? -12.164 21 21.984 1 98.94 305 TYR B C 1
ATOM 5821 O O . TYR B 1 305 ? -11.852 22.203 21.969 1 98.94 305 TYR B O 1
ATOM 5829 N N . ALA B 1 306 ? -11.281 20.047 21.688 1 98.94 306 ALA B N 1
ATOM 5830 C CA . ALA B 1 306 ? -9.969 20.328 21.109 1 98.94 306 ALA B CA 1
ATOM 5831 C C . ALA B 1 306 ? -9.57 19.266 20.094 1 98.94 306 ALA B C 1
ATOM 5833 O O . ALA B 1 306 ? -9.984 18.109 20.188 1 98.94 306 ALA B O 1
ATOM 5834 N N . ALA B 1 307 ? -8.82 19.656 19.125 1 98.69 307 ALA B N 1
ATOM 5835 C CA . ALA B 1 307 ? -8.367 18.766 18.062 1 98.69 307 ALA B CA 1
ATOM 5836 C C . ALA B 1 307 ? -7.121 19.312 17.359 1 98.69 307 ALA B C 1
ATOM 5838 O O . ALA B 1 307 ? -6.871 20.516 17.391 1 98.69 307 ALA B O 1
ATOM 5839 N N . GLY B 1 308 ? -6.477 18.391 16.703 1 98.38 308 GLY B N 1
ATOM 5840 C CA . GLY B 1 308 ? -5.27 18.766 15.984 1 98.38 308 GLY B CA 1
ATOM 5841 C C . GLY B 1 308 ? -4.035 18.812 16.859 1 98.38 308 GLY B C 1
ATOM 5842 O O . GLY B 1 308 ? -3.945 18.078 17.844 1 98.38 308 GLY B O 1
ATOM 5843 N N . ASP B 1 309 ? -3.113 19.625 16.484 1 98.5 309 ASP B N 1
ATOM 5844 C CA . ASP B 1 309 ? -1.777 19.562 17.062 1 98.5 309 ASP B CA 1
ATOM 5845 C C . ASP B 1 309 ? -1.77 20.141 18.484 1 98.5 309 ASP B C 1
ATOM 5847 O O . ASP B 1 309 ? -0.76 20.078 19.188 1 98.5 309 ASP B O 1
ATOM 5851 N N . CYS B 1 310 ? -2.914 20.688 18.984 1 98.81 310 CYS B N 1
ATOM 5852 C CA . CYS B 1 310 ? -2.945 21.219 20.344 1 98.81 310 CYS B CA 1
ATOM 5853 C C . CYS B 1 310 ? -3.52 20.188 21.312 1 98.81 310 CYS B C 1
ATOM 5855 O O . CYS B 1 310 ? -3.543 20.422 22.531 1 98.81 310 CYS B O 1
ATOM 5857 N N . ALA B 1 311 ? -3.943 19.062 20.812 1 98.88 311 ALA B N 1
ATOM 5858 C CA . ALA B 1 311 ? -4.68 18.125 21.641 1 98.88 311 ALA B CA 1
ATOM 5859 C C . ALA B 1 311 ? -4 16.75 21.656 1 98.88 311 ALA B C 1
ATOM 5861 O O . ALA B 1 311 ? -3.314 16.391 20.703 1 98.88 311 ALA B O 1
ATOM 5862 N N . GLU B 1 312 ? -4.203 16.031 22.781 1 98.62 312 GLU B N 1
ATOM 5863 C CA . GLU B 1 312 ? -3.822 14.625 22.844 1 98.62 312 GLU B CA 1
ATOM 5864 C C . GLU B 1 312 ? -4.801 13.75 22.062 1 98.62 312 GLU B C 1
ATOM 5866 O O . GLU B 1 312 ? -5.906 14.188 21.734 1 98.62 312 GLU B O 1
ATOM 5871 N N . ILE B 1 313 ? -4.395 12.609 21.734 1 98.5 313 ILE B N 1
ATOM 5872 C CA . ILE B 1 313 ? -5.219 11.578 21.125 1 98.5 313 ILE B CA 1
ATOM 5873 C C . ILE B 1 313 ? -4.75 10.195 21.578 1 98.5 313 ILE B C 1
ATOM 5875 O O . ILE B 1 313 ? -3.611 10.039 22.031 1 98.5 313 ILE B O 1
ATOM 5879 N N . THR B 1 314 ? -5.574 9.195 21.531 1 98.56 314 THR B N 1
ATOM 5880 C CA . THR B 1 314 ? -5.262 7.875 22.062 1 98.56 314 THR B CA 1
ATOM 5881 C C . THR B 1 314 ? -4.395 7.09 21.078 1 98.56 314 THR B C 1
ATOM 5883 O O . THR B 1 314 ? -4.668 7.074 19.875 1 98.56 314 THR B O 1
ATOM 5886 N N . HIS B 1 315 ? -3.359 6.453 21.609 1 98.62 315 HIS B N 1
ATOM 5887 C CA . HIS B 1 315 ? -2.502 5.598 20.797 1 98.62 315 HIS B CA 1
ATOM 5888 C C . HIS B 1 315 ? -3.141 4.23 20.578 1 98.62 315 HIS B C 1
ATOM 5890 O O . HIS B 1 315 ? -3.518 3.553 21.531 1 98.62 315 HIS B O 1
ATOM 5896 N N . THR B 1 316 ? -3.135 3.824 19.297 1 98.38 316 THR B N 1
ATOM 5897 C CA . THR B 1 316 ? -3.836 2.619 18.875 1 98.38 316 THR B CA 1
ATOM 5898 C C . THR B 1 316 ? -3.299 1.392 19.609 1 98.38 316 THR B C 1
ATOM 5900 O O . THR B 1 316 ? -4.062 0.492 19.969 1 98.38 316 THR B O 1
ATOM 5903 N N . VAL B 1 317 ? -1.992 1.283 19.891 1 98.69 317 VAL B N 1
ATOM 5904 C CA . VAL B 1 317 ? -1.341 0.072 20.375 1 98.69 317 VAL B CA 1
ATOM 5905 C C . VAL B 1 317 ? -1.319 0.075 21.906 1 98.69 317 VAL B C 1
ATOM 5907 O O . VAL B 1 317 ? -1.672 -0.923 22.531 1 98.69 317 VAL B O 1
ATOM 5910 N N . THR B 1 318 ? -0.978 1.219 22.531 1 98.25 318 THR B N 1
ATOM 5911 C CA . THR B 1 318 ? -0.806 1.267 23.984 1 98.25 318 THR B CA 1
ATOM 5912 C C . THR B 1 318 ? -2.127 1.589 24.672 1 98.25 318 THR B C 1
ATOM 5914 O O . THR B 1 318 ? -2.293 1.315 25.859 1 98.25 318 THR B O 1
ATOM 5917 N N . GLY B 1 319 ? -3.049 2.266 23.953 1 97.75 319 GLY B N 1
ATOM 5918 C CA . GLY B 1 319 ? -4.289 2.721 24.562 1 97.75 319 GLY B CA 1
ATOM 5919 C C . GLY B 1 319 ? -4.109 3.949 25.438 1 97.75 319 GLY B C 1
ATOM 5920 O O . GLY B 1 319 ? -5.059 4.41 26.078 1 97.75 319 GLY B O 1
ATOM 5921 N N . GLU B 1 320 ? -2.932 4.465 25.453 1 97.44 320 GLU B N 1
ATOM 5922 C CA . GLU B 1 320 ? -2.619 5.641 26.266 1 97.44 320 GLU B CA 1
ATOM 5923 C C . GLU B 1 320 ? -2.635 6.914 25.422 1 97.44 320 GLU B C 1
ATOM 5925 O O . GLU B 1 320 ? -2.492 6.855 24.203 1 97.44 320 GLU B O 1
ATOM 5930 N N . PRO B 1 321 ? -2.842 8.07 26.047 1 97.81 321 PRO B N 1
ATOM 5931 C CA . PRO B 1 321 ? -2.775 9.328 25.297 1 97.81 321 PRO B CA 1
ATOM 5932 C C . PRO B 1 321 ? -1.402 9.578 24.688 1 97.81 321 PRO B C 1
ATOM 5934 O O . PRO B 1 321 ? -0.379 9.258 25.297 1 97.81 321 PRO B O 1
ATOM 5937 N N . THR B 1 322 ? -1.406 10.078 23.547 1 98.12 322 THR B N 1
ATOM 5938 C CA . THR B 1 322 ? -0.196 10.508 22.844 1 98.12 322 THR B CA 1
ATOM 5939 C C . THR B 1 322 ? -0.415 11.852 22.156 1 98.12 322 THR B C 1
ATOM 5941 O O . THR B 1 322 ? -1.519 12.398 22.188 1 98.12 322 THR B O 1
ATOM 5944 N N . TRP B 1 323 ? 0.636 12.438 21.703 1 98.06 323 TRP B N 1
ATOM 5945 C CA . TRP B 1 323 ? 0.606 13.68 20.953 1 98.06 323 TRP B CA 1
ATOM 5946 C C . TRP B 1 323 ? 1.119 13.477 19.531 1 98.06 323 TRP B C 1
ATOM 5948 O O . TRP B 1 323 ? 2.299 13.18 19.328 1 98.06 323 TRP B O 1
ATOM 5958 N N . ASN B 1 324 ? 0.244 13.508 18.578 1 94.88 324 ASN B N 1
ATOM 5959 C CA . ASN B 1 324 ? 0.501 13.219 17.172 1 94.88 324 ASN B CA 1
ATOM 5960 C C . ASN B 1 324 ? 0.22 14.43 16.297 1 94.88 324 ASN B C 1
ATOM 5962 O O . ASN B 1 324 ? -0.918 14.898 16.219 1 94.88 324 ASN B O 1
ATOM 5966 N N . THR B 1 325 ? 1.162 14.969 15.633 1 95.06 325 THR B N 1
ATOM 5967 C CA . THR B 1 325 ? 1.038 16.203 14.867 1 95.06 325 THR B CA 1
ATOM 5968 C C . THR B 1 325 ? 1.002 15.914 13.367 1 95.06 325 THR B C 1
ATOM 5970 O O . THR B 1 325 ? 1.881 16.344 12.625 1 95.06 325 THR B O 1
ATOM 5973 N N . LEU B 1 326 ? -0.005 15.156 12.953 1 96.25 326 LEU B N 1
ATOM 5974 C CA . LEU B 1 326 ? -0.137 14.773 11.555 1 96.25 326 LEU B CA 1
ATOM 5975 C C . LEU B 1 326 ? -1.483 15.219 10.992 1 96.25 326 LEU B C 1
ATOM 5977 O O . LEU B 1 326 ? -2.443 15.398 11.742 1 96.25 326 LEU B O 1
ATOM 5981 N N . GLY B 1 327 ? -1.504 15.414 9.711 1 96.94 327 GLY B N 1
ATOM 5982 C CA . GLY B 1 327 ? -2.639 16.016 9.023 1 96.94 327 GLY B CA 1
ATOM 5983 C C . GLY B 1 327 ? -3.887 15.148 9.078 1 96.94 327 GLY B C 1
ATOM 5984 O O . GLY B 1 327 ? -4.984 15.656 9.312 1 96.94 327 GLY B O 1
ATOM 5985 N N . LEU B 1 328 ? -3.754 13.844 8.898 1 98.06 328 LEU B N 1
ATOM 5986 C CA . LEU B 1 328 ? -4.93 12.984 8.82 1 98.06 328 LEU B CA 1
ATOM 5987 C C . LEU B 1 328 ? -5.652 12.93 10.164 1 98.06 328 LEU B C 1
ATOM 5989 O O . LEU B 1 328 ? -6.859 13.156 10.234 1 98.06 328 LEU B O 1
ATOM 5993 N N . PRO B 1 329 ? -4.977 12.672 11.281 1 98 329 PRO B N 1
ATOM 5994 C CA . PRO B 1 329 ? -5.691 12.664 12.562 1 98 329 PRO B CA 1
ATOM 5995 C C . PRO B 1 329 ? -6.344 14 12.883 1 98 329 PRO B C 1
ATOM 5997 O O . PRO B 1 329 ? -7.43 14.039 13.477 1 98 329 PRO B O 1
ATOM 6000 N N . ALA B 1 330 ? -5.672 15.094 12.5 1 98.44 330 ALA B N 1
ATOM 6001 C CA . ALA B 1 330 ? -6.266 16.406 12.734 1 98.44 330 ALA B CA 1
ATOM 6002 C C . ALA B 1 330 ? -7.578 16.562 11.969 1 98.44 330 ALA B C 1
ATOM 6004 O O . ALA B 1 330 ? -8.586 17 12.531 1 98.44 330 ALA B O 1
ATOM 6005 N N . ASN B 1 331 ? -7.539 16.219 10.664 1 98.38 331 ASN B N 1
ATOM 6006 C CA . ASN B 1 331 ? -8.742 16.297 9.844 1 98.38 331 ASN B CA 1
ATOM 6007 C C . ASN B 1 331 ? -9.844 15.383 10.359 1 98.38 331 ASN B C 1
ATOM 6009 O O . ASN B 1 331 ? -11 15.797 10.469 1 98.38 331 ASN B O 1
ATOM 6013 N N . ARG B 1 332 ? -9.469 14.195 10.664 1 98.31 332 ARG B N 1
ATOM 6014 C CA . ARG B 1 332 ? -10.43 13.203 11.141 1 98.31 332 ARG B CA 1
ATOM 6015 C C . ARG B 1 332 ? -11.07 13.641 12.453 1 98.31 332 ARG B C 1
ATOM 6017 O O . ARG B 1 332 ? -12.289 13.562 12.602 1 98.31 332 ARG B O 1
ATOM 6024 N N . ALA B 1 333 ? -10.266 14.117 13.375 1 98.69 333 ALA B N 1
ATOM 6025 C CA . ALA B 1 333 ? -10.781 14.57 14.656 1 98.69 333 ALA B CA 1
ATOM 6026 C C . ALA B 1 333 ? -11.695 15.789 14.484 1 98.69 333 ALA B C 1
ATOM 6028 O O . ALA B 1 333 ? -12.75 15.875 15.117 1 98.69 333 ALA B O 1
ATOM 6029 N N . GLY B 1 334 ? -11.234 16.734 13.625 1 98.81 334 GLY B N 1
ATOM 6030 C CA . GLY B 1 334 ? -12.086 17.875 13.328 1 98.81 334 GLY B CA 1
ATOM 6031 C C . GLY B 1 334 ? -13.453 17.484 12.797 1 98.81 334 GLY B C 1
ATOM 6032 O O . GLY B 1 334 ? -14.477 17.922 13.305 1 98.81 334 GLY B O 1
ATOM 6033 N N . ARG B 1 335 ? -13.445 16.641 11.844 1 98.5 335 ARG B N 1
ATOM 6034 C CA . ARG B 1 335 ? -14.688 16.172 11.234 1 98.5 335 ARG B CA 1
ATOM 6035 C C . ARG B 1 335 ? -15.586 15.5 12.266 1 98.5 335 ARG B C 1
ATOM 6037 O O . ARG B 1 335 ? -16.797 15.758 12.312 1 98.5 335 ARG B O 1
ATOM 6044 N N . ALA B 1 336 ? -15.016 14.633 13.094 1 98.75 336 ALA B N 1
ATOM 6045 C CA . ALA B 1 336 ? -15.758 13.906 14.117 1 98.75 336 ALA B CA 1
ATOM 6046 C C . ALA B 1 336 ? -16.391 14.859 15.125 1 98.75 336 ALA B C 1
ATOM 6048 O O . ALA B 1 336 ? -17.547 14.703 15.492 1 98.75 336 ALA B O 1
ATOM 6049 N N . ILE B 1 337 ? -15.664 15.867 15.531 1 98.88 337 ILE B N 1
ATOM 6050 C CA . ILE B 1 337 ? -16.141 16.812 16.516 1 98.88 337 ILE B CA 1
ATOM 6051 C C . ILE B 1 337 ? -17.266 17.672 15.922 1 98.88 337 ILE B C 1
ATOM 6053 O O . ILE B 1 337 ? -18.266 17.938 16.578 1 98.88 337 ILE B O 1
ATOM 6057 N N . GLY B 1 338 ? -17.047 18.109 14.633 1 98.81 338 GLY B N 1
ATOM 6058 C CA . GLY B 1 338 ? -18.125 18.797 13.961 1 98.81 338 GLY B CA 1
ATOM 6059 C C . GLY B 1 338 ? -19.438 18.016 13.977 1 98.81 338 GLY B C 1
ATOM 6060 O O . GLY B 1 338 ? -20.5 18.578 14.258 1 98.81 338 GLY B O 1
ATOM 6061 N N . GLN B 1 339 ? -19.312 16.797 13.703 1 98.5 339 GLN B N 1
ATOM 6062 C CA . GLN B 1 339 ? -20.484 15.914 13.711 1 98.5 339 GLN B CA 1
ATOM 6063 C C . GLN B 1 339 ? -21.062 15.781 15.109 1 98.5 339 GLN B C 1
ATOM 6065 O O . GLN B 1 339 ? -22.281 15.836 15.289 1 98.5 339 GLN B O 1
ATOM 6070 N N . THR B 1 340 ? -20.219 15.562 16.094 1 98.75 340 THR B N 1
ATOM 6071 C CA . THR B 1 340 ? -20.625 15.43 17.484 1 98.75 340 THR B CA 1
ATOM 6072 C C . THR B 1 340 ? -21.359 16.688 17.969 1 98.75 340 THR B C 1
ATOM 6074 O O . THR B 1 340 ? -22.422 16.594 18.578 1 98.75 340 THR B O 1
ATOM 6077 N N . VAL B 1 341 ? -20.844 17.844 17.656 1 98.56 341 VAL B N 1
ATOM 6078 C CA . VAL B 1 341 ? -21.422 19.109 18.062 1 98.56 341 VAL B CA 1
ATOM 6079 C C . VAL B 1 341 ? -22.766 19.312 17.359 1 98.56 341 VAL B C 1
ATOM 6081 O O . VAL B 1 341 ? -23.688 19.906 17.938 1 98.56 341 VAL B O 1
ATOM 6084 N N . ALA B 1 342 ? -22.906 18.781 16.188 1 98.25 342 ALA B N 1
ATOM 6085 C CA . ALA B 1 342 ? -24.156 18.891 15.414 1 98.25 342 ALA B CA 1
ATOM 6086 C C . ALA B 1 342 ? -25.219 17.938 15.938 1 98.25 342 ALA B C 1
ATOM 6088 O O . ALA B 1 342 ? -26.359 17.984 15.5 1 98.25 342 ALA B O 1
ATOM 6089 N N . GLY B 1 343 ? -24.875 17.062 16.812 1 97.75 343 GLY B N 1
ATOM 6090 C CA . GLY B 1 343 ? -25.875 16.234 17.469 1 97.75 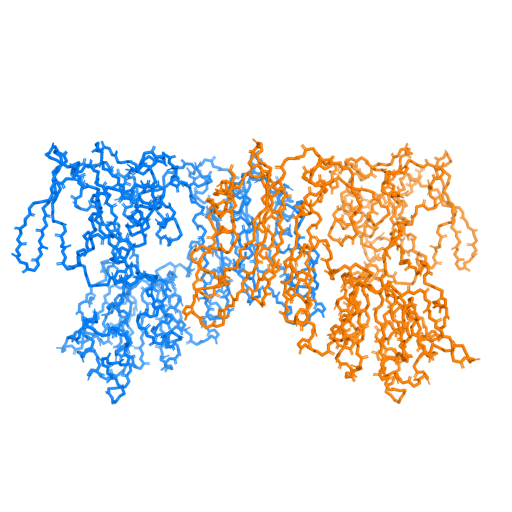343 GLY B CA 1
ATOM 6091 C C . GLY B 1 343 ? -25.766 14.766 17.125 1 97.75 343 GLY B C 1
ATOM 6092 O O . GLY B 1 343 ? -26.594 13.961 17.562 1 97.75 343 GLY B O 1
ATOM 6093 N N . VAL B 1 344 ? -24.734 14.375 16.406 1 97.44 344 VAL B N 1
ATOM 6094 C CA . VAL B 1 344 ? -24.516 12.977 16.031 1 97.44 344 VAL B CA 1
ATOM 6095 C C . VAL B 1 344 ? -23.125 12.531 16.516 1 97.44 344 VAL B C 1
ATOM 6097 O O . VAL B 1 344 ? -22.156 12.578 15.75 1 97.44 344 VAL B O 1
ATOM 6100 N N . PRO B 1 345 ? -23.016 12.094 17.656 1 98.12 345 PRO B N 1
ATOM 6101 C CA . PRO B 1 345 ? -21.719 11.789 18.25 1 98.12 345 PRO B CA 1
ATOM 6102 C C . PRO B 1 345 ? -20.875 10.844 17.406 1 98.12 345 PRO B C 1
ATOM 6104 O O . PRO B 1 345 ? -21.391 9.836 16.906 1 98.12 345 PRO B O 1
ATOM 6107 N N . GLU B 1 346 ? -19.656 11.188 17.172 1 98.12 346 GLU B N 1
ATOM 6108 C CA . GLU B 1 346 ? -18.672 10.438 16.406 1 98.12 346 GLU B CA 1
ATOM 6109 C C . GLU B 1 346 ? -17.312 10.461 17.109 1 98.12 346 GLU B C 1
ATOM 6111 O O . GLU B 1 346 ? -16.797 11.523 17.453 1 98.12 346 GLU B O 1
ATOM 6116 N N . PRO B 1 347 ? -16.703 9.289 17.344 1 98.5 347 PRO B N 1
ATOM 6117 C CA . PRO B 1 347 ? -15.375 9.289 17.969 1 98.5 347 PRO B CA 1
ATOM 6118 C C . PRO B 1 347 ? -14.289 9.859 17.062 1 98.5 347 PRO B C 1
ATOM 6120 O O . PRO B 1 347 ? -14.336 9.664 15.844 1 98.5 347 PRO B O 1
ATOM 6123 N N . VAL B 1 348 ? -13.273 10.5 17.672 1 98.56 348 VAL B N 1
ATOM 6124 C CA . VAL B 1 348 ? -12.195 11.117 16.922 1 98.56 348 VAL B CA 1
ATOM 6125 C C . VAL B 1 348 ? -11.227 10.039 16.422 1 98.56 348 VAL B C 1
ATOM 6127 O O . VAL B 1 348 ? -10.406 10.297 15.547 1 98.56 348 VAL B O 1
ATOM 6130 N N . GLY B 1 349 ? -11.328 8.82 17.031 1 97.69 349 GLY B N 1
ATOM 6131 C CA . GLY B 1 349 ? -10.461 7.723 16.625 1 97.69 349 GLY B CA 1
ATOM 6132 C C . GLY B 1 349 ? -9.156 7.688 17.391 1 97.69 349 GLY B C 1
ATOM 6133 O O . GLY B 1 349 ? -8.992 8.383 18.391 1 97.69 349 GLY B O 1
ATOM 6134 N N . THR B 1 350 ? -8.25 6.812 17.031 1 98.56 350 THR B N 1
ATOM 6135 C CA . THR B 1 350 ? -6.922 6.605 17.609 1 98.56 350 THR B CA 1
ATOM 6136 C C . THR B 1 350 ? -5.848 6.754 16.531 1 98.56 350 THR B C 1
ATOM 6138 O O . THR B 1 350 ? -6.156 6.902 15.352 1 98.56 350 THR B O 1
ATOM 6141 N N . VAL B 1 351 ? -4.641 6.797 16.969 1 98.62 351 VAL B N 1
ATOM 6142 C CA . VAL B 1 351 ? -3.545 6.922 16.016 1 98.62 351 VAL B CA 1
ATOM 6143 C C . VAL B 1 351 ? -2.479 5.871 16.312 1 98.62 351 VAL B C 1
ATOM 6145 O O . VAL B 1 351 ? -2.217 5.555 17.484 1 98.62 351 VAL B O 1
ATOM 6148 N N . ALA B 1 352 ? -1.905 5.332 15.242 1 98.38 352 ALA B N 1
ATOM 6149 C CA . ALA B 1 352 ? -0.729 4.473 15.344 1 98.38 352 ALA B CA 1
ATOM 6150 C C . ALA B 1 352 ? 0.55 5.254 15.055 1 98.38 352 ALA B C 1
ATOM 6152 O O . ALA B 1 352 ? 1.617 4.664 14.875 1 98.38 352 ALA B O 1
ATOM 6153 N N . GLU B 1 353 ? 0.326 6.578 14.961 1 97.69 353 GLU B N 1
ATOM 6154 C CA . GLU B 1 353 ? 1.417 7.48 14.609 1 97.69 353 GLU B CA 1
ATOM 6155 C C . GLU B 1 353 ? 2.037 7.098 13.266 1 97.69 353 GLU B C 1
ATOM 6157 O O . GLU B 1 353 ? 3.256 7.176 13.094 1 97.69 353 GLU B O 1
ATOM 6162 N N . THR B 1 354 ? 1.237 6.578 12.383 1 98.81 354 THR B N 1
ATOM 6163 C CA . THR B 1 354 ? 1.71 6.215 11.055 1 98.81 354 THR B CA 1
ATOM 6164 C C . THR B 1 354 ? 2.252 7.441 10.32 1 98.81 354 THR B C 1
ATOM 6166 O O . THR B 1 354 ? 1.572 8.461 10.227 1 98.81 354 THR B O 1
ATOM 6169 N N . SER B 1 355 ? 3.486 7.336 9.891 1 98.44 355 SER B N 1
ATOM 6170 C CA . SER B 1 355 ? 4.168 8.438 9.219 1 98.44 355 SER B CA 1
ATOM 6171 C C . SER B 1 355 ? 4.977 7.941 8.023 1 98.44 355 SER B C 1
ATOM 6173 O O . SER B 1 355 ? 5.531 6.844 8.062 1 98.44 355 SER B O 1
ATOM 6175 N N . VAL B 1 356 ? 4.957 8.695 7 1 98.56 356 VAL B N 1
ATOM 6176 C CA . VAL B 1 356 ? 5.793 8.406 5.84 1 98.56 356 VAL B CA 1
ATOM 6177 C C . VAL B 1 356 ? 6.566 9.656 5.434 1 98.56 356 VAL B C 1
ATOM 6179 O O . VAL B 1 356 ? 6.086 10.773 5.613 1 98.56 356 VAL B O 1
ATOM 6182 N N . VAL B 1 357 ? 7.809 9.5 4.945 1 98.19 357 VAL B N 1
ATOM 6183 C CA . VAL B 1 357 ? 8.672 10.617 4.57 1 98.19 357 VAL B CA 1
ATOM 6184 C C . VAL B 1 357 ? 9.5 10.242 3.344 1 98.19 357 VAL B C 1
ATOM 6186 O O . VAL B 1 357 ? 9.914 9.094 3.197 1 98.19 357 VAL B O 1
ATOM 6189 N N . LYS B 1 358 ? 9.625 11.164 2.451 1 98.31 358 LYS B N 1
ATOM 6190 C CA . LYS B 1 358 ? 10.508 11.016 1.294 1 98.31 358 LYS B CA 1
ATOM 6191 C C . LYS B 1 358 ? 11.891 11.594 1.575 1 98.31 358 LYS B C 1
ATOM 6193 O O . LYS B 1 358 ? 12.008 12.734 2.027 1 98.31 358 LYS B O 1
ATOM 6198 N N . ALA B 1 359 ? 12.914 10.898 1.472 1 98.5 359 ALA B N 1
ATOM 6199 C CA . ALA B 1 359 ? 14.305 11.328 1.509 1 98.5 359 ALA B CA 1
ATOM 6200 C C . ALA B 1 359 ? 14.977 11.117 0.155 1 98.5 359 ALA B C 1
ATOM 6202 O O . ALA B 1 359 ? 15.602 10.086 -0.082 1 98.5 359 ALA B O 1
ATOM 6203 N N . PHE B 1 360 ? 14.883 12.164 -0.725 1 98.06 360 PHE B N 1
ATOM 6204 C CA . PHE B 1 360 ? 15.312 12.039 -2.113 1 98.06 360 PHE B CA 1
ATOM 6205 C C . PHE B 1 360 ? 14.57 10.898 -2.805 1 98.06 360 PHE B C 1
ATOM 6207 O O . PHE B 1 360 ? 13.344 10.953 -2.947 1 98.06 360 PHE B O 1
ATOM 6214 N N . ASP B 1 361 ? 15.281 9.75 -2.994 1 97.19 361 ASP B N 1
ATOM 6215 C CA . ASP B 1 361 ? 14.648 8.656 -3.719 1 97.19 361 ASP B CA 1
ATOM 6216 C C . ASP B 1 361 ? 14.078 7.613 -2.754 1 97.19 361 ASP B C 1
ATOM 6218 O O . ASP B 1 361 ? 13.352 6.711 -3.164 1 97.19 361 ASP B O 1
ATOM 6222 N N . LEU B 1 362 ? 14.344 7.742 -1.503 1 98.69 362 LEU B N 1
ATOM 6223 C CA . LEU B 1 362 ? 13.898 6.754 -0.526 1 98.69 362 LEU B CA 1
ATOM 6224 C C . LEU B 1 362 ? 12.492 7.074 -0.026 1 98.69 362 LEU B C 1
ATOM 6226 O O . LEU B 1 362 ? 12.156 8.242 0.175 1 98.69 362 LEU B O 1
ATOM 6230 N N . GLU B 1 363 ? 11.727 6.07 0.077 1 98.75 363 GLU B N 1
ATOM 6231 C CA . GLU B 1 363 ? 10.43 6.102 0.754 1 98.75 363 GLU B CA 1
ATOM 6232 C C . GLU B 1 363 ? 10.508 5.43 2.123 1 98.75 363 GLU B C 1
ATOM 6234 O O . GLU B 1 363 ? 10.906 4.27 2.229 1 98.75 363 GLU B O 1
ATOM 6239 N N . CYS B 1 364 ? 10.172 6.137 3.16 1 98.81 364 CYS B N 1
ATOM 6240 C CA . CYS B 1 364 ? 10.242 5.617 4.52 1 98.81 364 CYS B CA 1
ATOM 6241 C C . CYS B 1 364 ? 8.867 5.633 5.184 1 98.81 364 CYS B C 1
ATOM 6243 O O . CYS B 1 364 ? 8.086 6.562 4.98 1 98.81 364 CYS B O 1
ATOM 6245 N N . GLY B 1 365 ? 8.531 4.598 5.926 1 98.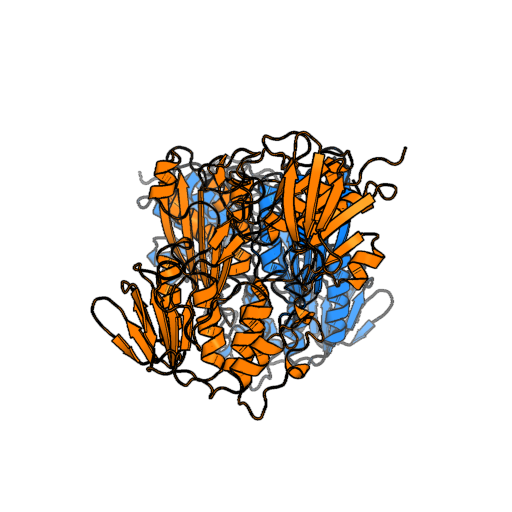88 365 GLY B N 1
ATOM 6246 C CA . GLY B 1 365 ? 7.289 4.527 6.68 1 98.88 365 GLY B CA 1
ATOM 6247 C C . GLY B 1 365 ? 7.465 3.926 8.062 1 98.88 365 GLY B C 1
ATOM 6248 O O . GLY B 1 365 ? 8.383 3.133 8.289 1 98.88 365 GLY B O 1
ATOM 6249 N N . ARG B 1 366 ? 6.664 4.309 9.016 1 98.81 366 ARG B N 1
ATOM 6250 C CA . ARG B 1 366 ? 6.609 3.697 10.344 1 98.81 366 ARG B CA 1
ATOM 6251 C C . ARG B 1 366 ? 5.188 3.721 10.898 1 98.81 366 ARG B C 1
ATOM 6253 O O . ARG B 1 366 ? 4.391 4.594 10.539 1 98.81 366 ARG B O 1
ATOM 6260 N N . ALA B 1 367 ? 4.844 2.812 11.703 1 98.88 367 ALA B N 1
ATOM 6261 C CA . ALA B 1 367 ? 3.574 2.748 12.422 1 98.88 367 ALA B CA 1
ATOM 6262 C C . ALA B 1 367 ? 3.732 2.008 13.742 1 98.88 367 ALA B C 1
ATOM 6264 O O . ALA B 1 367 ? 4.449 1.007 13.82 1 98.88 367 ALA B O 1
ATOM 6265 N N . GLY B 1 368 ? 3.08 2.498 14.766 1 98.81 368 GLY B N 1
ATOM 6266 C CA . GLY B 1 368 ? 3.084 1.831 16.062 1 98.81 368 GLY B CA 1
ATOM 6267 C C . GLY B 1 368 ? 4.375 2.033 16.828 1 98.81 368 GLY B C 1
ATOM 6268 O O . GLY B 1 368 ? 4.977 3.107 16.766 1 98.81 368 GLY B O 1
ATOM 6269 N N . LEU B 1 369 ? 4.738 1.064 17.688 1 98.75 369 LEU B N 1
ATOM 6270 C CA . LEU B 1 369 ? 5.922 1.132 18.547 1 98.75 369 LEU B CA 1
ATOM 6271 C C . LEU B 1 369 ? 7.129 0.518 17.844 1 98.75 369 LEU B C 1
ATOM 6273 O O . LEU B 1 369 ? 7.113 -0.665 17.484 1 98.75 369 LEU B O 1
ATOM 6277 N N . ILE B 1 370 ? 8.102 1.312 17.641 1 98.25 370 ILE B N 1
ATOM 6278 C CA . ILE B 1 370 ? 9.344 0.847 17.031 1 98.25 370 ILE B CA 1
ATOM 6279 C C . ILE B 1 370 ? 10.438 0.754 18.094 1 98.25 370 ILE B C 1
ATOM 6281 O O . ILE B 1 370 ? 11.25 -0.173 18.078 1 98.25 370 ILE B O 1
ATOM 6285 N N . ASP B 1 371 ? 10.461 1.723 19.016 1 97.31 371 ASP B N 1
ATOM 6286 C CA . ASP B 1 371 ? 11.43 1.771 20.109 1 97.31 371 ASP B CA 1
ATOM 6287 C C . ASP B 1 371 ? 11.094 0.734 21.172 1 97.31 371 ASP B C 1
ATOM 6289 O O . ASP B 1 371 ? 10.008 0.757 21.75 1 97.31 371 ASP B O 1
ATOM 6293 N N . LEU B 1 372 ? 12.016 -0.111 21.5 1 98.12 372 LEU B N 1
ATOM 6294 C CA . LEU B 1 372 ? 11.766 -1.223 22.422 1 98.12 372 LEU B CA 1
ATOM 6295 C C . LEU B 1 372 ? 11.602 -0.725 23.844 1 98.12 372 LEU B C 1
ATOM 6297 O O . LEU B 1 372 ? 10.844 -1.309 24.625 1 98.12 372 LEU B O 1
ATOM 6301 N N . GLU B 1 373 ? 12.297 0.302 24.219 1 97.62 373 GLU B N 1
ATOM 6302 C CA . GLU B 1 373 ? 12.148 0.858 25.547 1 97.62 373 GLU B CA 1
ATOM 6303 C C . GLU B 1 373 ? 10.75 1.453 25.75 1 97.62 373 GLU B C 1
ATOM 6305 O O . GLU B 1 373 ? 10.141 1.272 26.797 1 97.62 373 GLU B O 1
ATOM 6310 N N . GLU B 1 374 ? 10.328 2.184 24.719 1 97 374 GLU B N 1
ATOM 6311 C CA . GLU B 1 374 ? 8.969 2.709 24.766 1 97 374 GLU B CA 1
ATOM 6312 C C . GLU B 1 374 ? 7.949 1.585 24.906 1 97 374 GLU B C 1
ATOM 6314 O O . GLU B 1 374 ? 6.961 1.721 25.641 1 97 374 GLU B O 1
ATOM 6319 N N . ALA B 1 375 ? 8.133 0.484 24.188 1 98.5 375 ALA B N 1
ATOM 6320 C CA . ALA B 1 375 ? 7.238 -0.669 24.266 1 98.5 375 ALA B CA 1
ATOM 6321 C C . ALA B 1 375 ? 7.254 -1.278 25.656 1 98.5 375 ALA B C 1
ATOM 6323 O O . ALA B 1 375 ? 6.203 -1.639 26.203 1 98.5 375 ALA B O 1
ATOM 6324 N N . ARG B 1 376 ? 8.438 -1.398 26.25 1 98.56 376 ARG B N 1
ATOM 6325 C CA . ARG B 1 376 ? 8.555 -1.931 27.609 1 98.56 376 ARG B CA 1
ATOM 6326 C C . ARG B 1 376 ? 7.848 -1.028 28.609 1 98.56 376 ARG B C 1
ATOM 6328 O O . ARG B 1 376 ? 7.148 -1.513 29.5 1 98.56 376 ARG B O 1
ATOM 6335 N N . ASP B 1 377 ? 8.062 0.265 28.438 1 97.69 377 ASP B N 1
ATOM 6336 C CA . ASP B 1 377 ? 7.418 1.231 29.328 1 97.69 377 ASP B CA 1
ATOM 6337 C C . ASP B 1 377 ? 5.898 1.123 29.25 1 97.69 377 ASP B C 1
ATOM 6339 O O . ASP B 1 377 ? 5.199 1.406 30.234 1 97.69 377 ASP B O 1
ATOM 6343 N N . ALA B 1 378 ? 5.379 0.709 28.109 1 97.81 378 ALA B N 1
ATOM 6344 C CA . ALA B 1 378 ? 3.941 0.568 27.906 1 97.81 378 ALA B CA 1
ATOM 6345 C C . ALA B 1 378 ? 3.441 -0.773 28.438 1 97.81 378 ALA B C 1
ATOM 6347 O O . ALA B 1 378 ? 2.25 -1.078 28.359 1 97.81 378 ALA B O 1
ATOM 6348 N N . GLY B 1 379 ? 4.34 -1.606 28.906 1 98.19 379 GLY B N 1
ATOM 6349 C CA . GLY B 1 379 ? 3.939 -2.834 29.578 1 98.19 379 GLY B CA 1
ATOM 6350 C C . GLY B 1 379 ? 4.102 -4.066 28.703 1 98.19 379 GLY B C 1
ATOM 6351 O O . GLY B 1 379 ? 3.641 -5.152 29.062 1 98.19 379 GLY B O 1
ATOM 6352 N N . PHE B 1 380 ? 4.781 -3.953 27.578 1 98.69 380 PHE B N 1
ATOM 6353 C CA . PHE B 1 380 ? 4.957 -5.09 26.688 1 98.69 380 PHE B CA 1
ATOM 6354 C C . PHE B 1 380 ? 6.32 -5.738 26.891 1 98.69 380 PHE B C 1
ATOM 6356 O O . PHE B 1 380 ? 7.184 -5.172 27.562 1 98.69 380 PHE B O 1
ATOM 6363 N N . ASP B 1 381 ? 6.523 -6.953 26.422 1 98.69 381 ASP B N 1
ATOM 6364 C CA . ASP B 1 381 ? 7.809 -7.625 26.281 1 98.69 381 ASP B CA 1
ATOM 6365 C C . ASP B 1 381 ? 8.227 -7.695 24.812 1 98.69 381 ASP B C 1
ATOM 6367 O O . ASP B 1 381 ? 8.086 -8.742 24.172 1 98.69 381 ASP B O 1
ATOM 6371 N N . PRO B 1 382 ? 8.805 -6.668 24.328 1 98.62 382 PRO B N 1
ATOM 6372 C CA . PRO B 1 382 ? 8.961 -6.504 22.875 1 98.62 382 PRO B CA 1
ATOM 6373 C C . PRO B 1 382 ? 10.117 -7.328 22.312 1 98.62 382 PRO B C 1
ATOM 6375 O O . PRO B 1 382 ? 11.148 -7.48 22.969 1 98.62 382 PRO B O 1
ATOM 6378 N N . VAL B 1 383 ? 9.945 -7.855 21.141 1 98.62 383 VAL B N 1
ATOM 6379 C CA . VAL B 1 383 ? 10.953 -8.469 20.281 1 98.62 383 VAL B CA 1
ATOM 6380 C C . VAL B 1 383 ? 10.883 -7.855 18.891 1 98.62 383 VAL B C 1
ATOM 6382 O O . VAL B 1 383 ? 9.805 -7.52 18.406 1 98.62 383 VAL B O 1
ATOM 6385 N N . SER B 1 384 ? 12.016 -7.672 18.297 1 98.75 384 SER B N 1
ATOM 6386 C CA . SER B 1 384 ? 12.086 -7.004 17 1 98.75 384 SER B CA 1
ATOM 6387 C C . SER B 1 384 ? 13 -7.754 16.047 1 98.75 384 SER B C 1
ATOM 6389 O O . SER B 1 384 ? 13.992 -8.344 16.453 1 98.75 384 SER B O 1
ATOM 6391 N N . GLU B 1 385 ? 12.641 -7.797 14.773 1 98.81 385 GLU B N 1
ATOM 6392 C CA . GLU B 1 385 ? 13.492 -8.305 13.695 1 98.81 385 GLU B CA 1
ATOM 6393 C C . GLU B 1 385 ? 13.492 -7.348 12.508 1 98.81 385 GLU B C 1
ATOM 6395 O O . GLU B 1 385 ? 12.477 -6.699 12.219 1 98.81 385 GLU B O 1
ATOM 6400 N N . THR B 1 386 ? 14.586 -7.219 11.898 1 98.88 386 THR B N 1
ATOM 6401 C CA . THR B 1 386 ? 14.766 -6.457 10.664 1 98.88 386 THR B CA 1
ATOM 6402 C C . THR B 1 386 ? 15.211 -7.371 9.523 1 98.88 386 THR B C 1
ATOM 6404 O O . THR B 1 386 ? 16.109 -8.195 9.695 1 98.88 386 THR B O 1
ATOM 6407 N N . ILE B 1 387 ? 14.531 -7.242 8.398 1 98.81 387 ILE B N 1
ATOM 6408 C CA . ILE B 1 387 ? 14.945 -8 7.223 1 98.81 387 ILE B CA 1
ATOM 6409 C C . ILE B 1 387 ? 15.055 -7.066 6.02 1 98.81 387 ILE B C 1
ATOM 6411 O O . ILE B 1 387 ? 14.547 -5.945 6.047 1 98.81 387 ILE B O 1
ATOM 6415 N N . THR B 1 388 ? 15.766 -7.441 5.055 1 98.69 388 THR B N 1
ATOM 6416 C CA . THR B 1 388 ? 15.766 -6.824 3.732 1 98.69 388 THR B CA 1
ATOM 6417 C C . THR B 1 388 ? 15.312 -7.82 2.67 1 98.69 388 THR B C 1
ATOM 6419 O O . THR B 1 388 ? 15.805 -8.945 2.617 1 98.69 388 THR B O 1
ATOM 6422 N N . ALA B 1 389 ? 14.297 -7.496 1.922 1 98.06 389 ALA B N 1
ATOM 6423 C CA . ALA B 1 389 ? 13.734 -8.336 0.867 1 98.06 389 ALA B CA 1
ATOM 6424 C C . ALA B 1 389 ? 13.469 -7.527 -0.4 1 98.06 389 ALA B C 1
ATOM 6426 O O . ALA B 1 389 ? 13.609 -6.301 -0.399 1 98.06 389 ALA B O 1
ATOM 6427 N N . GLY B 1 390 ? 13.156 -8.227 -1.47 1 97.88 390 GLY B N 1
ATOM 6428 C CA . GLY B 1 390 ? 12.867 -7.551 -2.725 1 97.88 390 GLY B CA 1
ATOM 6429 C C . GLY B 1 390 ? 11.523 -6.844 -2.727 1 97.88 390 GLY B C 1
ATOM 6430 O O . GLY B 1 390 ? 10.555 -7.34 -2.152 1 97.88 390 GLY B O 1
ATOM 6431 N N . SER B 1 391 ? 11.445 -5.703 -3.434 1 97.69 391 SER B N 1
ATOM 6432 C CA . SER B 1 391 ? 10.219 -4.926 -3.537 1 97.69 391 SER B CA 1
ATOM 6433 C C . SER B 1 391 ? 9.227 -5.582 -4.5 1 97.69 391 SER B C 1
ATOM 6435 O O . SER B 1 391 ? 8.023 -5.352 -4.41 1 97.69 391 SER B O 1
ATOM 6437 N N . ARG B 1 392 ? 9.711 -6.254 -5.469 1 97.12 392 ARG B N 1
ATOM 6438 C CA . ARG B 1 392 ? 8.984 -7 -6.492 1 97.12 392 ARG B CA 1
ATOM 6439 C C . ARG B 1 392 ? 9.75 -8.258 -6.898 1 97.12 392 ARG B C 1
ATOM 6441 O O . ARG B 1 392 ? 10.742 -8.625 -6.258 1 97.12 392 ARG B O 1
ATOM 6448 N N . SER B 1 393 ? 9.133 -9.023 -7.82 1 95.19 393 SER B N 1
ATOM 6449 C CA . SER B 1 393 ? 9.852 -10.219 -8.258 1 95.19 393 SER B CA 1
ATOM 6450 C C . SER B 1 393 ? 11.234 -9.867 -8.789 1 95.19 393 SER B C 1
ATOM 6452 O O . SER B 1 393 ? 11.391 -8.906 -9.547 1 95.19 393 SER B O 1
ATOM 6454 N N . GLY B 1 394 ? 12.25 -10.617 -8.367 1 93.81 394 GLY B N 1
ATOM 6455 C CA . GLY B 1 394 ? 13.641 -10.328 -8.703 1 93.81 394 GLY B CA 1
ATOM 6456 C C . GLY B 1 394 ? 13.898 -10.273 -10.195 1 93.81 394 GLY B C 1
ATOM 6457 O O . GLY B 1 394 ? 14.773 -9.539 -10.648 1 93.81 394 GLY B O 1
ATOM 6458 N N . TYR B 1 395 ? 13.125 -11.008 -10.961 1 94.75 395 TYR B N 1
ATOM 6459 C CA . TYR B 1 395 ? 13.336 -11.094 -12.398 1 94.75 395 TYR B CA 1
ATOM 6460 C C . TYR B 1 395 ? 12.656 -9.938 -13.125 1 94.75 395 TYR B C 1
ATOM 6462 O O . TYR B 1 395 ? 12.891 -9.719 -14.312 1 94.75 395 TYR B O 1
ATOM 6470 N N . TYR B 1 396 ? 11.789 -9.234 -12.5 1 96.31 396 TYR B N 1
ATOM 6471 C CA . TYR B 1 396 ? 11.117 -8.109 -13.133 1 96.31 396 TYR B CA 1
ATOM 6472 C C . TYR B 1 396 ? 11.984 -6.859 -13.078 1 96.31 396 TYR B C 1
ATOM 6474 O O . TYR B 1 396 ? 12.625 -6.582 -12.062 1 96.31 396 TYR B O 1
ATOM 6482 N N . PRO B 1 397 ? 12.008 -6.09 -14.094 1 95.12 397 PRO B N 1
ATOM 6483 C CA . PRO B 1 397 ? 12.828 -4.879 -14.117 1 95.12 397 PRO B CA 1
ATOM 6484 C C . PRO B 1 397 ? 12.461 -3.895 -13.008 1 95.12 397 PRO B C 1
ATOM 6486 O O . PRO B 1 397 ? 11.273 -3.705 -12.719 1 95.12 397 PRO B O 1
ATOM 6489 N N . GLY B 1 398 ? 13.469 -3.289 -12.414 1 93.88 398 GLY B N 1
ATOM 6490 C CA . GLY B 1 398 ? 13.242 -2.244 -11.43 1 93.88 398 GLY B CA 1
ATOM 6491 C C . GLY B 1 398 ? 13.102 -2.777 -10.016 1 93.88 398 GLY B C 1
ATOM 6492 O O . GLY B 1 398 ? 12.852 -2.014 -9.078 1 93.88 398 GLY B O 1
ATOM 6493 N N . ALA B 1 399 ? 13.266 -4.02 -9.844 1 94.06 399 ALA B N 1
ATOM 6494 C CA . ALA B 1 399 ? 13.242 -4.594 -8.5 1 94.06 399 ALA B CA 1
ATOM 6495 C C . ALA B 1 399 ? 14.305 -3.949 -7.613 1 94.06 399 ALA B C 1
ATOM 6497 O O . ALA B 1 399 ? 15.422 -3.678 -8.062 1 94.06 399 ALA B O 1
ATOM 6498 N N . ALA B 1 400 ? 13.883 -3.582 -6.387 1 97.31 400 ALA B N 1
ATOM 6499 C CA . ALA B 1 400 ? 14.766 -2.936 -5.414 1 97.31 400 ALA B CA 1
ATOM 6500 C C . ALA B 1 400 ? 14.641 -3.592 -4.043 1 97.31 400 ALA B C 1
ATOM 6502 O O . ALA B 1 400 ? 13.727 -4.395 -3.811 1 97.31 400 ALA B O 1
ATOM 6503 N N . GLU B 1 401 ? 15.562 -3.23 -3.242 1 97.62 401 GLU B N 1
ATOM 6504 C CA . GLU B 1 401 ? 15.531 -3.744 -1.877 1 97.62 401 GLU B CA 1
ATOM 6505 C C . GLU B 1 401 ? 14.562 -2.943 -1.01 1 97.62 401 GLU B C 1
ATOM 6507 O O . GLU B 1 401 ? 14.422 -1.729 -1.181 1 97.62 401 GLU B O 1
ATOM 6512 N N . THR B 1 402 ? 13.914 -3.6 -0.14 1 98.75 402 THR B N 1
ATOM 6513 C CA . THR B 1 402 ? 13.055 -3.021 0.891 1 98.75 402 THR B CA 1
ATOM 6514 C C . THR B 1 402 ? 13.43 -3.566 2.268 1 98.75 402 THR B C 1
ATOM 6516 O O . THR B 1 402 ? 13.422 -4.781 2.484 1 98.75 402 THR B O 1
ATOM 6519 N N . THR B 1 403 ? 13.797 -2.715 3.178 1 98.94 403 THR B N 1
ATOM 6520 C CA . THR B 1 403 ? 14.117 -3.107 4.547 1 98.94 403 THR B CA 1
ATOM 6521 C C . THR B 1 403 ? 12.914 -2.895 5.465 1 98.94 403 THR B C 1
ATOM 6523 O O . THR B 1 403 ? 12.32 -1.816 5.473 1 98.94 403 THR B O 1
ATOM 6526 N N . VAL B 1 404 ? 12.531 -3.918 6.18 1 98.94 404 VAL B N 1
ATOM 6527 C CA . VAL B 1 404 ? 11.367 -3.883 7.059 1 98.94 404 VAL B CA 1
ATOM 6528 C C . VAL B 1 404 ? 11.773 -4.297 8.469 1 98.94 404 VAL B C 1
ATOM 6530 O O . VAL B 1 404 ? 12.453 -5.309 8.656 1 98.94 404 VAL B O 1
ATOM 6533 N N . THR B 1 405 ? 11.438 -3.541 9.453 1 98.94 405 THR B N 1
ATOM 6534 C CA . THR B 1 405 ? 11.508 -3.906 10.859 1 98.94 405 THR B CA 1
ATOM 6535 C C . THR B 1 405 ? 10.109 -4.082 11.445 1 98.94 405 THR B C 1
ATOM 6537 O O . THR B 1 405 ? 9.234 -3.234 11.242 1 98.94 405 THR B O 1
ATOM 6540 N N . LEU B 1 406 ? 9.859 -5.164 12.094 1 98.94 406 LEU B N 1
ATOM 6541 C CA . LEU B 1 406 ? 8.625 -5.355 12.844 1 98.94 406 LEU B CA 1
ATOM 6542 C C . LEU B 1 406 ? 8.914 -5.586 14.32 1 98.94 406 LEU B C 1
ATOM 6544 O O . LEU B 1 406 ? 9.984 -6.09 14.68 1 98.94 406 LEU B O 1
ATOM 6548 N N . VAL B 1 407 ? 8.047 -5.145 15.203 1 98.94 407 VAL B N 1
ATOM 6549 C CA . VAL B 1 407 ? 8.102 -5.32 16.656 1 98.94 407 VAL B CA 1
ATOM 6550 C C . VAL B 1 407 ? 6.84 -6.035 17.141 1 98.94 407 VAL B C 1
ATOM 6552 O O . VAL B 1 407 ? 5.73 -5.695 16.719 1 98.94 407 VAL B O 1
ATOM 6555 N N . ALA B 1 408 ? 6.969 -6.996 17.953 1 98.88 408 ALA B N 1
ATOM 6556 C CA . ALA B 1 408 ? 5.84 -7.742 18.5 1 98.88 408 ALA B CA 1
ATOM 6557 C C . ALA B 1 408 ? 5.969 -7.906 20.016 1 98.88 408 ALA B C 1
ATOM 6559 O O . ALA B 1 408 ? 7.051 -7.703 20.578 1 98.88 408 ALA B O 1
ATOM 6560 N N . ASP B 1 409 ? 4.887 -8.172 20.672 1 98.81 409 ASP B N 1
ATOM 6561 C CA . ASP B 1 409 ? 4.867 -8.562 22.078 1 98.81 409 ASP B CA 1
ATOM 6562 C C . ASP B 1 409 ? 5.102 -10.062 22.234 1 98.81 409 ASP B C 1
ATOM 6564 O O . ASP B 1 409 ? 4.301 -10.875 21.766 1 98.81 409 ASP B O 1
ATOM 6568 N N . ARG B 1 410 ? 6.121 -10.484 22.938 1 98 410 ARG B N 1
ATOM 6569 C CA . ARG B 1 410 ? 6.453 -11.898 23.094 1 98 410 ARG B CA 1
ATOM 6570 C C . ARG B 1 410 ? 5.328 -12.648 23.797 1 98 410 ARG B C 1
ATOM 6572 O O . ARG B 1 410 ? 5.055 -13.805 23.484 1 98 410 ARG B O 1
ATOM 6579 N N . ASP B 1 411 ? 4.699 -12.031 24.719 1 97.75 411 ASP B N 1
ATOM 6580 C CA . ASP B 1 411 ? 3.709 -12.672 25.578 1 97.75 411 ASP B CA 1
ATOM 6581 C C . ASP B 1 411 ? 2.447 -13.023 24.797 1 97.75 411 ASP B C 1
ATOM 6583 O O . ASP B 1 411 ? 1.921 -14.125 24.922 1 97.75 411 ASP B O 1
ATOM 6587 N N . THR B 1 412 ? 1.995 -12.086 23.969 1 98.19 412 THR B N 1
ATOM 6588 C CA . THR B 1 412 ? 0.69 -12.242 23.344 1 98.19 412 THR B CA 1
ATOM 6589 C C . THR B 1 412 ? 0.842 -12.555 21.859 1 98.19 412 THR B C 1
ATOM 6591 O O . THR B 1 412 ? -0.109 -13 21.203 1 98.19 412 THR B O 1
ATOM 6594 N N . GLY B 1 413 ? 2.012 -12.273 21.266 1 98.62 413 GLY B N 1
ATOM 6595 C CA . GLY B 1 413 ? 2.219 -12.398 19.828 1 98.62 413 GLY B CA 1
ATOM 6596 C C . GLY B 1 413 ? 1.683 -11.219 19.047 1 98.62 413 GLY B C 1
ATOM 6597 O O . GLY B 1 413 ? 1.824 -11.164 17.812 1 98.62 413 GLY B O 1
ATOM 6598 N N . ARG B 1 414 ? 1.152 -10.234 19.734 1 98.81 414 ARG B N 1
ATOM 6599 C CA . ARG B 1 414 ? 0.538 -9.086 19.078 1 98.81 414 ARG B CA 1
ATOM 6600 C C . ARG B 1 414 ? 1.584 -8.234 18.359 1 98.81 414 ARG B C 1
ATOM 6602 O O . ARG B 1 414 ? 2.666 -7.992 18.906 1 98.81 414 ARG B O 1
ATOM 6609 N N . LEU B 1 415 ? 1.307 -7.898 17.109 1 98.94 415 LEU B N 1
ATOM 6610 C CA . LEU B 1 415 ? 2.133 -6.906 16.438 1 98.94 415 LEU B CA 1
ATOM 6611 C C . LEU B 1 415 ? 2.035 -5.551 17.125 1 98.94 415 LEU B C 1
ATOM 6613 O O . LEU B 1 415 ? 0.938 -5.086 17.438 1 98.94 415 LEU B O 1
ATOM 6617 N N . LEU B 1 416 ? 3.17 -4.891 17.406 1 98.94 416 LEU B N 1
ATOM 6618 C CA . LEU B 1 416 ? 3.174 -3.627 18.125 1 98.94 416 LEU B CA 1
ATOM 6619 C C . LEU B 1 416 ? 3.547 -2.469 17.219 1 98.94 416 LEU B C 1
ATOM 6621 O O . LEU B 1 416 ? 3.225 -1.314 17.5 1 98.94 416 LEU B O 1
ATOM 6625 N N . GLY B 1 417 ? 4.293 -2.738 16.172 1 98.94 417 GLY B N 1
ATOM 6626 C CA . GLY B 1 417 ? 4.707 -1.685 15.258 1 98.94 417 GLY B CA 1
ATOM 6627 C C . GLY B 1 417 ? 5.656 -2.168 14.18 1 98.94 417 GLY B C 1
ATOM 6628 O O . GLY B 1 417 ? 5.949 -3.361 14.094 1 98.94 417 GLY B O 1
ATOM 6629 N N . GLY B 1 418 ? 6.027 -1.262 13.297 1 98.88 418 GLY B N 1
ATOM 6630 C CA . GLY B 1 418 ? 6.988 -1.558 12.25 1 98.88 418 GLY B CA 1
ATOM 6631 C C . GLY B 1 418 ? 7.441 -0.324 11.492 1 98.88 418 GLY B C 1
ATOM 6632 O O . GLY B 1 418 ? 6.844 0.747 11.625 1 98.88 418 GLY B O 1
ATOM 6633 N N . SER B 1 419 ? 8.555 -0.469 10.805 1 98.94 419 SER B N 1
ATOM 6634 C CA . SER B 1 419 ? 9.086 0.554 9.914 1 98.94 419 SER B CA 1
ATOM 6635 C C . SER B 1 419 ? 9.578 -0.057 8.602 1 98.94 419 SER B C 1
ATOM 6637 O O . SER B 1 419 ? 9.773 -1.271 8.516 1 98.94 419 SER B O 1
ATOM 6639 N N . ILE B 1 420 ? 9.672 0.719 7.578 1 98.94 420 ILE B N 1
ATOM 6640 C CA . ILE B 1 420 ? 10.023 0.238 6.246 1 98.94 420 ILE B CA 1
ATOM 6641 C C . ILE B 1 420 ? 10.781 1.323 5.488 1 98.94 420 ILE B C 1
ATOM 6643 O O . ILE B 1 420 ? 10.539 2.516 5.684 1 98.94 420 ILE B O 1
ATOM 6647 N N . VAL B 1 421 ? 11.727 1 4.676 1 98.94 421 VAL B N 1
ATOM 6648 C CA . VAL B 1 421 ? 12.453 1.941 3.83 1 98.94 421 VAL B CA 1
ATOM 6649 C C . VAL B 1 421 ? 12.859 1.26 2.523 1 98.94 421 VAL B C 1
ATOM 6651 O O . VAL B 1 421 ? 13.227 0.084 2.518 1 98.94 421 VAL B O 1
ATOM 6654 N N . GLY B 1 422 ? 12.734 1.839 1.462 1 98.75 422 GLY B N 1
ATOM 6655 C CA . GLY B 1 422 ? 13.094 1.407 0.121 1 98.75 422 GLY B CA 1
ATOM 6656 C C . GLY B 1 422 ? 12.734 2.42 -0.95 1 98.75 422 GLY B C 1
ATOM 6657 O O . GLY B 1 422 ? 12.078 3.422 -0.668 1 98.75 422 GLY B O 1
ATOM 6658 N N . THR B 1 423 ? 13.102 2.217 -2.193 1 98.25 423 THR B N 1
ATOM 6659 C CA . THR B 1 423 ? 12.906 3.195 -3.256 1 98.25 423 THR B CA 1
ATOM 6660 C C . THR B 1 423 ? 11.672 2.855 -4.082 1 98.25 423 THR B C 1
ATOM 6662 O O . THR B 1 423 ? 11.242 3.646 -4.926 1 98.25 423 THR B O 1
ATOM 6665 N N . ASP B 1 424 ? 11.141 1.625 -3.803 1 97.81 424 ASP B N 1
ATOM 6666 C CA . ASP B 1 424 ? 10.062 1.142 -4.652 1 97.81 424 ASP B CA 1
ATOM 6667 C C . ASP B 1 424 ? 8.828 0.793 -3.824 1 97.81 424 ASP B C 1
ATOM 6669 O O . ASP B 1 424 ? 8.68 -0.341 -3.361 1 97.81 424 ASP B O 1
ATOM 6673 N N . ARG B 1 425 ? 7.887 1.742 -3.666 1 97 425 ARG B N 1
ATOM 6674 C CA . ARG B 1 425 ? 6.547 1.622 -3.094 1 97 425 ARG B CA 1
ATOM 6675 C C . ARG B 1 425 ? 6.617 1.234 -1.621 1 97 425 ARG B C 1
ATOM 6677 O O . ARG B 1 425 ? 5.695 0.604 -1.097 1 97 425 ARG B O 1
ATOM 6684 N N . ALA B 1 426 ? 7.676 1.609 -0.931 1 98.38 426 ALA B N 1
ATOM 6685 C CA . ALA B 1 426 ? 7.824 1.266 0.481 1 98.38 426 ALA B CA 1
ATOM 6686 C C . ALA B 1 426 ? 6.832 2.037 1.342 1 98.38 426 ALA B C 1
ATOM 6688 O O . ALA B 1 426 ? 6.219 1.472 2.252 1 98.38 426 ALA B O 1
ATOM 6689 N N . ALA B 1 427 ? 6.59 3.291 1.014 1 97.94 427 ALA B N 1
ATOM 6690 C CA . ALA B 1 427 ? 5.773 4.176 1.842 1 97.94 427 ALA B CA 1
ATOM 6691 C C . ALA B 1 427 ? 4.344 3.654 1.96 1 97.94 427 ALA B C 1
ATOM 6693 O O . ALA B 1 427 ? 3.799 3.568 3.062 1 97.94 427 ALA B O 1
ATOM 6694 N N . VAL B 1 428 ? 3.758 3.252 0.832 1 97.75 428 VAL B N 1
ATOM 6695 C CA . VAL B 1 428 ? 2.359 2.838 0.823 1 97.75 428 VAL B CA 1
ATOM 6696 C C . VAL B 1 428 ? 2.223 1.464 1.476 1 97.75 428 VAL B C 1
ATOM 6698 O O . VAL B 1 428 ? 1.181 1.146 2.055 1 97.75 428 VAL B O 1
ATOM 6701 N N . ARG B 1 429 ? 3.322 0.646 1.517 1 98.38 429 ARG B N 1
ATOM 6702 C CA . ARG B 1 429 ? 3.318 -0.69 2.102 1 98.38 429 ARG B CA 1
ATOM 6703 C C . ARG B 1 429 ? 3.121 -0.626 3.613 1 98.38 429 ARG B C 1
ATOM 6705 O O . ARG B 1 429 ? 2.574 -1.555 4.211 1 98.38 429 ARG B O 1
ATOM 6712 N N . ILE B 1 430 ? 3.482 0.511 4.258 1 98.88 430 ILE B N 1
ATOM 6713 C CA . ILE B 1 430 ? 3.418 0.632 5.711 1 98.88 430 ILE B CA 1
ATOM 6714 C C . ILE B 1 430 ? 1.962 0.584 6.168 1 98.88 430 ILE B C 1
ATOM 6716 O O . ILE B 1 430 ? 1.68 0.281 7.332 1 98.88 430 ILE B O 1
ATOM 6720 N N . ASP B 1 431 ? 1.004 0.866 5.234 1 98.88 431 ASP B N 1
ATOM 6721 C CA . ASP B 1 431 ? -0.415 0.905 5.578 1 98.88 431 ASP B CA 1
ATOM 6722 C C . ASP B 1 431 ? -0.94 -0.49 5.906 1 98.88 431 ASP B C 1
ATOM 6724 O O . ASP B 1 431 ? -1.93 -0.631 6.629 1 98.88 431 ASP B O 1
ATOM 6728 N N . THR B 1 432 ? -0.252 -1.556 5.352 1 98.94 432 THR B N 1
ATOM 6729 C CA . THR B 1 432 ? -0.572 -2.916 5.77 1 98.94 432 THR B CA 1
ATOM 6730 C C . THR B 1 432 ? -0.31 -3.102 7.258 1 98.94 432 THR B C 1
ATOM 6732 O O . THR B 1 432 ? -1.147 -3.65 7.98 1 98.94 432 THR B O 1
ATOM 6735 N N . VAL B 1 433 ? 0.813 -2.572 7.738 1 98.94 433 VAL B N 1
ATOM 6736 C CA . VAL B 1 433 ? 1.179 -2.654 9.148 1 98.94 433 VAL B CA 1
ATOM 6737 C C . VAL B 1 433 ? 0.215 -1.813 9.984 1 98.94 433 VAL B C 1
ATOM 6739 O O . VAL B 1 433 ? -0.282 -2.268 11.016 1 98.94 433 VAL B O 1
ATOM 6742 N N . ALA B 1 434 ? -0.077 -0.568 9.508 1 98.94 434 ALA B N 1
ATOM 6743 C CA . ALA B 1 434 ? -0.996 0.319 10.219 1 98.94 434 ALA B CA 1
ATOM 6744 C C . ALA B 1 434 ? -2.365 -0.334 10.391 1 98.94 434 ALA B C 1
ATOM 6746 O O . ALA B 1 434 ? -2.967 -0.255 11.469 1 98.94 434 ALA B O 1
ATOM 6747 N N . THR B 1 435 ? -2.854 -0.978 9.344 1 98.94 435 THR B N 1
ATOM 6748 C CA . THR B 1 435 ? -4.148 -1.651 9.383 1 98.94 435 THR B CA 1
ATOM 6749 C C . THR B 1 435 ? -4.109 -2.83 10.352 1 98.94 435 THR B C 1
ATOM 6751 O O . THR B 1 435 ? -5.059 -3.043 11.117 1 98.94 435 THR B O 1
ATOM 6754 N N . ALA B 1 436 ? -3.023 -3.604 10.312 1 98.94 436 ALA B N 1
ATOM 6755 C CA . ALA B 1 436 ? -2.859 -4.734 11.219 1 98.94 436 ALA B CA 1
ATOM 6756 C C . ALA B 1 436 ? -2.865 -4.277 12.672 1 98.94 436 ALA B C 1
ATOM 6758 O O . ALA B 1 436 ? -3.418 -4.957 13.539 1 98.94 436 ALA B O 1
ATOM 6759 N N . LEU B 1 437 ? -2.225 -3.127 12.969 1 98.94 437 LEU B N 1
ATOM 6760 C CA . LEU B 1 437 ? -2.188 -2.576 14.32 1 98.94 437 LEU B CA 1
ATOM 6761 C C . LEU B 1 437 ? -3.588 -2.197 14.789 1 98.94 437 LEU B C 1
ATOM 6763 O O . LEU B 1 437 ? -3.967 -2.49 15.93 1 98.94 437 LEU B O 1
ATOM 6767 N N . ALA B 1 438 ? -4.332 -1.489 13.914 1 98.75 438 ALA B N 1
ATOM 6768 C CA . ALA B 1 438 ? -5.691 -1.069 14.25 1 98.75 438 ALA B CA 1
ATOM 6769 C C . ALA B 1 438 ? -6.562 -2.27 14.609 1 98.75 438 ALA B C 1
ATOM 6771 O O . ALA B 1 438 ? -7.449 -2.166 15.461 1 98.75 438 ALA B O 1
ATOM 6772 N N . ALA B 1 439 ? -6.254 -3.434 13.984 1 98.69 439 ALA B N 1
ATOM 6773 C CA . ALA B 1 439 ? -7.051 -4.645 14.172 1 98.69 439 ALA B CA 1
ATOM 6774 C C . ALA B 1 439 ? -6.438 -5.539 15.25 1 98.69 439 ALA B C 1
ATOM 6776 O O . ALA B 1 439 ? -6.941 -6.633 15.516 1 98.69 439 ALA B O 1
ATOM 6777 N N . GLU B 1 440 ? -5.301 -5.18 15.844 1 98.62 440 GLU B N 1
ATOM 6778 C CA . GLU B 1 440 ? -4.59 -5.898 16.891 1 98.62 440 GLU B CA 1
ATOM 6779 C C . GLU B 1 440 ? -4.203 -7.305 16.453 1 98.62 440 GLU B C 1
ATOM 6781 O O . GLU B 1 440 ? -4.344 -8.266 17.203 1 98.62 440 GLU B O 1
ATOM 6786 N N . LEU B 1 441 ? -3.828 -7.414 15.203 1 98.88 441 LEU B N 1
ATOM 6787 C CA . LEU B 1 441 ? -3.418 -8.711 14.68 1 98.88 441 LEU B CA 1
ATOM 6788 C C . LEU B 1 441 ? -2.131 -9.188 15.352 1 98.88 441 LEU B C 1
ATOM 6790 O O . LEU B 1 441 ? -1.278 -8.367 15.711 1 98.88 441 LEU B O 1
ATOM 6794 N N . THR B 1 442 ? -1.969 -10.469 15.508 1 98.81 442 THR B N 1
ATOM 6795 C CA . THR B 1 442 ? -0.707 -11.07 15.922 1 98.81 442 THR B CA 1
ATOM 6796 C C . THR B 1 442 ? 0.25 -11.188 14.734 1 98.81 442 THR B C 1
ATOM 6798 O O . THR B 1 442 ? -0.168 -11.086 13.586 1 98.81 442 THR B O 1
ATOM 6801 N N . VAL B 1 443 ? 1.494 -11.398 15.039 1 98.75 443 VAL B N 1
ATOM 6802 C CA . VAL B 1 443 ? 2.506 -11.586 14.008 1 98.75 443 VAL B CA 1
ATOM 6803 C C . VAL B 1 443 ? 2.154 -12.812 13.164 1 98.75 443 VAL B C 1
ATOM 6805 O O . VAL B 1 443 ? 2.361 -12.812 11.945 1 98.75 443 VAL B O 1
ATOM 6808 N N . GLU B 1 444 ? 1.658 -13.828 13.781 1 98.25 444 GLU B N 1
ATOM 6809 C CA . GLU B 1 444 ? 1.235 -15.039 13.078 1 98.25 444 GLU B CA 1
ATOM 6810 C C . GLU B 1 444 ? 0.128 -14.727 12.07 1 98.25 444 GLU B C 1
ATOM 6812 O O . GLU B 1 444 ? 0.148 -15.227 10.945 1 98.25 444 GLU B O 1
ATOM 6817 N N . GLU B 1 445 ? -0.836 -13.953 12.477 1 98.56 445 GLU B N 1
ATOM 6818 C CA . GLU B 1 445 ? -1.929 -13.562 11.594 1 98.56 445 GLU B CA 1
ATOM 6819 C C . GLU B 1 445 ? -1.426 -12.688 10.453 1 98.56 445 GLU B C 1
ATOM 6821 O O . GLU B 1 445 ? -1.896 -12.805 9.32 1 98.56 445 GLU B O 1
ATOM 6826 N N . VAL B 1 446 ? -0.459 -11.789 10.734 1 98.88 446 VAL B N 1
ATOM 6827 C CA . VAL B 1 446 ? 0.121 -10.938 9.703 1 98.88 446 VAL B CA 1
ATOM 6828 C C . VAL B 1 446 ? 0.844 -11.805 8.672 1 98.88 446 VAL B C 1
ATOM 6830 O O . VAL B 1 446 ? 0.725 -11.57 7.465 1 98.88 446 VAL B O 1
ATOM 6833 N N . GLU B 1 447 ? 1.625 -12.773 9.125 1 98.62 447 GLU B N 1
ATOM 6834 C CA . GLU B 1 447 ? 2.344 -13.688 8.234 1 98.62 447 GLU B CA 1
ATOM 6835 C C . GLU B 1 447 ? 1.393 -14.359 7.246 1 98.62 447 GLU B C 1
ATOM 6837 O O . GLU B 1 447 ? 1.777 -14.664 6.117 1 98.62 447 GLU B O 1
ATOM 6842 N N . ARG B 1 448 ? 0.104 -14.555 7.605 1 97.94 448 ARG B N 1
ATOM 6843 C CA . ARG B 1 448 ? -0.836 -15.336 6.816 1 97.94 448 ARG B CA 1
ATOM 6844 C C . ARG B 1 448 ? -1.751 -14.438 5.996 1 97.94 448 ARG B C 1
ATOM 6846 O O . ARG B 1 448 ? -2.701 -14.906 5.367 1 97.94 448 ARG B O 1
ATOM 6853 N N . LEU B 1 449 ? -1.527 -13.102 6.062 1 98.69 449 LEU B N 1
ATOM 6854 C CA . LEU B 1 449 ? -2.344 -12.203 5.262 1 98.69 449 LEU B CA 1
ATOM 6855 C C . LEU B 1 449 ? -2.27 -12.57 3.783 1 98.69 449 LEU B C 1
ATOM 6857 O O . LEU B 1 449 ? -1.209 -12.961 3.287 1 98.69 449 LEU B O 1
ATOM 6861 N N . ASP B 1 450 ? -3.385 -12.461 3.086 1 98.62 450 ASP B N 1
ATOM 6862 C CA . ASP B 1 450 ? -3.492 -12.703 1.65 1 98.62 450 ASP B CA 1
ATOM 6863 C C . ASP B 1 450 ? -3.219 -11.43 0.855 1 98.62 450 ASP B C 1
ATOM 6865 O O . ASP B 1 450 ? -4.133 -10.852 0.27 1 98.62 450 ASP B O 1
ATOM 6869 N N . LEU B 1 451 ? -1.915 -11.039 0.799 1 98.75 451 LEU B N 1
ATOM 6870 C CA . LEU B 1 451 ? -1.541 -9.805 0.113 1 98.75 451 LEU B CA 1
ATOM 6871 C C . LEU B 1 451 ? -1.367 -10.047 -1.383 1 98.75 451 LEU B C 1
ATOM 6873 O O . LEU B 1 451 ? -1.152 -11.188 -1.811 1 98.75 451 LEU B O 1
ATOM 6877 N N . GLY B 1 452 ? -1.508 -8.977 -2.145 1 98.12 452 GLY B N 1
ATOM 6878 C CA . GLY B 1 452 ? -1.465 -9.078 -3.596 1 98.12 452 GLY B CA 1
ATOM 6879 C C . GLY B 1 452 ? -0.078 -9.375 -4.133 1 98.12 452 GLY B C 1
ATOM 6880 O O . GLY B 1 452 ? 0.915 -8.836 -3.637 1 98.12 452 GLY B O 1
ATOM 6881 N N . TYR B 1 453 ? -0.091 -10.227 -5.113 1 96.81 453 TYR B N 1
ATOM 6882 C CA . TYR B 1 453 ? 1.163 -10.57 -5.773 1 96.81 453 TYR B CA 1
ATOM 6883 C C . TYR B 1 453 ? 1.018 -10.5 -7.289 1 96.81 453 TYR B C 1
ATOM 6885 O O . TYR B 1 453 ? 0.089 -11.086 -7.855 1 96.81 453 TYR B O 1
ATOM 6893 N N . ALA B 1 454 ? 1.847 -9.844 -7.934 1 97.88 454 ALA B N 1
ATOM 6894 C CA . ALA B 1 454 ? 2.232 -9.867 -9.344 1 97.88 454 ALA B CA 1
ATOM 6895 C C . ALA B 1 454 ? 3.664 -9.367 -9.531 1 97.88 454 ALA B C 1
ATOM 6897 O O . ALA B 1 454 ? 4.113 -8.469 -8.812 1 97.88 454 ALA B O 1
ATOM 6898 N N . PRO B 1 455 ? 4.359 -9.891 -10.492 1 97.31 455 PRO B N 1
ATOM 6899 C CA . PRO B 1 455 ? 5.785 -9.602 -10.648 1 97.31 455 PRO B CA 1
ATOM 6900 C C . PRO B 1 455 ? 6.086 -8.102 -10.656 1 97.31 455 PRO B C 1
ATOM 6902 O O . PRO B 1 455 ? 7.055 -7.664 -10.031 1 97.31 455 PRO B O 1
ATOM 6905 N N . PRO B 1 456 ? 5.266 -7.262 -11.273 1 97.81 456 PRO B N 1
ATOM 6906 C CA . PRO B 1 456 ? 5.609 -5.84 -11.336 1 97.81 456 PRO B CA 1
ATOM 6907 C C . PRO B 1 456 ? 5.465 -5.141 -9.984 1 97.81 456 PRO B C 1
ATOM 6909 O O . PRO B 1 456 ? 5.969 -4.027 -9.805 1 97.81 456 PRO B O 1
ATOM 6912 N N . PHE B 1 457 ? 4.766 -5.77 -8.984 1 98 457 PHE B N 1
ATOM 6913 C CA . PHE B 1 457 ? 4.328 -4.949 -7.855 1 98 457 PHE B CA 1
ATOM 6914 C C . PHE B 1 457 ? 4.82 -5.543 -6.539 1 98 457 PHE B C 1
ATOM 6916 O O . PHE B 1 457 ? 4.973 -4.824 -5.551 1 98 457 PHE B O 1
ATOM 6923 N N . SER B 1 458 ? 4.988 -6.816 -6.492 1 97.81 458 SER B N 1
ATOM 6924 C CA . SER B 1 458 ? 5.336 -7.516 -5.262 1 97.81 458 SER B CA 1
ATOM 6925 C C . SER B 1 458 ? 5.93 -8.891 -5.551 1 97.81 458 SER B C 1
ATOM 6927 O O . SER B 1 458 ? 5.574 -9.531 -6.543 1 97.81 458 SER B O 1
ATOM 6929 N N . PRO B 1 459 ? 6.852 -9.336 -4.688 1 97.12 459 PRO B N 1
ATOM 6930 C CA . PRO B 1 459 ? 7.188 -10.766 -4.734 1 97.12 459 PRO B CA 1
ATOM 6931 C C . PRO B 1 459 ? 6.082 -11.648 -4.16 1 97.12 459 PRO B C 1
ATOM 6933 O O . PRO B 1 459 ? 5.098 -11.141 -3.617 1 97.12 459 PRO B O 1
ATOM 6936 N N . VAL B 1 460 ? 6.227 -12.898 -4.344 1 97.12 460 VAL B N 1
ATOM 6937 C CA . VAL B 1 460 ? 5.219 -13.836 -3.855 1 97.12 460 VAL B CA 1
ATOM 6938 C C . VAL B 1 460 ? 4.984 -13.609 -2.363 1 97.12 460 VAL B C 1
ATOM 6940 O O . VAL B 1 460 ? 3.838 -13.555 -1.908 1 97.12 460 VAL B O 1
ATOM 6943 N N . TRP B 1 461 ? 6.09 -13.508 -1.616 1 97.69 461 TRP B N 1
ATOM 6944 C CA . TRP B 1 461 ? 6.031 -13.109 -0.216 1 97.69 461 TRP B CA 1
ATOM 6945 C C . TRP B 1 461 ? 6.395 -11.633 -0.061 1 97.69 461 TRP B C 1
ATOM 6947 O O . TRP B 1 461 ? 7.57 -11.266 -0.125 1 97.69 461 TRP B O 1
ATOM 6957 N N . ASP B 1 462 ? 5.41 -10.812 0.146 1 98.56 462 ASP B N 1
ATOM 6958 C CA . ASP B 1 462 ? 5.648 -9.391 0.381 1 98.56 462 ASP B CA 1
ATOM 6959 C C . ASP B 1 462 ? 6.672 -9.188 1.495 1 98.56 462 ASP B C 1
ATOM 6961 O O . ASP B 1 462 ? 6.73 -9.969 2.447 1 98.56 462 ASP B O 1
ATOM 6965 N N . PRO B 1 463 ? 7.457 -8.125 1.437 1 98.75 463 PRO B N 1
ATOM 6966 C CA . PRO B 1 463 ? 8.453 -7.871 2.479 1 98.75 463 PRO B CA 1
ATOM 6967 C C . PRO B 1 463 ? 7.852 -7.855 3.881 1 98.75 463 PRO B C 1
ATOM 6969 O O . PRO B 1 463 ? 8.5 -8.281 4.84 1 98.75 463 PRO B O 1
ATOM 6972 N N . VAL B 1 464 ? 6.652 -7.367 4.023 1 98.88 464 VAL B N 1
ATOM 6973 C CA . VAL B 1 464 ? 6 -7.32 5.328 1 98.88 464 VAL B CA 1
ATOM 6974 C C . VAL B 1 464 ? 5.719 -8.742 5.82 1 98.88 464 VAL B C 1
ATOM 6976 O O . VAL B 1 464 ? 5.922 -9.047 6.996 1 98.88 464 VAL B O 1
ATOM 6979 N N . LEU B 1 465 ? 5.242 -9.633 4.949 1 98.81 465 LEU B N 1
ATOM 6980 C CA . LEU B 1 465 ? 4.996 -11.023 5.312 1 98.81 465 LEU B CA 1
ATOM 6981 C C . LEU B 1 465 ? 6.297 -11.727 5.691 1 98.81 465 LEU B C 1
ATOM 6983 O O . LEU B 1 465 ? 6.332 -12.508 6.645 1 98.81 465 LEU B O 1
ATOM 6987 N N . THR B 1 466 ? 7.316 -11.469 4.863 1 98.69 466 THR B N 1
ATOM 6988 C CA . THR B 1 466 ? 8.625 -12.055 5.141 1 98.69 466 THR B CA 1
ATOM 6989 C C . THR B 1 466 ? 9.125 -11.625 6.516 1 98.69 466 THR B C 1
ATOM 6991 O O . THR B 1 466 ? 9.641 -12.438 7.281 1 98.69 466 THR B O 1
ATOM 6994 N N . ALA B 1 467 ? 8.977 -10.312 6.801 1 98.94 467 ALA B N 1
ATOM 6995 C CA . ALA B 1 467 ? 9.391 -9.805 8.109 1 98.94 467 ALA B CA 1
ATOM 6996 C C . ALA B 1 467 ? 8.602 -10.477 9.227 1 98.94 467 ALA B C 1
ATOM 6998 O O . ALA B 1 467 ? 9.164 -10.812 10.273 1 98.94 467 ALA B O 1
ATOM 6999 N N . ALA B 1 468 ? 7.328 -10.625 9.039 1 98.88 468 ALA B N 1
ATOM 7000 C CA . ALA B 1 468 ? 6.492 -11.281 10.039 1 98.88 468 ALA B CA 1
ATOM 7001 C C . ALA B 1 468 ? 6.945 -12.727 10.273 1 98.88 468 ALA B C 1
ATOM 7003 O O . ALA B 1 468 ? 6.996 -13.188 11.414 1 98.88 468 ALA B O 1
ATOM 7004 N N . LYS B 1 469 ? 7.23 -13.414 9.188 1 98.06 469 LYS B N 1
ATOM 7005 C CA . LYS B 1 469 ? 7.703 -14.789 9.273 1 98.06 469 LYS B CA 1
ATOM 7006 C C . LYS B 1 469 ? 8.977 -14.891 10.109 1 98.06 469 LYS B C 1
ATOM 7008 O O . LYS B 1 469 ? 9.078 -15.742 10.992 1 98.06 469 LYS B O 1
ATOM 7013 N N . VAL B 1 470 ? 9.938 -14.031 9.828 1 98.56 470 VAL B N 1
ATOM 7014 C CA . VAL B 1 470 ? 11.219 -14.047 10.531 1 98.56 470 VAL B CA 1
ATOM 7015 C C . VAL B 1 470 ? 11 -13.672 12 1 98.56 470 VAL B C 1
ATOM 7017 O O . VAL B 1 470 ? 11.562 -14.305 12.898 1 98.56 470 VAL B O 1
ATOM 7020 N N . LEU B 1 471 ? 10.203 -12.664 12.234 1 98.75 471 LEU B N 1
ATOM 7021 C CA . LEU B 1 471 ? 9.922 -12.227 13.594 1 98.75 471 LEU B CA 1
ATOM 7022 C C . LEU B 1 471 ? 9.25 -13.344 14.391 1 98.75 471 LEU B C 1
ATOM 7024 O O . LEU B 1 471 ? 9.602 -13.578 15.555 1 98.75 471 LEU B O 1
ATOM 7028 N N . ARG B 1 472 ? 8.281 -14.016 13.828 1 97.69 472 ARG B N 1
ATOM 7029 C CA . ARG B 1 472 ? 7.609 -15.133 14.492 1 97.69 472 ARG B CA 1
ATOM 7030 C C . ARG B 1 472 ? 8.609 -16.203 14.922 1 97.69 472 ARG B C 1
ATOM 7032 O O . ARG B 1 472 ? 8.508 -16.75 16.016 1 97.69 472 ARG B O 1
ATOM 7039 N N . GLY B 1 473 ? 9.602 -16.484 14.031 1 95.44 473 GLY B N 1
ATOM 7040 C CA . GLY B 1 473 ? 10.633 -17.469 14.344 1 95.44 473 GLY B CA 1
ATOM 7041 C C . GLY B 1 473 ? 11.469 -17.094 15.547 1 95.44 473 GLY B C 1
ATOM 7042 O O . GLY B 1 473 ? 12.023 -17.969 16.219 1 95.44 473 GLY B O 1
ATOM 7043 N N . SER B 1 474 ? 11.539 -15.82 15.781 1 94.88 474 SER B N 1
ATOM 7044 C CA . SER B 1 474 ? 12.383 -15.328 16.875 1 94.88 474 SER B CA 1
ATOM 7045 C C . SER B 1 474 ? 11.609 -15.258 18.188 1 94.88 474 SER B C 1
ATOM 7047 O O . SER B 1 474 ? 12.18 -14.922 19.219 1 94.88 474 SER B O 1
ATOM 7049 N N . MET B 1 475 ? 10.352 -15.438 18.109 1 94.62 475 MET B N 1
ATOM 7050 C CA . MET B 1 475 ? 9.5 -15.383 19.297 1 94.62 475 MET B CA 1
ATOM 7051 C C . MET B 1 475 ? 9.359 -16.766 19.938 1 94.62 475 MET B C 1
ATOM 7053 O O . MET B 1 475 ? 9.109 -16.875 21.141 1 94.62 475 MET B O 1
#

Organism: Haloferax mediterranei (strain ATCC 33500 / DSM 1411 / JCM 8866 / NBRC 14739 / NCIMB 2177 / R-4) (NCBI:txid523841)

Radius of gyration: 31.14 Å; Cα contacts (8 Å, |Δi|>4): 2530; chains: 2; bounding box: 67×97×78 Å